Protein 8H2C (pdb70)

Organism: Campylobacter jejuni subsp. jejuni serotype O:2 (strain ATCC 700819 / NCTC 11168) (NCBI:txid192222)

Sequence (1357 aa):
MQIGNFNTDKKVFIIAELSANHAGSLEMALKSIKAAKKAGADAIKIQTYTPDSLTLNSDKEDFIIKGGLWDKRKLYELYESAKTPYEWHSQIFETAQNEGILCFSSPFAKEDVEFLKRFDPIAYKIASFEANDENFVRLIAKEKKPTIVSTGIATEEELFKICEIFKEEKNPDLIFLKCTSAYPAAIEDMNLKGIVSLKEKFNVEVGLSDHSFGFLAPVMAVALGARVIEKHFMLDKSIESEDSKFSLDFDEFKAMVDAVRQAESALGDDKLDLDEKALKNRVFARSLYASKDIKKGEIFSEENVKSVRPSFGLHPKFYQELLGKKATKDIKFGDALKQGDFMQIGNFNTDKKVFIIAELSANHAGSLEMALKSIKAAKKAGADAIKIQTYTPDSLTLNSDKEDFIIKGGLWDKRKLYELYESAKTPYEWHSQIFETAQNEGILCFSSPFAKEDVEFLKRFDPIAYKIASFEANDENFVRLIAKEKKPTIVSTGIATEEELFKICEIFKEEKNPDLIFLKCTSAYPAAIEDMNLKGIVSLKEKFNVEVGLSDHSFGFLAPVMAVALGARVIEKHFMLKFSLDFDEFKAMVDAVRQAESALGDDKLDLDEKALKNRVFARSLYASKDIKKGEIFSEENVKSVRPSFG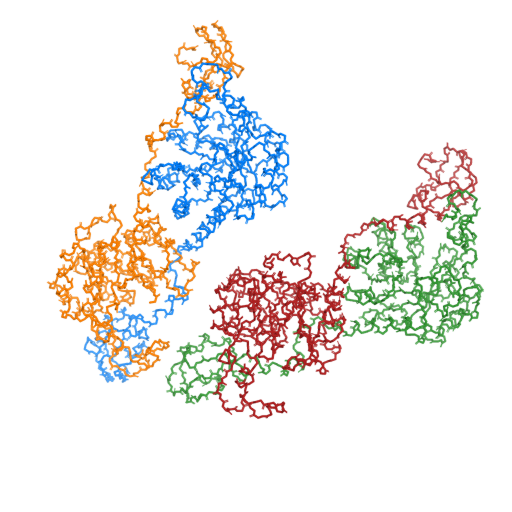LHPKFYQELLGKKATKDIKFGDALKQGDFMQIGNFNTDKKVFIIAELSANHAGSLEMALKSIKAAKKAGADAIKIQTYTPDSLTLNSDKEDFIIKGLWDKRKLYELYESAKTPYEWHSQIFETAQNEGILCFSSPFAKEDVEFLKRFDPIAYKIASFEANDENFVRLIAKEKKPTIVSTGIATEEELFKICEIFKEEKNPDLIFLKCTSAYPAAIEDMNLKGIVSLKEKFNVEVGLSDHSFGFLAPVMAVALGARVIEKHFMLDKSIESEDSKFSLDFDEFKAMVDAVRQAESALGDDKLDLDEKALKNRVFARSLYASKDIKKGEIFSEENVKSVRPSFGLHPKFYQELLGKKATKDIKFGDALKQGDFQIGNFNTDKKVFIIAELSANHAGSLEMALKSIKAAKKAGADAIKIQTYTPDSLTLNSDKEDFIIKGGLWDKRKLYELYESAKTPYEWHSQIFETAQNEGILCFSSPFAKEDVEFLKRFDPIAYKIASFEANDENFVRLIAKEKKPTIVSTGIATEEELFKICEIFKEEKNPDLIFLKCTSAYPAAIEDMNLKGIVSLKEKFNVEVGLSDHSFGFLAPVMAVALGARVIEKHFMLDKSIESEDSKFSLDFDEFKAMVDAVRQAESALGDDKLDLDEKALKNRVFARSLYASKDIKKGEIFSEENVKSVRPSFGLHPKFYQELLGKKATKDIKFGDALKQGDF

Solvent-accessible surface area: 54666 Å² total; per-residue (Å²): 70,93,0,44,128,24,60,2,78,149,77,0,0,0,0,0,8,0,4,9,1,2,60,51,38,43,65,50,0,48,101,0,0,70,10,0,87,152,3,28,1,17,0,0,2,0,36,0,10,47,6,96,4,4,3,14,77,7,117,98,145,41,0,66,26,95,72,42,173,84,59,85,29,44,6,47,90,33,21,78,62,17,62,1,20,54,124,31,0,64,61,0,26,95,21,0,147,125,70,52,6,34,14,0,0,1,0,8,16,57,119,0,3,116,25,0,55,158,46,100,4,43,0,1,11,0,15,17,47,1,2,3,6,34,54,15,0,68,48,0,0,110,47,107,51,10,0,0,0,4,17,23,3,5,43,64,124,18,2,100,72,4,24,45,0,4,105,97,31,169,4,120,35,10,0,0,0,31,43,3,55,29,174,128,43,64,55,66,60,20,32,0,47,0,0,48,16,0,87,136,68,13,132,15,39,1,0,0,4,1,48,9,97,42,100,31,2,0,9,0,0,0,10,16,30,0,39,0,0,0,4,12,0,13,44,43,84,98,16,87,37,66,26,31,84,46,2,7,25,36,102,87,0,92,42,2,5,77,15,0,59,98,0,32,50,0,10,34,78,47,44,26,109,43,52,146,50,16,106,68,68,42,32,76,0,9,1,0,0,0,30,38,78,2,49,147,48,80,108,1,37,68,158,14,3,58,25,0,16,1,33,114,15,12,45,0,101,35,40,116,116,0,54,50,48,48,4,68,111,90,2,119,71,2,30,35,4,51,131,52,8,52,65,102,0,39,123,26,70,1,99,83,89,0,0,0,0,0,8,0,22,35,42,1,94,45,47,56,74,63,0,49,118,0,0,35,20,0,84,93,3,27,2,14,0,0,9,0,34,0,10,41,6,78,4,2,0,10,80,8,114,95,48,38,0,28,20,60,34,39,179,79,27,126,30,42,4,36,87,45,20,89,61,21,43,1,31,54,139,34,0,66,38,0,24,52,28,2,148,129,68,51,7,32,11,0,0,0,0,6,13,60,113,0,2,102,28,0,100,168,42,103,3,36,0,1,4,0,16,16,50,0,2,6,8,38,43,16,0,78,63,0,0,59,36,70,53,10,0,0,0,6,17,22,4,5,39,67,124,18,3,85,72,2,19,91,0,4,101,87,56,169,2,114,36,10,1,0,0,34,38,5,48,23,90,139,43,55,33,64,63,22,38,0,88,0,0,52,15,0,91,135,108,14,138,14,33,0,0,0,5,1,50,17,89,44,94,34,1,0,9,0,0,1,9,14,26,0,40,1,0,0,2,22,0,66,66,137,88,12,10,51,80,106,75,0,20,43,1,4,90,9,0,48,86,0,36,47,0,25,32,82,48,59,23,120,40,49,89,57,20,108,67,67,47,34,80,0,7,3,0,0,0,26,112,104,3,49,143,42,78,109,2,37,121,115,12,3,40,23,0,18,3,34,120,16,11,44,0,95,46,42,79,116,1,57,50,32,130,1,59,90,104,3,49,67,2,33,35,4,48,110,52,8,56,90,66,3,46,134,22,85,4,90,82,58,0,0,0,0,0,12,0,3,8,7,2,60,50,47,52,79,36,0,31,38,1,0,66,15,0,31,140,4,29,11,27,0,0,5,0,39,0,11,40,6,78,4,3,1,15,74,8,113,85,140,41,0,61,30,118,74,98,68,68,87,34,67,4,42,33,28,20,74,66,16,68,2,22,58,139,30,0,67,80,0,29,89,23,0,151,122,77,68,8,26,12,0,0,0,0,6,14,54,116,0,11,121,25,0,56,185,46,121,11,46,0,5,8,0,18,16,52,1,2,3,9,37,61,16,0,73,44,0,0,59,70,78,12,16,0,0,0,4,16,24,2,5,39,69,132,16,4,82,65,4,15,80,0,4,166,99,57,178,5,120,46,8,10,0,0,30,41,3,53,29,192,114,43,61,53,63,59,20,28,0,18,0,0,55,14,0,87,134,99,12,135,20,46,1,0,0,4,2,51,11,88,42,96,28,1,0,9,0,0,0,9,18,28,0,41,0,0,1,3,12,0,19,60,56,80,97,40,95,19,84,23,30,106,53,10,14,40,44,102,94,0,84,39,2,7,80,14,0,59,86,0,32,45,0,32,37,79,54,145,21,98,34,64,86,45,11,104,65,62,49,52,81,0,10,1,0,0,0,28,80,93,2,47,143,22,42,40,2,15,64,64,10,2,59,22,0,11,2,34,102,16,14,40,0,98,57,41,110,87,0,50,48,92,57,4,65,97,76,3,113,70,3,31,13,1,116,81,55,18,52,89,3,44,104,23,82,22,119,98,96,0,0,1,0,0,7,0,0,9,0,1,64,52,37,42,120,45,0,37,100,0,0,50,15,0,74,81,1,26,0,17,0,0,5,0,34,0,10,46,6,93,6,3,2,15,76,9,117,82,144,44,0,63,32,94,70,44,100,66,61,84,127,42,6,36,68,36,26,74,69,20,66,1,24,58,137,30,0,66,76,0,25,92,18,0,152,121,78,55,4,44,12,0,0,1,0,9,16,53,122,0,6,75,23,0,54,170,46,71,5,37,0,2,9,0,16,18,55,1,2,4,6,38,40,17,0,62,53,0,0,99,62,108,68,10,0,0,0,4,16,22,5,4,45,60,129,16,4,80,67,3,25,98,0,3,75,104,36,164,5,116,59,10,9,0,0,30,40,4,50,16,166,114,33,36,58,102,75,17,33,0,19,1,0,56,21,0,85,134,97,11,130,13,49,0,0,0,4,2,48,13,111,41,93,26,2,0,10,0,0,0,9,18,31,0,38,0,0,1,3,12,0,14,36,46,85,97,18,85,29,72,27,25,126,27,3,6,27,62,104,80,0,76,40,1,4,72,10,0,58,88,0,31,47,0,28,39,80,58,58,24,121,40,49,89,49,16,104,162,63,39,52,69,0,11,0,0,0,0,28,101,60,4,53,145,51,80,106,4,40,70,71,10,3,62,20,0,14,1,34,109,16,9,48,0,61,65,45,77,63,1,55,50,97,51,5,69,46,96,6,127,74,2,48,33,4,51,132,48,27,75

Nearest PDB structures (foldseek):
  8h2c-assembly2_C  TM=1.003E+00  e=1.893E-73  Campylobacter jejuni
  8h2c-assembly2_D  TM=9.957E-01  e=2.579E-69  Campylobacter jejuni
  6ppw-assembly1_A  TM=8.896E-01  e=5.992E-31  Neisseria meningitidis serogroup B
  4ipi-assembly1_A-2  TM=8.908E-01  e=1.318E-30  Neisseria meningitidis
  4ipj-assembly1_A-2  TM=8.896E-01  e=4.431E-30  Neisseria meningitidis

Foldseek 3Di:
DDQPPDDLVQAFQEEAEQFLQCQPDLVQLLVQLLLCVVLPHQEYEYAFEALVLADDPDQDPVFADPDDVSHGHGVNVQCHRSHDDLVSPVVNCVSNVVSNHAYDYEYRHPVRVVSRVVVLHSEYEHECVCLQPLVVLLSRLLSLHQYEYEVDPPDPVSVLSSLVSNVVSVRQRYEYEYEADEPPDDPVPSPLLVQLVSCVPRVHAYAYAYLYADQPNLLVNVVSRHSYYYFYEHADQPSDDPNSRRHDHSVRSSVNSVSNVVSSVVSPDPDPDQDPVNVVVLQFPWAKFFQAKAAFFRFDAPNGIDTGDDHQAHHCVCVVVRGGDTAHHTHHGGDGHDPNRD/DDQPNRDLVQAFQEEAEQQLQQQQDLVQLLVQLLLCVVLPHQEYEYEFDALVLADDPDQDPVFADPDDVSHGHGVNVVCHRSHDDLVSVVVNCVSNVVSPHAYDYEYRHPVRVVSCVVVVHSEYEHECVCLQPLVVLLSRLLVLHQYEYEVDPPDPVSLQSSLVSNVVSVRQRYEYEQEDDAPVGDPVPRPLLVQLVCCPPRVHAYAYEYLYADQVNLLVNVVSRHRYYYAYEHVSSHDNSVRSSVNSVSNVVSSVVSDDPDPDQDPVSVVVLQFAWAKFFQAWAAFFDADDCNGIDTGDDHPAHDCVCVVVRGGDTAHHTHHHGGGHDPNRD/DDQPNDDLVQAFQEEAEQQLQCQPPLVQVLVQLLLCVVLPHQAYEYEFDALVLADDPDQDPVQADCPPSNGHGVSVQCHRSHDDLVSPVVNCVSNVVSPHAYDYEYRHLVRVVSRVVVVHSEYEHECVCLQPLVVLLSRLLSLHQYEYEVDPPDPVSVVSSLVSNVVSVRQRYEYEQEDDEPVDDPVPRPLLVQLVSCVVRVHAYAYEYLYADQPNLLVNVVSRHRYYYFYEHADLPRDDPSSVSHDYSVRSSVNSVSNVVSVVVSDDPDDDQDPVRVVVLQFAWAKFFQAKAAFFRADDPNGIDTGDGHQAHDCVCVVVRGGDTAHHTHHHGGGHDPNRD/DQPPDDLVQAFQEEAEQQLQCQPDLVQLLVQLLLCVVLPHQAYEYAFDALVLADDPDQDPVFFDPDPVSHGHGVNVQCHRSHDDLVSPVVNCVSNVVSPHAYDYEYRHPVRVVSCVVVVHSEYEHECVCLQPLVVLLSRLLSLHQYEYEVDPPDPVSLQSSLVSNVVSVRQRYEYEQEDDEPVGDPVVRPLLVQLVSCVVSVHAYAYEYLYADQVNLLVNVVSRHRYYYFYEHQDLVGDGPSSVRHDHSVRSSVNSVSNVVSNVVNPDPDPDQDPVSVVVQQFPWAKFFQAKAAFFGFDAPVGIDTGDGHQAHDCVCVVVRHGDTAHHTHGHPGGHDPNRD

Radius of gyration: 41.95 Å; Cα contacts (8 Å, |Δi|>4): 3095; chains: 4; bounding box: 106×103×113 Å

B-factor: mean 46.81, std 13.68, range [4.2, 120.73]

InterPro domains:
  IPR006190 Antifreeze-like/N-acetylneuraminic acid synthase, SAF domain [PS50844] (287-343)
  IPR013132 PseI/NeuA/B-like [PF03102] (33-271)
  IPR013785 Aldolase-type TIM barrel [G3DSA:3.20.20.70] (2-271)
  IPR013974 SAF domain [PF08666] (286-342)
  IPR013974 SAF domain [SM00858] (285-343)
  IPR020030 Pseudaminic acid biosynthesis, PseI [TIGR03586] (11-337)
  IPR036732 Antifreeze-like/N-acetylneuraminic acid synthase C-terminal domain superfamily [SSF51269] (281-343)
  IPR051690 PseI/Nans/NeuA/B acid synthases [PTHR42966] (5-342)
  IPR057736 PseI/NeuA/NeuB, SAF domain [cd11615] (285-342)

Secondary structure (DSSP, 8-state):
-EETTEETTTS-EEEEE-TTTTTT-HHHHHHHHHHHHHHT-SEEEEEE--HHHH-----SGGGB--SSTTTTSBHHHHHHHH---HHHHHHHHHHHHHHT-EEEEEE-SHHHHHHHGGG--S-EEE-GGGTT-HHHHHHHHTT-S-EEEE-SS--HHHHHHHHHHHHHTT---EEEEEEEPPTTS-GGG--TTHHHHHHHHH--EEEEEE-S-SSHHHHHHHHTT--EEEEEB-S-TT---SSTTT-B-HHHHHHHHHHHHHHHHHH--S-----HHHHHHGGGS-EEEESS-B-TTPBP-TTTEEEESSSSSB-GGGHHHHTT-B-SS-B-TTPBP-TT--/-EETTEETTTS-EEEEE-TTTTTT-HHHHHHHHHHHHHHT-SEEEEEE--HHHH-----SGGGB--SSTTTTSBHHHHHHHS---THHHHHHHHHHHHHT-EEEEEE-SHHHHHHHGGG--S-EEE-GGGTT-HHHHHHHHTT-S-EEEE-SS--HHHHHHHHHHHHHTT---EEEEEEEPPTT--GGG--TTHHHHHHHHH--EEEEEE-S-SSHHHHHHHHTT--EEEEEB-----B-HHHHHHHHHHHHHHHHHH--S-----HHHHHHGGGS-EEEESS-B-TTPBP-TTTEEEESSSSSB-GGGHHHHTT-B-SS-B-TTPBP-TT--/-EETTEETTTS-EEEEE-TTTTTT-HHHHHHHHHHHHHHT-SEEEEEE--HHHH-----SGGGB---TTTTSBHHHHHHHH---GGGHHHHHHHHHHHT-EEEEEE-SHHHHHHHGGG--S-EEE-GGGTT-HHHHHHHHTT-S-EEEE-SS--HHHHHHHHHHHHHTT---EEEEEEEPPTTS-GGG--TTHHHHHHHHH--EEEEEE-S-SSHHHHHHHHTT--EEEEEB-S-TTS--SSGGG-B-HHHHHHHHHHHHHHHHHH--S-----HHHHHHGGGS-EEEESS-B-TTPBP-TTTEEEESSSSSB-GGGHHHHTT-B-SS-B-TTPBP-TT--/-BTTB-TTTS-EEEEE-TTTTTT-HHHHHHHHHHHHHHT-SEEEEEE--HHHHS----SGGGB--SSTTTT-BHHHHHHHH---GGGHHHHHHHHHHHT-EEEEEE-SHHHHHHHGGG--S-EEE-GGGTT-HHHHHHHHTT-S-EEEE-SS--HHHHHHHHHHHHHTT---EEEEEEEPPTTS-GGG--TTHHHHHHHHH--EEEEEE-SSSSHHHHHHHHTT--EEEEEB-S-TT---SSGGG-B-HHHHHHHHHHHHHHHHHH--S-----HHHHHHGGGS-EEEESS-B-TTPBP-TTTEEEESSSSSB-GGGHHHHTT-B-SS-B-TTPBP-TT--

Structure (mmCIF, N/CA/C/O backbone):
data_8H2C
#
_entry.id   8H2C
#
_cell.length_a   176.805
_cell.length_b   176.805
_cell.length_c   99.824
_cell.angle_alpha   90.000
_cell.angle_beta   90.000
_cell.angle_gamma   90.000
#
_symmetry.space_group_name_H-M   'P 4 21 2'
#
loop_
_entity.id
_entity.type
_entity.pdbx_description
1 polymer 'Pseudaminic acid synthase'
2 non-polymer 'MANGANESE (II) ION'
3 water water
#
loop_
_atom_site.group_PDB
_atom_site.id
_atom_site.type_symbol
_atom_site.label_atom_id
_atom_site.label_alt_id
_atom_site.label_comp_id
_atom_site.label_asym_id
_atom_site.label_entity_id
_atom_site.label_seq_id
_atom_site.pdbx_PDB_ins_code
_atom_site.Cartn_x
_atom_site.Cartn_y
_atom_site.Cartn_z
_atom_site.occupancy
_atom_site.B_iso_or_equiv
_atom_site.auth_seq_id
_atom_site.auth_comp_id
_atom_site.auth_asym_id
_atom_site.auth_atom_id
_atom_site.pdbx_PDB_model_num
ATOM 1 N N . MET A 1 7 ? 45.737 49.554 6.913 1.00 48.02 1 MET A N 1
ATOM 2 C CA . MET A 1 7 ? 46.878 50.446 6.732 1.00 52.74 1 MET A CA 1
ATOM 3 C C . MET A 1 7 ? 48.107 49.673 6.251 1.00 47.76 1 MET A C 1
ATOM 4 O O . MET A 1 7 ? 48.248 48.482 6.524 1.00 46.70 1 MET A O 1
ATOM 9 N N . GLN A 1 8 ? 49.005 50.366 5.552 1.00 44.35 2 GLN A N 1
ATOM 10 C CA . GLN A 1 8 ? 50.084 49.733 4.805 1.00 42.63 2 GLN A CA 1
ATOM 11 C C . GLN A 1 8 ? 51.434 50.288 5.233 1.00 46.88 2 GLN A C 1
ATOM 12 O O . GLN A 1 8 ? 51.619 51.508 5.287 1.00 52.55 2 GLN A O 1
ATOM 18 N N . ILE A 1 9 ? 52.372 49.395 5.535 1.00 44.17 3 ILE A N 1
ATOM 19 C CA . ILE A 1 9 ? 53.763 49.758 5.773 1.00 41.47 3 ILE A CA 1
ATOM 20 C C . ILE A 1 9 ? 54.547 49.281 4.559 1.00 45.05 3 ILE A C 1
ATOM 21 O O . ILE A 1 9 ? 54.771 48.077 4.390 1.00 45.84 3 ILE A O 1
ATOM 26 N N . GLY A 1 10 ? 54.970 50.217 3.720 1.00 48.53 4 GLY A N 1
ATOM 27 C CA . GLY A 1 10 ? 55.565 49.846 2.446 1.00 47.44 4 GLY A CA 1
ATOM 28 C C . GLY A 1 10 ? 54.542 49.133 1.582 1.00 47.20 4 GLY A C 1
ATOM 29 O O . GLY A 1 10 ? 53.504 49.694 1.214 1.00 50.59 4 GLY A O 1
ATOM 30 N N . ASN A 1 11 ? 54.824 47.877 1.245 1.00 48.35 5 ASN A N 1
ATOM 31 C CA . ASN A 1 11 ? 53.891 47.031 0.512 1.00 51.23 5 ASN A CA 1
ATOM 32 C C . ASN A 1 11 ? 53.164 46.048 1.419 1.00 51.49 5 ASN A C 1
ATOM 33 O O . ASN A 1 11 ? 52.416 45.198 0.924 1.00 52.46 5 ASN A O 1
ATOM 38 N N . PHE A 1 12 ? 53.367 46.147 2.729 1.00 50.81 6 PHE A N 1
ATOM 39 C CA . PHE A 1 12 ? 52.872 45.172 3.691 1.00 50.18 6 PHE A CA 1
ATOM 40 C C . PHE A 1 12 ? 51.536 45.622 4.267 1.00 51.59 6 PHE A C 1
ATOM 41 O O . PHE A 1 12 ? 51.422 46.739 4.784 1.00 55.65 6 PHE A O 1
ATOM 49 N N . ASN A 1 13 ? 50.531 44.748 4.181 1.00 47.85 7 ASN A N 1
ATOM 50 C CA . ASN A 1 13 ? 49.218 45.000 4.768 1.00 45.40 7 ASN A CA 1
ATOM 51 C C . ASN A 1 13 ? 49.184 44.421 6.177 1.00 46.92 7 ASN A C 1
ATOM 52 O O . ASN A 1 13 ? 49.116 43.200 6.354 1.00 48.73 7 ASN A O 1
ATOM 57 N N . THR A 1 14 ? 49.194 45.295 7.179 1.00 44.72 8 THR A N 1
ATOM 58 C CA . THR A 1 14 ? 49.250 44.824 8.555 1.00 44.34 8 THR A CA 1
ATOM 59 C C . THR A 1 14 ? 47.878 44.456 9.106 1.00 44.59 8 THR A C 1
ATOM 60 O O . THR A 1 14 ? 47.794 43.947 10.229 1.00 44.66 8 THR A O 1
ATOM 64 N N . ASP A 1 15 ? 46.809 44.694 8.351 1.00 46.97 9 ASP A N 1
ATOM 65 C CA . ASP A 1 15 ? 45.486 44.211 8.721 1.00 49.91 9 ASP A CA 1
ATOM 66 C C . ASP A 1 15 ? 45.236 42.795 8.223 1.00 46.93 9 ASP A C 1
ATOM 67 O O . ASP A 1 15 ? 44.237 42.182 8.612 1.00 48.48 9 ASP A O 1
ATOM 69 N N . LYS A 1 16 ? 46.110 42.276 7.362 1.00 46.32 10 LYS A N 1
ATOM 70 C CA . LYS A 1 16 ? 46.025 40.918 6.835 1.00 44.33 10 LYS A CA 1
ATOM 71 C C . LYS A 1 16 ? 47.049 39.984 7.459 1.00 42.15 10 LYS A C 1
ATOM 72 O O . LYS A 1 16 ? 46.761 38.805 7.672 1.00 44.98 10 LYS A O 1
ATOM 78 N N . LYS A 1 17 ? 48.245 40.488 7.752 1.00 38.18 11 LYS A N 1
ATOM 79 C CA . LYS A 1 17 ? 49.313 39.706 8.350 1.00 37.86 11 LYS A CA 1
ATOM 80 C C . LYS A 1 17 ? 49.925 40.520 9.477 1.00 40.29 11 LYS A C 1
ATOM 81 O O . LYS A 1 17 ? 49.962 41.751 9.421 1.00 42.97 11 LYS A O 1
ATOM 87 N N . VAL A 1 18 ? 50.411 39.829 10.497 1.00 37.03 12 VAL A N 1
ATOM 88 C CA . VAL A 1 18 ? 51.092 40.503 11.593 1.00 37.20 12 VAL A CA 1
ATOM 89 C C . VAL A 1 18 ? 52.483 40.908 11.127 1.00 35.47 12 VAL A C 1
ATOM 90 O O . VAL A 1 18 ? 53.199 40.114 10.506 1.00 32.61 12 VAL A O 1
ATOM 94 N N . PHE A 1 19 ? 52.845 42.163 11.386 1.00 36.20 13 PHE A N 1
ATOM 95 C CA . PHE A 1 19 ? 54.138 42.715 10.991 1.00 35.72 13 PHE A CA 1
ATOM 96 C C . PHE A 1 19 ? 55.182 42.322 12.030 1.00 37.59 13 PHE A C 1
ATOM 97 O O . PHE A 1 19 ? 55.206 42.876 13.133 1.00 42.75 13 PHE A O 1
ATOM 105 N N . ILE A 1 20 ? 56.041 41.364 11.693 1.00 34.35 14 ILE A N 1
ATOM 106 C CA . ILE A 1 20 ? 57.073 40.880 12.606 1.00 33.73 14 ILE A CA 1
ATOM 107 C C . ILE A 1 20 ? 58.381 41.590 12.272 1.00 29.38 14 ILE A C 1
ATOM 108 O O . ILE A 1 20 ? 58.895 41.472 11.152 1.00 26.96 14 ILE A O 1
ATOM 113 N N . ILE A 1 21 ? 58.918 42.329 13.241 1.00 27.65 15 ILE A N 1
ATOM 114 C CA . ILE A 1 21 ? 60.134 43.116 13.064 1.00 31.17 15 ILE A CA 1
ATOM 115 C C . ILE A 1 21 ? 61.251 42.487 13.882 1.00 34.87 15 ILE A C 1
ATOM 116 O O . ILE A 1 21 ? 61.085 42.231 15.083 1.00 37.03 15 ILE A O 1
ATOM 121 N N . ALA A 1 22 ? 62.394 42.260 13.243 1.00 26.45 16 ALA A N 1
ATOM 122 C CA . ALA A 1 22 ? 63.594 41.803 13.928 1.00 27.22 16 ALA A CA 1
ATOM 123 C C . ALA A 1 22 ? 64.495 43.005 14.175 1.00 27.94 16 ALA A C 1
ATOM 124 O O . ALA A 1 22 ? 64.943 43.652 13.224 1.00 34.78 16 ALA A O 1
ATOM 126 N N . GLU A 1 23 ? 64.752 43.311 15.441 1.00 29.62 17 GLU A N 1
ATOM 127 C CA . GLU A 1 23 ? 65.575 44.465 15.779 1.00 36.12 17 GLU A CA 1
ATOM 128 C C . GLU A 1 23 ? 67.037 44.058 15.686 1.00 37.79 17 GLU A C 1
ATOM 129 O O . GLU A 1 23 ? 67.528 43.285 16.514 1.00 38.73 17 GLU A O 1
ATOM 135 N N . LEU A 1 24 ? 67.738 44.585 14.684 1.00 37.92 18 LEU A N 1
ATOM 136 C CA . LEU A 1 24 ? 69.163 44.308 14.579 1.00 38.71 18 LEU A CA 1
ATOM 137 C C . LEU A 1 24 ? 69.898 44.886 15.776 1.00 38.82 18 LEU A C 1
ATOM 138 O O . LEU A 1 24 ? 70.872 44.299 16.258 1.00 37.22 18 LEU A O 1
ATOM 143 N N . SER A 1 25 ? 69.436 46.039 16.265 1.00 43.01 19 SER A N 1
ATOM 144 C CA . SER A 1 25 ? 69.956 46.688 17.464 1.00 47.07 19 SER A CA 1
ATOM 145 C C . SER A 1 25 ? 71.467 46.852 17.400 1.00 51.16 19 SER A C 1
ATOM 146 O O . SER A 1 25 ? 72.017 47.274 16.375 1.00 46.71 19 SER A O 1
ATOM 149 N N . ALA A 1 26 ? 72.140 46.523 18.506 1.00 58.82 20 ALA A N 1
ATOM 150 C CA . ALA A 1 26 ? 73.594 46.508 18.568 1.00 63.02 20 ALA A CA 1
ATOM 151 C C . ALA A 1 26 ? 74.161 45.093 18.519 1.00 64.56 20 ALA A C 1
ATOM 152 O O . ALA A 1 26 ? 75.328 44.885 18.872 1.00 65.60 20 ALA A O 1
ATOM 154 N N . ASN A 1 27 ? 73.374 44.125 18.047 1.00 66.58 21 ASN A N 1
ATOM 155 C CA . ASN A 1 27 ? 73.784 42.726 18.001 1.00 69.38 21 ASN A CA 1
ATOM 156 C C . ASN A 1 27 ? 74.654 42.394 16.799 1.00 70.49 21 ASN A C 1
ATOM 157 O O . ASN A 1 27 ? 74.917 41.211 16.553 1.00 70.31 21 ASN A O 1
ATOM 162 N N . HIS A 1 28 ? 75.089 43.398 16.044 1.00 71.98 22 HIS A N 1
ATOM 163 C CA . HIS A 1 28 ? 76.121 43.192 15.041 1.00 74.10 22 HIS A CA 1
ATOM 164 C C . HIS A 1 28 ? 77.516 43.201 15.649 1.00 74.52 22 HIS A C 1
ATOM 165 O O . HIS A 1 28 ? 78.473 42.825 14.964 1.00 74.05 22 HIS A O 1
ATOM 172 N N . ALA A 1 29 ? 77.644 43.633 16.907 1.00 75.01 23 ALA A N 1
ATOM 173 C CA . ALA 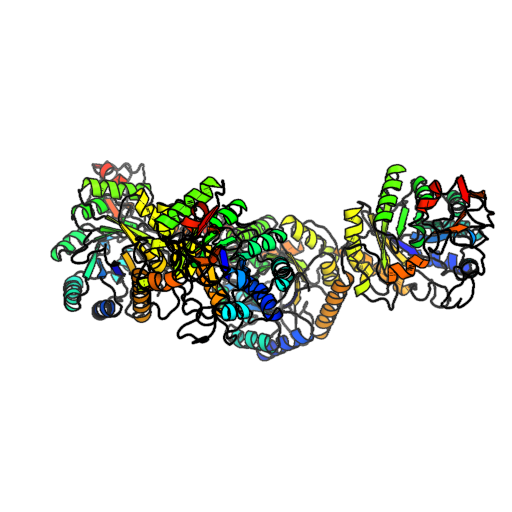A 1 29 ? 78.912 43.643 17.637 1.00 75.63 23 ALA A CA 1
ATOM 174 C C . ALA A 1 29 ? 79.975 44.478 16.932 1.00 71.48 23 ALA A C 1
ATOM 175 O O . ALA A 1 29 ? 81.169 44.178 17.014 1.00 72.23 23 ALA A O 1
ATOM 177 N N . GLY A 1 30 ? 79.558 45.532 16.235 1.00 67.59 24 GLY A N 1
ATOM 178 C CA . GLY A 1 30 ? 80.523 46.387 15.577 1.00 67.52 24 GLY A CA 1
ATOM 179 C C . GLY A 1 30 ? 81.117 45.813 14.314 1.00 67.40 24 GLY A C 1
ATOM 180 O O . GLY A 1 30 ? 82.165 46.288 13.864 1.00 71.67 24 GLY A O 1
ATOM 181 N N . SER A 1 31 ? 80.487 44.800 13.725 1.00 63.76 25 SER A N 1
ATOM 182 C CA . SER A 1 31 ? 80.982 44.156 12.515 1.00 62.68 25 SER A CA 1
ATOM 183 C C . SER A 1 31 ? 79.934 44.263 11.418 1.00 60.19 25 SER A C 1
ATOM 184 O O . SER A 1 31 ? 78.800 43.801 11.592 1.00 60.22 25 SER A O 1
ATOM 187 N N . LEU A 1 32 ? 80.312 44.876 10.293 1.00 59.31 26 LEU A N 1
ATOM 188 C CA . LEU A 1 32 ? 79.391 44.958 9.167 1.00 57.37 26 LEU A CA 1
ATOM 189 C C . LEU A 1 32 ? 79.110 43.577 8.587 1.00 39.77 26 LEU A C 1
ATOM 190 O O . LEU A 1 32 ? 78.011 43.332 8.077 1.00 39.58 26 LEU A O 1
ATOM 195 N N . GLU A 1 33 ? 80.090 42.669 8.645 1.00 55.17 27 GLU A N 1
ATOM 196 C CA . GLU A 1 33 ? 79.877 41.315 8.140 1.00 54.85 27 GLU A CA 1
ATOM 197 C C . GLU A 1 33 ? 78.789 40.599 8.930 1.00 51.67 27 GLU A C 1
ATOM 198 O O . GLU A 1 33 ? 77.926 39.930 8.352 1.00 51.71 27 GLU A O 1
ATOM 200 N N . MET A 1 34 ? 78.807 40.742 10.257 1.00 51.81 28 MET A N 1
ATOM 201 C CA . MET A 1 34 ? 77.758 40.154 11.081 1.00 52.02 28 MET A CA 1
ATOM 202 C C . MET A 1 34 ? 76.420 40.834 10.839 1.00 51.33 28 MET A C 1
ATOM 203 O O . MET A 1 34 ? 75.372 40.182 10.913 1.00 54.43 28 MET A O 1
ATOM 208 N N . ALA A 1 35 ? 76.434 42.142 10.573 1.00 49.03 29 ALA A N 1
ATOM 209 C CA . ALA A 1 35 ? 75.196 42.860 10.294 1.00 45.25 29 ALA A CA 1
ATOM 210 C C . ALA A 1 35 ? 74.523 42.326 9.036 1.00 42.96 29 ALA A C 1
ATOM 211 O O . ALA A 1 35 ? 73.323 42.031 9.036 1.00 39.61 29 ALA A O 1
ATOM 213 N N . LEU A 1 36 ? 75.286 42.190 7.950 1.00 44.75 30 LEU A N 1
ATOM 214 C CA . LEU A 1 36 ? 74.724 41.679 6.704 1.00 47.02 30 LEU A CA 1
ATOM 215 C C . LEU A 1 36 ? 74.328 40.212 6.829 1.00 46.80 30 LEU A C 1
ATOM 216 O O . LEU A 1 36 ? 73.335 39.786 6.230 1.00 31.92 30 LEU A O 1
ATOM 221 N N . LYS A 1 37 ? 75.084 39.431 7.606 1.00 43.91 31 LYS A N 1
ATOM 222 C CA . LYS A 1 37 ? 74.713 38.042 7.856 1.00 40.94 31 LYS A CA 1
ATOM 223 C C . LYS A 1 37 ? 73.423 37.943 8.656 1.00 40.57 31 LYS A C 1
ATOM 224 O O . LYS A 1 37 ? 72.651 36.997 8.468 1.00 43.47 31 LYS A O 1
ATOM 230 N N . SER A 1 38 ? 73.189 38.893 9.566 1.00 38.56 32 SER A N 1
ATOM 231 C CA . SER A 1 38 ? 71.972 38.882 10.370 1.00 38.01 32 SER A CA 1
ATOM 232 C C . SER A 1 38 ? 70.740 39.251 9.554 1.00 39.51 32 SER A C 1
ATOM 233 O O . SER A 1 38 ? 69.648 38.737 9.820 1.00 40.33 32 SER A O 1
ATOM 236 N N . ILE A 1 39 ? 70.887 40.141 8.573 1.00 39.21 33 ILE A N 1
ATOM 237 C CA . ILE A 1 39 ? 69.741 40.569 7.780 1.00 28.27 33 ILE A CA 1
ATOM 238 C C . ILE A 1 39 ? 69.177 39.420 6.953 1.00 31.59 33 ILE A C 1
ATOM 239 O O . ILE A 1 39 ? 67.961 39.201 6.927 1.00 32.81 33 ILE A O 1
ATOM 244 N N . LYS A 1 40 ? 70.038 38.648 6.292 1.00 32.12 34 LYS A N 1
ATOM 245 C CA . LYS A 1 40 ? 69.532 37.545 5.482 1.00 30.76 34 LYS A CA 1
ATOM 246 C C . LYS A 1 40 ? 68.970 36.431 6.353 1.00 32.29 34 LYS A C 1
ATOM 247 O O . LYS A 1 40 ? 68.038 35.732 5.938 1.00 34.56 34 LYS A O 1
ATOM 251 N N . ALA A 1 41 ? 69.519 36.249 7.556 1.00 29.92 35 ALA A N 1
ATOM 252 C CA . ALA A 1 41 ? 69.022 35.204 8.441 1.00 31.51 35 ALA A CA 1
ATOM 253 C C . ALA A 1 41 ? 67.667 35.568 9.038 1.00 32.39 35 ALA A C 1
ATOM 254 O O . ALA A 1 41 ? 66.857 34.678 9.324 1.00 29.61 35 ALA A O 1
ATOM 256 N N . ALA A 1 42 ? 67.413 36.859 9.258 1.00 34.03 36 ALA A N 1
ATOM 257 C CA . ALA A 1 42 ? 66.095 37.279 9.721 1.00 34.09 36 ALA A CA 1
ATOM 258 C C . ALA A 1 42 ? 65.034 37.019 8.657 1.00 34.11 36 ALA A C 1
ATOM 259 O O . ALA A 1 42 ? 63.900 36.647 8.978 1.00 25.62 36 ALA A O 1
ATOM 261 N N . LYS A 1 43 ? 65.388 37.207 7.382 1.00 36.06 37 LYS A N 1
ATOM 262 C CA . LYS A 1 43 ? 64.464 36.881 6.301 1.00 35.86 37 LYS A CA 1
ATOM 263 C C . LYS A 1 43 ? 64.248 35.376 6.211 1.00 39.85 37 LYS A C 1
ATOM 264 O O . LYS A 1 43 ? 63.132 34.914 5.947 1.00 43.89 37 LYS A O 1
ATOM 270 N N . LYS A 1 44 ? 65.310 34.599 6.429 1.00 41.32 38 LYS A N 1
ATOM 271 C CA . LYS A 1 44 ? 65.189 33.146 6.462 1.00 44.06 38 LYS A CA 1
ATOM 272 C C . LYS A 1 44 ? 64.378 32.692 7.671 1.00 45.47 38 LYS A C 1
ATOM 273 O O . LYS A 1 44 ? 63.657 31.690 7.593 1.00 46.11 38 LYS A O 1
ATOM 279 N N . ALA A 1 45 ? 64.492 33.407 8.796 1.00 45.53 39 ALA A N 1
ATOM 280 C CA . ALA A 1 45 ? 63.733 33.066 9.994 1.00 48.75 39 ALA A CA 1
ATOM 281 C C . ALA A 1 45 ? 62.240 33.318 9.833 1.00 48.09 39 ALA A C 1
ATOM 282 O O . ALA A 1 45 ? 61.446 32.768 10.604 1.00 51.68 39 ALA A O 1
ATOM 284 N N . GLY A 1 46 ? 61.841 34.142 8.871 1.00 44.55 40 GLY A N 1
ATOM 285 C CA . GLY A 1 46 ? 60.447 34.469 8.670 1.00 48.84 40 GLY A CA 1
ATOM 286 C C . GLY A 1 46 ? 60.033 35.865 9.088 1.00 54.12 40 GLY A C 1
ATOM 287 O O . GLY A 1 46 ? 58.829 36.141 9.146 1.00 59.42 40 GLY A O 1
ATOM 288 N N . ALA A 1 47 ? 60.980 36.745 9.394 1.00 55.12 41 ALA A N 1
ATOM 289 C CA . ALA A 1 47 ? 60.651 38.121 9.725 1.00 50.84 41 ALA A CA 1
ATOM 290 C C . ALA A 1 47 ? 60.223 38.882 8.476 1.00 42.95 41 ALA A C 1
ATOM 291 O O . ALA A 1 47 ? 60.597 38.541 7.352 1.00 41.14 41 ALA A O 1
ATOM 293 N N . ASP A 1 48 ? 59.402 39.910 8.680 1.00 40.91 42 ASP A N 1
ATOM 294 C CA . ASP A 1 48 ? 58.952 40.749 7.580 1.00 43.88 42 ASP A CA 1
ATOM 295 C C . ASP A 1 48 ? 59.767 42.024 7.435 1.00 42.86 42 ASP A C 1
ATOM 296 O O . ASP A 1 48 ? 59.783 42.608 6.346 1.00 42.09 42 ASP A O 1
ATOM 301 N N . ALA A 1 49 ? 60.462 42.451 8.488 1.00 41.14 43 ALA A N 1
ATOM 302 C CA . ALA A 1 49 ? 61.275 43.654 8.420 1.00 38.39 43 ALA A CA 1
ATOM 303 C C . ALA A 1 49 ? 62.424 43.568 9.412 1.00 36.14 43 ALA A C 1
ATOM 304 O O . ALA A 1 49 ? 62.326 42.909 10.452 1.00 31.63 43 ALA A O 1
ATOM 306 N N . ILE A 1 50 ? 63.512 44.261 9.081 1.00 35.25 44 ILE A N 1
ATOM 307 C CA . ILE A 1 50 ? 64.654 44.422 9.968 1.00 34.41 44 ILE A CA 1
ATOM 308 C C . ILE A 1 50 ? 64.713 45.884 10.396 1.00 36.63 44 ILE A C 1
ATOM 309 O O . ILE A 1 50 ? 64.484 46.793 9.587 1.00 35.51 44 ILE A O 1
ATOM 314 N N . LYS A 1 51 ? 64.952 46.108 11.687 1.00 37.10 45 LYS A N 1
ATOM 315 C CA . LYS A 1 51 ? 65.014 47.453 12.244 1.00 37.61 45 LYS A CA 1
ATOM 316 C C . LYS A 1 51 ? 66.386 47.701 12.854 1.00 39.88 45 LYS A C 1
ATOM 317 O O . LYS A 1 51 ? 66.779 47.027 13.813 1.00 40.12 45 LYS A O 1
ATOM 323 N N . ILE A 1 52 ? 67.096 48.681 12.314 1.00 39.58 46 ILE A N 1
ATOM 324 C CA . ILE A 1 52 ? 68.372 49.101 12.850 1.00 41.00 46 ILE A CA 1
ATOM 325 C C . ILE A 1 52 ? 68.172 50.406 13.600 1.00 43.26 46 ILE A C 1
ATOM 326 O O . ILE A 1 52 ? 67.121 51.045 13.524 1.00 45.12 46 ILE A O 1
ATOM 331 N N . GLN A 1 53 ? 69.186 50.810 14.361 1.00 43.29 47 GLN A N 1
ATOM 332 C CA . GLN A 1 53 ? 69.170 52.068 15.086 1.00 39.85 47 GLN A CA 1
ATOM 333 C C . GLN A 1 53 ? 70.160 53.021 14.436 1.00 43.39 47 GLN A C 1
ATOM 334 O O . GLN A 1 53 ? 71.331 52.675 14.250 1.00 42.97 47 GLN A O 1
ATOM 340 N N . THR A 1 54 ? 69.688 54.214 14.088 1.00 47.02 48 THR A N 1
ATOM 341 C CA . THR A 1 54 ? 70.506 55.239 13.447 1.00 40.95 48 THR A CA 1
ATOM 342 C C . THR A 1 54 ? 70.726 56.362 14.449 1.00 49.68 48 THR A C 1
ATOM 343 O O . THR A 1 54 ? 69.796 57.113 14.764 1.00 44.15 48 THR A O 1
ATOM 347 N N . TYR A 1 55 ? 71.947 56.460 14.965 1.00 34.84 49 TYR A N 1
ATOM 348 C CA . TYR A 1 55 ? 72.292 57.543 15.870 1.00 35.30 49 TYR A CA 1
ATOM 349 C C . TYR A 1 55 ? 73.802 57.695 15.927 1.00 37.85 49 TYR A C 1
ATOM 350 O O . TYR A 1 55 ? 74.557 56.802 15.533 1.00 42.40 49 TYR A O 1
ATOM 359 N N . THR A 1 56 ? 74.222 58.844 16.428 1.00 37.13 50 THR A N 1
ATOM 360 C CA . THR A 1 56 ? 75.571 59.104 16.892 1.00 37.55 50 THR A CA 1
ATOM 361 C C . THR A 1 56 ? 75.478 59.399 18.380 1.00 40.46 50 THR A C 1
ATOM 362 O O . THR A 1 56 ? 74.382 59.638 18.900 1.00 39.20 50 THR A O 1
ATOM 366 N N . PRO A 1 57 ? 76.591 59.361 19.111 1.00 43.20 51 PRO A N 1
ATOM 367 C CA . PRO A 1 57 ? 76.506 59.715 20.533 1.00 43.63 51 PRO A CA 1
ATOM 368 C C . PRO A 1 57 ? 75.949 61.110 20.750 1.00 43.05 51 PRO A C 1
ATOM 369 O O . PRO A 1 57 ? 75.252 61.343 21.746 1.00 45.41 51 PRO A O 1
ATOM 373 N N . ASP A 1 58 ? 76.216 62.040 19.825 1.00 49.65 52 ASP A N 1
ATOM 374 C CA . ASP A 1 58 ? 75.608 63.364 19.902 1.00 47.17 52 ASP A CA 1
ATOM 375 C C . ASP A 1 58 ? 74.089 63.277 19.831 1.00 42.29 52 ASP A C 1
ATOM 376 O O . ASP A 1 58 ? 73.389 64.120 20.402 1.00 42.16 52 ASP A O 1
ATOM 381 N N . SER A 1 59 ? 73.564 62.269 19.130 1.00 39.16 53 SER A N 1
ATOM 382 C CA . SER A 1 59 ? 72.119 62.125 19.002 1.00 36.75 53 SER A CA 1
ATOM 383 C C . SER A 1 59 ? 71.449 61.877 20.344 1.00 31.39 53 SER A C 1
ATOM 384 O O . SER A 1 59 ? 70.290 62.265 20.538 1.00 31.40 53 SER A O 1
ATOM 387 N N . LEU A 1 60 ? 72.155 61.246 21.279 1.00 30.75 54 LEU A N 1
ATOM 388 C CA . LEU A 1 60 ? 71.547 60.734 22.500 1.00 34.26 54 LEU A CA 1
ATOM 389 C C . LEU A 1 60 ? 71.850 61.562 23.743 1.00 39.34 54 LEU A C 1
ATOM 390 O O . LEU A 1 60 ? 70.937 61.850 24.523 1.00 40.70 54 LEU A O 1
ATOM 395 N N . THR A 1 61 ? 73.105 61.951 23.956 1.00 38.31 55 THR A N 1
ATOM 396 C CA . THR A 1 61 ? 73.506 62.478 25.257 1.00 35.88 55 THR A CA 1
ATOM 397 C C . THR A 1 61 ? 74.623 63.499 25.066 1.00 36.72 55 THR A C 1
ATOM 398 O O . THR A 1 61 ? 74.956 63.883 23.940 1.00 36.18 55 THR A O 1
ATOM 402 N N . LEU A 1 62 ? 75.192 63.949 26.183 1.00 37.64 56 LEU A N 1
ATOM 403 C CA . LEU A 1 62 ? 76.259 64.937 26.205 1.00 37.10 56 LEU A CA 1
ATOM 404 C C . LEU A 1 62 ? 77.571 64.289 26.632 1.00 37.41 56 LEU A C 1
ATOM 405 O O . LEU A 1 62 ? 77.590 63.345 27.428 1.00 36.93 56 LEU A O 1
ATOM 410 N N . ASN A 1 63 ? 78.672 64.822 26.102 1.00 38.01 57 ASN A N 1
ATOM 411 C CA . ASN A 1 63 ? 80.018 64.362 26.447 1.00 40.03 57 ASN A CA 1
ATOM 412 C C . ASN A 1 63 ? 80.466 65.098 27.706 1.00 45.02 57 ASN A C 1
ATOM 413 O O . ASN A 1 63 ? 81.188 66.096 27.662 1.00 46.97 57 ASN A O 1
ATOM 418 N N . SER A 1 64 ? 80.023 64.591 28.856 1.00 49.88 58 SER A N 1
ATOM 419 C CA . SER A 1 64 ? 80.255 65.275 30.121 1.00 53.52 58 SER A CA 1
ATOM 420 C C . SER A 1 64 ? 80.700 64.297 31.198 1.00 57.42 58 SER A C 1
ATOM 421 O O . SER A 1 64 ? 80.331 63.121 31.189 1.00 57.45 58 SER A O 1
ATOM 424 N N . ASP A 1 65 ? 81.474 64.818 32.149 1.00 64.74 59 ASP A N 1
ATOM 425 C CA . ASP A 1 65 ? 81.959 64.062 33.295 1.00 66.95 59 ASP A CA 1
ATOM 426 C C . ASP A 1 65 ? 81.017 64.145 34.485 1.00 67.87 59 ASP A C 1
ATOM 427 O O . ASP A 1 65 ? 81.276 63.505 35.510 1.00 71.93 59 ASP A O 1
ATOM 432 N N . LYS A 1 66 ? 79.942 64.920 34.370 1.00 64.27 60 LYS A N 1
ATOM 433 C CA . LYS A 1 66 ? 79.029 65.139 35.478 1.00 66.70 60 LYS A CA 1
ATOM 434 C C . LYS A 1 66 ? 78.300 63.845 35.841 1.00 67.81 60 LYS A C 1
ATOM 435 O O . LYS A 1 66 ? 78.213 62.903 35.047 1.00 70.04 60 LYS A O 1
ATOM 441 N N . GLU A 1 67 ? 77.772 63.814 37.069 1.00 64.70 61 GLU A N 1
ATOM 442 C CA . GLU A 1 67 ? 77.154 62.598 37.594 1.00 61.29 61 GLU A CA 1
ATOM 443 C C . GLU A 1 67 ? 76.025 62.105 36.697 1.00 59.16 61 GLU A C 1
ATOM 444 O O . GLU A 1 67 ? 75.850 60.894 36.515 1.00 61.89 61 GLU A O 1
ATOM 450 N N . ASP A 1 68 ? 75.260 63.026 36.110 1.00 53.35 62 ASP A N 1
ATOM 451 C CA . ASP A 1 68 ? 74.108 62.625 35.309 1.00 48.87 62 ASP A CA 1
ATOM 452 C C . ASP A 1 68 ? 74.502 61.752 34.127 1.00 46.04 62 ASP A C 1
ATOM 453 O O . ASP A 1 68 ? 73.726 60.882 33.721 1.00 47.34 62 ASP A O 1
ATOM 458 N N . PHE A 1 69 ? 75.701 61.937 33.580 1.00 47.08 63 PHE A N 1
ATOM 459 C CA . PHE A 1 69 ? 76.073 61.299 32.323 1.00 45.91 63 PHE A CA 1
ATOM 460 C C . PHE A 1 69 ? 77.007 60.102 32.488 1.00 51.13 63 PHE A C 1
ATOM 461 O O . PHE A 1 69 ? 77.513 59.592 31.484 1.00 54.78 63 PHE A O 1
ATOM 469 N N . ILE A 1 70 ? 77.243 59.631 33.709 1.00 55.55 64 ILE A N 1
ATOM 470 C CA . ILE A 1 70 ? 78.039 58.429 33.932 1.00 56.14 64 ILE A CA 1
ATOM 471 C C . ILE A 1 70 ? 77.104 57.295 34.326 1.00 55.13 64 ILE A C 1
ATOM 472 O O . ILE A 1 70 ? 76.154 57.492 35.093 1.00 55.39 64 ILE A O 1
ATOM 477 N N . ILE A 1 71 ? 77.371 56.108 33.794 1.00 52.46 65 ILE A N 1
ATOM 478 C CA . ILE A 1 71 ? 76.512 54.958 34.041 1.00 52.70 65 ILE A CA 1
ATOM 479 C C . ILE A 1 71 ? 76.833 54.387 35.415 1.00 59.62 65 ILE A C 1
ATOM 480 O O . ILE A 1 71 ? 77.977 54.434 35.879 1.00 66.17 65 ILE A O 1
ATOM 485 N N . LYS A 1 72 ? 75.815 53.859 36.085 1.00 60.25 66 LYS A N 1
ATOM 486 C CA . LYS A 1 72 ? 75.967 53.302 37.421 1.00 65.20 66 LYS A CA 1
ATOM 487 C C . LYS A 1 72 ? 75.684 51.806 37.390 1.00 70.73 66 LYS A C 1
ATOM 488 O O . LYS A 1 72 ? 74.592 51.387 36.991 1.00 73.43 66 LYS A O 1
ATOM 490 N N . GLY A 1 73 ? 76.672 51.007 37.801 1.00 72.88 67 GLY A N 1
ATOM 491 C CA . GLY A 1 73 ? 76.458 49.623 38.169 1.00 75.41 67 GLY A CA 1
ATOM 492 C C . GLY A 1 73 ? 76.506 48.606 37.046 1.00 75.74 67 GLY A C 1
ATOM 493 O O . GLY A 1 73 ? 76.576 47.403 37.332 1.00 76.05 67 GLY A O 1
ATOM 494 N N . GLY A 1 74 ? 76.473 49.032 35.787 1.00 75.01 68 GLY A N 1
ATOM 495 C CA . GLY A 1 74 ? 76.448 48.105 34.674 1.00 75.91 68 GLY A CA 1
ATOM 496 C C . GLY A 1 74 ? 77.819 47.550 34.337 1.00 75.16 68 GLY A C 1
ATOM 497 O O . GLY A 1 74 ? 78.761 47.602 35.133 1.00 78.71 68 GLY A O 1
ATOM 498 N N . LEU A 1 75 ? 77.918 46.985 33.130 1.00 70.91 69 LEU A N 1
ATOM 499 C CA . LEU A 1 75 ? 79.229 46.645 32.586 1.00 69.66 69 LEU A CA 1
ATOM 500 C C . LEU A 1 75 ? 80.091 47.893 32.463 1.00 69.97 69 LEU A C 1
ATOM 501 O O . LEU A 1 75 ? 81.311 47.843 32.664 1.00 75.82 69 LEU A O 1
ATOM 506 N N . TRP A 1 76 ? 79.467 49.023 32.136 1.00 62.99 70 TRP A N 1
ATOM 507 C CA . TRP A 1 76 ? 80.129 50.325 32.105 1.00 62.15 70 TRP A CA 1
ATOM 508 C C . TRP A 1 76 ? 79.916 51.045 33.439 1.00 60.79 70 TRP A C 1
ATOM 509 O O . TRP A 1 76 ? 79.371 52.145 33.511 1.00 63.51 70 TRP A O 1
ATOM 520 N N . ASP A 1 77 ? 80.382 50.395 34.510 1.00 59.72 71 ASP A N 1
ATOM 521 C CA . ASP A 1 77 ? 80.001 50.779 35.866 1.00 60.64 71 ASP A CA 1
ATOM 522 C C . ASP A 1 77 ? 80.463 52.180 36.247 1.00 64.75 71 ASP A C 1
ATOM 523 O O . ASP A 1 77 ? 79.944 52.743 37.217 1.00 67.10 71 ASP A O 1
ATOM 525 N N . LYS A 1 78 ? 81.431 52.752 35.530 1.00 64.35 72 LYS A N 1
ATOM 526 C CA . LYS A 1 78 ? 81.865 54.111 35.830 1.00 63.52 72 LYS A CA 1
ATOM 527 C C . LYS A 1 78 ? 82.191 54.917 34.576 1.00 60.40 72 LYS A C 1
ATOM 528 O O . LYS A 1 78 ? 82.809 55.985 34.690 1.00 62.24 72 LYS A O 1
ATOM 530 N N . ARG A 1 79 ? 81.804 54.446 33.392 1.00 56.07 73 ARG A N 1
ATOM 531 C CA . ARG A 1 79 ? 82.119 55.125 32.147 1.00 51.98 73 ARG A CA 1
ATOM 532 C C . ARG A 1 79 ? 80.999 56.097 31.765 1.00 49.03 73 ARG A C 1
ATOM 533 O O . ARG A 1 79 ? 79.971 56.209 32.440 1.00 45.67 73 ARG A O 1
ATOM 535 N N . LYS A 1 80 ? 81.204 56.810 30.662 1.00 48.65 74 LYS A N 1
ATOM 536 C CA . LYS A 1 80 ? 80.271 57.834 30.221 1.00 45.79 74 LYS A CA 1
ATOM 537 C C . LYS A 1 80 ? 79.146 57.214 29.398 1.00 43.20 74 LYS A C 1
ATOM 538 O O . LYS A 1 80 ? 79.315 56.168 28.764 1.00 41.91 74 LYS A O 1
ATOM 544 N N . LEU A 1 81 ? 77.989 57.882 29.400 1.00 43.23 75 LEU A N 1
ATOM 545 C CA . LEU A 1 81 ? 76.923 57.511 28.473 1.00 40.85 75 LEU A CA 1
ATOM 546 C C . LEU A 1 81 ? 77.345 57.751 27.030 1.00 42.13 75 LEU A C 1
ATOM 547 O O . LEU A 1 81 ? 77.003 56.965 26.138 1.00 42.00 75 LEU A O 1
ATOM 552 N N . TYR A 1 82 ? 78.094 58.831 26.785 1.00 44.65 76 TYR A N 1
ATOM 553 C CA . TYR A 1 82 ? 78.581 59.116 25.439 1.00 44.59 76 TYR A CA 1
ATOM 554 C C . TYR A 1 82 ? 79.472 57.993 24.926 1.00 47.49 76 TYR A C 1
ATOM 555 O O . TYR A 1 82 ? 79.417 57.633 23.743 1.00 47.60 76 TYR A O 1
ATOM 564 N N . GLU A 1 83 ? 80.294 57.419 25.806 1.00 47.74 77 GLU A N 1
ATOM 565 C CA . GLU A 1 83 ? 81.180 56.339 25.392 1.00 50.56 77 GLU A CA 1
ATOM 566 C C . GLU A 1 83 ? 80.404 55.045 25.162 1.00 51.05 77 GLU A C 1
ATOM 567 O O . GLU A 1 83 ? 80.725 54.281 24.244 1.00 51.71 77 GLU A O 1
ATOM 573 N N . LEU A 1 84 ? 79.382 54.780 25.980 1.00 51.05 78 LEU A N 1
ATOM 574 C CA . LEU A 1 84 ? 78.564 53.588 25.767 1.00 48.35 78 LEU A CA 1
ATOM 575 C C . LEU A 1 84 ? 77.865 53.644 24.415 1.00 44.30 78 LEU A C 1
ATOM 576 O O . LEU A 1 84 ? 77.896 52.679 23.644 1.00 46.24 78 LEU A O 1
ATOM 581 N N . TYR A 1 85 ? 77.235 54.774 24.106 1.00 40.60 79 TYR A N 1
ATOM 582 C CA . TYR A 1 85 ? 76.544 54.908 22.832 1.00 39.99 79 TYR A CA 1
ATOM 583 C C . TYR A 1 85 ? 77.511 54.891 21.654 1.00 42.00 79 TYR A C 1
ATOM 584 O O . TYR A 1 85 ? 77.105 54.553 20.538 1.00 42.17 79 TYR A O 1
ATOM 593 N N . GLU A 1 86 ? 78.781 55.241 21.881 1.00 43.08 80 GLU A N 1
ATOM 594 C CA . GLU A 1 86 ? 79.768 55.195 20.806 1.00 43.10 80 GLU A CA 1
ATOM 595 C C . GLU A 1 86 ? 80.079 53.761 20.398 1.00 44.45 80 GLU A C 1
ATOM 596 O O . GLU A 1 86 ? 80.198 53.462 19.204 1.00 42.43 80 GLU A O 1
ATOM 602 N N . SER A 1 87 ? 80.192 52.854 21.369 1.00 46.67 81 SER A N 1
ATOM 603 C CA . SER A 1 87 ? 80.536 51.474 21.051 1.00 46.45 81 SER A CA 1
ATOM 604 C C . SER A 1 87 ? 79.354 50.716 20.466 1.00 44.14 81 SER A C 1
ATOM 605 O O . SER A 1 87 ? 79.549 49.816 19.642 1.00 43.97 81 SER A O 1
ATOM 608 N N . ALA A 1 88 ? 78.134 51.058 20.876 1.00 44.48 82 ALA A N 1
ATOM 609 C CA . ALA A 1 88 ? 76.934 50.381 20.406 1.00 42.11 82 ALA A CA 1
ATOM 610 C C . ALA A 1 88 ? 76.346 51.007 19.147 1.00 42.70 82 ALA A C 1
ATOM 611 O O . ALA A 1 88 ? 75.358 50.488 18.619 1.00 41.57 82 ALA A O 1
ATOM 613 N N . LYS A 1 89 ? 76.919 52.101 18.656 1.00 33.71 83 LYS A N 1
ATOM 614 C CA . LYS A 1 89 ? 76.357 52.778 17.498 1.00 32.53 83 LYS A CA 1
ATOM 615 C C . LYS A 1 89 ? 76.414 51.887 16.264 1.00 33.06 83 LYS A C 1
ATOM 616 O O . LYS A 1 89 ? 77.302 51.044 16.111 1.00 44.64 83 LYS A O 1
ATOM 622 N N . THR A 1 90 ? 75.427 52.061 15.391 1.00 40.46 84 THR A N 1
ATOM 623 C CA . THR A 1 90 ? 75.477 51.495 14.055 1.00 32.52 84 THR A CA 1
ATOM 624 C C . THR A 1 90 ? 75.982 52.579 13.120 1.00 32.75 84 THR A C 1
ATOM 625 O O . THR A 1 90 ? 75.278 53.581 12.917 1.00 41.33 84 THR A O 1
ATOM 629 N N . PRO A 1 91 ? 77.171 52.438 12.537 1.00 34.34 85 PRO A N 1
ATOM 630 C CA . PRO A 1 91 ? 77.758 53.544 11.774 1.00 34.91 85 PRO A CA 1
ATOM 631 C C . PRO A 1 91 ? 76.893 53.961 10.596 1.00 42.17 85 PRO A C 1
ATOM 632 O O . PRO A 1 91 ? 76.176 53.151 10.003 1.00 43.45 85 PRO A O 1
ATOM 636 N N . TYR A 1 92 ? 76.966 55.254 10.263 1.00 34.41 86 TYR A N 1
ATOM 637 C CA . TYR A 1 92 ? 76.299 55.738 9.060 1.00 49.65 86 TYR A CA 1
ATOM 638 C C . TYR A 1 92 ? 76.867 55.065 7.820 1.00 50.52 86 TYR A C 1
ATOM 639 O O . TYR A 1 92 ? 76.163 54.904 6.815 1.00 50.00 86 TYR A O 1
ATOM 648 N N . GLU A 1 93 ? 78.143 54.672 7.877 1.00 52.10 87 GLU A N 1
ATOM 649 C CA . GLU A 1 93 ? 78.815 54.097 6.720 1.00 50.08 87 GLU A CA 1
ATOM 650 C C . GLU A 1 93 ? 78.181 52.781 6.299 1.00 45.24 87 GLU A C 1
ATOM 651 O O . GLU A 1 93 ? 78.217 52.425 5.117 1.00 46.22 87 GLU A O 1
ATOM 657 N N . TRP A 1 94 ? 77.597 52.048 7.248 1.00 47.61 88 TRP A N 1
ATOM 658 C CA . TRP A 1 94 ? 76.988 50.758 6.949 1.00 43.98 88 TRP A CA 1
ATOM 659 C C . TRP A 1 94 ? 75.599 50.879 6.356 1.00 38.20 88 TRP A C 1
ATOM 660 O O . TRP A 1 94 ? 75.113 49.909 5.763 1.00 37.67 88 TRP A O 1
ATOM 671 N N . HIS A 1 95 ? 74.948 52.033 6.518 1.00 36.83 89 HIS A N 1
ATOM 672 C CA . HIS A 1 95 ? 73.533 52.134 6.183 1.00 37.76 89 HIS A CA 1
ATOM 673 C C . HIS A 1 95 ? 73.297 51.850 4.705 1.00 38.05 89 HIS A C 1
ATOM 674 O O . HIS A 1 95 ? 72.307 51.205 4.340 1.00 35.80 89 HIS A O 1
ATOM 681 N N . SER A 1 96 ? 74.202 52.316 3.841 1.00 39.73 90 SER A N 1
ATOM 682 C CA . SER A 1 96 ? 74.055 52.058 2.414 1.00 42.84 90 SER A CA 1
ATOM 683 C C . SER A 1 96 ? 73.992 50.559 2.146 1.00 45.19 90 SER A C 1
ATOM 684 O O . SER A 1 96 ? 73.105 50.079 1.430 1.00 46.31 90 SER A O 1
ATOM 687 N N . GLN A 1 97 ? 74.923 49.801 2.731 1.00 45.08 91 GLN A N 1
ATOM 688 C CA . GLN A 1 97 ? 74.929 48.352 2.551 1.00 45.88 91 GLN A CA 1
ATOM 689 C C . GLN A 1 97 ? 73.748 47.684 3.247 1.00 48.45 91 GLN A C 1
ATOM 690 O O . GLN A 1 97 ? 73.168 46.734 2.711 1.00 50.21 91 GLN A O 1
ATOM 696 N N . ILE A 1 98 ? 73.379 48.153 4.441 1.00 47.84 92 ILE A N 1
ATOM 697 C CA . ILE A 1 98 ? 72.318 47.486 5.195 1.00 36.73 92 ILE A CA 1
ATOM 698 C C . ILE A 1 98 ? 70.995 47.548 4.442 1.00 44.18 92 ILE A C 1
ATOM 699 O O . ILE A 1 98 ? 70.330 46.526 4.242 1.00 47.61 92 ILE A O 1
ATOM 704 N N . PHE A 1 99 ? 70.609 48.740 3.982 1.00 42.52 93 PHE A N 1
ATOM 705 C CA . PHE A 1 99 ? 69.333 48.875 3.284 1.00 38.07 93 PHE A CA 1
ATOM 706 C C . PHE A 1 99 ? 69.347 48.109 1.969 1.00 39.38 93 PHE A C 1
ATOM 707 O O . PHE A 1 99 ? 68.348 47.482 1.597 1.00 40.19 93 PHE A O 1
ATOM 715 N N . GLU A 1 100 ? 70.468 48.156 1.252 1.00 41.24 94 GLU A N 1
ATOM 716 C CA . GLU A 1 100 ? 70.579 47.442 -0.014 1.00 44.50 94 GLU A CA 1
ATOM 717 C C . GLU A 1 100 ? 70.611 45.931 0.196 1.00 41.76 94 GLU A C 1
ATOM 718 O O . GLU A 1 100 ? 70.045 45.179 -0.605 1.00 42.85 94 GLU A O 1
ATOM 724 N N . THR A 1 101 ? 71.244 45.466 1.278 1.00 43.53 95 THR A N 1
ATOM 725 C CA . THR A 1 101 ? 71.262 44.031 1.560 1.00 43.80 95 THR A CA 1
ATOM 726 C C . THR A 1 101 ? 69.875 43.530 1.943 1.00 40.84 95 THR A C 1
ATOM 727 O O . THR A 1 101 ? 69.482 42.421 1.564 1.00 41.95 95 THR A O 1
ATOM 731 N N . ALA A 1 102 ? 69.117 44.339 2.685 1.00 38.76 96 ALA A N 1
ATOM 732 C CA . ALA A 1 102 ? 67.748 43.968 3.024 1.00 37.76 96 ALA A CA 1
ATOM 733 C C . ALA A 1 102 ? 66.882 43.907 1.773 1.00 45.16 96 ALA A C 1
ATOM 734 O O . ALA A 1 102 ? 66.044 43.009 1.630 1.00 49.01 96 ALA A O 1
ATOM 736 N N . GLN A 1 103 ? 67.074 44.860 0.860 1.00 44.57 97 GLN A N 1
ATOM 737 C CA . GLN A 1 103 ? 66.343 44.857 -0.402 1.00 44.61 97 GLN A CA 1
ATOM 738 C C . GLN A 1 103 ? 66.686 43.628 -1.236 1.00 46.40 97 GLN A C 1
ATOM 739 O O . GLN A 1 103 ? 65.815 43.056 -1.901 1.00 47.10 97 GLN A O 1
ATOM 745 N N . ASN A 1 104 ? 67.958 43.224 -1.230 1.00 46.38 98 ASN A N 1
ATOM 746 C CA . ASN A 1 104 ? 68.374 42.050 -1.991 1.00 49.46 98 ASN A CA 1
ATOM 747 C C . ASN A 1 104 ? 67.746 40.777 -1.440 1.00 50.97 98 ASN A C 1
ATOM 748 O O . ASN A 1 104 ? 67.293 39.917 -2.205 1.00 47.43 98 ASN A O 1
ATOM 753 N N . GLU A 1 105 ? 67.702 40.644 -0.115 1.00 52.00 99 GLU A N 1
ATOM 754 C CA . GLU A 1 105 ? 67.147 39.463 0.533 1.00 49.66 99 GLU A CA 1
ATOM 755 C C . GLU A 1 105 ? 65.624 39.459 0.584 1.00 46.16 99 GLU A C 1
ATOM 756 O O . GLU A 1 105 ? 65.036 38.432 0.940 1.00 47.94 99 GLU A O 1
ATOM 762 N N . GLY A 1 106 ? 64.974 40.572 0.257 1.00 42.60 100 GLY A N 1
ATOM 763 C CA . GLY A 1 106 ? 63.531 40.618 0.231 1.00 42.69 100 GLY A CA 1
ATOM 764 C C . GLY A 1 106 ? 62.873 41.004 1.535 1.00 42.83 100 GLY A C 1
ATOM 765 O O . GLY A 1 106 ? 61.639 41.004 1.608 1.00 43.52 100 GLY A O 1
ATOM 766 N N . ILE A 1 107 ? 63.643 41.322 2.559 1.00 44.96 101 ILE A N 1
ATOM 767 C CA . ILE A 1 107 ? 63.094 41.714 3.851 1.00 45.25 101 ILE A CA 1
ATOM 768 C C . ILE A 1 107 ? 63.001 43.233 3.895 1.00 45.59 101 ILE A C 1
ATOM 769 O O . ILE A 1 107 ? 63.808 43.943 3.287 1.00 51.73 101 ILE A O 1
ATOM 774 N N . LEU A 1 108 ? 62.007 43.745 4.614 1.00 40.90 102 LEU A N 1
ATOM 775 C CA . LEU A 1 108 ? 61.860 45.186 4.720 1.00 38.15 102 LEU A CA 1
ATOM 776 C C . LEU A 1 108 ? 62.901 45.751 5.682 1.00 37.36 102 LEU A C 1
ATOM 777 O O . LEU A 1 108 ? 63.457 45.044 6.528 1.00 37.50 102 LEU A O 1
ATOM 782 N N . CYS A 1 109 ? 63.182 47.043 5.530 1.00 38.47 103 CYS A N 1
ATOM 783 C CA . CYS A 1 109 ? 64.190 47.690 6.356 1.00 37.40 103 CYS A CA 1
ATOM 784 C C . CYS A 1 109 ? 63.752 49.101 6.709 1.00 35.95 103 CYS A C 1
ATOM 785 O O . CYS A 1 109 ? 63.346 49.870 5.832 1.00 35.34 103 CYS A O 1
ATOM 788 N N . PHE A 1 110 ? 63.835 49.431 7.994 1.00 36.93 104 PHE A N 1
ATOM 789 C CA . PHE A 1 110 ? 63.643 50.793 8.459 1.00 39.77 104 PHE A CA 1
ATOM 790 C C . PHE A 1 110 ? 64.490 50.972 9.708 1.00 45.08 104 PHE A C 1
ATOM 791 O O . PHE A 1 110 ? 65.052 50.013 10.241 1.00 48.88 104 PHE A O 1
ATOM 799 N N . SER A 1 111 ? 64.600 52.213 10.164 1.00 50.33 105 SER A N 1
ATOM 800 C CA . SER A 1 111 ? 65.537 52.531 11.226 1.00 50.63 105 SER A CA 1
ATOM 801 C C . SER A 1 111 ? 64.857 53.334 12.323 1.00 46.74 105 SER A C 1
ATOM 802 O O . SER A 1 111 ? 63.816 53.964 12.118 1.00 47.75 105 SER A O 1
ATOM 805 N N . SER A 1 112 ? 65.479 53.297 13.503 1.00 40.76 106 SER A N 1
ATOM 806 C CA . SER A 1 112 ? 65.063 54.070 14.661 1.00 35.79 106 SER A CA 1
ATOM 807 C C . SER A 1 112 ? 66.021 55.235 14.842 1.00 33.61 106 SER A C 1
ATOM 808 O O . SER A 1 112 ? 67.131 55.043 15.363 1.00 32.72 106 SER A O 1
ATOM 811 N N . PRO A 1 113 ? 65.656 56.446 14.439 1.00 31.78 107 PRO A N 1
ATOM 812 C CA . PRO A 1 113 ? 66.520 57.600 14.683 1.00 30.14 107 PRO A CA 1
ATOM 813 C C . PRO A 1 113 ? 66.375 58.092 16.114 1.00 35.22 107 PRO A C 1
ATOM 814 O O . PRO A 1 113 ? 65.391 57.817 16.802 1.00 39.69 107 PRO A O 1
ATOM 818 N N . PHE A 1 114 ? 67.397 58.815 16.566 1.00 33.14 108 PHE A N 1
ATOM 819 C CA . PHE A 1 114 ? 67.390 59.365 17.911 1.00 30.34 108 PHE A CA 1
ATOM 820 C C . PHE A 1 114 ? 67.661 60.864 17.965 1.00 31.02 108 PHE A C 1
ATOM 821 O O . PHE A 1 114 ? 67.682 61.425 19.067 1.00 25.41 108 PHE A O 1
ATOM 829 N N . ALA A 1 115 ? 67.856 61.528 16.823 1.00 30.81 109 ALA A N 1
ATOM 830 C CA . ALA A 1 115 ? 68.010 62.978 16.792 1.00 30.22 109 ALA A CA 1
ATOM 831 C C . ALA A 1 115 ? 67.612 63.496 15.419 1.00 27.99 109 ALA A C 1
ATOM 832 O O . ALA A 1 115 ? 67.329 62.729 14.500 1.00 26.52 109 ALA A O 1
ATOM 834 N N . LYS A 1 116 ? 67.590 64.826 15.298 1.00 31.99 110 LYS A N 1
ATOM 835 C CA . LYS A 1 116 ? 67.233 65.463 14.031 1.00 35.30 110 LYS A CA 1
ATOM 836 C C . LYS A 1 116 ? 68.226 65.116 12.927 1.00 38.46 110 LYS A C 1
ATOM 837 O O . LYS A 1 116 ? 67.830 64.864 11.782 1.00 35.05 110 LYS A O 1
ATOM 840 N N . GLU A 1 117 ? 69.523 65.100 13.252 1.00 43.46 111 GLU A N 1
ATOM 841 C CA . GLU A 1 117 ? 70.538 64.787 12.250 1.00 43.86 111 GLU A CA 1
ATOM 842 C C . GLU A 1 117 ? 70.380 63.376 11.700 1.00 40.52 111 GLU A C 1
ATOM 843 O O . GLU A 1 117 ? 70.669 63.136 10.523 1.00 41.35 111 GLU A O 1
ATOM 849 N N . ASP A 1 118 ? 69.934 62.429 12.529 1.00 34.12 112 ASP A N 1
ATOM 850 C CA . ASP A 1 118 ? 69.747 61.064 12.045 1.00 34.06 112 ASP A CA 1
ATOM 851 C C . ASP A 1 118 ? 68.614 60.993 11.030 1.00 38.18 112 ASP A C 1
ATOM 852 O O . ASP A 1 118 ? 68.677 60.209 10.075 1.00 40.28 112 ASP A O 1
ATOM 857 N N . VAL A 1 119 ? 67.570 61.803 11.217 1.00 40.51 113 VAL A N 1
ATOM 858 C CA . VAL A 1 119 ? 66.455 61.803 10.274 1.00 41.22 113 VAL A CA 1
ATOM 859 C C . VAL A 1 119 ? 66.902 62.354 8.925 1.00 45.72 113 VAL A C 1
ATOM 860 O O . VAL A 1 119 ? 66.563 61.800 7.872 1.00 46.40 113 VAL A O 1
ATOM 864 N N . GLU A 1 120 ? 67.662 63.455 8.931 1.00 50.17 114 GLU A N 1
ATOM 865 C CA . GLU A 1 120 ? 68.150 64.012 7.674 1.00 52.25 114 GLU A CA 1
ATOM 866 C C . GLU A 1 120 ? 69.051 63.021 6.956 1.00 48.43 114 GLU A C 1
ATOM 867 O O . GLU A 1 120 ? 69.058 62.965 5.721 1.00 52.00 114 GLU A O 1
ATOM 873 N N . PHE A 1 121 ? 69.815 62.231 7.711 1.00 44.42 115 PHE A N 1
ATOM 874 C CA . PHE A 1 121 ? 70.606 61.175 7.095 1.00 44.90 115 PHE A CA 1
ATOM 875 C C . PHE A 1 121 ? 69.714 60.053 6.580 1.00 46.64 115 PHE A C 1
ATOM 876 O O . PHE A 1 121 ? 69.965 59.500 5.504 1.00 33.22 115 PHE A O 1
ATOM 884 N N . LEU A 1 122 ? 68.648 59.727 7.318 1.00 30.63 116 LEU A N 1
ATOM 885 C CA . LEU A 1 122 ? 67.768 58.636 6.911 1.00 53.99 116 LEU A CA 1
ATOM 886 C C . LEU A 1 122 ? 66.936 58.995 5.683 1.00 48.69 116 LEU A C 1
ATOM 887 O O . LEU A 1 122 ? 66.535 58.100 4.929 1.00 46.58 116 LEU A O 1
ATOM 892 N N . LYS A 1 123 ? 66.683 60.287 5.449 1.00 45.30 117 LYS A N 1
ATOM 893 C CA . LYS A 1 123 ? 65.856 60.684 4.313 1.00 42.72 117 LYS A CA 1
ATOM 894 C C . LYS A 1 123 ? 66.474 60.266 2.989 1.00 46.29 117 LYS A C 1
ATOM 895 O O . LYS A 1 123 ? 65.746 60.092 2.005 1.00 48.94 117 LYS A O 1
ATOM 898 N N . ARG A 1 124 ? 67.795 60.082 2.943 1.00 48.02 118 ARG A N 1
ATOM 899 C CA . ARG A 1 124 ? 68.426 59.679 1.696 1.00 48.94 118 ARG A CA 1
ATOM 900 C C . ARG A 1 124 ? 68.054 58.253 1.326 1.00 51.49 118 ARG A C 1
ATOM 901 O O . ARG A 1 124 ? 68.210 57.868 0.165 1.00 54.44 118 ARG A O 1
ATOM 909 N N . PHE A 1 125 ? 67.563 57.466 2.284 1.00 52.72 119 PHE A N 1
ATOM 910 C CA . PHE A 1 125 ? 67.105 56.111 2.020 1.00 57.04 119 PHE A CA 1
ATOM 911 C C . PHE A 1 125 ? 65.598 56.020 1.816 1.00 66.37 119 PHE A C 1
ATOM 912 O O . PHE A 1 125 ? 65.113 54.969 1.381 1.00 68.16 119 PHE A O 1
ATOM 920 N N . ASP A 1 126 ? 64.856 57.101 2.089 1.00 74.80 120 ASP A N 1
ATOM 921 C CA . ASP A 1 126 ? 63.398 57.147 2.020 1.00 73.13 120 ASP A CA 1
ATOM 922 C C . ASP A 1 126 ? 62.801 55.977 2.792 1.00 67.54 120 ASP A C 1
ATOM 923 O O . ASP A 1 126 ? 62.242 55.055 2.185 1.00 67.02 120 ASP A O 1
ATOM 928 N N . PRO A 1 127 ? 62.902 55.971 4.120 1.00 57.10 121 PRO A N 1
ATOM 929 C CA . PRO A 1 127 ? 62.469 54.794 4.880 1.00 52.75 121 PRO A CA 1
ATOM 930 C C . PRO A 1 127 ? 60.957 54.643 4.883 1.00 47.60 121 PRO A C 1
ATOM 931 O O . PRO A 1 127 ? 60.210 55.620 4.973 1.00 48.66 121 PRO A O 1
ATOM 935 N N . ILE A 1 128 ? 60.514 53.388 4.780 1.00 42.93 122 ILE A N 1
ATOM 936 C CA . ILE A 1 128 ? 59.089 53.081 4.755 1.00 36.05 122 ILE A CA 1
ATOM 937 C C . ILE A 1 128 ? 58.431 53.414 6.086 1.00 35.06 122 ILE A C 1
ATOM 938 O O . ILE A 1 128 ? 57.227 53.693 6.135 1.00 38.16 122 ILE A O 1
ATOM 943 N N . ALA A 1 129 ? 59.187 53.382 7.180 1.00 29.91 123 ALA A N 1
ATOM 944 C CA . ALA A 1 129 ? 58.613 53.632 8.491 1.00 30.68 123 ALA A CA 1
ATOM 945 C C . ALA A 1 129 ? 59.680 54.212 9.407 1.00 33.22 123 ALA A C 1
ATOM 946 O O . ALA A 1 129 ? 60.874 54.193 9.101 1.00 35.47 123 ALA A O 1
ATOM 948 N N . TYR A 1 130 ? 59.232 54.726 10.547 1.00 32.97 124 TYR A N 1
ATOM 949 C CA . TYR A 1 130 ? 60.115 55.226 11.587 1.00 24.95 124 TYR A CA 1
ATOM 950 C C . TYR A 1 130 ? 59.745 54.597 12.920 1.00 31.48 124 TYR A C 1
ATOM 951 O O . TYR A 1 130 ? 58.594 54.218 13.149 1.00 34.77 124 TYR A O 1
ATOM 960 N N . LYS A 1 131 ? 60.735 54.485 13.796 1.00 31.06 125 LYS A N 1
ATOM 961 C CA . LYS A 1 131 ? 60.549 53.937 15.131 1.00 31.56 125 LYS A CA 1
ATOM 962 C C . LYS A 1 131 ? 61.035 54.952 16.151 1.00 32.29 125 LYS A C 1
ATOM 963 O O . LYS A 1 131 ? 62.176 55.420 16.073 1.00 34.95 125 LYS A O 1
ATOM 969 N N . ILE A 1 132 ? 60.166 55.303 17.090 1.00 33.89 126 ILE A N 1
ATOM 970 C CA . ILE A 1 132 ? 60.508 56.195 18.190 1.00 34.82 126 ILE A CA 1
ATOM 971 C C . ILE A 1 132 ? 60.656 55.342 19.440 1.00 34.58 126 ILE A C 1
ATOM 972 O O . ILE A 1 132 ? 59.686 54.721 19.892 1.00 33.20 126 ILE A O 1
ATOM 977 N N . ALA A 1 133 ? 61.865 55.307 19.993 1.00 36.43 127 ALA A N 1
ATOM 978 C CA . ALA A 1 133 ? 62.109 54.513 21.185 1.00 38.09 127 ALA A CA 1
ATOM 979 C C . ALA A 1 133 ? 61.326 55.083 22.365 1.00 39.45 127 ALA A C 1
ATOM 980 O O . ALA A 1 133 ? 60.873 56.231 22.351 1.00 40.58 127 ALA A O 1
ATOM 982 N N . SER A 1 134 ? 61.163 54.254 23.398 1.00 42.50 128 SER A N 1
ATOM 983 C CA . SER A 1 134 ? 60.357 54.654 24.547 1.00 42.66 128 SER A CA 1
ATOM 984 C C . SER A 1 134 ? 60.887 55.932 25.180 1.00 43.29 128 SER A C 1
ATOM 985 O O . SER A 1 134 ? 60.109 56.806 25.578 1.00 44.75 128 SER A O 1
ATOM 988 N N . PHE A 1 135 ? 62.210 56.065 25.266 1.00 41.57 129 PHE A N 1
ATOM 989 C CA . PHE A 1 135 ? 62.807 57.204 25.952 1.00 40.20 129 PHE A CA 1
ATOM 990 C C . PHE A 1 135 ? 62.621 58.514 25.196 1.00 39.44 129 PHE A C 1
ATOM 991 O O . PHE A 1 135 ? 62.691 59.583 25.812 1.00 39.63 129 PHE A O 1
ATOM 999 N N . GLU A 1 136 ? 62.400 58.463 23.885 1.00 39.64 130 GLU A N 1
ATOM 1000 C CA . GLU A 1 136 ? 62.198 59.667 23.089 1.00 41.49 130 GLU A CA 1
ATOM 1001 C C . GLU A 1 136 ? 60.727 60.015 22.890 1.00 37.86 130 GLU A C 1
ATOM 1002 O O . GLU A 1 136 ? 60.425 60.981 22.182 1.00 36.13 130 GLU A O 1
ATOM 1008 N N . ALA A 1 137 ? 59.810 59.249 23.487 1.00 36.31 131 ALA A N 1
ATOM 1009 C CA . ALA A 1 137 ? 58.386 59.469 23.265 1.00 36.26 131 ALA A CA 1
ATOM 1010 C C . ALA A 1 137 ? 57.898 60.760 23.911 1.00 39.22 131 ALA A C 1
ATOM 1011 O O . ALA A 1 137 ? 56.895 61.330 23.465 1.00 40.38 131 ALA A O 1
ATOM 1013 N N . ASN A 1 138 ? 58.567 61.229 24.961 1.00 38.67 132 ASN A N 1
ATOM 1014 C CA . ASN A 1 138 ? 58.139 62.442 25.640 1.00 39.29 132 ASN A CA 1
ATOM 1015 C C . ASN A 1 138 ? 58.699 63.700 24.991 1.00 43.21 132 ASN A C 1
ATOM 1016 O O . ASN A 1 138 ? 58.454 64.801 25.494 1.00 47.21 132 ASN A O 1
ATOM 1021 N N . ASP A 1 139 ? 59.446 63.564 23.896 1.00 43.93 133 ASP A N 1
ATOM 1022 C CA . ASP A 1 139 ? 60.036 64.700 23.188 1.00 47.02 133 ASP A CA 1
ATOM 1023 C C . ASP A 1 139 ? 59.102 65.089 22.048 1.00 47.39 133 ASP A C 1
ATOM 1024 O O . ASP A 1 139 ? 59.126 64.481 20.976 1.00 48.72 133 ASP A O 1
ATOM 1029 N N . GLU A 1 140 ? 58.294 66.127 22.280 1.00 48.04 134 GLU A N 1
ATOM 1030 C CA . GLU A 1 140 ? 57.292 66.524 21.297 1.00 44.51 134 GLU A CA 1
ATOM 1031 C C . GLU A 1 140 ? 57.941 67.060 20.026 1.00 41.36 134 GLU A C 1
ATOM 1032 O O . GLU A 1 140 ? 57.462 66.790 18.918 1.00 37.14 134 GLU A O 1
ATOM 1038 N N . ASN A 1 141 ? 59.048 67.796 20.165 1.00 43.48 135 ASN A N 1
ATOM 1039 C CA . ASN A 1 141 ? 59.722 68.360 18.997 1.00 42.47 135 ASN A CA 1
ATOM 1040 C C . ASN A 1 141 ? 60.320 67.272 18.118 1.00 37.98 135 ASN A C 1
ATOM 1041 O O . ASN A 1 141 ? 60.261 67.358 16.885 1.00 33.05 135 ASN A O 1
ATOM 1046 N N . PHE A 1 142 ? 60.892 66.237 18.734 1.00 36.79 136 PHE A N 1
ATOM 1047 C CA . PHE A 1 142 ? 61.388 65.100 17.969 1.00 34.92 136 PHE A CA 1
ATOM 1048 C C . PHE A 1 142 ? 60.239 64.321 17.342 1.00 31.72 136 PHE A C 1
ATOM 1049 O O . PHE A 1 142 ? 60.316 63.916 16.176 1.00 29.37 136 PHE A O 1
ATOM 1057 N N . VAL A 1 143 ? 59.160 64.111 18.099 1.00 30.24 137 VAL A N 1
ATOM 1058 C CA . VAL A 1 143 ? 58.006 63.395 17.566 1.00 27.27 137 VAL A CA 1
ATOM 1059 C C . VAL A 1 143 ? 57.378 64.181 16.426 1.00 27.90 137 VAL A C 1
ATOM 1060 O O . VAL A 1 143 ? 57.003 63.613 15.393 1.00 32.93 137 VAL A O 1
ATOM 1064 N N . ARG A 1 144 ? 57.277 65.502 16.581 1.00 29.92 138 ARG A N 1
ATOM 1065 C CA . ARG A 1 144 ? 56.707 66.319 15.515 1.00 32.07 138 ARG A CA 1
ATOM 1066 C C . ARG A 1 144 ? 57.580 66.267 14.265 1.00 32.78 138 ARG A C 1
ATOM 1067 O O . ARG A 1 144 ? 57.069 66.181 13.143 1.00 32.55 138 ARG A O 1
ATOM 1075 N N . LEU A 1 145 ? 58.903 66.288 14.445 1.00 37.41 139 LEU A N 1
ATOM 1076 C CA . LEU A 1 145 ? 59.817 66.228 13.307 1.00 38.00 139 LEU A CA 1
ATOM 1077 C C . LEU A 1 145 ? 59.659 64.925 12.532 1.00 34.18 139 LEU A C 1
ATOM 1078 O O . LEU A 1 145 ? 59.733 64.913 11.298 1.00 32.78 139 LEU A O 1
ATOM 1083 N N . ILE A 1 146 ? 59.437 63.817 13.241 1.00 32.48 140 ILE A N 1
ATOM 1084 C CA . ILE A 1 146 ? 59.255 62.534 12.573 1.00 32.52 140 ILE A CA 1
ATOM 1085 C C . ILE A 1 146 ? 57.879 62.458 11.930 1.00 32.39 140 ILE A C 1
ATOM 1086 O O . ILE A 1 146 ? 57.713 61.843 10.868 1.00 31.75 140 ILE A O 1
ATOM 1091 N N . ALA A 1 147 ? 56.870 63.075 12.552 1.00 31.68 141 ALA A N 1
ATOM 1092 C CA . ALA A 1 147 ? 55.528 63.035 11.984 1.00 30.74 141 ALA A CA 1
ATOM 1093 C C . ALA A 1 147 ? 55.464 63.762 10.647 1.00 32.53 141 ALA A C 1
ATOM 1094 O O . ALA A 1 147 ? 54.723 63.344 9.749 1.00 31.69 141 ALA A O 1
ATOM 1096 N N . LYS A 1 148 ? 56.253 64.827 10.479 1.00 34.78 142 LYS A N 1
ATOM 1097 C CA . LYS A 1 148 ? 56.261 65.554 9.215 1.00 37.41 142 LYS A CA 1
ATOM 1098 C C . LYS A 1 148 ? 56.816 64.725 8.065 1.00 42.85 142 LYS A C 1
ATOM 1099 O O . LYS A 1 148 ? 56.708 65.153 6.912 1.00 48.26 142 LYS A O 1
ATOM 1105 N N . GLU A 1 149 ? 57.405 63.561 8.346 1.00 44.00 143 GLU A N 1
ATOM 1106 C CA . GLU A 1 149 ? 57.895 62.682 7.292 1.00 47.42 143 GLU A CA 1
ATOM 1107 C C . GLU A 1 149 ? 56.781 61.910 6.598 1.00 50.39 143 GLU A C 1
ATOM 1108 O O . GLU A 1 149 ? 57.036 61.294 5.558 1.00 53.98 143 GLU A O 1
ATOM 1114 N N . LYS A 1 150 ? 55.566 61.917 7.155 1.00 51.12 144 LYS A N 1
ATOM 1115 C CA . LYS A 1 150 ? 54.389 61.320 6.520 1.00 49.00 144 LYS A CA 1
ATOM 1116 C C . LYS A 1 150 ? 54.550 59.819 6.294 1.00 46.12 144 LYS A C 1
ATOM 1117 O O . LYS A 1 150 ? 54.014 59.267 5.330 1.00 50.08 144 LYS A O 1
ATOM 1123 N N . LYS A 1 151 ? 55.290 59.146 7.165 1.00 40.69 145 LYS A N 1
ATOM 1124 C CA . LYS A 1 151 ? 55.476 57.707 7.092 1.00 41.69 145 LYS A CA 1
ATOM 1125 C C . LYS A 1 151 ? 54.883 57.031 8.321 1.00 38.25 145 LYS A C 1
ATOM 1126 O O . LYS A 1 151 ? 54.692 57.672 9.361 1.00 35.34 145 LYS A O 1
ATOM 1132 N N . PRO A 1 152 ? 54.555 55.742 8.230 1.00 29.27 146 PRO A N 1
ATOM 1133 C CA . PRO A 1 152 ? 54.105 55.017 9.422 1.00 27.73 146 PRO A CA 1
ATOM 1134 C C . PRO A 1 152 ? 55.138 55.119 10.532 1.00 27.76 146 PRO A C 1
ATOM 1135 O O . PRO A 1 152 ? 56.312 54.800 10.346 1.00 30.55 146 PRO A O 1
ATOM 1139 N N . THR A 1 153 ? 54.694 55.575 11.693 1.00 25.27 147 THR A N 1
ATOM 1140 C CA . THR A 1 153 ? 55.582 55.789 12.823 1.00 25.73 147 THR A CA 1
ATOM 1141 C C . THR A 1 153 ? 55.162 54.872 13.961 1.00 29.08 147 THR A C 1
ATOM 1142 O O . THR A 1 153 ? 54.006 54.901 14.396 1.00 30.16 147 THR A O 1
ATOM 1146 N N . ILE A 1 154 ? 56.093 54.043 14.417 1.00 30.91 148 ILE A N 1
ATOM 1147 C CA . ILE A 1 154 ? 55.880 53.156 15.550 1.00 28.51 148 ILE A CA 1
ATOM 1148 C C . ILE A 1 154 ? 56.507 53.789 16.785 1.00 29.46 148 ILE A C 1
ATOM 1149 O O . ILE A 1 154 ? 57.670 54.213 16.754 1.00 32.38 148 ILE A O 1
ATOM 1154 N N . VAL A 1 155 ? 55.737 53.867 17.867 1.00 27.77 149 VAL A N 1
ATOM 1155 C CA . VAL A 1 155 ? 56.166 54.521 19.097 1.00 21.53 149 VAL A CA 1
ATOM 1156 C C . VAL A 1 155 ? 56.106 53.507 20.226 1.00 33.20 149 VAL A C 1
ATOM 1157 O O . VAL A 1 155 ? 55.082 52.840 20.414 1.00 37.20 149 VAL A O 1
ATOM 1161 N N . SER A 1 156 ? 57.202 53.392 20.971 1.00 30.97 150 SER A N 1
ATOM 1162 C CA . SER A 1 156 ? 57.229 52.552 22.156 1.00 27.05 150 SER A CA 1
ATOM 1163 C C . SER A 1 156 ? 56.691 53.346 23.338 1.00 30.33 150 SER A C 1
ATOM 1164 O O . SER A 1 156 ? 57.166 54.449 23.626 1.00 34.55 150 SER A O 1
ATOM 1167 N N . THR A 1 157 ? 55.701 52.783 24.025 1.00 29.03 151 THR A N 1
ATOM 1168 C CA . THR A 1 157 ? 55.032 53.459 25.126 1.00 30.95 151 THR A CA 1
ATOM 1169 C C . THR A 1 157 ? 55.590 53.047 26.482 1.00 35.81 151 THR A C 1
ATOM 1170 O O . THR A 1 157 ? 54.912 53.220 27.501 1.00 40.35 151 THR A O 1
ATOM 1174 N N . GLY A 1 158 ? 56.826 52.543 26.515 1.00 34.51 152 GLY A N 1
ATOM 1175 C CA . GLY A 1 158 ? 57.348 51.947 27.735 1.00 34.50 152 GLY A CA 1
ATOM 1176 C C . GLY A 1 158 ? 57.389 52.909 28.907 1.00 37.22 152 GLY A C 1
ATOM 1177 O O . GLY A 1 158 ? 57.070 52.535 30.037 1.00 39.28 152 GLY A O 1
ATOM 1178 N N . ILE A 1 159 ? 57.799 54.151 28.663 1.00 37.70 153 ILE A N 1
ATOM 1179 C CA . ILE A 1 159 ? 57.908 55.148 29.722 1.00 38.73 153 ILE A CA 1
ATOM 1180 C C . ILE A 1 159 ? 56.958 56.321 29.541 1.00 38.53 153 ILE A C 1
ATOM 1181 O O . ILE A 1 159 ? 56.863 57.162 30.449 1.00 41.73 153 ILE A O 1
ATOM 1186 N N . ALA A 1 160 ? 56.262 56.422 28.411 1.00 36.60 154 ALA A N 1
ATOM 1187 C CA . ALA A 1 160 ? 55.413 57.579 28.168 1.00 36.97 154 ALA A CA 1
ATOM 1188 C C . ALA A 1 160 ? 54.154 57.533 29.021 1.00 38.16 154 ALA A C 1
ATOM 1189 O O . ALA A 1 160 ? 53.539 56.478 29.201 1.00 39.70 154 ALA A O 1
ATOM 1191 N N . THR A 1 161 ? 53.767 58.697 29.533 1.00 38.80 155 THR A N 1
ATOM 1192 C CA . THR A 1 161 ? 52.526 58.836 30.273 1.00 39.84 155 THR A CA 1
ATOM 1193 C C . THR A 1 161 ? 51.359 59.040 29.308 1.00 39.79 155 THR A C 1
ATOM 1194 O O . THR A 1 161 ? 51.542 59.281 28.109 1.00 42.02 155 THR A O 1
ATOM 1198 N N . GLU A 1 162 ? 50.138 58.935 29.848 1.00 37.75 156 GLU A N 1
ATOM 1199 C CA . GLU A 1 162 ? 48.952 59.127 29.017 1.00 37.40 156 GLU A CA 1
ATOM 1200 C C . GLU A 1 162 ? 48.915 60.526 28.418 1.00 39.07 156 GLU A C 1
ATOM 1201 O O . GLU A 1 162 ? 48.596 60.687 27.235 1.00 41.37 156 GLU A O 1
ATOM 1207 N N . GLU A 1 163 ? 49.246 61.550 29.211 1.00 38.99 157 GLU A N 1
ATOM 1208 C CA . GLU A 1 163 ? 49.274 62.908 28.676 1.00 39.69 157 GLU A CA 1
ATOM 1209 C C . GLU A 1 163 ? 50.257 63.009 27.517 1.00 40.04 157 GLU A C 1
ATOM 1210 O O . GLU A 1 163 ? 49.978 63.671 26.509 1.00 40.54 157 GLU A O 1
ATOM 1216 N N . GLU A 1 164 ? 51.410 62.349 27.637 1.00 38.54 158 GLU A N 1
ATOM 1217 C CA . GLU A 1 164 ? 52.374 62.366 26.547 1.00 37.19 158 GLU A CA 1
ATOM 1218 C C . GLU A 1 164 ? 51.865 61.565 25.358 1.00 34.70 158 GLU A C 1
ATOM 1219 O O . GLU A 1 164 ? 52.035 61.981 24.207 1.00 32.75 158 GLU A O 1
ATOM 1225 N N . LEU A 1 165 ? 51.217 60.423 25.617 1.00 35.24 159 LEU A N 1
ATOM 1226 C CA . LEU A 1 165 ? 50.636 59.639 24.530 1.00 34.82 159 LEU A CA 1
ATOM 1227 C C . LEU A 1 165 ? 49.509 60.399 23.840 1.00 35.27 159 LEU A C 1
ATOM 1228 O O . LEU A 1 165 ? 49.371 60.334 22.612 1.00 31.27 159 LEU A O 1
ATOM 1233 N N . PHE A 1 166 ? 48.688 61.119 24.608 1.00 38.22 160 PHE A N 1
ATOM 1234 C CA . PHE A 1 166 ? 47.672 61.960 23.988 1.00 30.18 160 PHE A CA 1
ATOM 1235 C C . PHE A 1 166 ? 48.320 63.071 23.175 1.00 47.72 160 PHE A C 1
ATOM 1236 O O . PHE A 1 166 ? 47.847 63.414 22.086 1.00 47.56 160 PHE A O 1
ATOM 1244 N N . LYS A 1 167 ? 49.409 63.647 23.688 1.00 30.54 161 LYS A N 1
ATOM 1245 C CA . LYS A 1 167 ? 50.086 64.708 22.954 1.00 31.05 161 LYS A CA 1
ATOM 1246 C C . LYS A 1 167 ? 50.704 64.184 21.663 1.00 30.59 161 LYS A C 1
ATOM 1247 O O . LYS A 1 167 ? 50.751 64.911 20.667 1.00 32.87 161 LYS A O 1
ATOM 1253 N N . ILE A 1 168 ? 51.178 62.933 21.661 1.00 28.92 162 ILE A N 1
ATOM 1254 C CA . ILE A 1 168 ? 51.691 62.322 20.434 1.00 27.70 162 ILE A CA 1
ATOM 1255 C C . ILE A 1 168 ? 50.589 62.211 19.387 1.00 28.94 162 ILE A C 1
ATOM 1256 O O . ILE A 1 168 ? 50.813 62.478 18.200 1.00 29.13 162 ILE A O 1
ATOM 1261 N N . CYS A 1 169 ? 49.387 61.808 19.806 1.00 29.75 163 CYS A N 1
ATOM 1262 C CA . CYS A 1 169 ? 48.280 61.675 18.862 1.00 33.50 163 CYS A CA 1
ATOM 1263 C C . CYS A 1 169 ? 47.904 63.019 18.258 1.00 37.09 163 CYS A C 1
ATOM 1264 O O . CYS A 1 169 ? 47.704 63.132 17.043 1.00 38.54 163 CYS A O 1
ATOM 1267 N N . GLU A 1 170 ? 47.786 64.050 19.098 1.00 44.18 164 GLU A N 1
ATOM 1268 C CA . GLU A 1 170 ? 47.445 65.375 18.591 1.00 44.87 164 GLU A CA 1
ATOM 1269 C C . GLU A 1 170 ? 48.484 65.858 17.590 1.00 43.75 164 GLU A C 1
ATOM 1270 O O . GLU A 1 170 ? 48.140 66.483 16.580 1.00 42.39 164 GLU A O 1
ATOM 1272 N N . ILE A 1 171 ? 49.761 65.566 17.847 1.00 36.58 165 ILE A N 1
ATOM 1273 C CA . ILE A 1 171 ? 50.823 65.976 16.933 1.00 31.14 165 ILE A CA 1
ATOM 1274 C C . ILE A 1 171 ? 50.653 65.291 15.583 1.00 30.56 165 ILE A C 1
ATOM 1275 O O . ILE A 1 171 ? 50.757 65.924 14.526 1.00 45.98 165 ILE A O 1
ATOM 1280 N N . PHE A 1 172 ? 50.379 63.988 15.595 1.00 29.22 166 PHE A N 1
ATOM 1281 C CA . PHE A 1 172 ? 50.207 63.272 14.336 1.00 30.01 166 PHE A CA 1
ATOM 1282 C C . PHE A 1 172 ? 48.956 63.733 13.596 1.00 33.10 166 PHE A C 1
ATOM 1283 O O . PHE A 1 172 ? 48.947 63.784 12.361 1.00 33.52 166 PHE A O 1
ATOM 1291 N N . LYS A 1 173 ? 47.891 64.069 14.328 1.00 36.54 167 LYS A N 1
ATOM 1292 C CA . LYS A 1 173 ? 46.737 64.691 13.686 1.00 40.19 167 LYS A CA 1
ATOM 1293 C C . LYS A 1 173 ? 47.079 66.090 13.185 1.00 41.85 167 LYS A C 1
ATOM 1294 O O . LYS A 1 173 ? 46.628 66.493 12.106 1.00 38.08 167 LYS A O 1
ATOM 1297 N N . GLU A 1 174 ? 47.885 66.839 13.947 1.00 42.85 168 GLU A N 1
ATOM 1298 C CA . GLU A 1 174 ? 48.302 68.169 13.508 1.00 42.71 168 GLU A CA 1
ATOM 1299 C C . GLU A 1 174 ? 49.086 68.092 12.207 1.00 40.42 168 GLU A C 1
ATOM 1300 O O . GLU A 1 174 ? 48.846 68.866 11.273 1.00 39.33 168 GLU A O 1
ATOM 1306 N N . GLU A 1 175 ? 50.029 67.157 12.126 1.00 38.78 169 GLU A N 1
ATOM 1307 C CA . GLU A 1 175 ? 50.879 67.029 10.954 1.00 41.47 169 GLU A CA 1
ATOM 1308 C C . GLU A 1 175 ? 50.242 66.183 9.865 1.00 43.35 169 GLU A C 1
ATOM 1309 O O . GLU A 1 175 ? 50.907 65.871 8.873 1.00 44.75 169 GLU A O 1
ATOM 1315 N N . LYS A 1 176 ? 48.969 65.818 10.024 1.00 42.84 170 LYS A N 1
ATOM 1316 C CA . LYS A 1 176 ? 48.228 65.112 8.984 1.00 43.15 170 LYS A CA 1
ATOM 1317 C C . LYS A 1 176 ? 48.921 63.799 8.623 1.00 40.85 170 LYS A C 1
ATOM 1318 O O . LYS A 1 176 ? 49.028 63.429 7.451 1.00 42.51 170 LYS A O 1
ATOM 1324 N N . ASN A 1 177 ? 49.407 63.101 9.648 1.00 36.91 171 ASN A N 1
ATOM 1325 C CA . ASN A 1 177 ? 50.000 61.777 9.515 1.00 35.51 171 ASN A CA 1
ATOM 1326 C C . ASN A 1 177 ? 49.086 60.764 10.183 1.00 38.42 171 ASN A C 1
ATOM 1327 O O . ASN A 1 177 ? 49.026 60.720 11.422 1.00 39.83 171 ASN A O 1
ATOM 1332 N N . PRO A 1 178 ? 48.366 59.932 9.427 1.00 42.52 172 PRO A N 1
ATOM 1333 C CA . PRO A 1 178 ? 47.399 59.015 10.042 1.00 42.57 172 PRO A CA 1
ATOM 1334 C C . PRO A 1 178 ? 47.956 57.662 10.459 1.00 41.24 172 PRO A C 1
ATOM 1335 O O . PRO A 1 178 ? 47.253 56.920 11.156 1.00 43.10 172 PRO A O 1
ATOM 1339 N N . ASP A 1 179 ? 49.185 57.323 10.076 1.00 41.59 173 ASP A N 1
ATOM 1340 C CA . ASP A 1 179 ? 49.745 55.997 10.338 1.00 44.42 173 ASP A CA 1
ATOM 1341 C C . ASP A 1 179 ? 50.584 56.038 11.613 1.00 40.64 173 ASP A C 1
ATOM 1342 O O . ASP A 1 179 ? 51.813 56.051 11.585 1.00 39.33 173 ASP A O 1
ATOM 1347 N N . LEU A 1 180 ? 49.894 56.034 12.750 1.00 37.60 174 LEU A N 1
ATOM 1348 C CA . LEU A 1 180 ? 50.524 56.006 14.064 1.00 34.03 174 LEU A CA 1
ATOM 1349 C C . LEU A 1 180 ? 50.266 54.654 14.717 1.00 36.56 174 LEU A C 1
ATOM 1350 O O . LEU A 1 180 ? 49.119 54.198 14.779 1.00 38.56 174 LEU A O 1
ATOM 1355 N N . ILE A 1 181 ? 51.330 54.012 15.195 1.00 35.18 175 ILE A N 1
ATOM 1356 C CA . ILE A 1 181 ? 51.249 52.705 15.837 1.00 30.32 175 ILE A CA 1
ATOM 1357 C C . ILE A 1 181 ? 51.878 52.800 17.223 1.00 26.70 175 ILE A C 1
ATOM 1358 O O . ILE A 1 181 ? 52.975 53.348 17.374 1.00 29.91 175 ILE A O 1
ATOM 1363 N N . PHE A 1 182 ? 51.184 52.274 18.230 1.00 22.70 176 PHE A N 1
ATOM 1364 C CA . PHE A 1 182 ? 51.670 52.240 19.605 1.00 24.48 176 PHE A CA 1
ATOM 1365 C C . PHE A 1 182 ? 52.023 50.813 20.002 1.00 28.15 176 PHE A C 1
ATOM 1366 O O . PHE A 1 182 ? 51.234 49.888 19.784 1.00 33.06 176 PHE A O 1
ATOM 1374 N N . LEU A 1 183 ? 53.192 50.636 20.607 1.00 24.32 177 LEU A N 1
ATOM 1375 C CA . LEU A 1 183 ? 53.613 49.336 21.099 1.00 21.53 177 LEU A CA 1
ATOM 1376 C C . LEU A 1 183 ? 53.519 49.298 22.615 1.00 23.16 177 LEU A C 1
ATOM 1377 O O . LEU A 1 183 ? 53.883 50.261 23.297 1.00 24.37 177 LEU A O 1
ATOM 1382 N N . LYS A 1 184 ? 53.012 48.191 23.137 1.00 22.47 178 LYS A N 1
ATOM 1383 C CA . LYS A 1 184 ? 53.187 47.899 24.547 1.00 23.16 178 LYS A CA 1
ATOM 1384 C C . LYS A 1 184 ? 54.543 47.228 24.722 1.00 25.33 178 LYS A C 1
ATOM 1385 O O . LYS A 1 184 ? 54.912 46.348 23.938 1.00 25.80 178 LYS A O 1
ATOM 1391 N N . CYS A 1 185 ? 55.298 47.662 25.724 1.00 28.53 179 CYS A N 1
ATOM 1392 C CA . CYS A 1 185 ? 56.619 47.108 25.985 1.00 30.14 179 CYS A CA 1
ATOM 1393 C C . CYS A 1 185 ? 56.536 46.081 27.106 1.00 32.42 179 CYS A C 1
ATOM 1394 O O . CYS A 1 185 ? 55.797 46.262 28.078 1.00 33.70 179 CYS A O 1
ATOM 1397 N N . THR A 1 186 ? 57.283 44.990 26.952 1.00 33.22 180 THR A N 1
ATOM 1398 C CA . THR A 1 186 ? 57.443 43.989 27.997 1.00 36.84 180 THR A CA 1
ATOM 1399 C C . THR A 1 186 ? 58.909 43.951 28.399 1.00 37.39 180 THR A C 1
ATOM 1400 O O . THR A 1 186 ? 59.792 43.839 27.541 1.00 36.29 180 THR A O 1
ATOM 1404 N N . SER A 1 187 ? 59.164 44.036 29.700 1.00 38.26 181 SER A N 1
ATOM 1405 C CA . SER A 1 187 ? 60.530 44.081 30.189 1.00 41.97 181 SER A CA 1
ATOM 1406 C C . SER A 1 187 ? 61.184 42.703 30.101 1.00 49.82 181 SER A C 1
ATOM 1407 O O . SER A 1 187 ? 60.520 41.663 30.081 1.00 51.51 181 SER A O 1
ATOM 1409 N N . ALA A 1 188 ? 62.513 42.710 30.060 1.00 54.61 182 ALA A N 1
ATOM 1410 C CA . ALA A 1 188 ? 63.274 41.477 29.964 1.00 56.68 182 ALA A CA 1
ATOM 1411 C C . ALA A 1 188 ? 63.371 40.798 31.323 1.00 59.95 182 ALA A C 1
ATOM 1412 O O . ALA A 1 188 ? 63.314 41.446 32.372 1.00 61.59 182 ALA A O 1
ATOM 1414 N N . TYR A 1 189 ? 63.522 39.475 31.293 1.00 64.88 183 TYR A N 1
ATOM 1415 C CA . TYR A 1 189 ? 63.622 38.706 32.524 1.00 68.49 183 TYR A CA 1
ATOM 1416 C C . TYR A 1 189 ? 64.891 39.113 33.277 1.00 70.15 183 TYR A C 1
ATOM 1417 O O . TYR A 1 189 ? 65.864 39.563 32.663 1.00 71.87 183 TYR A O 1
ATOM 1426 N N . PRO A 1 190 ? 64.914 38.985 34.617 1.00 69.27 184 PRO A N 1
ATOM 1427 C CA . PRO A 1 190 ? 64.009 38.299 35.546 1.00 68.03 184 PRO A CA 1
ATOM 1428 C C . PRO A 1 190 ? 62.688 39.003 35.864 1.00 64.49 184 PRO A C 1
ATOM 1429 O O . PRO A 1 190 ? 62.072 38.650 36.870 1.00 64.18 184 PRO A O 1
ATOM 1433 N N . ALA A 1 191 ? 62.275 39.974 35.052 1.00 60.73 185 ALA A N 1
ATOM 1434 C CA . ALA A 1 191 ? 60.992 40.631 35.269 1.00 59.00 185 ALA A CA 1
ATOM 1435 C C . ALA A 1 191 ? 59.875 39.595 35.291 1.00 55.59 185 ALA A C 1
ATOM 1436 O O . ALA A 1 191 ? 59.881 38.634 34.517 1.00 58.83 185 ALA A O 1
ATOM 1438 N N . ALA A 1 192 ? 58.912 39.789 36.185 1.00 52.08 186 ALA A N 1
ATOM 1439 C CA . ALA A 1 192 ? 57.897 38.767 36.366 1.00 54.40 186 ALA A CA 1
ATOM 1440 C C . ALA A 1 192 ? 56.819 38.867 35.291 1.00 56.19 186 ALA A C 1
ATOM 1441 O O . ALA A 1 192 ? 56.587 39.919 34.688 1.00 55.83 186 ALA A O 1
ATOM 1443 N N . ILE A 1 193 ? 56.156 37.734 35.060 1.00 57.97 187 ILE A N 1
ATOM 1444 C CA . ILE A 1 193 ? 55.075 37.670 34.086 1.00 56.68 187 ILE A CA 1
ATOM 1445 C C . ILE A 1 193 ? 53.894 38.525 34.528 1.00 56.27 187 ILE A C 1
ATOM 1446 O O . ILE A 1 193 ? 53.145 39.041 33.690 1.00 55.68 187 ILE A O 1
ATOM 1451 N N . GLU A 1 194 ? 53.710 38.700 35.839 1.00 59.20 188 GLU A N 1
ATOM 1452 C CA . GLU A 1 194 ? 52.604 39.518 36.328 1.00 59.16 188 GLU A CA 1
ATOM 1453 C C . GLU A 1 194 ? 52.735 40.974 35.894 1.00 60.23 188 GLU A C 1
ATOM 1454 O O . GLU A 1 194 ? 51.726 41.679 35.780 1.00 62.14 188 GLU A O 1
ATOM 1456 N N . ASP A 1 195 ? 53.955 41.440 35.646 1.00 58.86 189 ASP A N 1
ATOM 1457 C CA . ASP A 1 195 ? 54.195 42.825 35.267 1.00 57.39 189 ASP A CA 1
ATOM 1458 C C . ASP A 1 195 ? 54.048 43.074 33.770 1.00 57.57 189 ASP A C 1
ATOM 1459 O O . ASP A 1 195 ? 54.247 44.211 33.326 1.00 58.57 189 ASP A O 1
ATOM 1461 N N . MET A 1 196 ? 53.706 42.050 32.983 1.00 55.35 190 MET A N 1
ATOM 1462 C CA . MET A 1 196 ? 53.601 42.226 31.535 1.00 51.43 190 MET A CA 1
ATOM 1463 C C . MET A 1 196 ? 52.455 43.164 31.171 1.00 49.70 190 MET A C 1
ATOM 1464 O O . MET A 1 196 ? 52.627 44.082 30.360 1.00 46.15 190 MET A O 1
ATOM 1469 N N . ASN A 1 197 ? 51.277 42.935 31.753 1.00 51.73 191 ASN A N 1
ATOM 1470 C CA . ASN A 1 197 ? 50.078 43.733 31.501 1.00 46.23 191 ASN A CA 1
ATOM 1471 C C . ASN A 1 197 ? 49.758 43.795 30.010 1.00 41.55 191 ASN A C 1
ATOM 1472 O O . ASN A 1 197 ? 49.634 44.866 29.415 1.00 41.83 191 ASN A O 1
ATOM 1477 N N . LEU A 1 198 ? 49.633 42.614 29.404 1.00 39.04 192 LEU A N 1
ATOM 1478 C CA . LEU A 1 198 ? 49.413 42.571 27.965 1.00 37.85 192 LEU A CA 1
ATOM 1479 C C . LEU A 1 198 ? 48.058 43.139 27.566 1.00 38.99 192 LEU A C 1
ATOM 1480 O O . LEU A 1 198 ? 47.872 43.481 26.394 1.00 39.89 192 LEU A O 1
ATOM 1485 N N . LYS A 1 199 ? 47.118 43.276 28.506 1.00 39.28 193 LYS A N 1
ATOM 1486 C CA . LYS A 1 199 ? 45.836 43.887 28.172 1.00 39.37 193 LYS A CA 1
ATOM 1487 C C . LYS A 1 199 ? 45.968 45.370 27.854 1.00 36.90 193 LYS A C 1
ATOM 1488 O O . LYS A 1 199 ? 45.028 45.957 27.307 1.00 39.42 193 LYS A O 1
ATOM 1492 N N . GLY A 1 200 ? 47.111 45.986 28.163 1.00 34.83 194 GLY A N 1
ATOM 1493 C CA . GLY A 1 200 ? 47.330 47.356 27.746 1.00 36.50 194 GLY A CA 1
ATOM 1494 C C . GLY A 1 200 ? 47.343 47.524 26.244 1.00 38.31 194 GLY A C 1
ATOM 1495 O O . GLY A 1 200 ? 47.176 48.644 25.752 1.00 42.92 194 GLY A O 1
ATOM 1496 N N . ILE A 1 201 ? 47.534 46.432 25.503 1.00 36.50 195 ILE A N 1
ATOM 1497 C CA . ILE A 1 201 ? 47.420 46.483 24.049 1.00 33.57 195 ILE A CA 1
ATOM 1498 C C . ILE A 1 201 ? 46.012 46.901 23.646 1.00 33.55 195 ILE A C 1
ATOM 1499 O O . ILE A 1 201 ? 45.824 47.757 22.773 1.00 33.69 195 ILE A O 1
ATOM 1504 N N . VAL A 1 202 ? 45.001 46.307 24.284 1.00 34.24 196 VAL A N 1
ATOM 1505 C CA . VAL A 1 202 ? 43.620 46.695 24.012 1.00 38.07 196 VAL A CA 1
ATOM 1506 C C . VAL A 1 202 ? 43.376 48.130 24.454 1.00 36.72 196 VAL A C 1
ATOM 1507 O O . VAL A 1 202 ? 42.733 48.915 23.746 1.00 28.82 196 VAL A O 1
ATOM 1511 N N . SER A 1 203 ? 43.877 48.492 25.635 1.00 34.46 197 SER A N 1
ATOM 1512 C CA . SER A 1 203 ? 43.657 49.835 26.151 1.00 36.18 197 SER A CA 1
ATOM 1513 C C . SER A 1 203 ? 44.292 50.888 25.250 1.00 39.02 197 SER A C 1
ATOM 1514 O O . SER A 1 203 ? 43.713 51.959 25.033 1.00 44.61 197 SER A O 1
ATOM 1517 N N . LEU A 1 204 ? 45.482 50.601 24.714 1.00 34.29 198 LEU A N 1
ATOM 1518 C CA . LEU A 1 204 ? 46.137 51.538 23.805 1.00 29.98 198 LEU A CA 1
ATOM 1519 C C . LEU A 1 204 ? 45.308 51.773 22.548 1.00 28.50 198 LEU A C 1
ATOM 1520 O O . LEU A 1 204 ? 45.239 52.900 22.044 1.00 29.12 198 LEU A O 1
ATOM 1525 N N . LYS A 1 205 ? 44.673 50.722 22.023 1.00 28.91 199 LYS A N 1
ATOM 1526 C CA . LYS A 1 205 ? 43.867 50.876 20.815 1.00 27.19 199 LYS A CA 1
ATOM 1527 C C . LYS A 1 205 ? 42.606 51.682 21.092 1.00 29.15 199 LYS A C 1
ATOM 1528 O O . LYS A 1 205 ? 42.261 52.592 20.329 1.00 30.02 199 LYS A O 1
ATOM 1534 N N . GLU A 1 206 ? 41.916 51.372 22.191 1.00 30.20 200 GLU A N 1
ATOM 1535 C CA . GLU A 1 206 ? 40.638 52.014 22.481 1.00 39.33 200 GLU A CA 1
ATOM 1536 C C . GLU A 1 206 ? 40.826 53.486 22.825 1.00 41.44 200 GLU A C 1
ATOM 1537 O O . GLU A 1 206 ? 40.102 54.352 22.320 1.00 45.29 200 GLU A O 1
ATOM 1543 N N . LYS A 1 207 ? 41.788 53.785 23.698 1.00 39.30 201 LYS A N 1
ATOM 1544 C CA . LYS A 1 207 ? 41.912 55.137 24.226 1.00 38.29 201 LYS A CA 1
ATOM 1545 C C . LYS A 1 207 ? 42.388 56.116 23.158 1.00 37.19 201 LYS A C 1
ATOM 1546 O O . LYS A 1 207 ? 41.867 57.234 23.062 1.00 37.98 201 LYS A O 1
ATOM 1550 N N . PHE A 1 208 ? 43.357 55.715 22.335 1.00 34.39 202 PHE A N 1
ATOM 1551 C CA . PHE A 1 208 ? 44.012 56.636 21.415 1.00 36.05 202 PHE A CA 1
ATOM 1552 C C . PHE A 1 208 ? 43.658 56.416 19.949 1.00 35.72 202 PHE A C 1
ATOM 1553 O O . PHE A 1 208 ? 44.131 57.179 19.099 1.00 34.31 202 PHE A O 1
ATOM 1561 N N . ASN A 1 209 ? 42.846 55.408 19.631 1.00 37.51 203 ASN A N 1
ATOM 1562 C CA . ASN A 1 209 ? 42.404 55.148 18.260 1.00 45.16 203 ASN A CA 1
ATOM 1563 C C . ASN A 1 209 ? 43.593 55.066 17.300 1.00 48.96 203 ASN A C 1
ATOM 1564 O O . ASN A 1 209 ? 43.633 55.717 16.254 1.00 49.85 203 ASN A O 1
ATOM 1569 N N . VAL A 1 210 ? 44.581 54.253 17.679 1.00 49.68 204 VAL A N 1
ATOM 1570 C CA . VAL A 1 210 ? 45.764 54.000 16.870 1.00 43.15 204 VAL A CA 1
ATOM 1571 C C . VAL A 1 210 ? 45.924 52.495 16.719 1.00 41.99 204 VAL A C 1
ATOM 1572 O O . VAL A 1 210 ? 45.310 51.708 17.437 1.00 41.93 204 VAL A O 1
ATOM 1576 N N . GLU A 1 211 ? 46.788 52.097 15.794 1.00 43.40 205 GLU A N 1
ATOM 1577 C CA . GLU A 1 211 ? 47.141 50.691 15.697 1.00 41.31 205 GLU A CA 1
ATOM 1578 C C . GLU A 1 211 ? 48.108 50.319 16.816 1.00 35.06 205 GLU A C 1
ATOM 1579 O O . GLU A 1 211 ? 48.904 51.140 17.280 1.00 30.32 205 GLU A O 1
ATOM 1585 N N . VAL A 1 212 ? 48.038 49.064 17.247 1.00 33.04 206 VAL A N 1
ATOM 1586 C CA . VAL A 1 212 ? 48.762 48.626 18.430 1.00 31.57 206 VAL A CA 1
ATOM 1587 C C . VAL A 1 212 ? 49.654 47.444 18.078 1.00 33.10 206 VAL A C 1
ATOM 1588 O O . VAL A 1 212 ? 49.404 46.697 17.129 1.00 36.06 206 VAL A O 1
ATOM 1592 N N . GLY A 1 213 ? 50.706 47.277 18.874 1.00 31.10 207 GLY A N 1
ATOM 1593 C CA . GLY A 1 213 ? 51.647 46.195 18.669 1.00 30.37 207 GLY A CA 1
ATOM 1594 C C . GLY A 1 213 ? 52.370 45.879 19.959 1.00 30.26 207 GLY A C 1
ATOM 1595 O O . GLY A 1 213 ? 52.099 46.467 21.009 1.00 26.52 207 GLY A O 1
ATOM 1596 N N . LEU A 1 214 ? 53.305 44.934 19.870 1.00 31.97 208 LEU A N 1
ATOM 1597 C CA . LEU A 1 214 ? 54.039 44.460 21.035 1.00 31.95 208 LEU A CA 1
ATOM 1598 C C . LEU A 1 214 ? 55.535 44.555 20.778 1.00 34.38 208 LEU A C 1
ATOM 1599 O O . LEU A 1 214 ? 56.031 44.026 19.778 1.00 37.26 208 LEU A O 1
ATOM 1604 N N . SER A 1 215 ? 56.250 45.210 21.695 1.00 33.68 209 SER A N 1
ATOM 1605 C CA . SER A 1 215 ? 57.712 45.226 21.710 1.00 32.63 209 SER A CA 1
ATOM 1606 C C . SER A 1 215 ? 58.147 44.299 22.836 1.00 33.21 209 SER A C 1
ATOM 1607 O O . SER A 1 215 ? 58.125 44.675 24.011 1.00 33.08 209 SER A O 1
ATOM 1610 N N . ASP A 1 216 ? 58.566 43.094 22.470 1.00 36.09 210 ASP A N 1
ATOM 1611 C CA . ASP A 1 216 ? 58.766 42.008 23.417 1.00 35.03 210 ASP A CA 1
ATOM 1612 C C . ASP A 1 216 ? 60.248 41.837 23.713 1.00 34.66 210 ASP A C 1
ATOM 1613 O O . ASP A 1 216 ? 61.032 41.509 22.816 1.00 37.14 210 ASP A O 1
ATOM 1618 N N . HIS A 1 217 ? 60.625 42.062 24.969 1.00 33.63 211 HIS A N 1
ATOM 1619 C CA . HIS A 1 217 ? 61.954 41.721 25.451 1.00 46.27 211 HIS A CA 1
ATOM 1620 C C . HIS A 1 217 ? 61.931 40.477 26.330 1.00 44.06 211 HIS A C 1
ATOM 1621 O O . HIS A 1 217 ? 62.926 40.177 26.996 1.00 41.52 211 HIS A O 1
ATOM 1628 N N . SER A 1 218 ? 60.822 39.746 26.342 1.00 41.12 212 SER A N 1
ATOM 1629 C CA . SER A 1 218 ? 60.684 38.537 27.136 1.00 46.70 212 SER A CA 1
ATOM 1630 C C . SER A 1 218 ? 60.903 37.306 26.265 1.00 52.29 212 SER A C 1
ATOM 1631 O O . SER A 1 218 ? 60.788 37.354 25.038 1.00 54.69 212 SER A O 1
ATOM 1634 N N . PHE A 1 219 ? 61.200 36.191 26.921 1.00 55.75 213 PHE A N 1
ATOM 1635 C CA . PHE A 1 219 ? 61.463 34.932 26.242 1.00 58.14 213 PHE A CA 1
ATOM 1636 C C . PHE A 1 219 ? 60.248 34.022 26.307 1.00 60.39 213 PHE A C 1
ATOM 1637 O O . PHE A 1 219 ? 59.476 34.048 27.268 1.00 61.77 213 PHE A O 1
ATOM 1645 N N . GLY A 1 220 ? 60.093 33.209 25.275 1.00 67.10 214 GLY A N 1
ATOM 1646 C CA . GLY A 1 220 ? 58.990 32.288 25.181 1.00 73.41 214 GLY A CA 1
ATOM 1647 C C . GLY A 1 220 ? 57.970 32.732 24.156 1.00 65.21 214 GLY A C 1
ATOM 1648 O O . GLY A 1 220 ? 58.215 33.605 23.319 1.00 65.61 214 GLY A O 1
ATOM 1649 N N . PHE A 1 221 ? 56.793 32.118 24.236 1.00 60.46 215 PHE A N 1
ATOM 1650 C CA . PHE A 1 221 ? 55.715 32.399 23.303 1.00 58.73 215 PHE A CA 1
ATOM 1651 C C . PHE A 1 221 ? 54.517 33.071 23.954 1.00 53.89 215 PHE A C 1
ATOM 1652 O O . PHE A 1 221 ? 53.592 33.471 23.241 1.00 51.26 215 PHE A O 1
ATOM 1660 N N . LEU A 1 222 ? 54.509 33.213 25.278 1.00 48.07 216 LEU A N 1
ATOM 1661 C CA . LEU A 1 222 ? 53.337 33.750 25.959 1.00 46.85 216 LEU A CA 1
ATOM 1662 C C . LEU A 1 222 ? 53.006 35.155 25.472 1.00 45.26 216 LEU A C 1
ATOM 1663 O O . LEU A 1 222 ? 51.879 35.427 25.041 1.00 49.73 216 LEU A O 1
ATOM 1668 N N . ALA A 1 223 ? 53.988 36.062 25.513 1.00 42.85 217 ALA A N 1
ATOM 1669 C CA . ALA A 1 223 ? 53.715 37.452 25.151 1.00 37.69 217 ALA A CA 1
ATOM 1670 C C . ALA A 1 223 ? 53.366 37.628 23.676 1.00 32.57 217 ALA A C 1
ATOM 1671 O O . ALA A 1 223 ? 52.357 38.289 23.381 1.00 29.27 217 ALA A O 1
ATOM 1673 N N . PRO A 1 224 ? 54.131 37.101 22.713 1.00 34.20 218 PRO A N 1
ATOM 1674 C CA . PRO A 1 224 ? 53.747 37.338 21.311 1.00 31.64 218 PRO A CA 1
ATOM 1675 C C . PRO A 1 224 ? 52.459 36.636 20.915 1.00 34.37 218 PRO A C 1
ATOM 1676 O O . PRO A 1 224 ? 51.667 37.198 20.149 1.00 35.98 218 PRO A O 1
ATOM 1680 N N . VAL A 1 225 ? 52.221 35.420 21.413 1.00 38.33 219 VAL A N 1
ATOM 1681 C CA . VAL A 1 225 ? 51.016 34.690 21.024 1.00 37.65 219 VAL A CA 1
ATOM 1682 C C . VAL A 1 225 ? 49.770 35.380 21.569 1.00 35.91 219 VAL A C 1
ATOM 1683 O O . VAL A 1 225 ? 48.755 35.501 20.870 1.00 36.89 219 VAL A O 1
ATOM 1687 N N . MET A 1 226 ? 49.828 35.862 22.812 1.00 32.80 220 MET A N 1
ATOM 1688 C CA . MET A 1 226 ? 48.685 36.579 23.363 1.00 32.23 220 MET A CA 1
ATOM 1689 C C . MET A 1 226 ? 48.503 37.939 22.708 1.00 28.24 220 MET A C 1
ATOM 1690 O O . MET A 1 226 ? 47.369 38.410 22.571 1.00 30.32 220 MET A O 1
ATOM 1695 N N . ALA A 1 227 ? 49.598 38.579 22.298 1.00 28.46 221 ALA A N 1
ATOM 1696 C CA . ALA A 1 227 ? 49.488 39.878 21.645 1.00 28.29 221 ALA A CA 1
ATOM 1697 C C . ALA A 1 227 ? 48.686 39.778 20.356 1.00 31.49 221 ALA A C 1
ATOM 1698 O O . ALA A 1 227 ? 47.865 40.653 20.061 1.00 38.55 221 ALA A O 1
ATOM 1700 N N . VAL A 1 228 ? 48.898 38.711 19.583 1.00 28.39 222 VAL A N 1
ATOM 1701 C CA . VAL A 1 228 ? 48.124 38.514 18.359 1.00 28.57 222 VAL A CA 1
ATOM 1702 C C . VAL A 1 228 ? 46.638 38.438 18.680 1.00 29.63 222 VAL A C 1
ATOM 1703 O O . VAL A 1 228 ? 45.808 39.084 18.029 1.00 29.68 222 VAL A O 1
ATOM 1707 N N . ALA A 1 229 ? 46.284 37.649 19.697 1.00 31.77 223 ALA A N 1
ATOM 1708 C CA . ALA A 1 229 ? 44.889 37.542 20.103 1.00 33.86 223 ALA A CA 1
ATOM 1709 C C . ALA A 1 229 ? 44.348 38.870 20.614 1.00 37.70 223 ALA A C 1
ATOM 1710 O O . ALA A 1 229 ? 43.177 39.193 20.381 1.00 35.87 223 ALA A O 1
ATOM 1712 N N . LEU A 1 230 ? 45.185 39.663 21.282 1.00 41.44 224 LEU A N 1
ATOM 1713 C CA . LEU A 1 230 ? 44.748 40.938 21.835 1.00 22.99 224 LEU A CA 1
ATOM 1714 C C . LEU A 1 230 ? 44.674 42.040 20.792 1.00 23.23 224 LEU A C 1
ATOM 1715 O O . LEU A 1 230 ? 44.338 43.176 21.137 1.00 25.29 224 LEU A O 1
ATOM 1720 N N . GLY A 1 231 ? 44.988 41.740 19.538 1.00 24.39 225 GLY A N 1
ATOM 1721 C CA . GLY A 1 231 ? 44.833 42.686 18.461 1.00 22.98 225 GLY A CA 1
ATOM 1722 C C . GLY A 1 231 ? 46.101 43.357 18.005 1.00 25.47 225 GLY A C 1
ATOM 1723 O O . GLY A 1 231 ? 46.029 44.260 17.165 1.00 32.39 225 GLY A O 1
ATOM 1724 N N . ALA A 1 232 ? 47.257 42.949 18.521 1.00 26.72 226 ALA A N 1
ATOM 1725 C CA . ALA A 1 232 ? 48.513 43.554 18.102 1.00 27.98 226 ALA A CA 1
ATOM 1726 C C . ALA A 1 232 ? 48.830 43.120 16.678 1.00 32.47 226 ALA A C 1
ATOM 1727 O O . ALA A 1 232 ? 48.789 41.928 16.359 1.00 38.82 226 ALA A O 1
ATOM 1729 N N . ARG A 1 233 ? 49.150 44.083 15.819 1.00 25.84 227 ARG A N 1
ATOM 1730 C CA . ARG A 1 233 ? 49.458 43.782 14.432 1.00 25.06 227 ARG A CA 1
ATOM 1731 C C . ARG A 1 233 ? 50.915 44.052 14.078 1.00 26.43 227 ARG A C 1
ATOM 1732 O O . ARG A 1 233 ? 51.288 43.935 12.905 1.00 28.64 227 ARG A O 1
ATOM 1740 N N . VAL A 1 234 ? 51.737 44.438 15.051 1.00 23.51 228 VAL A N 1
ATOM 1741 C CA . VAL A 1 234 ? 53.170 44.628 14.864 1.00 24.70 228 VAL A CA 1
ATOM 1742 C C . VAL A 1 234 ? 53.871 43.938 16.025 1.00 28.56 228 VAL A C 1
ATOM 1743 O O . VAL A 1 234 ? 53.582 44.233 17.190 1.00 32.71 228 VAL A O 1
ATOM 1747 N N . ILE A 1 235 ? 54.785 43.021 15.718 1.00 27.59 229 ILE A N 1
ATOM 1748 C CA . ILE A 1 235 ? 55.553 42.315 16.736 1.00 32.70 229 ILE A CA 1
ATOM 1749 C C . ILE A 1 235 ? 57.028 42.629 16.545 1.00 34.52 229 ILE A C 1
ATOM 1750 O O . ILE A 1 235 ? 57.575 42.447 15.452 1.00 23.27 229 ILE A O 1
ATOM 1755 N N . GLU A 1 236 ? 57.665 43.089 17.615 1.00 40.16 230 GLU A N 1
ATOM 1756 C CA . GLU A 1 236 ? 59.050 43.526 17.602 1.00 39.37 230 GLU A CA 1
ATOM 1757 C C . GLU A 1 236 ? 59.837 42.676 18.584 1.00 37.44 230 GLU A C 1
ATOM 1758 O O . GLU A 1 236 ? 59.457 42.560 19.754 1.00 34.83 230 GLU A O 1
ATOM 1764 N N . LYS A 1 237 ? 60.914 42.064 18.100 1.00 38.49 231 LYS A N 1
ATOM 1765 C CA . LYS A 1 237 ? 61.780 41.242 18.928 1.00 37.14 231 LYS A CA 1
ATOM 1766 C C . LYS A 1 237 ? 63.227 41.535 18.564 1.00 37.80 231 LYS A C 1
ATOM 1767 O O . LYS A 1 237 ? 63.550 41.720 17.387 1.00 34.08 231 LYS A O 1
ATOM 1773 N N . HIS A 1 238 ? 64.092 41.577 19.575 1.00 39.91 232 HIS A N 1
ATOM 1774 C CA . HIS A 1 238 ? 65.511 41.796 19.337 1.00 43.97 232 HIS A CA 1
ATOM 1775 C C . HIS A 1 238 ? 66.155 40.526 18.797 1.00 41.65 232 HIS A C 1
ATOM 1776 O O . HIS A 1 238 ? 65.871 39.417 19.259 1.00 39.58 232 HIS A O 1
ATOM 1783 N N . PHE A 1 239 ? 67.019 40.699 17.803 1.00 41.63 233 PHE A N 1
ATOM 1784 C CA . PHE A 1 239 ? 67.569 39.595 17.032 1.00 45.47 233 PHE A CA 1
ATOM 1785 C C . PHE A 1 239 ? 69.090 39.626 17.063 1.00 40.35 233 PHE A C 1
ATOM 1786 O O . PHE A 1 239 ? 69.702 40.687 16.913 1.00 41.04 233 PHE A O 1
ATOM 1794 N N . MET A 1 240 ? 69.695 38.458 17.264 1.00 42.43 234 MET A N 1
ATOM 1795 C CA . MET A 1 240 ? 71.137 38.294 17.150 1.00 50.31 234 MET A CA 1
ATOM 1796 C C . MET A 1 240 ? 71.394 36.968 16.455 1.00 54.36 234 MET A C 1
ATOM 1797 O O . MET A 1 240 ? 70.640 36.011 16.642 1.00 51.14 234 MET A O 1
ATOM 1802 N N . LEU A 1 241 ? 72.445 36.921 15.634 1.00 60.53 235 LEU A N 1
ATOM 1803 C CA . LEU A 1 241 ? 72.688 35.729 14.828 1.00 50.16 235 LEU A CA 1
ATOM 1804 C C . LEU A 1 241 ? 73.135 34.549 15.684 1.00 53.07 235 LEU A C 1
ATOM 1805 O O . LEU A 1 241 ? 72.643 33.428 15.506 1.00 53.43 235 LEU A O 1
ATOM 1810 N N . ASP A 1 242 ? 74.063 34.774 16.609 1.00 55.63 236 ASP A N 1
ATOM 1811 C CA . ASP A 1 242 ? 74.651 33.703 17.399 1.00 93.06 236 ASP A CA 1
ATOM 1812 C C . ASP A 1 242 ? 74.339 33.894 18.877 1.00 84.45 236 ASP A C 1
ATOM 1813 O O . ASP A 1 242 ? 74.172 35.021 19.356 1.00 80.82 236 ASP A O 1
ATOM 1815 N N . LYS A 1 243 ? 74.263 32.772 19.597 1.00 82.00 237 LYS A N 1
ATOM 1816 C CA . LYS A 1 243 ? 74.012 32.786 21.032 1.00 83.08 237 LYS A CA 1
ATOM 1817 C C . LYS A 1 243 ? 75.261 33.088 21.848 1.00 88.03 237 LYS A C 1
ATOM 1818 O O . LYS A 1 243 ? 75.145 33.363 23.047 1.00 87.60 237 LYS A O 1
ATOM 1820 N N . SER A 1 244 ? 76.443 33.035 21.238 1.00 91.56 238 SER A N 1
ATOM 1821 C CA . SER A 1 244 ? 77.678 33.447 21.887 1.00 97.64 238 SER A CA 1
ATOM 1822 C C . SER A 1 244 ? 78.134 34.826 21.433 1.00 107.78 238 SER A C 1
ATOM 1823 O O . SER A 1 244 ? 79.227 35.263 21.806 1.00 120.73 238 SER A O 1
ATOM 1825 N N . ILE A 1 245 ? 77.321 35.517 20.634 1.00 100.24 239 ILE A N 1
ATOM 1826 C CA . ILE A 1 245 ? 77.632 36.867 20.179 1.00 98.97 239 ILE A CA 1
ATOM 1827 C C . ILE A 1 245 ? 77.303 37.851 21.293 1.00 96.89 239 ILE A C 1
ATOM 1828 O O . ILE A 1 245 ? 76.231 38.468 21.295 1.00 91.56 239 ILE A O 1
ATOM 1830 N N . GLU A 1 246 ? 78.220 37.999 22.247 1.00 100.44 240 GLU A N 1
ATOM 1831 C CA . GLU A 1 246 ? 78.004 38.907 23.366 1.00 99.90 240 GLU A CA 1
ATOM 1832 C C . GLU A 1 246 ? 77.945 40.348 22.874 1.00 98.37 240 GLU A C 1
ATOM 1833 O O . GLU A 1 246 ? 78.817 40.794 22.123 1.00 100.35 240 GLU A O 1
ATOM 1835 N N . SER A 1 247 ? 76.912 41.071 23.297 1.00 95.89 241 SER A N 1
ATOM 1836 C CA . SER A 1 247 ? 76.719 42.462 22.903 1.00 93.00 241 SER A CA 1
ATOM 1837 C C . SER A 1 247 ? 75.988 43.184 24.029 1.00 92.95 241 SER A C 1
ATOM 1838 O O . SER A 1 247 ? 75.862 42.668 25.144 1.00 94.04 241 SER A O 1
ATOM 1840 N N . GLU A 1 248 ? 75.501 44.389 23.734 1.00 94.47 242 GLU A N 1
ATOM 1841 C CA . GLU A 1 248 ? 74.770 45.177 24.717 1.00 96.69 242 GLU A CA 1
ATOM 1842 C C . GLU A 1 248 ? 73.323 44.730 24.880 1.00 95.18 242 GLU A C 1
ATOM 1843 O O . GLU A 1 248 ? 72.652 45.194 25.809 1.00 96.90 242 GLU A O 1
ATOM 1845 N N . ASP A 1 249 ? 72.830 43.845 24.011 1.00 92.08 243 ASP A N 1
ATOM 1846 C CA . ASP A 1 249 ? 71.454 43.371 24.079 1.00 89.85 243 ASP A CA 1
ATOM 1847 C C . ASP A 1 249 ? 71.352 41.854 23.983 1.00 88.91 243 ASP A C 1
ATOM 1848 O O . ASP A 1 249 ? 70.243 41.330 23.821 1.00 87.48 243 ASP A O 1
ATOM 1853 N N . SER A 1 250 ? 72.471 41.135 24.076 1.00 89.55 244 SER A N 1
ATOM 1854 C CA . SER A 1 250 ? 72.456 39.689 23.901 1.00 87.15 244 SER A CA 1
ATOM 1855 C C . SER A 1 250 ? 71.740 38.957 25.028 1.00 85.03 244 SER A C 1
ATOM 1856 O O . SER A 1 250 ? 71.511 37.750 24.907 1.00 86.85 244 SER A O 1
ATOM 1859 N N . LYS A 1 251 ? 71.371 39.648 26.107 1.00 81.68 245 LYS A N 1
ATOM 1860 C CA . LYS A 1 251 ? 70.756 38.962 27.237 1.00 80.44 245 LYS A CA 1
ATOM 1861 C C . LYS A 1 251 ? 69.281 38.659 26.986 1.00 73.27 245 LYS A C 1
ATOM 1862 O O . LYS A 1 251 ? 68.776 37.626 27.439 1.00 76.60 245 LYS A O 1
ATOM 1864 N N . PHE A 1 252 ? 68.570 39.543 26.283 1.00 64.76 246 PHE A N 1
ATOM 1865 C CA . PHE A 1 252 ? 67.155 39.335 25.994 1.00 58.08 246 PHE A CA 1
ATOM 1866 C C . PHE A 1 252 ? 66.847 39.169 24.510 1.00 51.81 246 PHE A C 1
ATOM 1867 O O . PHE A 1 252 ? 65.675 39.244 24.124 1.00 47.36 246 PHE A O 1
ATOM 1875 N N . SER A 1 253 ? 67.850 38.940 23.671 1.00 52.86 247 SER A N 1
ATOM 1876 C CA . SER A 1 253 ? 67.618 38.754 22.248 1.00 50.49 247 SER A CA 1
ATOM 1877 C C . SER A 1 253 ? 67.376 37.281 21.917 1.00 50.80 247 SER A C 1
ATOM 1878 O O . SER A 1 253 ? 67.605 36.382 22.729 1.00 50.92 247 SER A O 1
ATOM 1881 N N . LEU A 1 254 ? 66.923 37.041 20.689 1.00 48.76 248 LEU A N 1
ATOM 1882 C CA . LEU A 1 254 ? 66.687 35.698 20.184 1.00 49.17 248 LEU A CA 1
ATOM 1883 C C . LEU A 1 254 ? 67.682 35.386 19.078 1.00 42.94 248 LEU A C 1
ATOM 1884 O O . LEU A 1 254 ? 67.974 36.240 18.233 1.00 41.76 248 LEU A O 1
ATOM 1889 N N . ASP A 1 255 ? 68.201 34.161 19.085 1.00 45.61 249 ASP A N 1
ATOM 1890 C CA . ASP A 1 255 ? 69.052 33.719 17.995 1.00 46.98 249 ASP A CA 1
ATOM 1891 C C . ASP A 1 255 ? 68.178 33.284 16.824 1.00 45.13 249 ASP A C 1
ATOM 1892 O O . ASP A 1 255 ? 66.948 33.381 16.863 1.00 42.79 249 ASP A O 1
ATOM 1897 N N . PHE A 1 256 ? 68.820 32.778 15.771 1.00 46.59 250 PHE A N 1
ATOM 1898 C CA . PHE A 1 256 ? 68.070 32.364 14.592 1.00 45.48 250 PHE A CA 1
ATOM 1899 C C . PHE A 1 256 ? 67.050 31.291 14.943 1.00 52.22 250 PHE A C 1
ATOM 1900 O O . PHE A 1 256 ? 65.925 31.303 14.431 1.00 53.37 250 PHE A O 1
ATOM 1908 N N . ASP A 1 257 ? 67.427 30.348 15.811 1.00 52.62 251 ASP A N 1
ATOM 1909 C CA . ASP A 1 257 ? 66.524 29.252 16.143 1.00 49.56 251 ASP A CA 1
ATOM 1910 C C . ASP A 1 257 ? 65.301 29.756 16.899 1.00 48.47 251 ASP A C 1
ATOM 1911 O O . ASP A 1 257 ? 64.161 29.457 16.525 1.00 46.59 251 ASP A O 1
ATOM 1916 N N . GLU A 1 258 ? 65.519 30.550 17.950 1.00 49.37 252 GLU A N 1
ATOM 1917 C CA . GLU A 1 258 ? 64.403 31.029 18.761 1.00 47.67 252 GLU A CA 1
ATOM 1918 C C . GLU A 1 258 ? 63.541 32.034 18.008 1.00 44.48 252 GLU A C 1
ATOM 1919 O O . GLU A 1 258 ? 62.319 32.061 18.196 1.00 43.90 252 GLU A O 1
ATOM 1925 N N . PHE A 1 259 ? 64.147 32.865 17.156 1.00 42.72 253 PHE A N 1
ATOM 1926 C CA . PHE A 1 259 ? 63.354 33.831 16.405 1.00 39.42 253 PHE A CA 1
ATOM 1927 C C . PHE A 1 259 ? 62.481 33.138 15.367 1.00 37.65 253 PHE A C 1
ATOM 1928 O O . PHE A 1 259 ? 61.309 33.489 15.202 1.00 36.74 253 PHE A O 1
ATOM 1936 N N . LYS A 1 260 ? 63.034 32.150 14.661 1.00 40.49 254 LYS A N 1
ATOM 1937 C CA . LYS A 1 260 ? 62.233 31.379 13.716 1.00 40.58 254 LYS A CA 1
ATOM 1938 C C . LYS A 1 260 ? 61.100 30.648 14.428 1.00 41.53 254 LYS A C 1
ATOM 1939 O O . LYS A 1 260 ? 59.974 30.587 13.920 1.00 42.15 254 LYS A O 1
ATOM 1945 N N . ALA A 1 261 ? 61.377 30.102 15.615 1.00 42.61 255 ALA A N 1
ATOM 1946 C CA . ALA A 1 261 ? 60.336 29.426 16.382 1.00 41.03 255 ALA A CA 1
ATOM 1947 C C . ALA A 1 261 ? 59.272 30.407 16.856 1.00 43.51 255 ALA A C 1
ATOM 1948 O O . ALA A 1 261 ? 58.081 30.074 16.886 1.00 42.95 255 ALA A O 1
ATOM 1950 N N . MET A 1 262 ? 59.678 31.621 17.228 1.00 36.14 256 MET A N 1
ATOM 1951 C CA . MET A 1 262 ? 58.694 32.617 17.637 1.00 33.59 256 MET A CA 1
ATOM 1952 C C . MET A 1 262 ? 57.822 33.023 16.458 1.00 33.94 256 MET A C 1
ATOM 1953 O O . MET A 1 262 ? 56.612 33.222 16.612 1.00 30.64 256 MET A O 1
ATOM 1958 N N . VAL A 1 263 ? 58.424 33.159 15.274 1.00 33.96 257 VAL A N 1
ATOM 1959 C CA . VAL A 1 263 ? 57.661 33.511 14.081 1.00 34.30 257 VAL A CA 1
ATOM 1960 C C . VAL A 1 263 ? 56.612 32.449 13.793 1.00 34.30 257 VAL A C 1
ATOM 1961 O O . VAL A 1 263 ? 55.453 32.765 13.500 1.00 30.99 257 VAL A O 1
ATOM 1965 N N . ASP A 1 264 ? 56.996 31.174 13.875 1.00 40.87 258 ASP A N 1
ATOM 1966 C CA . ASP A 1 264 ? 56.032 30.104 13.640 1.00 44.82 258 ASP A CA 1
ATOM 1967 C C . ASP A 1 264 ? 54.918 30.129 14.679 1.00 45.80 258 ASP A C 1
ATOM 1968 O O . ASP A 1 264 ? 53.756 29.851 14.360 1.00 48.68 258 ASP A O 1
ATOM 1973 N N . ALA A 1 265 ? 55.250 30.466 15.929 1.00 43.47 259 ALA A N 1
ATOM 1974 C CA . ALA A 1 265 ? 54.220 30.559 16.960 1.00 44.47 259 ALA A CA 1
ATOM 1975 C C . ALA A 1 265 ? 53.264 31.712 16.684 1.00 41.97 259 ALA A C 1
ATOM 1976 O O . ALA A 1 265 ? 52.052 31.582 16.889 1.00 47.72 259 ALA A O 1
ATOM 1978 N N . VAL A 1 266 ? 53.788 32.853 16.230 1.00 35.53 260 VAL A N 1
ATOM 1979 C CA . VAL A 1 266 ? 52.922 33.984 15.917 1.00 31.13 260 VAL A CA 1
ATOM 1980 C C . VAL A 1 266 ? 52.070 33.687 14.685 1.00 36.93 260 VAL A C 1
ATOM 1981 O O . VAL A 1 266 ? 50.875 34.007 14.653 1.00 40.34 260 VAL A O 1
ATOM 1985 N N . ARG A 1 267 ? 52.662 33.065 13.656 1.00 36.39 261 ARG A N 1
ATOM 1986 C CA . ARG A 1 267 ? 51.894 32.740 12.454 1.00 37.26 261 ARG A CA 1
ATOM 1987 C C . ARG A 1 267 ? 50.807 31.713 12.739 1.00 37.06 261 ARG A C 1
ATOM 1988 O O . ARG A 1 267 ? 49.728 31.764 12.137 1.00 35.38 261 ARG A O 1
ATOM 1996 N N . GLN A 1 268 ? 51.072 30.761 13.636 1.00 39.15 262 GLN A N 1
ATOM 1997 C CA . GLN A 1 268 ? 50.021 29.831 14.036 1.00 41.81 262 GLN A CA 1
ATOM 1998 C C . GLN A 1 268 ? 48.876 30.561 14.725 1.00 43.18 262 GLN A C 1
ATOM 1999 O O . GLN A 1 268 ? 47.701 30.267 14.477 1.00 46.27 262 GLN A O 1
ATOM 2005 N N . ALA A 1 269 ? 49.204 31.521 15.592 1.00 42.36 263 ALA A N 1
ATOM 2006 C CA . ALA A 1 269 ? 48.171 32.294 16.274 1.00 41.58 263 ALA A CA 1
ATOM 2007 C C . ALA A 1 269 ? 47.334 33.089 15.280 1.00 42.95 263 ALA A C 1
ATOM 2008 O O . ALA A 1 269 ? 46.123 33.253 15.469 1.00 43.25 263 ALA A O 1
ATOM 2010 N N . GLU A 1 270 ? 47.964 33.601 14.221 1.00 44.98 264 GLU A N 1
ATOM 2011 C CA . GLU A 1 270 ? 47.225 34.356 13.216 1.00 47.04 264 GLU A CA 1
ATOM 2012 C C . GLU A 1 270 ? 46.164 33.487 12.554 1.00 51.62 264 GLU A C 1
ATOM 2013 O O . GLU A 1 270 ? 44.988 33.863 12.487 1.00 55.99 264 GLU A O 1
ATOM 2019 N N . SER A 1 271 ? 46.561 32.308 12.067 1.00 53.41 265 SER A N 1
ATOM 2020 C CA . SER A 1 271 ? 45.608 31.440 11.385 1.00 53.60 265 SER A CA 1
ATOM 2021 C C . SER A 1 271 ? 44.606 30.851 12.364 1.00 51.56 265 SER A C 1
ATOM 2022 O O . SER A 1 271 ? 43.453 30.603 11.995 1.00 52.24 265 SER A O 1
ATOM 2025 N N . ALA A 1 272 ? 45.027 30.606 13.606 1.00 46.65 266 ALA A N 1
ATOM 2026 C CA . ALA A 1 272 ? 44.119 30.095 14.622 1.00 49.43 266 ALA A CA 1
ATOM 2027 C C . ALA A 1 272 ? 43.168 31.160 15.150 1.00 51.03 266 ALA A C 1
ATOM 2028 O O . ALA A 1 272 ? 42.200 30.811 15.832 1.00 52.03 266 ALA A O 1
ATOM 2030 N N . LEU A 1 273 ? 43.427 32.441 14.868 1.00 50.89 267 LEU A N 1
ATOM 2031 C CA . LEU A 1 273 ? 42.460 33.481 15.204 1.00 32.13 267 LEU A CA 1
ATOM 2032 C C . LEU A 1 273 ? 41.231 33.359 14.315 1.00 34.03 267 LEU A C 1
ATOM 2033 O O . LEU A 1 273 ? 40.097 33.521 14.779 1.00 46.72 267 LEU A O 1
ATOM 2038 N N . GLY A 1 274 ? 41.446 33.070 13.038 1.00 93.75 268 GLY A N 1
ATOM 2039 C CA . GLY A 1 274 ? 40.372 32.735 12.125 1.00 66.36 268 GLY A CA 1
ATOM 2040 C C . GLY A 1 274 ? 39.372 33.845 11.895 1.00 75.12 268 GLY A C 1
ATOM 2041 O O . GLY A 1 274 ? 39.711 35.031 11.827 1.00 82.97 268 GLY A O 1
ATOM 2042 N N . ASP A 1 275 ? 38.109 33.449 11.786 1.00 70.66 269 ASP A N 1
ATOM 2043 C CA . ASP A 1 275 ? 37.032 34.333 11.381 1.00 70.51 269 ASP A CA 1
ATOM 2044 C C . ASP A 1 275 ? 36.114 34.642 12.555 1.00 65.02 269 ASP A C 1
ATOM 2045 O O . ASP A 1 275 ? 35.977 33.845 13.487 1.00 63.85 269 ASP A O 1
ATOM 2050 N N . ASP A 1 276 ? 35.476 35.810 12.492 1.00 59.01 270 ASP A N 1
ATOM 2051 C CA . ASP A 1 276 ? 34.409 36.127 13.431 1.00 51.67 270 ASP A CA 1
ATOM 2052 C C . ASP A 1 276 ? 33.123 35.390 13.090 1.00 45.89 270 ASP A C 1
ATOM 2053 O O . ASP A 1 276 ? 32.326 35.095 13.987 1.00 44.34 270 ASP A O 1
ATOM 2055 N N . LYS A 1 277 ? 32.912 35.100 11.806 1.00 45.80 271 LYS A N 1
ATOM 2056 C CA . LYS A 1 277 ? 31.687 34.467 11.335 1.00 44.89 271 LYS A CA 1
ATOM 2057 C C . LYS A 1 277 ? 31.357 33.209 12.126 1.00 47.71 271 LYS A C 1
ATOM 2058 O O . LYS A 1 277 ? 32.221 32.367 12.378 1.00 48.09 271 LYS A O 1
ATOM 2060 N N . LEU A 1 278 ? 30.083 33.084 12.494 1.00 52.98 272 LEU A N 1
ATOM 2061 C CA . LEU A 1 278 ? 29.566 31.949 13.246 1.00 56.28 272 LEU A CA 1
ATOM 2062 C C . LEU A 1 278 ? 28.875 30.950 12.328 1.00 65.38 272 LEU A C 1
ATOM 2063 O O . LEU A 1 278 ? 27.949 30.243 12.742 1.00 65.68 272 LEU A O 1
ATOM 2068 N N . ASP A 1 279 ? 29.318 30.895 11.076 1.00 76.28 273 ASP A N 1
ATOM 2069 C CA . ASP A 1 279 ? 28.795 29.950 10.108 1.00 78.22 273 ASP A CA 1
ATOM 2070 C C . ASP A 1 279 ? 29.266 28.545 10.460 1.00 75.50 273 ASP A C 1
ATOM 2071 O O . ASP A 1 279 ? 30.333 28.356 11.050 1.00 77.40 273 ASP A O 1
ATOM 2076 N N . LEU A 1 280 ? 28.461 27.550 10.104 1.00 66.91 274 LEU A N 1
ATOM 2077 C CA . LEU A 1 280 ? 28.828 26.174 10.408 1.00 61.30 274 LEU A CA 1
ATOM 2078 C C . LEU A 1 280 ? 29.817 25.666 9.367 1.00 61.66 274 LEU A C 1
ATOM 2079 O O . LEU A 1 280 ? 29.548 25.715 8.162 1.00 61.92 274 LEU A O 1
ATOM 2084 N N . ASP A 1 281 ? 30.959 25.173 9.834 1.00 61.23 275 ASP A N 1
ATOM 2085 C CA . ASP A 1 281 ? 31.988 24.667 8.940 1.00 60.52 275 ASP A CA 1
ATOM 2086 C C . ASP A 1 281 ? 31.630 23.260 8.468 1.00 58.10 275 ASP A C 1
ATOM 2087 O O . ASP A 1 281 ? 30.617 22.676 8.867 1.00 56.08 275 ASP A O 1
ATOM 2089 N N . GLU A 1 282 ? 32.478 22.708 7.598 1.00 61.30 276 GLU A N 1
ATOM 2090 C CA . GLU A 1 282 ? 32.251 21.355 7.098 1.00 63.59 276 GLU A CA 1
ATOM 2091 C C . GLU A 1 282 ? 32.253 20.337 8.233 1.00 60.34 276 GLU A C 1
ATOM 2092 O O . GLU A 1 282 ? 31.445 19.400 8.237 1.00 58.44 276 GLU A O 1
ATOM 2098 N N . LYS A 1 283 ? 33.147 20.509 9.212 1.00 59.00 277 LYS A N 1
ATOM 2099 C CA . LYS A 1 283 ? 33.175 19.598 10.351 1.00 55.41 277 LYS A CA 1
ATOM 2100 C C . LYS A 1 283 ? 31.958 19.794 11.241 1.00 44.26 277 LYS A C 1
ATOM 2101 O O . LYS A 1 283 ? 31.425 18.825 11.794 1.00 45.05 277 LYS A O 1
ATOM 2103 N N . ALA A 1 284 ? 31.504 21.039 11.392 1.00 37.69 278 ALA A N 1
ATOM 2104 C CA . ALA A 1 284 ? 30.329 21.297 12.217 1.00 34.62 278 ALA A CA 1
ATOM 2105 C C . ALA A 1 284 ? 29.074 20.687 11.602 1.00 34.82 278 ALA A C 1
ATOM 2106 O O . ALA A 1 284 ? 28.187 20.213 12.323 1.00 30.93 278 ALA A O 1
ATOM 2108 N N . LEU A 1 285 ? 28.975 20.697 10.271 1.00 37.26 279 LEU A N 1
ATOM 2109 C CA . LEU A 1 285 ? 27.821 20.085 9.623 1.00 36.72 279 LEU A CA 1
ATOM 2110 C C . LEU A 1 285 ? 27.855 18.567 9.741 1.00 41.49 279 LEU A C 1
ATOM 2111 O O . LEU A 1 285 ? 26.798 17.927 9.789 1.00 44.42 279 LEU A O 1
ATOM 2116 N N . LYS A 1 286 ? 29.053 17.974 9.791 1.00 41.96 280 LYS A N 1
ATOM 2117 C CA . LYS A 1 286 ? 29.153 16.530 9.971 1.00 40.86 280 LYS A CA 1
ATOM 2118 C C . LYS A 1 286 ? 28.713 16.116 11.369 1.00 41.60 280 LYS A C 1
ATOM 2119 O O . LYS A 1 286 ? 28.084 15.065 11.534 1.00 44.93 280 LYS A O 1
ATOM 2121 N N . ASN A 1 287 ? 29.004 16.940 12.376 1.00 40.24 281 ASN A N 1
ATOM 2122 C CA . ASN A 1 287 ? 28.574 16.652 13.736 1.00 36.07 281 ASN A CA 1
ATOM 2123 C C . ASN A 1 287 ? 27.114 16.999 13.967 1.00 34.03 281 ASN A C 1
ATOM 2124 O O . ASN A 1 287 ? 26.530 16.534 14.951 1.00 32.57 281 ASN A O 1
ATOM 2129 N N . ARG A 1 288 ? 26.512 17.807 13.094 1.00 32.26 282 ARG A N 1
ATOM 2130 C CA . ARG A 1 288 ? 25.120 18.170 13.293 1.00 29.29 282 ARG A CA 1
ATOM 2131 C C . ARG A 1 288 ? 24.176 17.028 12.925 1.00 28.35 282 ARG A C 1
ATOM 2132 O O . ARG A 1 288 ? 22.969 17.131 13.173 1.00 26.16 282 ARG A O 1
ATOM 2140 N N . VAL A 1 289 ? 24.690 15.949 12.328 1.00 24.67 283 VAL A N 1
ATOM 2141 C CA . VAL A 1 289 ? 23.858 14.778 12.068 1.00 42.34 283 VAL A CA 1
ATOM 2142 C C . VAL A 1 289 ? 23.286 14.244 13.370 1.00 38.06 283 VAL A C 1
ATOM 2143 O O . VAL A 1 289 ? 22.133 13.802 13.424 1.00 38.98 283 VAL A O 1
ATOM 2145 N N . PHE A 1 290 ? 24.075 14.290 14.441 1.00 34.48 284 PHE A N 1
ATOM 2146 C CA . PHE A 1 290 ? 23.666 13.788 15.743 1.00 32.53 284 PHE A CA 1
ATOM 2147 C C . PHE A 1 290 ? 23.004 14.854 16.602 1.00 33.72 284 PHE A C 1
ATOM 2148 O O . PHE A 1 290 ? 22.957 14.705 17.827 1.00 37.98 284 PHE A O 1
ATOM 2156 N N . ALA A 1 291 ? 22.487 15.920 15.994 1.00 30.34 285 ALA A N 1
ATOM 2157 C CA . ALA A 1 291 ? 21.756 16.914 16.757 1.00 26.63 285 ALA A CA 1
ATOM 2158 C C . ALA A 1 291 ? 20.370 16.380 17.112 1.00 25.68 285 ALA A C 1
ATOM 2159 O O . ALA A 1 291 ? 19.905 15.378 16.570 1.00 27.45 285 ALA A O 1
ATOM 2161 N N . ARG A 1 292 ? 19.709 17.055 18.047 1.00 23.77 286 ARG A N 1
ATOM 2162 C CA . ARG A 1 292 ? 18.402 16.599 18.500 1.00 21.10 286 ARG A CA 1
ATOM 2163 C C . ARG A 1 292 ? 17.358 16.792 17.403 1.00 20.88 286 ARG A C 1
ATOM 2164 O O . ARG A 1 292 ? 17.395 17.771 16.654 1.00 20.70 286 ARG A O 1
ATOM 2172 N N . SER A 1 293 ? 16.421 15.853 17.309 1.00 21.28 287 SER A N 1
ATOM 2173 C CA . SER A 1 293 ? 15.291 15.992 16.399 1.00 21.52 287 SER A CA 1
ATOM 2174 C C . SER A 1 293 ? 14.140 15.142 16.913 1.00 27.37 287 SER A C 1
ATOM 2175 O O . SER A 1 293 ? 14.315 14.277 17.775 1.00 31.85 287 SER A O 1
ATOM 2178 N N . LEU A 1 294 ? 12.955 15.400 16.360 1.00 26.44 288 LEU A N 1
ATOM 2179 C CA . LEU A 1 294 ? 11.724 14.743 16.783 1.00 26.26 288 LEU A CA 1
ATOM 2180 C C . LEU A 1 294 ? 11.506 13.428 16.041 1.00 27.76 288 LEU A C 1
ATOM 2181 O O . LEU A 1 294 ? 11.506 13.392 14.806 1.00 26.74 288 LEU A O 1
ATOM 2186 N N . TYR A 1 295 ? 11.289 12.359 16.806 1.00 28.17 289 TYR A N 1
ATOM 2187 C CA . TYR A 1 295 ? 11.042 11.016 16.297 1.00 24.68 289 TYR A CA 1
ATOM 2188 C C . TYR A 1 295 ? 9.776 10.475 16.944 1.00 25.75 289 TYR A C 1
ATOM 2189 O O . TYR A 1 295 ? 9.288 11.006 17.945 1.00 26.25 289 TYR A O 1
ATOM 2198 N N . ALA A 1 296 ? 9.246 9.399 16.371 1.00 26.39 290 ALA A N 1
ATOM 2199 C CA . ALA A 1 296 ? 8.088 8.719 16.937 1.00 27.62 290 ALA A CA 1
ATOM 2200 C C . ALA A 1 296 ? 8.557 7.692 17.960 1.00 33.64 290 ALA A C 1
ATOM 2201 O O . ALA A 1 296 ? 9.239 6.722 17.609 1.00 36.06 290 ALA A O 1
ATOM 2203 N N . SER A 1 297 ? 8.198 7.908 19.222 1.00 34.35 291 SER A N 1
ATOM 2204 C CA . SER A 1 297 ? 8.574 7.003 20.300 1.00 37.99 291 SER A CA 1
ATOM 2205 C C . SER A 1 297 ? 7.586 5.856 20.468 1.00 42.98 291 SER A C 1
ATOM 2206 O O . SER A 1 297 ? 7.759 5.028 21.369 1.00 42.34 291 SER A O 1
ATOM 2209 N N . LYS A 1 298 ? 6.558 5.797 19.626 1.00 46.85 292 LYS A N 1
ATOM 2210 C CA . LYS A 1 298 ? 5.627 4.682 19.584 1.00 47.77 292 LYS A CA 1
ATOM 2211 C C . LYS A 1 298 ? 5.072 4.605 18.169 1.00 50.53 292 LYS A C 1
ATOM 2212 O O . LYS A 1 298 ? 5.299 5.493 17.343 1.00 50.34 292 LYS A O 1
ATOM 2214 N N . ASP A 1 299 ? 4.336 3.535 17.889 1.00 55.54 293 ASP A N 1
ATOM 2215 C CA . ASP A 1 299 ? 3.632 3.447 16.619 1.00 57.27 293 ASP A CA 1
ATOM 2216 C C . ASP A 1 299 ? 2.418 4.368 16.635 1.00 58.82 293 ASP A C 1
ATOM 2217 O O . ASP A 1 299 ? 1.721 4.488 17.648 1.00 63.46 293 ASP A O 1
ATOM 2222 N N . ILE A 1 300 ? 2.185 5.045 15.514 1.00 49.15 294 ILE A N 1
ATOM 2223 C CA . ILE A 1 300 ? 1.113 6.026 15.397 1.00 46.52 294 ILE A CA 1
ATOM 2224 C C . ILE A 1 300 ? 0.295 5.707 14.151 1.00 44.55 294 ILE A C 1
ATOM 2225 O O . ILE A 1 300 ? 0.810 5.780 13.029 1.00 42.96 294 ILE A O 1
ATOM 2230 N N . LYS A 1 301 ? -0.973 5.365 14.345 1.00 42.93 295 LYS A N 1
ATOM 2231 C CA . LYS A 1 301 ? -1.861 5.108 13.225 1.00 43.06 295 LYS A CA 1
ATOM 2232 C C . LYS A 1 301 ? -2.377 6.429 12.664 1.00 44.20 295 LYS A C 1
ATOM 2233 O O . LYS A 1 301 ? -2.342 7.470 13.328 1.00 43.71 295 LYS A O 1
ATOM 2235 N N . LYS A 1 302 ? -2.846 6.386 11.420 1.00 44.00 296 LYS A N 1
ATOM 2236 C CA . LYS A 1 302 ? -3.386 7.589 10.801 1.00 44.47 296 LYS A CA 1
ATOM 2237 C C . LYS A 1 302 ? -4.587 8.086 11.593 1.00 47.17 296 LYS A C 1
ATOM 2238 O O . LYS A 1 302 ? -5.472 7.307 11.956 1.00 50.98 296 LYS A O 1
ATOM 2244 N N . GLY A 1 303 ? -4.601 9.384 11.882 1.00 44.31 297 GLY A N 1
ATOM 2245 C CA . GLY A 1 303 ? -5.644 9.990 12.678 1.00 46.50 297 GLY A CA 1
ATOM 2246 C C . GLY A 1 303 ? -5.365 10.052 14.163 1.00 47.05 297 GLY A C 1
ATOM 2247 O O . GLY A 1 303 ? -6.115 10.719 14.887 1.00 50.27 297 GLY A O 1
ATOM 2248 N N . GLU A 1 304 ? -4.311 9.393 14.639 1.00 45.38 298 GLU A N 1
ATOM 2249 C CA . GLU A 1 304 ? -3.917 9.500 16.035 1.00 46.00 298 GLU A CA 1
ATOM 2250 C C . GLU A 1 304 ? -3.251 10.847 16.290 1.00 45.64 298 GLU A C 1
ATOM 2251 O O . GLU A 1 304 ? -2.568 11.402 15.425 1.00 46.62 298 GLU A O 1
ATOM 2257 N N . ILE A 1 305 ? -3.457 11.377 17.480 1.00 48.25 299 ILE A N 1
ATOM 2258 C CA . ILE A 1 305 ? -2.902 12.683 17.812 1.00 48.44 299 ILE A CA 1
ATOM 2259 C C . ILE A 1 305 ? -1.507 12.506 18.398 1.00 44.61 299 ILE A C 1
ATOM 2260 O O . ILE A 1 305 ? -1.203 11.505 19.054 1.00 40.73 299 ILE A O 1
ATOM 2265 N N . PHE A 1 306 ? -0.637 13.479 18.126 1.00 40.67 300 PHE A N 1
ATOM 2266 C CA . PHE A 1 306 ? 0.723 13.454 18.646 1.00 37.41 300 PHE A CA 1
ATOM 2267 C C . PHE A 1 306 ? 0.752 13.990 20.071 1.00 38.41 300 PHE A C 1
ATOM 2268 O O . PHE A 1 306 ? 0.049 14.947 20.404 1.00 40.42 300 PHE A O 1
ATOM 2276 N N . SER A 1 307 ? 1.607 13.402 20.903 1.00 42.61 301 SER A N 1
ATOM 2277 C CA . SER A 1 307 ? 1.697 13.790 22.302 1.00 42.49 301 SER A CA 1
ATOM 2278 C C . SER A 1 307 ? 3.100 13.494 22.809 1.00 42.14 301 SER A C 1
ATOM 2279 O O . SER A 1 307 ? 3.970 13.028 22.066 1.00 38.95 301 SER A O 1
ATOM 2282 N N . GLU A 1 308 ? 3.310 13.761 24.100 1.00 43.60 302 GLU A N 1
ATOM 2283 C CA . GLU A 1 308 ? 4.576 13.408 24.730 1.00 42.22 302 GLU A CA 1
ATOM 2284 C C . GLU A 1 308 ? 4.803 11.901 24.724 1.00 46.19 302 GLU A C 1
ATOM 2285 O O . GLU A 1 308 ? 5.952 11.447 24.757 1.00 49.08 302 GLU A O 1
ATOM 2287 N N . GLU A 1 309 ? 3.727 11.109 24.699 1.00 47.33 303 GLU A N 1
ATOM 2288 C CA . GLU A 1 309 ? 3.869 9.661 24.806 1.00 48.68 303 GLU A CA 1
ATOM 2289 C C . GLU A 1 309 ? 4.369 9.024 23.513 1.00 48.74 303 GLU A C 1
ATOM 2290 O O . GLU A 1 309 ? 5.015 7.972 23.562 1.00 51.12 303 GLU A O 1
ATOM 2296 N N . ASN A 1 310 ? 4.087 9.626 22.355 1.00 46.72 304 ASN A N 1
ATOM 2297 C CA . ASN A 1 310 ? 4.481 9.046 21.077 1.00 42.59 304 ASN A CA 1
ATOM 2298 C C . ASN A 1 310 ? 5.483 9.895 20.306 1.00 37.30 304 ASN A C 1
ATOM 2299 O O . ASN A 1 310 ? 5.875 9.508 19.199 1.00 33.74 304 ASN A O 1
ATOM 2304 N N . VAL A 1 311 ? 5.905 11.035 20.848 1.00 35.67 305 VAL A N 1
ATOM 2305 C CA . VAL A 1 311 ? 6.910 11.887 20.224 1.00 33.09 305 VAL A CA 1
ATOM 2306 C C . VAL A 1 311 ? 8.050 12.075 21.213 1.00 32.33 305 VAL A C 1
ATOM 2307 O O . VAL A 1 311 ? 7.815 12.364 22.393 1.00 32.50 305 VAL A O 1
ATOM 2311 N N . LYS A 1 312 ? 9.281 11.894 20.740 1.00 30.72 306 LYS A N 1
ATOM 2312 C CA . LYS A 1 312 ? 10.444 12.051 21.597 1.00 32.45 306 LYS A CA 1
ATOM 2313 C C . LYS A 1 312 ? 11.542 12.800 20.860 1.00 31.86 306 LYS A C 1
ATOM 2314 O O . LYS A 1 312 ? 11.815 12.532 19.687 1.00 25.05 306 LYS A O 1
ATOM 2320 N N . SER A 1 313 ? 12.178 13.730 21.565 1.00 32.61 307 SER A N 1
ATOM 2321 C CA . SER A 1 313 ? 13.329 14.452 21.037 1.00 32.85 307 SER A CA 1
ATOM 2322 C C . SER A 1 313 ? 14.582 13.617 21.280 1.00 31.18 307 SER A C 1
ATOM 2323 O O . SER A 1 313 ? 14.992 13.420 22.430 1.00 29.46 307 SER A O 1
ATOM 2326 N N . VAL A 1 314 ? 15.179 13.104 20.204 1.00 30.36 308 VAL A N 1
ATOM 2327 C CA . VAL A 1 314 ? 16.322 12.205 20.298 1.00 33.40 308 VAL A CA 1
ATOM 2328 C C . VAL A 1 314 ? 17.324 12.539 19.203 1.00 30.98 308 VAL A C 1
ATOM 2329 O O . VAL A 1 314 ? 17.063 13.340 18.304 1.00 29.44 308 VAL A O 1
ATOM 2333 N N . ARG A 1 315 ? 18.487 11.897 19.295 1.00 29.98 309 ARG A N 1
ATOM 2334 C CA . ARG A 1 315 ? 19.536 11.808 18.291 1.00 29.61 309 ARG A CA 1
ATOM 2335 C C . ARG A 1 315 ? 19.277 10.597 17.402 1.00 30.07 309 ARG A C 1
ATOM 2336 O O . ARG A 1 315 ? 18.851 9.550 17.896 1.00 33.53 309 ARG A O 1
ATOM 2344 N N . PRO A 1 316 ? 19.520 10.684 16.087 1.00 28.31 310 PRO A N 1
ATOM 2345 C CA . PRO A 1 316 ? 20.158 11.789 15.373 1.00 32.04 310 PRO A CA 1
ATOM 2346 C C . PRO A 1 316 ? 19.192 12.910 14.991 1.00 36.63 310 PRO A C 1
ATOM 2347 O O . PRO A 1 316 ? 18.096 12.990 15.546 1.00 39.37 310 PRO A O 1
ATOM 2351 N N . SER A 1 317 ? 19.598 13.759 14.042 1.00 37.78 311 SER A N 1
ATOM 2352 C CA . SER A 1 317 ? 18.867 14.968 13.686 1.00 35.56 311 SER A CA 1
ATOM 2353 C C . SER A 1 317 ? 18.011 14.799 12.440 1.00 36.61 311 SER A C 1
ATOM 2354 O O . SER A 1 317 ? 17.556 15.796 11.870 1.00 39.88 311 SER A O 1
ATOM 2357 N N . PHE A 1 318 ? 17.777 13.565 12.009 1.00 31.70 312 PHE A N 1
ATOM 2358 C CA . PHE A 1 318 ? 17.089 13.352 10.746 1.00 30.39 312 PHE A CA 1
ATOM 2359 C C . PHE A 1 318 ? 15.597 13.631 10.823 1.00 29.96 312 PHE A C 1
ATOM 2360 O O . PHE A 1 318 ? 14.939 13.667 9.778 1.00 32.40 312 PHE A O 1
ATOM 2368 N N . GLY A 1 319 ? 15.057 13.859 12.014 1.00 28.77 313 GLY A N 1
ATOM 2369 C CA . GLY A 1 319 ? 13.643 14.098 12.185 1.00 30.37 313 GLY A CA 1
ATOM 2370 C C . GLY A 1 319 ? 13.298 15.568 12.138 1.00 30.49 313 GLY A C 1
ATOM 2371 O O . GLY A 1 319 ? 14.061 16.400 11.641 1.00 32.86 313 GLY A O 1
ATOM 2372 N N . LEU A 1 320 ? 12.126 15.889 12.673 1.00 30.35 314 LEU A N 1
ATOM 2373 C CA . LEU A 1 320 ? 11.691 17.274 12.727 1.00 31.05 314 LEU A CA 1
ATOM 2374 C C . LEU A 1 320 ? 12.561 18.052 13.701 1.00 29.75 314 LEU A C 1
ATOM 2375 O O . LEU A 1 320 ? 12.984 17.526 14.734 1.00 28.55 314 LEU A O 1
ATOM 2380 N N . HIS A 1 321 ? 12.823 19.309 13.370 1.00 29.54 315 HIS A N 1
ATOM 2381 C CA . HIS A 1 321 ? 13.584 20.160 14.268 1.00 23.33 315 HIS A CA 1
ATOM 2382 C C . HIS A 1 321 ? 12.832 20.309 15.587 1.00 26.68 315 HIS A C 1
ATOM 2383 O O . HIS A 1 321 ? 11.604 20.444 15.587 1.00 30.50 315 HIS A O 1
ATOM 2390 N N . PRO A 1 322 ? 13.530 20.292 16.724 1.00 26.50 316 PRO A N 1
ATOM 2391 C CA . PRO A 1 322 ? 12.833 20.357 18.021 1.00 29.10 316 PRO A CA 1
ATOM 2392 C C . PRO A 1 322 ? 11.958 21.590 18.200 1.00 34.54 316 PRO A C 1
ATOM 2393 O O . PRO A 1 322 ? 11.150 21.620 19.139 1.00 38.74 316 PRO A O 1
ATOM 2397 N N . LYS A 1 323 ? 12.092 22.603 17.341 1.00 36.21 317 LYS A N 1
ATOM 2398 C CA . LYS A 1 323 ? 11.207 23.761 17.400 1.00 36.69 317 LYS A CA 1
ATOM 2399 C C . LYS A 1 323 ? 9.762 23.396 17.087 1.00 37.26 317 LYS A C 1
ATOM 2400 O O . LYS A 1 323 ? 8.849 24.109 17.519 1.00 39.73 317 LYS A O 1
ATOM 2406 N N . PHE A 1 324 ? 9.532 22.301 16.358 1.00 33.06 318 PHE A N 1
ATOM 2407 C CA . PHE A 1 324 ? 8.181 21.876 16.010 1.00 33.32 318 PHE A CA 1
ATOM 2408 C C . PHE A 1 324 ? 7.436 21.216 17.162 1.00 33.39 318 PHE A C 1
ATOM 2409 O O . PHE A 1 324 ? 6.237 20.960 17.024 1.00 31.79 318 PHE A O 1
ATOM 2417 N N . TYR A 1 325 ? 8.096 20.963 18.293 1.00 32.87 319 TYR A N 1
ATOM 2418 C CA . TYR A 1 325 ? 7.524 20.086 19.311 1.00 33.49 319 TYR A CA 1
ATOM 2419 C C . TYR A 1 325 ? 6.211 20.625 19.871 1.00 40.54 319 TYR A C 1
ATOM 2420 O O . TYR A 1 325 ? 5.240 19.876 20.025 1.00 44.68 319 TYR A O 1
ATOM 2429 N N . GLN A 1 326 ? 6.159 21.917 20.194 1.00 42.58 320 GLN A N 1
ATOM 2430 C CA . GLN A 1 326 ? 4.925 22.465 20.748 1.00 47.70 320 GLN A CA 1
ATOM 2431 C C . GLN A 1 326 ? 3.828 22.547 19.694 1.00 48.91 320 GLN A C 1
ATOM 2432 O O . GLN A 1 326 ? 2.665 22.232 19.973 1.00 53.47 320 GLN A O 1
ATOM 2438 N N . GLU A 1 327 ? 4.175 22.978 18.482 1.00 46.60 321 GLU A N 1
ATOM 2439 C CA . GLU A 1 327 ? 3.181 23.068 17.419 1.00 48.94 321 GLU A CA 1
ATOM 2440 C C . GLU A 1 327 ? 2.681 21.687 17.006 1.00 51.68 321 GLU A C 1
ATOM 2441 O O . GLU A 1 327 ? 1.496 21.515 16.694 1.00 52.83 321 GLU A O 1
ATOM 2447 N N . LEU A 1 328 ? 3.570 20.692 17.005 1.00 50.41 322 LEU A N 1
ATOM 2448 C CA . LEU A 1 328 ? 3.195 19.345 16.585 1.00 47.70 322 LEU A CA 1
ATOM 2449 C C . LEU A 1 328 ? 2.249 18.687 17.582 1.00 46.99 322 LEU A C 1
ATOM 2450 O O . LEU A 1 328 ? 1.304 17.994 17.184 1.00 37.97 322 LEU A O 1
ATOM 2455 N N . LEU A 1 329 ? 2.478 18.906 18.874 1.00 44.31 323 LEU A N 1
ATOM 2456 C CA . LEU A 1 329 ? 1.686 18.247 19.903 1.00 48.01 323 LEU A CA 1
ATOM 2457 C C . LEU A 1 329 ? 0.214 18.619 19.786 1.00 51.85 323 LEU A C 1
ATOM 2458 O O . LEU A 1 329 ? -0.145 19.797 19.719 1.00 55.56 323 LEU A O 1
ATOM 2463 N N . GLY A 1 330 ? -0.640 17.601 19.776 1.00 48.80 324 GLY A N 1
ATOM 2464 C CA . GLY A 1 330 ? -2.069 17.770 19.637 1.00 53.39 324 GLY A CA 1
ATOM 2465 C C . GLY A 1 330 ? -2.612 17.658 18.228 1.00 54.89 324 GLY A C 1
ATOM 2466 O O . GLY A 1 330 ? -3.830 17.510 18.067 1.00 57.01 324 GLY A O 1
ATOM 2467 N N . LYS A 1 331 ? -1.759 17.691 17.207 1.00 51.75 325 LYS A N 1
ATOM 2468 C CA . LYS A 1 331 ? -2.245 17.501 15.852 1.00 44.48 325 LYS A CA 1
ATOM 2469 C C . LYS A 1 331 ? -2.387 16.009 15.565 1.00 43.44 325 LYS A C 1
ATOM 2470 O O . LYS A 1 331 ? -1.926 15.161 16.329 1.00 42.01 325 LYS A O 1
ATOM 2473 N N . LYS A 1 332 ? -3.009 15.688 14.435 1.00 44.42 326 LYS A N 1
ATOM 2474 C CA . LYS A 1 332 ? -3.321 14.310 14.078 1.00 55.41 326 LYS A CA 1
ATOM 2475 C C . LYS A 1 332 ? -2.393 13.834 12.968 1.00 53.10 326 LYS A C 1
ATOM 2476 O O . LYS A 1 332 ? -2.048 14.597 12.061 1.00 42.05 326 LYS A O 1
ATOM 2478 N N . ALA A 1 333 ? -1.997 12.566 13.048 1.00 40.43 327 ALA A N 1
ATOM 2479 C CA . ALA A 1 333 ? -1.131 11.983 12.035 1.00 38.88 327 ALA A CA 1
ATOM 2480 C C . ALA A 1 333 ? -1.875 11.794 10.721 1.00 46.61 327 ALA A C 1
ATOM 2481 O O . ALA A 1 333 ? -3.035 11.376 10.695 1.00 42.64 327 ALA A O 1
ATOM 2483 N N . THR A 1 334 ? -1.195 12.115 9.625 1.00 45.22 328 THR A N 1
ATOM 2484 C CA . THR A 1 334 ? -1.727 11.934 8.282 1.00 48.02 328 THR A CA 1
ATOM 2485 C C . THR A 1 334 ? -1.294 10.615 7.656 1.00 50.83 328 THR A C 1
ATOM 2486 O O . THR A 1 334 ? -1.695 10.317 6.527 1.00 55.75 328 THR A O 1
ATOM 2490 N N . LYS A 1 335 ? -0.483 9.824 8.356 1.00 49.07 329 LYS A N 1
ATOM 2491 C CA . LYS A 1 335 ? 0.052 8.581 7.819 1.00 45.84 329 LYS A CA 1
ATOM 2492 C C . LYS A 1 335 ? 0.275 7.607 8.968 1.00 44.58 329 LYS A C 1
ATOM 2493 O O . LYS A 1 335 ? 0.308 8.002 10.136 1.00 45.29 329 LYS A O 1
ATOM 2499 N N . ASP A 1 336 ? 0.443 6.326 8.625 1.00 45.35 330 ASP A N 1
ATOM 2500 C CA . ASP A 1 336 ? 0.863 5.334 9.605 1.00 46.44 330 ASP A CA 1
ATOM 2501 C C . ASP A 1 336 ? 2.345 5.528 9.879 1.00 41.74 330 ASP A C 1
ATOM 2502 O O . ASP A 1 336 ? 3.161 5.489 8.953 1.00 41.90 330 ASP A O 1
ATOM 2507 N N . ILE A 1 337 ? 2.695 5.718 11.146 1.00 39.67 331 ILE A N 1
ATOM 2508 C CA . ILE A 1 337 ? 4.064 6.006 11.554 1.00 40.34 331 ILE A CA 1
ATOM 2509 C C . ILE A 1 337 ? 4.531 4.884 12.465 1.00 41.53 331 ILE A C 1
ATOM 2510 O O . ILE A 1 337 ? 3.952 4.668 13.537 1.00 43.65 331 ILE A O 1
ATOM 2515 N N . LYS A 1 338 ? 5.568 4.173 12.045 1.00 44.84 332 LYS A N 1
ATOM 2516 C CA . LYS A 1 338 ? 6.131 3.107 12.858 1.00 48.42 332 LYS A CA 1
ATOM 2517 C C . LYS A 1 338 ? 7.123 3.684 13.863 1.00 45.82 332 LYS A C 1
ATOM 2518 O O . LYS A 1 338 ? 7.651 4.782 13.689 1.00 43.45 332 LYS A O 1
ATOM 2524 N N . PHE A 1 339 ? 7.362 2.926 14.929 1.00 45.19 333 PHE A N 1
ATOM 2525 C CA . PHE A 1 339 ? 8.300 3.355 15.958 1.00 41.75 333 PHE A CA 1
ATOM 2526 C C . PHE A 1 339 ? 9.701 3.472 15.369 1.00 39.13 333 PHE A C 1
ATOM 2527 O O . PHE A 1 339 ? 10.152 2.601 14.619 1.00 38.81 333 PHE A O 1
ATOM 2535 N N . GLY A 1 340 ? 10.383 4.565 15.695 1.00 37.78 334 GLY A N 1
ATOM 2536 C CA . GLY A 1 340 ? 11.690 4.831 15.135 1.00 36.08 334 GLY A CA 1
ATOM 2537 C C . GLY A 1 340 ? 11.672 5.594 13.833 1.00 34.86 334 GLY A C 1
ATOM 2538 O O . GLY A 1 340 ? 12.732 5.760 13.217 1.00 34.98 334 GLY A O 1
ATOM 2539 N N . ASP A 1 341 ? 10.508 6.064 13.394 1.00 36.05 335 ASP A N 1
ATOM 2540 C CA . ASP A 1 341 ? 10.403 6.797 12.143 1.00 39.46 335 ASP A CA 1
ATOM 2541 C C . ASP A 1 341 ? 10.747 8.261 12.378 1.00 42.37 335 ASP A C 1
ATOM 2542 O O . ASP A 1 341 ? 10.271 8.874 13.340 1.00 36.64 335 ASP A O 1
ATOM 2547 N N . ALA A 1 342 ? 11.569 8.823 11.497 1.00 48.45 336 ALA A N 1
ATOM 2548 C CA . ALA A 1 342 ? 11.858 10.247 11.562 1.00 25.77 336 ALA A CA 1
ATOM 2549 C C . ALA A 1 342 ? 10.649 11.032 11.077 1.00 26.29 336 ALA A C 1
ATOM 2550 O O . ALA A 1 342 ? 10.133 10.788 9.981 1.00 27.45 336 ALA A O 1
ATOM 2552 N N . LEU A 1 343 ? 10.186 11.964 11.901 1.00 25.80 337 LEU A N 1
ATOM 2553 C CA . LEU A 1 343 ? 9.034 12.768 11.531 1.00 29.54 337 LEU A CA 1
ATOM 2554 C C . LEU A 1 343 ? 9.421 13.790 10.472 1.00 30.17 337 LEU A C 1
ATOM 2555 O O . LEU A 1 343 ? 10.517 14.355 10.497 1.00 26.43 337 LEU A O 1
ATOM 2560 N N . LYS A 1 344 ? 8.522 14.011 9.524 1.00 28.74 338 LYS A N 1
ATOM 2561 C CA . LYS A 1 344 ? 8.743 14.967 8.457 1.00 41.23 338 LYS A CA 1
ATOM 2562 C C . LYS A 1 344 ? 7.529 15.877 8.379 1.00 44.90 338 LYS A C 1
ATOM 2563 O O . LYS A 1 344 ? 6.479 15.592 8.960 1.00 48.66 338 LYS A O 1
ATOM 2565 N N . GLN A 1 345 ? 7.671 16.979 7.652 1.00 41.82 339 GLN A N 1
ATOM 2566 C CA . GLN A 1 345 ? 6.522 17.832 7.400 1.00 42.10 339 GLN A CA 1
ATOM 2567 C C . GLN A 1 345 ? 5.571 17.114 6.453 1.00 44.76 339 GLN A C 1
ATOM 2568 O O . GLN A 1 345 ? 5.990 16.567 5.429 1.00 44.61 339 GLN A O 1
ATOM 2574 N N . GLY A 1 346 ? 4.286 17.114 6.795 1.00 48.14 340 GLY A N 1
ATOM 2575 C CA . GLY A 1 346 ? 3.303 16.303 6.117 1.00 53.74 340 GLY A CA 1
ATOM 2576 C C . GLY A 1 346 ? 2.873 15.076 6.896 1.00 51.56 340 GLY A C 1
ATOM 2577 O O . GLY A 1 346 ? 1.820 14.509 6.595 1.00 55.02 340 GLY A O 1
ATOM 2578 N N . ASP A 1 347 ? 3.672 14.642 7.875 1.00 49.00 341 ASP A N 1
ATOM 2579 C CA . ASP A 1 347 ? 3.251 13.577 8.777 1.00 50.68 341 ASP A CA 1
ATOM 2580 C C . ASP A 1 347 ? 2.153 14.027 9.729 1.00 48.75 341 ASP A C 1
ATOM 2581 O O . ASP A 1 347 ? 1.515 13.176 10.357 1.00 50.45 341 ASP A O 1
ATOM 2586 N N . PHE A 1 348 ? 1.916 15.330 9.839 1.00 43.67 342 PHE A N 1
ATOM 2587 C CA . PHE A 1 348 ? 0.893 15.879 10.724 1.00 43.20 342 PHE A CA 1
ATOM 2588 C C . PHE A 1 348 ? 0.070 16.984 10.064 1.00 43.68 342 PHE A C 1
ATOM 2589 O O . PHE A 1 348 ? 0.355 17.398 8.942 1.00 44.23 342 PHE A O 1
ATOM 2597 N N . MET B 1 7 ? 29.940 37.681 38.073 1.00 77.15 1 MET B N 1
ATOM 2598 C CA . MET B 1 7 ? 29.318 36.362 38.004 1.00 74.84 1 MET B CA 1
ATOM 2599 C C . MET B 1 7 ? 30.012 35.351 38.906 1.00 71.23 1 MET B C 1
ATOM 2600 O O . MET B 1 7 ? 31.237 35.246 38.908 1.00 71.23 1 MET B O 1
ATOM 2605 N N . GLN B 1 8 ? 29.218 34.596 39.662 1.00 68.65 2 GLN B N 1
ATOM 2606 C CA . GLN B 1 8 ? 29.725 33.568 40.560 1.00 65.34 2 GLN B CA 1
ATOM 2607 C C . GLN B 1 8 ? 29.143 32.214 40.178 1.00 67.28 2 GLN B C 1
ATOM 2608 O O . GLN B 1 8 ? 27.923 32.075 40.035 1.00 67.67 2 GLN B O 1
ATOM 2614 N N . ILE B 1 9 ? 30.015 31.222 40.022 1.00 67.05 3 ILE B N 1
ATOM 2615 C CA . ILE B 1 9 ? 29.618 29.834 39.815 1.00 64.44 3 ILE B CA 1
ATOM 2616 C C . ILE B 1 9 ? 29.896 29.093 41.114 1.00 66.72 3 ILE B C 1
ATOM 2617 O O . ILE B 1 9 ? 31.054 28.805 41.438 1.00 67.73 3 ILE B O 1
ATOM 2622 N N . GLY B 1 10 ? 28.841 28.775 41.850 1.00 69.97 4 GLY B N 1
ATOM 2623 C CA . GLY B 1 10 ? 29.030 28.215 43.177 1.00 67.96 4 GLY B CA 1
ATOM 2624 C C . GLY B 1 10 ? 29.749 29.229 44.042 1.00 67.85 4 GLY B C 1
ATOM 2625 O O . GLY B 1 10 ? 29.251 30.332 44.300 1.00 70.44 4 GLY B O 1
ATOM 2626 N N . ASN B 1 11 ? 30.944 28.866 44.494 1.00 66.45 5 ASN B N 1
ATOM 2627 C CA . ASN B 1 11 ? 31.805 29.781 45.226 1.00 66.74 5 ASN B CA 1
ATOM 2628 C C . ASN B 1 11 ? 32.896 30.374 44.349 1.00 61.77 5 ASN B C 1
ATOM 2629 O O . ASN B 1 11 ? 33.757 31.097 44.857 1.00 61.44 5 ASN B O 1
ATOM 2634 N N . PHE B 1 12 ? 32.881 30.088 43.051 1.00 58.13 6 PHE B N 1
ATOM 2635 C CA . PHE B 1 12 ? 33.949 30.509 42.156 1.00 56.42 6 PHE B CA 1
ATOM 2636 C C . PHE B 1 12 ? 33.551 31.827 41.504 1.00 58.32 6 PHE B C 1
ATOM 2637 O O . PHE B 1 12 ? 32.495 31.918 40.870 1.00 60.10 6 PHE B O 1
ATOM 2645 N N . ASN B 1 13 ? 34.405 32.836 41.650 1.00 60.01 7 ASN B N 1
ATOM 2646 C CA . ASN B 1 13 ? 34.186 34.146 41.049 1.00 64.18 7 ASN B CA 1
ATOM 2647 C C . ASN B 1 13 ? 34.882 34.152 39.692 1.00 67.68 7 ASN B C 1
ATOM 2648 O O . ASN B 1 13 ? 36.115 34.147 39.621 1.00 68.73 7 ASN B O 1
ATOM 2653 N N . THR B 1 14 ? 34.098 34.164 38.614 1.00 69.29 8 THR B N 1
ATOM 2654 C CA . THR B 1 14 ? 34.672 34.026 37.281 1.00 72.88 8 THR B CA 1
ATOM 2655 C C . THR B 1 14 ? 35.217 35.326 36.703 1.00 79.42 8 THR B C 1
ATOM 2656 O O . THR B 1 14 ? 35.818 35.291 35.625 1.00 82.06 8 THR B O 1
ATOM 2660 N N . ASP B 1 15 ? 35.050 36.460 37.380 1.00 85.36 9 ASP B N 1
ATOM 2661 C CA . ASP B 1 15 ? 35.658 37.698 36.910 1.00 89.51 9 ASP B CA 1
ATOM 2662 C C . ASP B 1 15 ? 37.093 37.876 37.384 1.00 86.97 9 ASP B C 1
ATOM 2663 O O . ASP B 1 15 ? 37.788 38.762 36.876 1.00 92.35 9 ASP B O 1
ATOM 2668 N N . LYS B 1 16 ? 37.555 37.059 38.325 1.00 79.37 10 LYS B N 1
ATOM 2669 C CA . LYS B 1 16 ? 38.917 37.135 38.838 1.00 78.01 10 LYS B CA 1
ATOM 2670 C C . LYS B 1 16 ? 39.819 36.022 38.330 1.00 71.31 10 LYS B C 1
ATOM 2671 O O . LYS B 1 16 ? 41.014 36.246 38.124 1.00 73.74 10 LYS B O 1
ATOM 2673 N N . LYS B 1 17 ? 39.275 34.825 38.127 1.00 64.49 11 LYS B N 1
ATOM 2674 C CA . LYS B 1 17 ? 40.051 33.664 37.725 1.00 60.54 11 LYS B CA 1
ATOM 2675 C C . LYS B 1 17 ? 39.335 32.949 36.588 1.00 60.28 11 LYS B C 1
ATOM 2676 O O . LYS B 1 17 ? 38.105 32.968 36.503 1.00 56.43 11 LYS B O 1
ATOM 2682 N N . VAL B 1 18 ? 40.110 32.324 35.708 1.00 63.99 12 VAL B N 1
ATOM 2683 C CA . VAL B 1 18 ? 39.536 31.536 34.623 1.00 50.62 12 VAL B CA 1
ATOM 2684 C C . VAL B 1 18 ? 39.041 30.211 35.183 1.00 48.58 12 VAL B C 1
ATOM 2685 O O . VAL B 1 18 ? 39.770 29.513 35.898 1.00 47.74 12 VAL B O 1
ATOM 2689 N N . PHE B 1 19 ? 37.795 29.868 34.864 1.00 49.52 13 PHE B N 1
ATOM 2690 C CA . PHE B 1 19 ? 37.165 28.644 35.350 1.00 46.91 13 PHE B CA 1
ATOM 2691 C C . PHE B 1 19 ? 37.566 27.489 34.440 1.00 44.52 13 PHE B C 1
ATOM 2692 O O . PHE B 1 19 ? 37.061 27.370 33.320 1.00 44.46 13 PHE B O 1
ATOM 2700 N N . ILE B 1 20 ? 38.467 26.632 34.911 1.00 44.01 14 ILE B N 1
ATOM 2701 C CA . ILE B 1 20 ? 38.959 25.504 34.125 1.00 45.90 14 ILE B CA 1
ATOM 2702 C C . ILE B 1 20 ? 38.161 24.266 34.510 1.00 41.87 14 ILE B C 1
ATOM 2703 O O . ILE B 1 20 ? 38.166 23.847 35.674 1.00 41.31 14 ILE B O 1
ATOM 2708 N N . ILE B 1 21 ? 37.480 23.675 33.533 1.00 41.32 15 ILE B N 1
ATOM 2709 C CA . ILE B 1 21 ? 36.644 22.501 33.746 1.00 43.28 15 ILE B CA 1
ATOM 2710 C C . ILE B 1 21 ? 37.328 21.313 33.087 1.00 45.75 15 ILE B C 1
ATOM 2711 O O . ILE B 1 21 ? 37.709 21.382 31.911 1.00 48.50 15 ILE B O 1
ATOM 2716 N N . ALA B 1 22 ? 37.478 20.227 33.841 1.00 43.97 16 ALA B N 1
ATOM 2717 C CA . ALA B 1 22 ? 38.005 18.972 33.319 1.00 42.52 16 ALA B CA 1
ATOM 2718 C C . ALA B 1 22 ? 36.837 18.053 32.992 1.00 42.03 16 ALA B C 1
ATOM 2719 O O . ALA B 1 22 ? 36.087 17.654 33.889 1.00 42.00 16 ALA B O 1
ATOM 2721 N N . GLU B 1 23 ? 36.691 17.708 31.716 1.00 41.98 17 GLU B N 1
ATOM 2722 C CA . GLU B 1 23 ? 35.569 16.885 31.282 1.00 38.25 17 GLU B CA 1
ATOM 2723 C C . GLU B 1 23 ? 35.929 15.425 31.525 1.00 47.39 17 GLU B C 1
ATOM 2724 O O . GLU B 1 23 ? 36.785 14.863 30.835 1.00 39.06 17 GLU B O 1
ATOM 2730 N N . LEU B 1 24 ? 35.282 14.814 32.520 1.00 48.05 18 LEU B N 1
ATOM 2731 C CA . LEU B 1 24 ? 35.503 13.398 32.792 1.00 46.96 18 LEU B CA 1
ATOM 2732 C C . LEU B 1 24 ? 34.968 12.525 31.664 1.00 46.96 18 LEU B C 1
ATOM 2733 O O . LEU B 1 24 ? 35.560 11.489 31.341 1.00 47.85 18 LEU B O 1
ATOM 2738 N N . SER B 1 25 ? 33.851 12.934 31.055 1.00 49.32 19 SER B N 1
ATOM 2739 C CA . SER B 1 25 ? 33.264 12.253 29.905 1.00 52.69 19 SER B CA 1
ATOM 2740 C C . SER B 1 25 ? 33.041 10.775 30.211 1.00 56.37 19 SER B C 1
ATOM 2741 O O . SER B 1 25 ? 32.566 10.429 31.298 1.00 60.02 19 SER B O 1
ATOM 2744 N N . ALA B 1 26 ? 33.389 9.896 29.272 1.00 59.60 20 ALA B N 1
ATOM 2745 C CA . ALA B 1 26 ? 33.342 8.457 29.494 1.00 59.64 20 ALA B CA 1
ATOM 2746 C C . ALA B 1 26 ? 34.727 7.876 29.731 1.00 60.31 20 ALA B C 1
ATOM 2747 O O . ALA B 1 26 ? 34.929 6.670 29.552 1.00 63.24 20 ALA B O 1
ATOM 2749 N N . ASN B 1 27 ? 35.678 8.708 30.151 1.00 59.71 21 ASN B N 1
ATOM 2750 C CA . ASN B 1 27 ? 37.064 8.304 30.324 1.00 61.40 21 ASN B CA 1
ATOM 2751 C C . ASN B 1 27 ? 37.306 7.537 31.619 1.00 64.05 21 ASN B C 1
ATOM 2752 O O . ASN B 1 27 ? 38.465 7.274 31.962 1.00 67.00 21 ASN B O 1
ATOM 2757 N N . HIS B 1 28 ? 36.246 7.175 32.341 1.00 66.00 22 HIS B N 1
ATOM 2758 C CA . HIS B 1 28 ? 36.367 6.251 33.461 1.00 65.34 22 HIS B CA 1
ATOM 2759 C C . HIS B 1 28 ? 36.375 4.794 33.016 1.00 67.33 22 HIS B C 1
ATOM 2760 O O . HIS B 1 28 ? 36.684 3.919 33.832 1.00 69.62 22 HIS B O 1
ATOM 2767 N N . ALA B 1 29 ? 36.042 4.524 31.749 1.00 65.07 23 ALA B N 1
ATOM 2768 C CA . ALA B 1 29 ? 36.026 3.175 31.181 1.00 64.93 23 ALA B CA 1
ATOM 2769 C C . ALA B 1 29 ? 35.058 2.255 31.921 1.00 62.49 23 ALA B C 1
ATOM 2770 O O . ALA B 1 29 ? 35.289 1.046 32.026 1.00 64.52 23 ALA B O 1
ATOM 2772 N N . GLY B 1 30 ? 33.975 2.823 32.450 1.00 60.92 24 GLY B N 1
ATOM 2773 C CA . GLY B 1 30 ? 32.955 2.028 33.104 1.00 62.94 24 GLY B CA 1
ATOM 2774 C C . GLY B 1 30 ? 33.300 1.514 34.482 1.00 45.67 24 GLY B C 1
ATOM 2775 O O . GLY B 1 30 ? 32.637 0.589 34.963 1.00 48.09 24 GLY B O 1
ATOM 2776 N N . SER B 1 31 ? 34.328 2.064 35.129 1.00 45.36 25 SER B N 1
ATOM 2777 C CA . SER B 1 31 ? 34.733 1.646 36.469 1.00 58.92 25 SER B CA 1
ATOM 2778 C C . SER B 1 31 ? 34.737 2.852 37.401 1.00 57.21 25 SER B C 1
ATOM 2779 O O . SER B 1 31 ? 35.415 3.849 37.127 1.00 43.70 25 SER B O 1
ATOM 2782 N N . LEU B 1 32 ? 33.995 2.749 38.511 1.00 54.04 26 LEU B N 1
ATOM 2783 C CA . LEU B 1 32 ? 33.958 3.829 39.496 1.00 50.37 26 LEU B CA 1
ATOM 2784 C C . LEU B 1 32 ? 35.323 4.073 40.131 1.00 59.31 26 LEU B C 1
ATOM 2785 O O . LEU B 1 32 ? 35.631 5.207 40.520 1.00 60.91 26 LEU B O 1
ATOM 2790 N N . GLU B 1 33 ? 36.147 3.031 40.265 1.00 63.95 27 GLU B N 1
ATOM 2791 C CA . GLU B 1 33 ? 37.467 3.215 40.861 1.00 62.96 27 GLU B CA 1
ATOM 2792 C C . GLU B 1 33 ? 38.314 4.176 40.036 1.00 61.12 27 GLU B C 1
ATOM 2793 O O . GLU B 1 33 ? 39.010 5.035 40.590 1.00 60.97 27 GLU B O 1
ATOM 2795 N N . MET B 1 34 ? 38.266 4.050 38.710 1.00 63.96 28 MET B N 1
ATOM 2796 C CA . MET B 1 34 ? 39.014 4.966 37.855 1.00 67.34 28 MET B CA 1
ATOM 2797 C C . MET B 1 34 ? 38.428 6.375 37.885 1.00 69.60 28 MET B C 1
ATOM 2798 O O . MET B 1 34 ? 39.171 7.361 37.811 1.00 71.58 28 MET B O 1
ATOM 2803 N N . ALA B 1 35 ? 37.102 6.489 37.986 1.00 63.86 29 ALA B N 1
ATOM 2804 C CA . ALA B 1 35 ? 36.466 7.804 38.026 1.00 57.64 29 ALA B CA 1
ATOM 2805 C C . ALA B 1 35 ? 36.908 8.597 39.249 1.00 52.50 29 ALA B C 1
ATOM 2806 O O . ALA B 1 35 ? 37.250 9.781 39.147 1.00 53.13 29 ALA B O 1
ATOM 2808 N N . LEU B 1 36 ? 36.905 7.958 40.419 1.00 48.31 30 LEU B N 1
ATOM 2809 C CA . LEU B 1 36 ? 37.291 8.651 41.642 1.00 45.73 30 LEU B CA 1
ATOM 2810 C C . LEU B 1 36 ? 38.761 9.055 41.625 1.00 45.53 30 LEU B C 1
ATOM 2811 O O . LEU B 1 36 ? 39.114 10.109 42.165 1.00 45.39 30 LEU B O 1
ATOM 2816 N N . LYS B 1 37 ? 39.628 8.245 41.012 1.00 45.61 31 LYS B N 1
ATOM 2817 C CA . LYS B 1 37 ? 41.024 8.648 40.867 1.00 42.93 31 LYS B CA 1
ATOM 2818 C C . LYS B 1 37 ? 41.160 9.854 39.950 1.00 43.03 31 LYS B C 1
ATOM 2819 O O . LYS B 1 37 ? 42.065 10.674 40.137 1.00 43.37 31 LYS B O 1
ATOM 2825 N N . SER B 1 38 ? 40.275 9.976 38.958 1.00 41.38 32 SER B N 1
ATOM 2826 C CA . SER B 1 38 ? 40.339 11.113 38.048 1.00 40.82 32 SER B CA 1
ATOM 2827 C C . SER B 1 38 ? 39.972 12.408 38.759 1.00 44.81 32 SER B C 1
ATOM 2828 O O . SER B 1 38 ? 40.523 13.472 38.450 1.00 40.08 32 SER B O 1
ATOM 2831 N N . ILE B 1 39 ? 39.037 12.339 39.709 1.00 42.43 33 ILE B N 1
ATOM 2832 C CA . ILE B 1 39 ? 38.657 13.529 40.464 1.00 42.83 33 ILE B CA 1
ATOM 2833 C C . ILE B 1 39 ? 39.821 14.011 41.323 1.00 43.51 33 ILE B C 1
ATOM 2834 O O . ILE B 1 39 ? 40.078 15.216 41.425 1.00 44.01 33 ILE B O 1
ATOM 2839 N N . LYS B 1 40 ? 40.552 13.080 41.939 1.00 43.96 34 LYS B N 1
ATOM 2840 C CA . LYS B 1 40 ? 41.678 13.458 42.787 1.00 44.21 34 LYS B CA 1
ATOM 2841 C C . LYS B 1 40 ? 42.823 14.053 41.974 1.00 45.58 34 LYS B C 1
ATOM 2842 O O . LYS B 1 40 ? 43.561 14.907 42.477 1.00 45.12 34 LYS B O 1
ATOM 2844 N N . ALA B 1 41 ? 43.002 13.597 40.731 1.00 47.97 35 ALA B N 1
ATOM 2845 C CA . ALA B 1 41 ? 44.049 14.128 39.862 1.00 49.06 35 ALA B CA 1
ATOM 2846 C C . ALA B 1 41 ? 43.698 15.501 39.301 1.00 49.78 35 ALA B C 1
ATOM 2847 O O . ALA B 1 41 ? 44.600 16.288 38.994 1.00 51.36 35 ALA B O 1
ATOM 2849 N N . ALA B 1 42 ? 42.406 15.792 39.131 1.00 49.66 36 ALA B N 1
ATOM 2850 C CA . ALA B 1 42 ? 42.000 17.094 38.612 1.00 49.98 36 ALA B CA 1
ATOM 2851 C C . ALA B 1 42 ? 42.411 18.220 39.550 1.00 46.61 36 ALA B C 1
ATOM 2852 O O . ALA B 1 42 ? 42.766 19.316 39.099 1.00 45.96 36 ALA B O 1
ATOM 2854 N N . LYS B 1 43 ? 42.356 17.979 40.859 1.00 46.31 37 LYS B N 1
ATOM 2855 C CA . LYS B 1 43 ? 42.830 18.988 41.799 1.00 49.52 37 LYS B CA 1
ATOM 2856 C C . LYS B 1 43 ? 44.343 19.146 41.715 1.00 51.72 37 LYS B C 1
ATOM 2857 O O . LYS B 1 43 ? 44.863 20.260 41.840 1.00 55.24 37 LYS B O 1
ATOM 2863 N N . LYS B 1 44 ? 45.069 18.044 41.514 1.00 51.11 38 LYS B N 1
ATOM 2864 C CA . LYS B 1 44 ? 46.518 18.138 41.366 1.00 52.37 38 LYS B CA 1
ATOM 2865 C C . LYS B 1 44 ? 46.895 18.848 40.069 1.00 55.64 38 LYS B C 1
ATOM 2866 O O . LYS B 1 44 ? 47.880 19.595 40.028 1.00 58.69 38 LYS B O 1
ATOM 2869 N N . ALA B 1 45 ? 46.123 18.638 39.001 1.00 55.01 39 ALA B N 1
ATOM 2870 C CA . ALA B 1 45 ? 46.414 19.313 37.741 1.00 56.45 39 ALA B CA 1
ATOM 2871 C C . ALA B 1 45 ? 46.146 20.812 37.805 1.00 56.11 39 ALA B C 1
ATOM 2872 O O . ALA B 1 45 ? 46.696 21.562 36.992 1.00 56.80 39 ALA B O 1
ATOM 2874 N N . GLY B 1 46 ? 45.308 21.261 38.734 1.00 56.62 40 GLY B N 1
ATOM 2875 C CA . GLY B 1 46 ? 44.971 22.662 38.861 1.00 55.76 40 GLY B CA 1
ATOM 2876 C C . GLY B 1 46 ? 43.603 23.047 38.346 1.00 53.15 40 GLY B C 1
ATOM 2877 O O . GLY B 1 46 ? 43.305 24.245 38.267 1.00 52.56 40 GLY B O 1
ATOM 2878 N N . ALA B 1 47 ? 42.760 22.077 38.008 1.00 51.92 41 ALA B N 1
ATOM 2879 C CA . ALA B 1 47 ? 41.416 22.381 37.549 1.00 48.15 41 ALA B CA 1
ATOM 2880 C C . ALA B 1 47 ? 40.557 22.867 38.708 1.00 47.45 41 ALA B C 1
ATOM 2881 O O . ALA B 1 47 ? 40.782 22.516 39.868 1.00 49.91 41 ALA B O 1
ATOM 2883 N N . ASP B 1 48 ? 39.568 23.697 38.382 1.00 46.05 42 ASP B N 1
ATOM 2884 C CA . ASP B 1 48 ? 38.650 24.215 39.386 1.00 47.35 42 ASP B CA 1
ATOM 2885 C C . ASP B 1 48 ? 37.348 23.434 39.462 1.00 42.87 42 ASP B C 1
ATOM 2886 O O . ASP B 1 48 ? 36.652 23.523 40.479 1.00 40.27 42 ASP B O 1
ATOM 2891 N N . ALA B 1 49 ? 37.000 22.688 38.416 1.00 40.65 43 ALA B N 1
ATOM 2892 C CA . ALA B 1 49 ? 35.804 21.862 38.439 1.00 41.39 43 ALA B CA 1
ATOM 2893 C C . ALA B 1 49 ? 35.978 20.692 37.486 1.00 42.39 43 ALA B C 1
ATOM 2894 O O . ALA B 1 49 ? 36.702 20.783 36.490 1.00 38.67 43 ALA B O 1
ATOM 2896 N N . ILE B 1 50 ? 35.316 19.586 37.815 1.00 42.15 44 ILE B N 1
ATOM 2897 C CA . ILE B 1 50 ? 35.219 18.419 36.947 1.00 43.67 44 ILE B CA 1
ATOM 2898 C C . ILE B 1 50 ? 33.762 18.265 36.534 1.00 41.56 44 ILE B C 1
ATOM 2899 O O . ILE B 1 50 ? 32.852 18.410 37.360 1.00 36.43 44 ILE B O 1
ATOM 2904 N N . LYS B 1 51 ? 33.541 17.964 35.257 1.00 41.78 45 LYS B N 1
ATOM 2905 C CA . LYS B 1 51 ? 32.204 17.860 34.686 1.00 39.55 45 LYS B CA 1
ATOM 2906 C C . LYS B 1 51 ? 31.946 16.423 34.258 1.00 38.32 45 LYS B C 1
ATOM 2907 O O . LYS B 1 51 ? 32.661 15.884 33.407 1.00 37.79 45 LYS B O 1
ATOM 2913 N N . ILE B 1 52 ? 30.923 15.812 34.840 1.00 35.72 46 ILE B N 1
ATOM 2914 C CA . ILE B 1 52 ? 30.527 14.468 34.486 1.00 35.73 46 ILE B CA 1
ATOM 2915 C C . ILE B 1 52 ? 29.287 14.539 33.620 1.00 39.30 46 ILE B C 1
ATOM 2916 O O . ILE B 1 52 ? 28.654 15.587 33.474 1.00 41.61 46 ILE B O 1
ATOM 2921 N N . GLN B 1 53 ? 28.925 13.413 33.008 1.00 38.28 47 GLN B N 1
ATOM 2922 C CA . GLN B 1 53 ? 27.758 13.311 32.146 1.00 38.25 47 GLN B CA 1
ATOM 2923 C C . GLN B 1 53 ? 26.681 12.488 32.836 1.00 41.35 47 GLN B C 1
ATOM 2924 O O . GLN B 1 53 ? 26.939 11.360 33.265 1.00 44.05 47 GLN B O 1
ATOM 2930 N N . THR B 1 54 ? 25.480 13.045 32.933 1.00 41.09 48 THR B N 1
ATOM 2931 C CA . THR B 1 54 ? 24.350 12.367 33.560 1.00 41.66 48 THR B CA 1
ATOM 2932 C C . THR B 1 54 ? 23.328 12.023 32.484 1.00 45.83 48 THR B C 1
ATOM 2933 O O . THR B 1 54 ? 22.628 12.908 31.980 1.00 49.50 48 THR B O 1
ATOM 2937 N N . TYR B 1 55 ? 23.248 10.743 32.130 1.00 45.34 49 TYR B N 1
ATOM 2938 C CA . TYR B 1 55 ? 22.246 10.289 31.179 1.00 45.18 49 TYR B CA 1
ATOM 2939 C C . TYR B 1 55 ? 22.067 8.783 31.291 1.00 43.68 49 TYR B C 1
ATOM 2940 O O . TYR B 1 55 ? 22.902 8.072 31.857 1.00 45.26 49 TYR B O 1
ATOM 2949 N N . THR B 1 56 ? 20.953 8.320 30.748 1.00 41.14 50 THR B N 1
ATOM 2950 C CA . THR B 1 56 ? 20.679 6.933 30.428 1.00 37.71 50 THR B CA 1
ATOM 2951 C C . THR B 1 56 ? 20.480 6.854 28.921 1.00 34.41 50 THR B C 1
ATOM 2952 O O . THR B 1 56 ? 20.307 7.887 28.265 1.00 35.28 50 THR B O 1
ATOM 2956 N N . PRO B 1 57 ? 20.522 5.660 28.327 1.00 33.81 51 PRO B N 1
ATOM 2957 C CA . PRO B 1 57 ? 20.328 5.586 26.872 1.00 33.66 51 PRO B CA 1
ATOM 2958 C C . PRO B 1 57 ? 19.005 6.161 26.411 1.00 33.35 51 PRO B C 1
ATOM 2959 O O . PRO B 1 57 ? 18.941 6.758 25.328 1.00 30.71 51 PRO B O 1
ATOM 2963 N N . ASP B 1 58 ? 17.946 6.022 27.210 1.00 35.55 52 ASP B N 1
ATOM 2964 C CA . ASP B 1 58 ? 16.675 6.633 26.844 1.00 40.68 52 ASP B CA 1
ATOM 2965 C C . ASP B 1 58 ? 16.791 8.148 26.751 1.00 41.91 52 ASP B C 1
ATOM 2966 O O . ASP B 1 58 ? 16.087 8.774 25.952 1.00 42.44 52 ASP B O 1
ATOM 2971 N N . SER B 1 59 ? 17.692 8.748 27.533 1.00 40.59 53 SER B N 1
ATOM 2972 C CA . SER B 1 59 ? 17.852 10.198 27.524 1.00 34.65 53 SER B CA 1
ATOM 2973 C C . SER B 1 59 ? 18.278 10.718 26.159 1.00 31.85 53 SER B C 1
ATOM 2974 O O . SER B 1 59 ? 17.961 11.859 25.803 1.00 33.39 53 SER B O 1
ATOM 2977 N N . LEU B 1 60 ? 18.997 9.909 25.389 1.00 29.45 54 LEU B N 1
ATOM 2978 C CA . LEU B 1 60 ? 19.638 10.353 24.159 1.00 31.33 54 LEU B CA 1
ATOM 2979 C C . LEU B 1 60 ? 18.952 9.881 22.892 1.00 34.46 54 LEU B C 1
ATOM 2980 O O . LEU B 1 60 ? 18.793 10.665 21.953 1.00 34.35 54 LEU B O 1
ATOM 2985 N N . THR B 1 61 ? 18.557 8.615 22.829 1.00 35.28 55 THR B N 1
ATOM 2986 C CA . THR B 1 61 ? 18.193 8.020 21.557 1.00 32.94 55 THR B CA 1
ATOM 2987 C C . THR B 1 61 ? 17.121 6.962 21.796 1.00 35.06 55 THR B C 1
ATOM 2988 O O . THR B 1 61 ? 16.599 6.817 22.906 1.00 35.08 55 THR B O 1
ATOM 2992 N N . LEU B 1 62 ? 16.798 6.218 20.744 1.00 36.32 56 LEU B N 1
ATOM 2993 C CA . LEU B 1 62 ? 15.770 5.192 20.773 1.00 36.51 56 LEU B CA 1
ATOM 2994 C C . LEU B 1 62 ? 16.423 3.818 20.705 1.00 40.82 56 LEU B C 1
ATOM 2995 O O . LEU B 1 62 ? 17.479 3.644 20.092 1.00 45.07 56 LEU B O 1
ATOM 3000 N N . ASN B 1 63 ? 15.785 2.834 21.341 1.00 40.94 57 ASN B N 1
ATOM 3001 C CA . ASN B 1 63 ? 16.277 1.458 21.295 1.00 41.33 57 ASN B CA 1
ATOM 3002 C C . ASN B 1 63 ? 15.714 0.811 20.034 1.00 41.17 57 ASN B C 1
ATOM 3003 O O . ASN B 1 63 ? 14.751 0.042 20.058 1.00 40.79 57 ASN B O 1
ATOM 3008 N N . SER B 1 64 ? 16.355 1.117 18.907 1.00 42.22 58 SER B N 1
ATOM 3009 C CA . SER B 1 64 ? 15.850 0.705 17.608 1.00 42.08 58 SER B CA 1
ATOM 3010 C C . SER B 1 64 ? 16.972 0.174 16.729 1.00 41.35 58 SER B C 1
ATOM 3011 O O . SER B 1 64 ? 18.126 0.598 16.834 1.00 38.35 58 SER B O 1
ATOM 3014 N N . ASP B 1 65 ? 16.604 -0.748 15.842 1.00 45.36 59 ASP B N 1
ATOM 3015 C CA . ASP B 1 65 ? 17.506 -1.323 14.857 1.00 47.60 59 ASP B CA 1
ATOM 3016 C C . ASP B 1 65 ? 17.476 -0.574 13.534 1.00 47.28 59 ASP B C 1
ATOM 3017 O O . ASP B 1 65 ? 18.214 -0.942 12.613 1.00 49.53 59 ASP B O 1
ATOM 3022 N N . LYS B 1 66 ? 16.639 0.456 13.416 1.00 44.28 60 LYS B N 1
ATOM 3023 C CA . LYS B 1 66 ? 16.516 1.190 12.170 1.00 44.57 60 LYS B CA 1
ATOM 3024 C C . LYS B 1 66 ? 17.828 1.897 11.842 1.00 44.54 60 LYS B C 1
ATOM 3025 O O . LYS B 1 66 ? 18.674 2.130 12.709 1.00 47.34 60 LYS B O 1
ATOM 3031 N N . GLU B 1 67 ? 17.982 2.243 10.562 1.00 40.84 61 GLU B N 1
ATOM 3032 C CA . GLU B 1 67 ? 19.252 2.776 10.076 1.00 41.17 61 GLU B CA 1
ATOM 3033 C C . GLU B 1 67 ? 19.688 4.018 10.843 1.00 42.73 61 GLU B C 1
ATOM 3034 O O . GLU B 1 67 ? 20.880 4.195 11.119 1.00 43.24 61 GLU B O 1
ATOM 3040 N N . ASP B 1 68 ? 18.737 4.882 11.206 1.00 40.29 62 ASP B N 1
ATOM 3041 C CA . ASP B 1 68 ? 19.092 6.143 11.848 1.00 37.96 62 ASP B CA 1
ATOM 3042 C C . ASP B 1 68 ? 19.822 5.934 13.167 1.00 35.54 62 ASP B C 1
ATOM 3043 O O . ASP B 1 68 ? 20.645 6.768 13.559 1.00 34.54 62 ASP B O 1
ATOM 3048 N N . PHE B 1 69 ? 19.550 4.831 13.857 1.00 37.76 63 PHE B N 1
ATOM 3049 C CA . PHE B 1 69 ? 20.031 4.633 15.216 1.00 38.02 63 PHE B CA 1
ATOM 3050 C C . PHE B 1 69 ? 21.209 3.671 15.313 1.00 37.74 63 PHE B C 1
ATOM 3051 O O . PHE B 1 69 ? 21.585 3.281 16.422 1.00 40.86 63 PHE B O 1
ATOM 3059 N N . ILE B 1 70 ? 21.806 3.286 14.191 1.00 38.93 64 ILE B N 1
ATOM 3060 C CA . ILE B 1 70 ? 23.020 2.480 14.197 1.00 40.64 64 ILE B CA 1
ATOM 3061 C C . ILE B 1 70 ? 24.192 3.376 13.808 1.00 37.98 64 ILE B C 1
ATOM 3062 O O . ILE B 1 70 ? 24.068 4.239 12.932 1.00 36.47 64 ILE B O 1
ATOM 3067 N N . ILE B 1 71 ? 25.315 3.197 14.496 1.00 30.97 65 ILE B N 1
ATOM 3068 C CA . ILE B 1 71 ? 26.493 4.036 14.310 1.00 30.90 65 ILE B CA 1
ATOM 3069 C C . ILE B 1 71 ? 27.279 3.575 13.091 1.00 31.76 65 ILE B C 1
ATOM 3070 O O . ILE B 1 71 ? 27.329 2.383 12.772 1.00 35.33 65 ILE B O 1
ATOM 3075 N N . LYS B 1 72 ? 27.893 4.527 12.390 1.00 31.73 66 LYS B N 1
ATOM 3076 C CA . LYS B 1 72 ? 28.686 4.241 11.199 1.00 40.95 66 LYS B CA 1
ATOM 3077 C C . LYS B 1 72 ? 30.139 4.646 11.416 1.00 43.23 66 LYS B C 1
ATOM 3078 O O . LYS B 1 72 ? 30.421 5.802 11.745 1.00 48.48 66 LYS B O 1
ATOM 3084 N N . GLY B 1 73 ? 31.053 3.689 11.239 1.00 41.67 67 GLY B N 1
ATOM 3085 C CA . GLY B 1 73 ? 32.463 3.965 11.046 1.00 40.91 67 GLY B CA 1
ATOM 3086 C C . GLY B 1 73 ? 33.338 4.054 12.281 1.00 42.28 67 GLY B C 1
ATOM 3087 O O . GLY B 1 73 ? 34.568 4.068 12.138 1.00 40.97 67 GLY B O 1
ATOM 3088 N N . GLY B 1 74 ? 32.771 4.100 13.482 1.00 46.22 68 GLY B N 1
ATOM 3089 C CA . GLY B 1 74 ? 33.574 4.149 14.687 1.00 54.33 68 GLY B CA 1
ATOM 3090 C C . GLY B 1 74 ? 34.096 2.783 15.098 1.00 56.24 68 GLY B C 1
ATOM 3091 O O . GLY B 1 74 ? 34.222 1.860 14.290 1.00 37.12 68 GLY B O 1
ATOM 3092 N N . LEU B 1 75 ? 34.435 2.671 16.388 1.00 54.12 69 LEU B N 1
ATOM 3093 C CA . LEU B 1 75 ? 34.619 1.355 16.993 1.00 50.00 69 LEU B CA 1
ATOM 3094 C C . LEU B 1 75 ? 33.323 0.562 16.957 1.00 49.59 69 LEU B C 1
ATOM 3095 O O . LEU B 1 75 ? 33.343 -0.671 16.860 1.00 54.06 69 LEU B O 1
ATOM 3100 N N . TRP B 1 76 ? 32.194 1.259 17.064 1.00 42.11 70 TRP B N 1
ATOM 3101 C CA . TRP B 1 76 ? 30.863 0.667 16.959 1.00 37.45 70 TRP B CA 1
ATOM 3102 C C . TRP B 1 76 ? 30.354 0.787 15.520 1.00 36.43 70 TRP B C 1
ATOM 3103 O O . TRP B 1 76 ? 29.314 1.382 15.244 1.00 36.81 70 TRP B O 1
ATOM 3114 N N . ASP B 1 77 ? 31.116 0.188 14.597 1.00 36.72 71 ASP B N 1
ATOM 3115 C CA . ASP B 1 77 ? 30.945 0.454 13.170 1.00 38.25 71 ASP B CA 1
ATOM 3116 C C . ASP B 1 77 ? 29.593 0.010 12.632 1.00 43.17 71 ASP B C 1
ATOM 3117 O O . ASP B 1 77 ? 29.201 0.458 11.551 1.00 48.52 71 ASP B O 1
ATOM 3119 N N . LYS B 1 78 ? 28.883 -0.876 13.333 1.00 42.35 72 LYS B N 1
ATOM 3120 C CA . LYS B 1 78 ? 27.555 -1.282 12.888 1.00 40.17 72 LYS B CA 1
ATOM 3121 C C . LYS B 1 78 ? 26.583 -1.502 14.044 1.00 38.94 72 LYS B C 1
ATOM 3122 O O . LYS B 1 78 ? 25.498 -2.055 13.822 1.00 37.14 72 LYS B O 1
ATOM 3128 N N . ARG B 1 79 ? 26.920 -1.063 15.255 1.00 40.13 73 ARG B N 1
ATOM 3129 C CA . ARG B 1 79 ? 26.103 -1.295 16.434 1.00 41.78 73 ARG B CA 1
ATOM 3130 C C . ARG B 1 79 ? 25.104 -0.152 16.626 1.00 41.99 73 ARG B C 1
ATOM 3131 O O . ARG B 1 79 ? 25.073 0.815 15.864 1.00 43.02 73 ARG B O 1
ATOM 3133 N N . LYS B 1 80 ? 24.283 -0.261 17.669 1.00 41.47 74 LYS B N 1
ATOM 3134 C CA . LYS B 1 80 ? 23.216 0.697 17.920 1.00 36.97 74 LYS B CA 1
ATOM 3135 C C . LYS B 1 80 ? 23.756 1.928 18.636 1.00 39.18 74 LYS B C 1
ATOM 3136 O O . LYS B 1 80 ? 24.749 1.861 19.364 1.00 43.22 74 LYS B O 1
ATOM 3142 N N . LEU B 1 81 ? 23.075 3.060 18.438 1.00 40.31 75 LEU B N 1
ATOM 3143 C CA . LEU B 1 81 ? 23.347 4.228 19.270 1.00 40.74 75 LEU B CA 1
ATOM 3144 C C . LEU B 1 81 ? 22.953 3.963 20.718 1.00 42.85 75 LEU B C 1
ATOM 3145 O O . LEU B 1 81 ? 23.637 4.405 21.649 1.00 45.43 75 LEU B O 1
ATOM 3150 N N . TYR B 1 82 ? 21.852 3.238 20.923 1.00 39.73 76 TYR B N 1
ATOM 3151 C CA . TYR B 1 82 ? 21.417 2.900 22.273 1.00 37.80 76 TYR B CA 1
ATOM 3152 C C . TYR B 1 82 ? 22.469 2.067 22.995 1.00 36.83 76 TYR B C 1
ATOM 3153 O O . TYR B 1 82 ? 22.663 2.213 24.207 1.00 37.26 76 TYR B O 1
ATOM 3162 N N . GLU B 1 83 ? 23.161 1.187 22.264 1.00 38.88 77 GLU B N 1
ATOM 3163 C CA . GLU B 1 83 ? 24.173 0.334 22.882 1.00 42.76 77 GLU B CA 1
ATOM 3164 C C . GLU B 1 83 ? 25.417 1.123 23.277 1.00 43.42 77 GLU B C 1
ATOM 3165 O O . GLU B 1 83 ? 26.025 0.846 24.319 1.00 45.42 77 GLU B O 1
ATOM 3171 N N . LEU B 1 84 ? 25.829 2.087 22.450 1.00 42.91 78 LEU B N 1
ATOM 3172 C CA . LEU B 1 84 ? 26.985 2.910 22.796 1.00 41.85 78 LEU B CA 1
ATOM 3173 C C . LEU B 1 84 ? 26.718 3.720 24.054 1.00 41.78 78 LEU B C 1
ATOM 3174 O O . LEU B 1 84 ? 27.547 3.765 24.971 1.00 42.26 78 LEU B O 1
ATOM 3179 N N . TYR B 1 85 ? 25.558 4.375 24.111 1.00 40.96 79 TYR B N 1
ATOM 3180 C CA . TYR B 1 85 ? 25.213 5.181 25.270 1.00 41.14 79 TYR B CA 1
ATOM 3181 C C . TYR B 1 85 ? 25.015 4.328 26.517 1.00 42.10 79 TYR B C 1
ATOM 3182 O O . TYR B 1 85 ? 25.144 4.845 27.629 1.00 43.07 79 TYR B O 1
ATOM 3191 N N . GLU B 1 86 ? 24.696 3.039 26.364 1.00 46.84 80 GLU B N 1
ATOM 3192 C CA . GLU B 1 86 ? 24.573 2.187 27.542 1.00 54.74 80 GLU B CA 1
ATOM 3193 C C . GLU B 1 86 ? 25.936 1.910 28.164 1.00 59.21 80 GLU B C 1
ATOM 3194 O O . GLU B 1 86 ? 26.082 1.935 29.391 1.00 62.37 80 GLU B O 1
ATOM 3200 N N . SER B 1 87 ? 26.949 1.639 27.337 1.00 63.33 81 SER B N 1
ATOM 3201 C CA . SER B 1 87 ? 28.269 1.304 27.861 1.00 63.63 81 SER B CA 1
ATOM 3202 C C . SER B 1 87 ? 29.037 2.531 28.329 1.00 59.25 81 SER B C 1
ATOM 3203 O O . SER B 1 87 ? 29.807 2.442 29.291 1.00 61.53 81 SER B O 1
ATOM 3206 N N . ALA B 1 88 ? 28.839 3.676 27.683 1.00 54.41 82 ALA B N 1
ATOM 3207 C CA . ALA B 1 88 ? 29.567 4.891 28.023 1.00 50.39 82 ALA B CA 1
ATOM 3208 C C . ALA B 1 88 ? 28.887 5.694 29.120 1.00 43.67 82 ALA B C 1
ATOM 3209 O O . ALA B 1 88 ? 29.421 6.729 29.533 1.00 37.46 82 ALA B O 1
ATOM 3211 N N . LYS B 1 89 ? 27.731 5.239 29.597 1.00 42.75 83 LYS B N 1
ATOM 3212 C CA . LYS B 1 89 ? 26.977 5.979 30.595 1.00 43.26 83 LYS B CA 1
ATOM 3213 C C . LYS B 1 89 ? 27.757 6.088 31.896 1.00 46.87 83 LYS B C 1
ATOM 3214 O O . LYS B 1 89 ? 28.574 5.228 32.236 1.00 47.67 83 LYS B O 1
ATOM 3220 N N . THR B 1 90 ? 27.512 7.178 32.614 1.00 49.80 84 THR B N 1
ATOM 3221 C CA . THR B 1 90 ? 27.944 7.285 33.993 1.00 49.12 84 THR B CA 1
ATOM 3222 C C . THR B 1 90 ? 26.753 6.875 34.841 1.00 55.28 84 THR B C 1
ATOM 3223 O O . THR B 1 90 ? 25.729 7.577 34.826 1.00 57.63 84 THR B O 1
ATOM 3227 N N . PRO B 1 91 ? 26.812 5.756 35.563 1.00 62.35 85 PRO B N 1
ATOM 3228 C CA . PRO B 1 91 ? 25.624 5.275 36.277 1.00 62.95 85 PRO B CA 1
ATOM 3229 C C . PRO B 1 91 ? 25.144 6.292 37.300 1.00 60.60 85 PRO B C 1
ATOM 3230 O O . PRO B 1 91 ? 25.929 7.060 37.860 1.00 62.34 85 PRO B O 1
ATOM 3234 N N . TYR B 1 92 ? 23.854 6.252 37.596 1.00 53.45 86 TYR B N 1
ATOM 3235 C CA . TYR B 1 92 ? 23.329 7.219 38.579 1.00 50.97 86 TYR B CA 1
ATOM 3236 C C . TYR B 1 92 ? 23.823 6.843 39.967 1.00 49.42 86 TYR B C 1
ATOM 3237 O O . TYR B 1 92 ? 23.863 7.703 40.833 1.00 48.32 86 TYR B O 1
ATOM 3246 N N . GLU B 1 93 ? 24.131 5.569 40.178 1.00 49.21 87 GLU B N 1
ATOM 3247 C CA . GLU B 1 93 ? 24.604 5.146 41.492 1.00 48.49 87 GLU B CA 1
ATOM 3248 C C . GLU B 1 93 ? 25.945 5.778 41.850 1.00 45.80 87 GLU B C 1
ATOM 3249 O O . GLU B 1 93 ? 26.254 5.941 43.035 1.00 44.50 87 GLU B O 1
ATOM 3255 N N . TRP B 1 94 ? 26.756 6.134 40.849 1.00 45.23 88 TRP B N 1
ATOM 3256 C CA . TRP B 1 94 ? 28.069 6.706 41.119 1.00 45.10 88 TRP B CA 1
ATOM 3257 C C . TRP B 1 94 ? 28.020 8.176 41.499 1.00 45.24 88 TRP B C 1
ATOM 3258 O O . TRP B 1 94 ? 29.006 8.683 42.043 1.00 47.25 88 TRP B O 1
ATOM 3269 N N . HIS B 1 95 ? 26.924 8.879 41.199 1.00 44.90 89 HIS B N 1
ATOM 3270 C CA . HIS B 1 95 ? 26.927 10.330 41.355 1.00 46.78 89 HIS B CA 1
ATOM 3271 C C . HIS B 1 95 ? 27.155 10.730 42.809 1.00 50.81 89 HIS B C 1
ATOM 3272 O O . HIS B 1 95 ? 27.912 11.666 43.091 1.00 54.56 89 HIS B O 1
ATOM 3279 N N . SER B 1 96 ? 26.525 10.018 43.746 1.00 51.69 90 SER B N 1
ATOM 3280 C CA . SER B 1 96 ? 26.672 10.353 45.158 1.00 55.62 90 SER B CA 1
ATOM 3281 C C . SER B 1 96 ? 28.130 10.281 45.596 1.00 58.84 90 SER B C 1
ATOM 3282 O O . SER B 1 96 ? 28.642 11.203 46.241 1.00 61.43 90 SER B O 1
ATOM 3285 N N . GLN B 1 97 ? 28.819 9.190 45.250 1.00 61.44 91 GLN B N 1
ATOM 3286 C CA . GLN B 1 97 ? 30.229 9.073 45.605 1.00 60.40 91 GLN B CA 1
ATOM 3287 C C . GLN B 1 97 ? 31.064 10.101 44.852 1.00 59.57 91 GLN B C 1
ATOM 3288 O O . GLN B 1 97 ? 32.015 10.665 45.408 1.00 61.81 91 GLN B O 1
ATOM 3290 N N . ILE B 1 98 ? 30.719 10.360 43.588 1.00 56.57 92 ILE B N 1
ATOM 3291 C CA . ILE B 1 98 ? 31.477 11.315 42.783 1.00 53.37 92 ILE B CA 1
ATOM 3292 C C . ILE B 1 98 ? 31.397 12.707 43.395 1.00 51.90 92 ILE B C 1
ATOM 3293 O O . ILE B 1 98 ? 32.415 13.386 43.572 1.00 53.01 92 ILE B O 1
ATOM 3298 N N . PHE B 1 99 ? 30.184 13.149 43.740 1.00 50.22 93 PHE B N 1
ATOM 3299 C CA . PHE B 1 99 ? 30.024 14.471 44.337 1.00 48.54 93 PHE B CA 1
ATOM 3300 C C . PHE B 1 99 ? 30.690 14.541 45.705 1.00 47.48 93 PHE B C 1
ATOM 3301 O O . PHE B 1 99 ? 31.318 15.550 46.041 1.00 48.13 93 PHE B O 1
ATOM 3309 N N . GLU B 1 100 ? 30.576 13.474 46.502 1.00 48.83 94 GLU B N 1
ATOM 3310 C CA . GLU B 1 100 ? 31.203 13.467 47.820 1.00 49.80 94 GLU B CA 1
ATOM 3311 C C . GLU B 1 100 ? 32.724 13.465 47.714 1.00 48.90 94 GLU B C 1
ATOM 3312 O O . GLU B 1 100 ? 33.402 14.060 48.559 1.00 48.63 94 GLU B O 1
ATOM 3314 N N . THR B 1 101 ? 33.275 12.804 46.693 1.00 48.56 95 THR B N 1
ATOM 3315 C CA . THR B 1 101 ? 34.718 12.843 46.475 1.00 49.76 95 THR B CA 1
ATOM 3316 C C . THR B 1 101 ? 35.178 14.234 46.051 1.00 47.56 95 THR B C 1
ATOM 3317 O O . THR B 1 101 ? 36.270 14.671 46.433 1.00 48.43 95 THR B O 1
ATOM 3321 N N . ALA B 1 102 ? 34.357 14.948 45.279 1.00 47.13 96 ALA B N 1
ATOM 3322 C CA . ALA B 1 102 ? 34.732 16.287 44.837 1.00 48.64 96 ALA B CA 1
ATOM 3323 C C . ALA B 1 102 ? 34.857 17.254 46.009 1.00 48.31 96 ALA B C 1
ATOM 3324 O O . ALA B 1 102 ? 35.787 18.068 46.051 1.00 46.92 96 ALA B O 1
ATOM 3326 N N . GLN B 1 103 ? 33.927 17.194 46.964 1.00 50.66 97 GLN B N 1
ATOM 3327 C CA . GLN B 1 103 ? 34.018 18.078 48.123 1.00 53.95 97 GLN B CA 1
ATOM 3328 C C . GLN B 1 103 ? 35.239 17.756 48.976 1.00 58.65 97 GLN B C 1
ATOM 3329 O O . GLN B 1 103 ? 35.907 18.667 49.477 1.00 61.23 97 GLN B O 1
ATOM 3335 N N . ASN B 1 104 ? 35.550 16.468 49.152 1.00 61.75 98 ASN B N 1
ATOM 3336 C CA . ASN B 1 104 ? 36.716 16.091 49.948 1.00 65.89 98 ASN B CA 1
ATOM 3337 C C . ASN B 1 104 ? 38.010 16.558 49.295 1.00 67.04 98 ASN B C 1
ATOM 3338 O O . ASN B 1 104 ? 38.938 16.997 49.985 1.00 66.90 98 ASN B O 1
ATOM 3343 N N . GLU B 1 105 ? 38.101 16.458 47.969 1.00 69.27 99 GLU B N 1
ATOM 3344 C CA . GLU B 1 105 ? 39.292 16.920 47.269 1.00 70.57 99 GLU B CA 1
ATOM 3345 C C . GLU B 1 105 ? 39.338 18.435 47.116 1.00 68.06 99 GLU B C 1
ATOM 3346 O O . GLU B 1 105 ? 40.398 18.973 46.779 1.00 68.39 99 GLU B O 1
ATOM 3352 N N . GLY B 1 106 ? 38.229 19.129 47.369 1.00 65.25 100 GLY B N 1
ATOM 3353 C CA . GLY B 1 106 ? 38.192 20.572 47.294 1.00 63.96 100 GLY B CA 1
ATOM 3354 C C . GLY B 1 106 ? 37.860 21.133 45.929 1.00 62.77 100 GLY B C 1
ATOM 3355 O O . GLY B 1 106 ? 37.860 22.360 45.766 1.00 67.70 100 GLY B O 1
ATOM 3356 N N . ILE B 1 107 ? 37.589 20.283 44.945 1.00 52.75 101 ILE B N 1
ATOM 3357 C CA . ILE B 1 107 ? 37.270 20.712 43.589 1.00 47.45 101 ILE B CA 1
ATOM 3358 C C . ILE B 1 107 ? 35.758 20.768 43.416 1.00 46.95 101 ILE B C 1
ATOM 3359 O O . ILE B 1 107 ? 35.007 20.023 44.057 1.00 49.29 101 ILE B O 1
ATOM 3364 N N . LEU B 1 108 ? 35.300 21.673 42.553 1.00 46.27 102 LEU B N 1
ATOM 3365 C CA . LEU B 1 108 ? 33.880 21.781 42.255 1.00 44.84 102 LEU B CA 1
ATOM 3366 C C . LEU B 1 108 ? 33.442 20.670 41.309 1.00 44.19 102 LEU B C 1
ATOM 3367 O O . LEU B 1 108 ? 34.243 20.093 40.568 1.00 41.54 102 LEU B O 1
ATOM 3372 N N . CYS B 1 109 ? 32.145 20.372 41.343 1.00 50.07 103 CYS B N 1
ATOM 3373 C CA . CYS B 1 109 ? 31.579 19.322 40.508 1.00 52.26 103 CYS B CA 1
ATOM 3374 C C . CYS B 1 109 ? 30.190 19.723 40.042 1.00 48.28 103 CYS B C 1
ATOM 3375 O O . CYS B 1 109 ? 29.369 20.183 40.841 1.00 50.99 103 CYS B O 1
ATOM 3378 N N . PHE B 1 110 ? 29.938 19.554 38.749 1.00 42.48 104 PHE B N 1
ATOM 3379 C CA . PHE B 1 110 ? 28.604 19.699 38.188 1.00 45.69 104 PHE B CA 1
ATOM 3380 C C . PHE B 1 110 ? 28.501 18.743 37.011 1.00 49.42 104 PHE B C 1
ATOM 3381 O O . PHE B 1 110 ? 29.492 18.147 36.585 1.00 52.47 104 PHE B O 1
ATOM 3389 N N . SER B 1 111 ? 27.294 18.595 36.483 1.00 49.87 105 SER B N 1
ATOM 3390 C CA . SER B 1 111 ? 27.040 17.543 35.516 1.00 49.07 105 SER B CA 1
ATOM 3391 C C . SER B 1 111 ? 26.362 18.093 34.272 1.00 52.85 105 SER B C 1
ATOM 3392 O O . SER B 1 111 ? 25.770 19.175 34.277 1.00 56.19 105 SER B O 1
ATOM 3395 N N . SER B 1 112 ? 26.465 17.310 33.199 1.00 55.13 106 SER B N 1
ATOM 3396 C CA . SER B 1 112 ? 25.843 17.607 31.921 1.00 54.52 106 SER B CA 1
ATOM 3397 C C . SER B 1 112 ? 24.622 16.706 31.745 1.00 50.94 106 SER B C 1
ATOM 3398 O O . SER B 1 112 ? 24.777 15.510 31.455 1.00 52.61 106 SER B O 1
ATOM 3401 N N . PRO B 1 113 ? 23.405 17.206 31.936 1.00 42.52 107 PRO B N 1
ATOM 3402 C CA . PRO B 1 113 ? 22.220 16.383 31.687 1.00 41.92 107 PRO B CA 1
ATOM 3403 C C . PRO B 1 113 ? 21.900 16.318 30.202 1.00 43.48 107 PRO B C 1
ATOM 3404 O O . PRO B 1 113 ? 22.307 17.167 29.408 1.00 48.96 107 PRO B O 1
ATOM 3408 N N . PHE B 1 114 ? 21.172 15.269 29.828 1.00 36.87 108 PHE B N 1
ATOM 3409 C CA . PHE B 1 114 ? 20.786 15.082 28.438 1.00 34.08 108 PHE B CA 1
ATOM 3410 C C . PHE B 1 114 ? 19.297 14.838 28.230 1.00 37.05 108 PHE B C 1
ATOM 3411 O O . PHE B 1 114 ? 18.879 14.636 27.084 1.00 40.67 108 PHE B O 1
ATOM 3419 N N . ALA B 1 115 ? 18.495 14.829 29.291 1.00 35.27 109 ALA B N 1
ATOM 3420 C CA . ALA B 1 115 ? 17.049 14.717 29.159 1.00 36.47 109 ALA B CA 1
ATOM 3421 C C . ALA B 1 115 ? 16.411 15.303 30.406 1.00 41.52 109 ALA B C 1
ATOM 3422 O O . ALA B 1 115 ? 17.093 15.651 31.371 1.00 41.58 109 ALA B O 1
ATOM 3424 N N . LYS B 1 116 ? 15.079 15.391 30.376 1.00 43.72 110 LYS B N 1
ATOM 3425 C CA . LYS B 1 116 ? 14.345 15.912 31.523 1.00 34.55 110 LYS B CA 1
ATOM 3426 C C . LYS B 1 116 ? 14.548 15.036 32.751 1.00 53.43 110 LYS B C 1
ATOM 3427 O O . LYS B 1 116 ? 14.728 15.544 33.866 1.00 55.86 110 LYS B O 1
ATOM 3430 N N . GLU B 1 117 ? 14.544 13.715 32.561 1.00 52.95 111 GLU B N 1
ATOM 3431 C CA . GLU B 1 117 ? 14.689 12.798 33.686 1.00 49.98 111 GLU B CA 1
ATOM 3432 C C . GLU B 1 117 ? 16.038 12.967 34.374 1.00 44.57 111 GLU B C 1
ATOM 3433 O O . GLU B 1 117 ? 16.140 12.835 35.598 1.00 43.26 111 GLU B O 1
ATOM 3439 N N . ASP B 1 118 ? 17.084 13.271 33.603 1.00 44.30 112 ASP B N 1
ATOM 3440 C CA . ASP B 1 118 ? 18.407 13.459 34.190 1.00 43.89 112 ASP B CA 1
ATOM 3441 C C . ASP B 1 118 ? 18.462 14.700 35.067 1.00 43.91 112 ASP B C 1
ATOM 3442 O O . ASP B 1 118 ? 19.170 14.711 36.079 1.00 42.45 112 ASP B O 1
ATOM 3447 N N . VAL B 1 119 ? 17.729 15.749 34.695 1.00 45.74 113 VAL B N 1
ATOM 3448 C CA . VAL B 1 119 ? 17.721 16.979 35.479 1.00 45.54 113 VAL B CA 1
ATOM 3449 C C . VAL B 1 119 ? 17.059 16.743 36.832 1.00 45.75 113 VAL B C 1
ATOM 3450 O O . VAL B 1 119 ? 17.564 17.173 37.874 1.00 44.68 113 VAL B O 1
ATOM 3454 N N . GLU B 1 120 ? 15.918 16.050 36.836 1.00 49.15 114 GLU B N 1
ATOM 3455 C CA . GLU B 1 120 ? 15.219 15.773 38.087 1.00 51.33 114 GLU B CA 1
ATOM 3456 C C . GLU B 1 120 ? 16.057 14.908 39.018 1.00 50.95 114 GLU B C 1
ATOM 3457 O O . GLU B 1 120 ? 15.962 15.044 40.244 1.00 57.80 114 GLU B O 1
ATOM 3463 N N . PHE B 1 121 ? 16.873 14.010 38.463 1.00 44.94 115 PHE B N 1
ATOM 3464 C CA . PHE B 1 121 ? 17.776 13.226 39.298 1.00 45.74 115 PHE B CA 1
ATOM 3465 C C . PHE B 1 121 ? 18.874 14.097 39.898 1.00 45.42 115 PHE B C 1
ATOM 3466 O O . PHE B 1 121 ? 19.270 13.898 41.053 1.00 43.63 115 PHE B O 1
ATOM 3474 N N . LEU B 1 122 ? 19.371 15.070 39.132 1.00 45.67 116 LEU B N 1
ATOM 3475 C CA . LEU B 1 122 ? 20.453 15.934 39.592 1.00 45.05 116 LEU B CA 1
ATOM 3476 C C . LEU B 1 122 ? 20.008 16.926 40.659 1.00 48.67 116 LEU B C 1
ATOM 3477 O O . LEU B 1 122 ? 20.848 17.393 41.435 1.00 50.82 116 LEU B O 1
ATOM 3482 N N . LYS B 1 123 ? 18.714 17.259 40.714 1.00 52.13 117 LYS B N 1
ATOM 3483 C CA . LYS B 1 123 ? 18.233 18.267 41.654 1.00 53.87 117 LYS B CA 1
ATOM 3484 C C . LYS B 1 123 ? 18.498 17.874 43.101 1.00 57.29 117 LYS B C 1
ATOM 3485 O O . LYS B 1 123 ? 18.587 18.753 43.965 1.00 61.82 117 LYS B O 1
ATOM 3491 N N . ARG B 1 124 ? 18.634 16.576 43.383 1.00 56.44 118 ARG B N 1
ATOM 3492 C CA . ARG B 1 124 ? 18.934 16.120 44.735 1.00 55.05 118 ARG B CA 1
ATOM 3493 C C . ARG B 1 124 ? 20.351 16.483 45.157 1.00 52.62 118 ARG B C 1
ATOM 3494 O O . ARG B 1 124 ? 20.644 16.491 46.357 1.00 53.54 118 ARG B O 1
ATOM 3502 N N . PHE B 1 125 ? 21.232 16.781 44.200 1.00 49.82 119 PHE B N 1
ATOM 3503 C CA . PHE B 1 125 ? 22.601 17.176 44.492 1.00 49.00 119 PHE B CA 1
ATOM 3504 C C . PHE B 1 125 ? 22.801 18.685 44.522 1.00 52.69 119 PHE B C 1
ATOM 3505 O O . PHE B 1 125 ? 23.875 19.137 44.936 1.00 54.25 119 PHE B O 1
ATOM 3513 N N . ASP B 1 126 ? 21.796 19.467 44.112 1.00 57.05 120 ASP B N 1
ATOM 3514 C CA . ASP B 1 126 ? 21.881 20.922 44.038 1.00 55.37 120 ASP B CA 1
ATOM 3515 C C . ASP B 1 126 ? 23.133 21.349 43.280 1.00 50.53 120 ASP B C 1
ATOM 3516 O O . ASP B 1 126 ? 24.076 21.874 43.885 1.00 48.05 120 ASP B O 1
ATOM 3521 N N . PRO B 1 127 ? 23.190 21.120 41.970 1.00 50.77 121 PRO B N 1
ATOM 3522 C CA . PRO B 1 127 ? 24.423 21.405 41.229 1.00 51.81 121 PRO B CA 1
ATOM 3523 C C . PRO B 1 127 ? 24.656 22.901 41.076 1.00 52.28 121 PRO B C 1
ATOM 3524 O O . PRO B 1 127 ? 23.719 23.678 40.882 1.00 53.98 121 PRO B O 1
ATOM 3528 N N . ILE B 1 128 ? 25.928 23.297 41.175 1.00 53.37 122 ILE B N 1
ATOM 3529 C CA . ILE B 1 128 ? 26.295 24.705 41.053 1.00 50.73 122 ILE B CA 1
ATOM 3530 C C . ILE B 1 128 ? 26.012 25.221 39.650 1.00 50.76 122 ILE B C 1
ATOM 3531 O O . ILE B 1 128 ? 25.777 26.420 39.457 1.00 51.84 122 ILE B O 1
ATOM 3536 N N . ALA B 1 129 ? 26.044 24.344 38.651 1.00 49.02 123 ALA B N 1
ATOM 3537 C CA . ALA B 1 129 ? 25.846 24.754 37.271 1.00 45.59 123 ALA B CA 1
ATOM 3538 C C . ALA B 1 129 ? 25.284 23.583 36.479 1.00 39.89 123 ALA B C 1
ATOM 3539 O O . ALA B 1 129 ? 25.217 22.450 36.960 1.00 41.41 123 ALA B O 1
ATOM 3541 N N . TYR B 1 130 ? 24.852 23.879 35.258 1.00 34.58 124 TYR B N 1
ATOM 3542 C CA . TYR B 1 130 ? 24.432 22.866 34.305 1.00 34.05 124 TYR B CA 1
ATOM 3543 C C . TYR B 1 130 ? 25.172 23.078 32.995 1.00 36.25 124 TYR B C 1
ATOM 3544 O O . TYR B 1 130 ? 25.538 24.203 32.641 1.00 36.99 124 TYR B O 1
ATOM 3553 N N . LYS B 1 131 ? 25.378 21.984 32.272 1.00 36.08 125 LYS B N 1
ATOM 3554 C CA . LYS B 1 131 ? 26.062 22.008 30.990 1.00 34.08 125 LYS B CA 1
ATOM 3555 C C . LYS B 1 131 ? 25.159 21.401 29.930 1.00 34.96 125 LYS B C 1
ATOM 3556 O O . LYS B 1 131 ? 24.696 20.266 30.077 1.00 36.89 125 LYS B O 1
ATOM 3562 N N . ILE B 1 132 ? 24.924 22.155 28.864 1.00 34.00 126 ILE B N 1
ATOM 3563 C CA . ILE B 1 132 ? 24.137 21.701 27.727 1.00 32.30 126 ILE B CA 1
ATOM 3564 C C . ILE B 1 132 ? 25.104 21.354 26.609 1.00 32.21 126 ILE B C 1
ATOM 3565 O O . ILE B 1 132 ? 25.811 22.230 26.099 1.00 31.59 126 ILE B O 1
ATOM 3570 N N . ALA B 1 133 ? 25.133 20.083 26.219 1.00 34.37 127 ALA B N 1
ATOM 3571 C CA . ALA B 1 133 ? 26.029 19.667 25.156 1.00 33.59 127 ALA B CA 1
ATOM 3572 C C . ALA B 1 133 ? 25.629 20.338 23.844 1.00 36.37 127 ALA B C 1
ATOM 3573 O O . ALA B 1 133 ? 24.526 20.876 23.700 1.00 37.52 127 ALA B O 1
ATOM 3575 N N . SER B 1 134 ? 26.561 20.343 22.889 1.00 36.93 128 SER B N 1
ATOM 3576 C CA . SER B 1 134 ? 26.291 21.007 21.618 1.00 36.84 128 SER B CA 1
ATOM 3577 C C . SER B 1 134 ? 25.075 20.400 20.936 1.00 36.77 128 SER B C 1
ATOM 3578 O O . SER B 1 134 ? 24.238 21.120 20.381 1.00 38.27 128 SER B O 1
ATOM 3581 N N . PHE B 1 135 ? 24.941 19.077 21.004 1.00 39.20 129 PHE B N 1
ATOM 3582 C CA . PHE B 1 135 ? 23.878 18.386 20.286 1.00 42.13 129 PHE B CA 1
ATOM 3583 C C . PHE B 1 135 ? 22.498 18.702 20.844 1.00 43.04 129 PHE B C 1
ATOM 3584 O O . PHE B 1 135 ? 21.505 18.557 20.122 1.00 40.00 129 PHE B O 1
ATOM 3592 N N . GLU B 1 136 ? 22.415 19.130 22.101 1.00 47.61 130 GLU B N 1
ATOM 3593 C CA . GLU B 1 136 ? 21.151 19.500 22.722 1.00 51.55 130 GLU B CA 1
ATOM 3594 C C . GLU B 1 136 ? 20.864 20.993 22.628 1.00 51.80 130 GLU B C 1
ATOM 3595 O O . GLU B 1 136 ? 19.833 21.445 23.137 1.00 52.74 130 GLU B O 1
ATOM 3601 N N . ALA B 1 137 ? 21.744 21.766 21.989 1.00 54.13 131 ALA B N 1
ATOM 3602 C CA . ALA B 1 137 ? 21.571 23.213 21.962 1.00 54.22 131 ALA B CA 1
ATOM 3603 C C . ALA B 1 137 ? 20.388 23.634 21.099 1.00 57.19 131 ALA B C 1
ATOM 3604 O O . ALA B 1 137 ? 19.790 24.689 21.346 1.00 59.83 131 ALA B O 1
ATOM 3606 N N . ASN B 1 138 ? 20.027 22.836 20.096 1.00 48.40 132 ASN B N 1
ATOM 3607 C CA . ASN B 1 138 ? 18.923 23.202 19.220 1.00 40.53 132 ASN B CA 1
ATOM 3608 C C . ASN B 1 138 ? 17.576 22.766 19.773 1.00 38.20 132 ASN B C 1
ATOM 3609 O O . ASN B 1 138 ? 16.550 22.996 19.123 1.00 41.40 132 ASN B O 1
ATOM 3614 N N . ASP B 1 139 ? 17.551 22.154 20.957 1.00 35.55 133 ASP B N 1
ATOM 3615 C CA . ASP B 1 139 ? 16.311 21.709 21.589 1.00 38.81 133 ASP B CA 1
ATOM 3616 C C . ASP B 1 139 ? 15.873 22.797 22.560 1.00 40.60 133 ASP B C 1
ATOM 3617 O O . ASP B 1 139 ? 16.316 22.834 23.710 1.00 41.78 133 ASP B O 1
ATOM 3622 N N . GLU B 1 140 ? 14.971 23.664 22.100 1.00 42.27 134 GLU B N 1
ATOM 3623 C CA . GLU B 1 140 ? 14.558 24.791 22.926 1.00 44.15 134 GLU B CA 1
ATOM 3624 C C . GLU B 1 140 ? 13.763 24.331 24.140 1.00 45.68 134 GLU B C 1
ATOM 3625 O O . GLU B 1 140 ? 13.853 24.952 25.204 1.00 47.39 134 GLU B O 1
ATOM 3631 N N . ASN B 1 141 ? 12.977 23.262 24.004 1.00 46.11 135 ASN B N 1
ATOM 3632 C CA . ASN B 1 141 ? 12.231 22.765 25.154 1.00 46.78 135 ASN B CA 1
ATOM 3633 C C . ASN B 1 141 ? 13.181 22.246 26.223 1.00 44.79 135 ASN B C 1
ATOM 3634 O O . ASN B 1 141 ? 12.952 22.446 27.422 1.00 46.09 135 ASN B O 1
ATOM 3639 N N . PHE B 1 142 ? 14.260 21.584 25.805 1.00 41.70 136 PHE B N 1
ATOM 3640 C CA . PHE B 1 142 ? 15.270 21.146 26.759 1.00 36.87 136 PHE B CA 1
ATOM 3641 C C . PHE B 1 142 ? 16.019 22.334 27.346 1.00 32.54 136 PHE B C 1
ATOM 3642 O O . PHE B 1 142 ? 16.257 22.389 28.557 1.00 31.13 136 PHE B O 1
ATOM 3650 N N . VAL B 1 143 ? 16.378 23.307 26.505 1.00 32.06 137 VAL B N 1
ATOM 3651 C CA . VAL B 1 143 ? 17.090 24.486 26.993 1.00 30.92 137 VAL B CA 1
ATOM 3652 C C . VAL B 1 143 ? 16.212 25.277 27.952 1.00 31.16 137 VAL B C 1
ATOM 3653 O O . VAL B 1 143 ? 16.677 25.757 28.993 1.00 32.32 137 VAL B O 1
ATOM 3657 N N . ARG B 1 144 ? 14.922 25.404 27.631 1.00 33.43 138 ARG B N 1
ATOM 3658 C CA . ARG B 1 144 ? 14.008 26.111 28.522 1.00 36.42 138 ARG B CA 1
ATOM 3659 C C . ARG B 1 144 ? 13.894 25.397 29.861 1.00 33.11 138 ARG B C 1
ATOM 3660 O O . ARG B 1 144 ? 13.843 26.042 30.913 1.00 33.65 138 ARG B O 1
ATOM 3668 N N . LEU B 1 145 ? 13.858 24.064 29.842 1.00 33.26 139 LEU B N 1
ATOM 3669 C CA . LEU B 1 145 ? 13.784 23.301 31.083 1.00 48.24 139 LEU B CA 1
ATOM 3670 C C . LEU B 1 145 ? 15.023 23.508 31.947 1.00 44.77 139 LEU B C 1
ATOM 3671 O O . LEU B 1 145 ? 14.926 23.609 33.175 1.00 44.23 139 LEU B O 1
ATOM 3676 N N . ILE B 1 146 ? 16.198 23.573 31.324 1.00 45.12 140 ILE B N 1
ATOM 3677 C CA . ILE B 1 146 ? 17.425 23.782 32.084 1.00 46.98 140 ILE B CA 1
ATOM 3678 C C . ILE B 1 146 ? 17.544 25.234 32.523 1.00 45.72 140 ILE B C 1
ATOM 3679 O O . ILE B 1 146 ? 18.037 25.526 33.618 1.00 43.87 140 ILE B O 1
ATOM 3684 N N . ALA B 1 147 ? 17.096 26.165 31.679 1.00 42.08 141 ALA B N 1
ATOM 3685 C CA . ALA B 1 147 ? 17.170 27.576 32.032 1.00 41.25 141 ALA B CA 1
ATOM 3686 C C . ALA B 1 147 ? 16.276 27.899 33.220 1.00 42.75 141 ALA B C 1
ATOM 3687 O O . ALA B 1 147 ? 16.594 28.799 34.003 1.00 43.18 141 ALA B O 1
ATOM 3689 N N . LYS B 1 148 ? 15.155 27.187 33.363 1.00 44.64 142 LYS B N 1
ATOM 3690 C CA . LYS B 1 148 ? 14.241 27.398 34.481 1.00 46.21 142 LYS B CA 1
ATOM 3691 C C . LYS B 1 148 ? 14.841 26.999 35.824 1.00 45.25 142 LYS B C 1
ATOM 3692 O O . LYS B 1 148 ? 14.221 27.263 36.859 1.00 49.52 142 LYS B O 1
ATOM 3694 N N . GLU B 1 149 ? 16.008 26.353 35.838 1.00 43.13 143 GLU B N 1
ATOM 3695 C CA . GLU B 1 149 ? 16.681 26.013 37.085 1.00 45.17 143 GLU B CA 1
ATOM 3696 C C . GLU B 1 149 ? 17.352 27.211 37.740 1.00 48.12 143 GLU B C 1
ATOM 3697 O O . GLU B 1 149 ? 17.771 27.101 38.897 1.00 56.62 143 GLU B O 1
ATOM 3703 N N . LYS B 1 150 ? 17.474 28.335 37.033 1.00 42.54 144 LYS B N 1
ATOM 3704 C CA . LYS B 1 150 ? 18.026 29.570 37.590 1.00 41.06 144 LYS B CA 1
ATOM 3705 C C . LYS B 1 150 ? 19.468 29.380 38.054 1.00 45.52 144 LYS B C 1
ATOM 3706 O O . LYS B 1 150 ? 19.926 30.046 38.989 1.00 51.05 144 LYS B O 1
ATOM 3708 N N . LYS B 1 151 ? 20.198 28.481 37.405 1.00 40.04 145 LYS B N 1
ATOM 3709 C CA . LYS B 1 151 ? 21.596 28.226 37.703 1.00 33.11 145 LYS B CA 1
ATOM 3710 C C . LYS B 1 151 ? 22.454 28.605 36.507 1.00 39.19 145 LYS B C 1
ATOM 3711 O O . LYS B 1 151 ? 21.974 28.610 35.367 1.00 38.58 145 LYS B O 1
ATOM 3717 N N . PRO B 1 152 ? 23.732 28.917 36.727 1.00 38.56 146 PRO B N 1
ATOM 3718 C CA . PRO B 1 152 ? 24.629 29.183 35.596 1.00 34.36 146 PRO B CA 1
ATOM 3719 C C . PRO B 1 152 ? 24.641 28.002 34.640 1.00 31.67 146 PRO B C 1
ATOM 3720 O O . PRO B 1 152 ? 24.871 26.861 35.040 1.00 31.02 146 PRO B O 1
ATOM 3724 N N . THR B 1 153 ? 24.364 28.280 33.372 1.00 30.55 147 THR B N 1
ATOM 3725 C CA . THR B 1 153 ? 24.270 27.246 32.353 1.00 30.91 147 THR B CA 1
ATOM 3726 C C . THR B 1 153 ? 25.340 27.508 31.306 1.00 29.59 147 THR B C 1
ATOM 3727 O O . THR B 1 153 ? 25.369 28.584 30.701 1.00 28.75 147 THR B O 1
ATOM 3731 N N . ILE B 1 154 ? 26.216 26.534 31.095 1.00 32.34 148 ILE B N 1
ATOM 3732 C CA . ILE B 1 154 ? 27.258 26.626 30.079 1.00 35.11 148 ILE B CA 1
ATOM 3733 C C . ILE B 1 154 ? 26.767 25.872 28.848 1.00 40.65 148 ILE B C 1
ATOM 3734 O O . ILE B 1 154 ? 26.339 24.715 28.952 1.00 48.25 148 ILE B O 1
ATOM 3739 N N . VAL B 1 155 ? 26.822 26.517 27.685 1.00 38.03 149 VAL B N 1
ATOM 3740 C CA . VAL B 1 155 ? 26.272 25.965 26.451 1.00 35.97 149 VAL B CA 1
ATOM 3741 C C . VAL B 1 155 ? 27.367 25.883 25.397 1.00 35.72 149 VAL B C 1
ATOM 3742 O O . VAL B 1 155 ? 28.081 26.863 25.156 1.00 35.48 149 VAL B O 1
ATOM 3746 N N . SER B 1 156 ? 27.489 24.714 24.768 1.00 32.98 150 SER B N 1
ATOM 3747 C CA . SER B 1 156 ? 28.420 24.525 23.667 1.00 30.50 150 SER B CA 1
ATOM 3748 C C . SER B 1 156 ? 27.774 24.971 22.365 1.00 30.58 150 SER B C 1
ATOM 3749 O O . SER B 1 156 ? 26.683 24.514 22.016 1.00 32.76 150 SER B O 1
ATOM 3752 N N . THR B 1 157 ? 28.449 25.860 21.643 1.00 29.54 151 THR B N 1
ATOM 3753 C CA . THR B 1 157 ? 27.925 26.387 20.394 1.00 32.27 151 THR B CA 1
ATOM 3754 C C . THR B 1 157 ? 28.510 25.660 19.194 1.00 35.37 151 THR B C 1
ATOM 3755 O O . THR B 1 157 ? 28.494 26.196 18.081 1.00 39.61 151 THR B O 1
ATOM 3759 N N . GLY B 1 158 ? 29.017 24.442 19.403 1.00 39.09 152 GLY B N 1
ATOM 3760 C CA . GLY B 1 158 ? 29.761 23.758 18.355 1.00 40.70 152 GLY B CA 1
ATOM 3761 C C . GLY B 1 158 ? 28.938 23.499 17.109 1.00 40.87 152 GLY B C 1
ATOM 3762 O O . GLY B 1 158 ? 29.430 23.651 15.987 1.00 41.24 152 GLY B O 1
ATOM 3763 N N . ILE B 1 159 ? 27.686 23.085 17.285 1.00 36.68 153 ILE B N 1
ATOM 3764 C CA . ILE B 1 159 ? 26.806 22.794 16.160 1.00 36.15 153 ILE B CA 1
ATOM 3765 C C . ILE B 1 159 ? 25.623 23.743 16.082 1.00 37.54 153 ILE B C 1
ATOM 3766 O O . ILE B 1 159 ? 24.868 23.679 15.101 1.00 38.97 153 ILE B O 1
ATOM 3771 N N . ALA B 1 160 ? 25.425 24.612 17.070 1.00 38.22 154 ALA B N 1
ATOM 3772 C CA . ALA B 1 160 ? 24.259 25.486 17.083 1.00 35.64 154 ALA B CA 1
ATOM 3773 C C . ALA B 1 160 ? 24.377 26.561 16.008 1.00 36.51 154 ALA B C 1
ATOM 3774 O O . ALA B 1 160 ? 25.460 27.094 15.766 1.00 35.64 154 ALA B O 1
ATOM 3776 N N . THR B 1 161 ? 23.256 26.881 15.363 1.00 43.45 155 THR B N 1
ATOM 3777 C CA . THR B 1 161 ? 23.213 27.950 14.373 1.00 46.31 155 THR B CA 1
ATOM 3778 C C . THR B 1 161 ? 23.036 29.306 15.058 1.00 47.14 155 THR B C 1
ATOM 3779 O O . THR B 1 161 ? 22.751 29.392 16.253 1.00 45.88 155 THR B O 1
ATOM 3783 N N . GLU B 1 162 ? 23.202 30.384 14.290 1.00 44.66 156 GLU B N 1
ATOM 3784 C CA . GLU B 1 162 ? 22.990 31.713 14.861 1.00 44.43 156 GLU B CA 1
ATOM 3785 C C . GLU B 1 162 ? 21.555 31.866 15.367 1.00 37.38 156 GLU B C 1
ATOM 3786 O O . GLU B 1 162 ? 21.316 32.399 16.459 1.00 31.27 156 GLU B O 1
ATOM 3792 N N . GLU B 1 163 ? 20.582 31.410 14.572 1.00 37.17 157 GLU B N 1
ATOM 3793 C CA . GLU B 1 163 ? 19.185 31.499 14.987 1.00 40.38 157 GLU B CA 1
ATOM 3794 C C . GLU B 1 163 ? 18.958 30.752 16.291 1.00 41.13 157 GLU B C 1
ATOM 3795 O O . GLU B 1 163 ? 18.259 31.243 17.185 1.00 29.77 157 GLU B O 1
ATOM 3801 N N . GLU B 1 164 ? 19.587 29.586 16.438 1.00 39.96 158 GLU B N 1
ATOM 3802 C CA . GLU B 1 164 ? 19.410 28.786 17.644 1.00 36.18 158 GLU B CA 1
ATOM 3803 C C . GLU B 1 164 ? 20.050 29.447 18.861 1.00 33.36 158 GLU B C 1
ATOM 3804 O O . GLU B 1 164 ? 19.496 29.390 19.965 1.00 34.20 158 GLU B O 1
ATOM 3810 N N . LEU B 1 165 ? 21.209 30.083 18.682 1.00 31.27 159 LEU B N 1
ATOM 3811 C CA . LEU B 1 165 ? 21.845 30.784 19.793 1.00 29.91 159 LEU B CA 1
ATOM 3812 C C . LEU B 1 165 ? 20.993 31.953 20.274 1.00 30.15 159 LEU B C 1
ATOM 3813 O O . LEU B 1 165 ? 20.895 32.205 21.481 1.00 29.76 159 LEU B O 1
ATOM 3818 N N . PHE B 1 166 ? 20.364 32.674 19.346 1.00 30.52 160 PHE B N 1
ATOM 3819 C CA . PHE B 1 166 ? 19.483 33.763 19.747 1.00 33.12 160 PHE B CA 1
ATOM 3820 C C . PHE B 1 166 ? 18.291 33.236 20.534 1.00 34.59 160 PHE B C 1
ATOM 3821 O O . PHE B 1 166 ? 17.873 33.846 21.524 1.00 39.09 160 PHE B O 1
ATOM 3829 N N . LYS B 1 167 ? 17.740 32.095 20.116 1.00 32.88 161 LYS B N 1
ATOM 3830 C CA . LYS B 1 167 ? 16.600 31.532 20.830 1.00 32.53 161 LYS B CA 1
ATOM 3831 C C . LYS B 1 167 ? 16.989 31.104 22.238 1.00 30.35 161 LYS B C 1
ATOM 3832 O O . LYS B 1 167 ? 16.185 31.235 23.168 1.00 30.66 161 LYS B O 1
ATOM 3838 N N . ILE B 1 168 ? 18.218 30.613 22.419 1.00 28.20 162 ILE B N 1
ATOM 3839 C CA . ILE B 1 168 ? 18.688 30.274 23.758 1.00 27.69 162 ILE B CA 1
ATOM 3840 C C . ILE B 1 168 ? 18.733 31.518 24.633 1.00 31.55 162 ILE B C 1
ATOM 3841 O O . ILE B 1 168 ? 18.319 31.492 25.799 1.00 31.73 162 ILE B O 1
ATOM 3846 N N . CYS B 1 169 ? 19.228 32.630 24.085 1.00 32.77 163 CYS B N 1
ATOM 3847 C CA . CYS B 1 169 ? 19.262 33.873 24.852 1.00 34.43 163 CYS B CA 1
ATOM 3848 C C . CYS B 1 169 ? 17.854 34.351 25.170 1.00 38.84 163 CYS B C 1
ATOM 3849 O O . CYS B 1 169 ? 17.561 34.743 26.306 1.00 40.26 163 CYS B O 1
ATOM 3852 N N . GLU B 1 170 ? 16.968 34.333 24.170 1.00 42.67 164 GLU B N 1
ATOM 3853 C CA . GLU B 1 170 ? 15.585 34.736 24.399 1.00 46.68 164 GLU B CA 1
ATOM 3854 C C . GLU B 1 170 ? 14.934 33.857 25.457 1.00 43.92 164 GLU B C 1
ATOM 3855 O O . GLU B 1 170 ? 14.153 34.341 26.284 1.00 44.64 164 GLU B O 1
ATOM 3861 N N . ILE B 1 171 ? 15.239 32.559 25.440 1.00 44.02 165 ILE B N 1
ATOM 3862 C CA . ILE B 1 171 ? 14.699 31.652 26.447 1.00 43.30 165 ILE B CA 1
ATOM 3863 C C . ILE B 1 171 ? 15.234 31.999 27.831 1.00 39.41 165 ILE B C 1
ATOM 3864 O O . ILE B 1 171 ? 14.478 32.042 28.808 1.00 40.34 165 ILE B O 1
ATOM 3869 N N . PHE B 1 172 ? 16.541 32.250 27.943 1.00 36.17 166 PHE B N 1
ATOM 3870 C CA . PHE B 1 172 ? 17.102 32.604 29.244 1.00 39.91 166 PHE B CA 1
ATOM 3871 C C . PHE B 1 172 ? 16.586 33.957 29.718 1.00 41.97 166 PHE B C 1
ATOM 3872 O O . PHE B 1 172 ? 16.362 34.156 30.919 1.00 33.47 166 PHE B O 1
ATOM 3880 N N . LYS B 1 173 ? 16.381 34.897 28.790 1.00 41.30 167 LYS B N 1
ATOM 3881 C CA . LYS B 1 173 ? 15.724 36.150 29.152 1.00 41.33 167 LYS B CA 1
ATOM 3882 C C . LYS B 1 173 ? 14.268 35.915 29.532 1.00 46.85 167 LYS B C 1
ATOM 3883 O O . LYS B 1 173 ? 13.753 36.558 30.453 1.00 51.84 167 LYS B O 1
ATOM 3886 N N . GLU B 1 174 ? 13.588 35.003 28.831 1.00 51.49 168 GLU B N 1
ATOM 3887 C CA . GLU B 1 174 ? 12.208 34.674 29.178 1.00 55.08 168 GLU B CA 1
ATOM 3888 C C . GLU B 1 174 ? 12.119 34.077 30.577 1.00 53.75 168 GLU B C 1
ATOM 3889 O O . GLU B 1 174 ? 11.253 34.456 31.373 1.00 57.65 168 GLU B O 1
ATOM 3895 N N . GLU B 1 175 ? 13.000 33.133 30.894 1.00 47.98 169 GLU B N 1
ATOM 3896 C CA . GLU B 1 175 ? 12.958 32.456 32.182 1.00 50.05 169 GLU B CA 1
ATOM 3897 C C . GLU B 1 175 ? 13.734 33.195 33.268 1.00 49.72 169 GLU B C 1
ATOM 3898 O O . GLU B 1 175 ? 13.875 32.667 34.377 1.00 49.33 169 GLU B O 1
ATOM 3904 N N . LYS B 1 176 ? 14.232 34.401 32.974 1.00 49.79 170 LYS B N 1
ATOM 3905 C CA . LYS B 1 176 ? 14.906 35.254 33.959 1.00 48.32 170 LYS B CA 1
ATOM 3906 C C . LYS B 1 176 ? 16.089 34.549 34.622 1.00 45.03 170 LYS B C 1
ATOM 3907 O O . LYS B 1 176 ? 16.281 34.627 35.837 1.00 43.86 170 LYS B O 1
ATOM 3913 N N . ASN B 1 177 ? 16.881 33.844 33.817 1.00 43.20 171 ASN B N 1
ATOM 3914 C CA . ASN B 1 177 ? 18.146 33.285 34.275 1.00 41.21 171 ASN B CA 1
ATOM 3915 C C . ASN B 1 177 ? 19.255 34.046 33.567 1.00 42.22 171 ASN B C 1
ATOM 3916 O O . ASN B 1 177 ? 19.458 33.854 32.356 1.00 35.10 171 ASN B O 1
ATOM 3921 N N . PRO B 1 178 ? 19.989 34.917 34.263 1.00 47.45 172 PRO B N 1
ATOM 3922 C CA . PRO B 1 178 ? 20.977 35.768 33.592 1.00 48.57 172 PRO B CA 1
ATOM 3923 C C . PRO B 1 178 ? 22.359 35.156 33.444 1.00 47.72 172 PRO B C 1
ATOM 3924 O O . PRO B 1 178 ? 23.200 35.742 32.750 1.00 50.00 172 PRO B O 1
ATOM 3928 N N . ASP B 1 179 ? 22.619 34.001 34.053 1.00 48.40 173 ASP B N 1
ATOM 3929 C CA . ASP B 1 179 ? 23.953 33.406 34.038 1.00 49.96 173 ASP B CA 1
ATOM 3930 C C . ASP B 1 179 ? 24.032 32.425 32.871 1.00 44.61 173 ASP B C 1
ATOM 3931 O O . ASP B 1 179 ? 23.949 31.205 33.025 1.00 43.53 173 ASP B O 1
ATOM 3936 N N . LEU B 1 180 ? 24.188 32.985 31.675 1.00 40.46 174 LEU B N 1
ATOM 3937 C CA . LEU B 1 180 ? 24.342 32.213 30.449 1.00 38.42 174 LEU B CA 1
ATOM 3938 C C . LEU B 1 180 ? 25.764 32.374 29.929 1.00 40.55 174 LEU B C 1
ATOM 3939 O O . LEU B 1 180 ? 26.258 33.500 29.798 1.00 44.60 174 LEU B O 1
ATOM 3944 N N . ILE B 1 181 ? 26.419 31.249 29.650 1.00 35.86 175 ILE B N 1
ATOM 3945 C CA . ILE B 1 181 ? 27.791 31.219 29.157 1.00 31.77 175 ILE B CA 1
ATOM 3946 C C . ILE B 1 181 ? 27.817 30.428 27.857 1.00 30.10 175 ILE B C 1
ATOM 3947 O O . ILE B 1 181 ? 27.268 29.323 27.791 1.00 33.96 175 ILE B O 1
ATOM 3952 N N . PHE B 1 182 ? 28.463 30.983 26.835 1.00 27.82 176 PHE B N 1
ATOM 3953 C CA . PHE B 1 182 ? 28.625 30.316 25.550 1.00 29.09 176 PHE B CA 1
ATOM 3954 C C . PHE B 1 182 ? 30.078 29.893 25.384 1.00 33.87 176 PHE B C 1
ATOM 3955 O O . PHE B 1 182 ? 30.992 30.675 25.666 1.00 38.22 176 PHE B O 1
ATOM 3963 N N . LEU B 1 183 ? 30.287 28.661 24.934 1.00 33.37 177 LEU B N 1
ATOM 3964 C CA . LEU B 1 183 ? 31.619 28.142 24.666 1.00 32.25 177 LEU B CA 1
ATOM 3965 C C . LEU B 1 183 ? 31.863 28.083 23.168 1.00 31.89 177 LEU B C 1
ATOM 3966 O O . LEU B 1 183 ? 30.985 27.675 22.403 1.00 33.94 177 LEU B O 1
ATOM 3971 N N . LYS B 1 184 ? 33.060 28.486 22.754 1.00 30.51 178 LYS B N 1
ATOM 3972 C CA . LYS B 1 184 ? 33.522 28.193 21.407 1.00 29.78 178 LYS B CA 1
ATOM 3973 C C . LYS B 1 184 ? 34.103 26.787 21.378 1.00 34.42 178 LYS B C 1
ATOM 3974 O O . LYS B 1 184 ? 34.859 26.395 22.274 1.00 36.06 178 LYS B O 1
ATOM 3980 N N . CYS B 1 185 ? 33.733 26.018 20.359 1.00 36.28 179 CYS B N 1
ATOM 3981 C CA . CYS B 1 185 ? 34.221 24.654 20.220 1.00 39.49 179 CYS B CA 1
ATOM 3982 C C . CYS B 1 185 ? 35.339 24.601 19.187 1.00 41.09 179 CYS B C 1
ATOM 3983 O O . CYS B 1 185 ? 35.269 25.253 18.141 1.00 41.68 179 CYS B O 1
ATOM 3986 N N . THR B 1 186 ? 36.377 23.830 19.497 1.00 43.99 180 THR B N 1
ATOM 3987 C CA . THR B 1 186 ? 37.457 23.530 18.566 1.00 46.71 180 THR B CA 1
ATOM 3988 C C . THR B 1 186 ? 37.477 22.028 18.334 1.00 46.07 180 THR B C 1
ATOM 3989 O O . THR B 1 186 ? 37.476 21.252 19.295 1.00 47.31 180 THR B O 1
ATOM 3993 N N . SER B 1 187 ? 37.500 21.617 17.070 1.00 46.87 181 SER B N 1
ATOM 3994 C CA . SER B 1 187 ? 37.449 20.194 16.778 1.00 53.39 181 SER B CA 1
ATOM 3995 C C . SER B 1 187 ? 38.793 19.532 17.081 1.00 60.60 181 SER B C 1
ATOM 3996 O O . SER B 1 187 ? 39.847 20.174 17.104 1.00 61.96 181 SER B O 1
ATOM 3998 N N . ALA B 1 188 ? 38.741 18.223 17.315 1.00 62.62 182 ALA B N 1
ATOM 3999 C CA . ALA B 1 188 ? 39.934 17.461 17.647 1.00 62.78 182 ALA B CA 1
ATOM 4000 C C . ALA B 1 188 ? 40.735 17.142 16.392 1.00 62.93 182 ALA B C 1
ATOM 4001 O O . ALA B 1 188 ? 40.239 17.240 15.268 1.00 64.19 182 ALA B O 1
ATOM 4003 N N . TYR B 1 189 ? 41.994 16.760 16.601 1.00 62.93 183 TYR B N 1
ATOM 4004 C CA . TYR B 1 189 ? 42.818 16.277 15.505 1.00 63.42 183 TYR B CA 1
ATOM 4005 C C . TYR B 1 189 ? 42.053 15.203 14.736 1.00 66.79 183 TYR B C 1
ATOM 4006 O O . TYR B 1 189 ? 41.435 14.327 15.359 1.00 71.36 183 TYR B O 1
ATOM 4008 N N . PRO B 1 190 ? 42.074 15.221 13.397 1.00 65.85 184 PRO B N 1
ATOM 4009 C CA . PRO B 1 190 ? 42.929 15.987 12.481 1.00 66.60 184 PRO B CA 1
ATOM 4010 C C . PRO B 1 190 ? 42.517 17.437 12.183 1.00 64.27 184 PRO B C 1
ATOM 4011 O O . PRO B 1 190 ? 42.974 17.957 11.163 1.00 68.15 184 PRO B O 1
ATOM 4015 N N . ALA B 1 191 ? 41.674 18.062 13.005 1.00 65.24 185 ALA B N 1
ATOM 4016 C CA . ALA B 1 191 ? 41.275 19.440 12.739 1.00 63.50 185 ALA B CA 1
ATOM 4017 C C . ALA B 1 191 ? 42.488 20.358 12.646 1.00 55.97 185 ALA B C 1
ATOM 4018 O O . ALA B 1 191 ? 43.429 20.262 13.439 1.00 58.65 185 ALA B O 1
ATOM 4020 N N . ALA B 1 192 ? 42.459 21.256 11.667 1.00 45.75 186 ALA B N 1
ATOM 4021 C CA . ALA B 1 192 ? 43.583 22.141 11.414 1.00 45.55 186 ALA B CA 1
ATOM 4022 C C . ALA B 1 192 ? 43.518 23.369 12.317 1.00 46.92 186 ALA B C 1
ATOM 4023 O O . ALA B 1 192 ? 42.455 23.760 12.810 1.00 45.72 186 ALA B O 1
ATOM 4025 N N . ILE B 1 193 ? 44.684 23.981 12.535 1.00 49.97 187 ILE B N 1
ATOM 4026 C CA . ILE B 1 193 ? 44.717 25.203 13.327 1.00 50.91 187 ILE B CA 1
ATOM 4027 C C . ILE B 1 193 ? 43.989 26.323 12.600 1.00 47.17 187 ILE B C 1
ATOM 4028 O O . ILE B 1 193 ? 43.382 27.192 13.235 1.00 44.43 187 ILE B O 1
ATOM 4030 N N . GLU B 1 194 ? 44.011 26.309 11.263 1.00 45.20 188 GLU B N 1
ATOM 4031 C CA . GLU B 1 194 ? 43.319 27.339 10.497 1.00 41.12 188 GLU B CA 1
ATOM 4032 C C . GLU B 1 194 ? 41.813 27.277 10.698 1.00 45.26 188 GLU B C 1
ATOM 4033 O O . GLU B 1 194 ? 41.128 28.301 10.584 1.00 47.40 188 GLU B O 1
ATOM 4035 N N . ASP B 1 195 ? 41.283 26.099 11.013 1.00 46.62 189 ASP B N 1
ATOM 4036 C CA . ASP B 1 195 ? 39.849 25.905 11.174 1.00 43.85 189 ASP B CA 1
ATOM 4037 C C . ASP B 1 195 ? 39.360 26.255 12.569 1.00 42.47 189 ASP B C 1
ATOM 4038 O O . ASP B 1 195 ? 38.166 26.108 12.844 1.00 42.00 189 ASP B O 1
ATOM 4040 N N . MET B 1 196 ? 40.251 26.717 13.450 1.00 43.87 190 MET B N 1
ATOM 4041 C CA . MET B 1 196 ? 39.863 27.002 14.828 1.00 41.97 190 MET B CA 1
ATOM 4042 C C . MET B 1 196 ? 38.872 28.156 14.900 1.00 39.62 190 MET B C 1
ATOM 4043 O O . MET B 1 196 ? 37.841 28.056 15.576 1.00 36.52 190 MET B O 1
ATOM 4048 N N . ASN B 1 197 ? 39.167 29.258 14.209 1.00 44.87 191 ASN B N 1
ATOM 4049 C CA . ASN B 1 197 ? 38.315 30.449 14.212 1.00 44.63 191 ASN B CA 1
ATOM 4050 C C . ASN B 1 197 ? 38.044 30.920 15.638 1.00 45.80 191 ASN B C 1
ATOM 4051 O O . ASN B 1 197 ? 36.900 31.118 16.053 1.00 46.00 191 ASN B O 1
ATOM 4056 N N . LEU B 1 198 ? 39.128 31.103 16.395 1.00 42.83 192 LEU B N 1
ATOM 4057 C CA . LEU B 1 198 ? 39.026 31.490 17.795 1.00 38.50 192 LEU B CA 1
ATOM 4058 C C . LEU B 1 198 ? 38.484 32.897 17.979 1.00 43.72 192 LEU B C 1
ATOM 4059 O O . LEU B 1 198 ? 38.091 33.245 19.096 1.00 49.28 192 LEU B O 1
ATOM 4064 N N . LYS B 1 199 ? 38.443 33.709 16.920 1.00 44.87 193 LYS B N 1
ATOM 4065 C CA . LYS B 1 199 ? 37.866 35.042 17.027 1.00 47.53 193 LYS B CA 1
ATOM 4066 C C . LYS B 1 199 ? 36.371 34.999 17.301 1.00 50.42 193 LYS B C 1
ATOM 4067 O O . LYS B 1 199 ? 35.796 36.028 17.674 1.00 54.07 193 LYS B O 1
ATOM 4073 N N . GLY B 1 200 ? 35.735 33.836 17.138 1.00 51.44 194 GLY B N 1
ATOM 4074 C CA . GLY B 1 200 ? 34.344 33.677 17.518 1.00 48.21 194 GLY B CA 1
ATOM 4075 C C . GLY B 1 200 ? 34.096 33.842 19.001 1.00 44.58 194 GLY B C 1
ATOM 4076 O O . GLY B 1 200 ? 32.948 34.048 19.407 1.00 44.37 194 GLY B O 1
ATOM 4077 N N . ILE B 1 201 ? 35.145 33.748 19.822 1.00 41.21 195 ILE B N 1
ATOM 4078 C CA . ILE B 1 201 ? 34.995 34.020 21.250 1.00 42.73 195 ILE B CA 1
ATOM 4079 C C . ILE B 1 201 ? 34.528 35.454 21.470 1.00 44.03 195 ILE B C 1
ATOM 4080 O O . ILE B 1 201 ? 33.604 35.714 22.249 1.00 47.18 195 ILE B O 1
ATOM 4085 N N . VAL B 1 202 ? 35.159 36.405 20.779 1.00 38.27 196 VAL B N 1
ATOM 4086 C CA . VAL B 1 202 ? 34.745 37.801 20.882 1.00 33.96 196 VAL B CA 1
ATOM 4087 C C . VAL B 1 202 ? 33.357 38.001 20.280 1.00 30.04 196 VAL B C 1
ATOM 4088 O O . VAL B 1 202 ? 32.515 38.707 20.850 1.00 23.10 196 VAL B O 1
ATOM 4092 N N . SER B 1 203 ? 33.097 37.392 19.119 1.00 28.00 197 SER B N 1
ATOM 4093 C CA . SER B 1 203 ? 31.802 37.569 18.465 1.00 28.51 197 SER B CA 1
ATOM 4094 C C . SER B 1 203 ? 30.667 37.044 19.334 1.00 29.82 197 SER B C 1
ATOM 4095 O O . SER B 1 203 ? 29.591 37.652 19.396 1.00 29.31 197 SER B O 1
ATOM 4098 N N . LEU B 1 204 ? 30.887 35.911 20.009 1.00 30.24 198 LEU B N 1
ATOM 4099 C CA . LEU B 1 204 ? 29.876 35.385 20.920 1.00 30.60 198 LEU B CA 1
ATOM 4100 C C . LEU B 1 204 ? 29.602 36.367 22.050 1.00 33.02 198 LEU B C 1
ATOM 4101 O O . LEU B 1 204 ? 28.459 36.509 22.499 1.00 35.71 198 LEU B O 1
ATOM 4106 N N . LYS B 1 205 ? 30.644 37.044 22.532 1.00 33.48 199 LYS B N 1
ATOM 4107 C CA . LYS B 1 205 ? 30.457 38.032 23.585 1.00 36.52 199 LYS B CA 1
ATOM 4108 C C . LYS B 1 205 ? 29.705 39.247 23.064 1.00 39.95 199 LYS B C 1
ATOM 4109 O O . LYS B 1 205 ? 28.791 39.750 23.727 1.00 42.69 199 LYS B O 1
ATOM 4115 N N . GLU B 1 206 ? 30.074 39.729 21.875 1.00 44.74 200 GLU B N 1
ATOM 4116 C CA . GLU B 1 206 ? 29.475 40.950 21.344 1.00 50.45 200 GLU B CA 1
ATOM 4117 C C . GLU B 1 206 ? 28.018 40.736 20.955 1.00 50.24 200 GLU B C 1
ATOM 4118 O O . GLU B 1 206 ? 27.138 41.511 21.349 1.00 53.63 200 GLU B O 1
ATOM 4124 N N . LYS B 1 207 ? 27.743 39.684 20.178 1.00 43.11 201 LYS B N 1
ATOM 4125 C CA . LYS B 1 207 ? 26.422 39.537 19.575 1.00 41.00 201 LYS B CA 1
ATOM 4126 C C . LYS B 1 207 ? 25.355 39.194 20.606 1.00 45.26 201 LYS B C 1
ATOM 4127 O O . LYS B 1 207 ? 24.246 39.740 20.559 1.00 50.53 201 LYS B O 1
ATOM 4133 N N . PHE B 1 208 ? 25.663 38.306 21.547 1.00 41.74 202 PHE B N 1
ATOM 4134 C CA . PHE B 1 208 ? 24.652 37.769 22.445 1.00 40.58 202 PHE B CA 1
ATOM 4135 C C . PHE B 1 208 ? 24.769 38.278 23.874 1.00 38.49 202 PHE B C 1
ATOM 4136 O O . PHE B 1 208 ? 23.931 37.921 24.709 1.00 39.14 202 PHE B O 1
ATOM 4144 N N . ASN B 1 209 ? 25.769 39.104 24.173 1.00 38.06 203 ASN B N 1
ATOM 4145 C CA . ASN B 1 209 ? 25.942 39.697 25.500 1.00 40.60 203 ASN B CA 1
ATOM 4146 C C . ASN B 1 209 ? 25.927 38.624 26.586 1.00 36.36 203 ASN B C 1
ATOM 4147 O O . ASN B 1 209 ? 25.174 38.691 27.561 1.00 33.40 203 ASN B O 1
ATOM 4152 N N . VAL B 1 210 ? 26.768 37.611 26.398 1.00 34.79 204 VAL B N 1
ATOM 4153 C CA . VAL B 1 210 ? 26.914 36.528 27.354 1.00 35.88 204 VAL B CA 1
ATOM 4154 C C . VAL B 1 210 ? 28.388 36.420 27.716 1.00 35.11 204 VAL B C 1
ATOM 4155 O O . VAL B 1 210 ? 29.253 37.026 27.085 1.00 34.50 204 VAL B O 1
ATOM 4159 N N . GLU B 1 211 ? 28.661 35.649 28.761 1.00 37.72 205 GLU B N 1
ATOM 4160 C CA . GLU B 1 211 ? 30.031 35.292 29.080 1.00 38.55 205 GLU B CA 1
ATOM 4161 C C . GLU B 1 211 ? 30.497 34.219 28.105 1.00 35.24 205 GLU B C 1
ATOM 4162 O O . GLU B 1 211 ? 29.695 33.449 27.568 1.00 34.47 205 GLU B O 1
ATOM 4168 N N . VAL B 1 212 ? 31.802 34.183 27.851 1.00 34.73 206 VAL B N 1
ATOM 4169 C CA . VAL B 1 212 ? 32.328 33.309 26.813 1.00 35.14 206 VAL B CA 1
ATOM 4170 C C . VAL B 1 212 ? 33.385 32.383 27.398 1.00 34.84 206 VAL B C 1
ATOM 4171 O O . VAL B 1 212 ? 34.034 32.683 28.404 1.00 36.04 206 VAL B O 1
ATOM 4175 N N . GLY B 1 213 ? 33.557 31.244 26.736 1.00 34.42 207 GLY B N 1
ATOM 4176 C CA . GLY B 1 213 ? 34.539 30.264 27.149 1.00 33.43 207 GLY B CA 1
ATOM 4177 C C . GLY B 1 213 ? 34.943 29.396 25.977 1.00 31.66 207 GLY B C 1
ATOM 4178 O O . GLY B 1 213 ? 34.458 29.556 24.855 1.00 22.47 207 GLY B O 1
ATOM 4179 N N . LEU B 1 214 ? 35.830 28.446 26.262 1.00 29.59 208 LEU B N 1
ATOM 4180 C CA . LEU B 1 214 ? 36.409 27.591 25.236 1.00 29.23 208 LEU B CA 1
ATOM 4181 C C . LEU B 1 214 ? 36.245 26.122 25.600 1.00 32.23 208 LEU B C 1
ATOM 4182 O O . LEU B 1 214 ? 36.587 25.712 26.713 1.00 34.43 208 LEU B O 1
ATOM 4187 N N . SER B 1 215 ? 35.714 25.342 24.660 1.00 32.68 209 SER B N 1
ATOM 4188 C CA . SER B 1 215 ? 35.686 23.882 24.728 1.00 30.67 209 SER B CA 1
ATOM 4189 C C . SER B 1 215 ? 36.744 23.380 23.748 1.00 31.37 209 SER B C 1
ATOM 4190 O O . SER B 1 215 ? 36.530 23.391 22.531 1.00 28.74 209 SER B O 1
ATOM 4193 N N . ASP B 1 216 ? 37.893 22.963 24.274 1.00 33.16 210 ASP B N 1
ATOM 4194 C CA . ASP B 1 216 ? 39.067 22.686 23.456 1.00 38.05 210 ASP B CA 1
ATOM 4195 C C . ASP B 1 216 ? 39.275 21.185 23.307 1.00 43.12 210 ASP B C 1
ATOM 4196 O O . ASP B 1 216 ? 39.526 20.488 24.295 1.00 45.17 210 ASP B O 1
ATOM 4201 N N . HIS B 1 217 ? 39.197 20.697 22.069 1.00 47.40 211 HIS B N 1
ATOM 4202 C CA . HIS B 1 217 ? 39.541 19.321 21.742 1.00 51.60 211 HIS B CA 1
ATOM 4203 C C . HIS B 1 217 ? 40.887 19.204 21.038 1.00 52.50 211 HIS B C 1
ATOM 4204 O O . HIS B 1 217 ? 41.204 18.138 20.501 1.00 53.28 211 HIS B O 1
ATOM 4211 N N . SER B 1 218 ? 41.680 20.268 21.024 1.00 52.79 212 SER B N 1
ATOM 4212 C CA . SER B 1 218 ? 42.989 20.264 20.391 1.00 53.18 212 SER B CA 1
ATOM 4213 C C . SER B 1 218 ? 44.090 20.093 21.432 1.00 57.08 212 SER B C 1
ATOM 4214 O O . SER B 1 218 ? 43.890 20.313 22.629 1.00 57.41 212 SER B O 1
ATOM 4217 N N . PHE B 1 219 ? 45.269 19.707 20.956 1.00 64.78 213 PHE B N 1
ATOM 4218 C CA . PHE B 1 219 ? 46.424 19.498 21.815 1.00 67.51 213 PHE B CA 1
ATOM 4219 C C . PHE B 1 219 ? 47.344 20.711 21.747 1.00 67.65 213 PHE B C 1
ATOM 4220 O O . PHE B 1 219 ? 47.444 21.383 20.718 1.00 70.43 213 PHE B O 1
ATOM 4222 N N . GLY B 1 220 ? 48.015 20.985 22.854 1.00 57.47 214 GLY B N 1
ATOM 4223 C CA . GLY B 1 220 ? 48.928 22.105 22.949 1.00 53.28 214 GLY B CA 1
ATOM 4224 C C . GLY B 1 220 ? 48.358 23.229 23.796 1.00 49.10 214 GLY B C 1
ATOM 4225 O O . GLY B 1 220 ? 47.371 23.073 24.520 1.00 51.69 214 GLY B O 1
ATOM 4226 N N . PHE B 1 221 ? 49.000 24.391 23.683 1.00 45.89 215 PHE B N 1
ATOM 4227 C CA . PHE B 1 221 ? 48.633 25.567 24.461 1.00 42.21 215 PHE B CA 1
ATOM 4228 C C . PHE B 1 221 ? 48.095 26.708 23.611 1.00 37.24 215 PHE B C 1
ATOM 4229 O O . PHE B 1 221 ? 47.653 27.718 24.169 1.00 33.74 215 PHE B O 1
ATOM 4237 N N . LEU B 1 222 ? 48.115 26.578 22.283 1.00 37.84 216 LEU B N 1
ATOM 4238 C CA . LEU B 1 222 ? 47.702 27.683 21.422 1.00 36.68 216 LEU B CA 1
ATOM 4239 C C . LEU B 1 222 ? 46.267 28.109 21.708 1.00 37.66 216 LEU B C 1
ATOM 4240 O O . LEU B 1 222 ? 45.999 29.288 21.965 1.00 38.24 216 LEU B O 1
ATOM 4245 N N . ALA B 1 223 ? 45.328 27.158 21.683 1.00 41.04 217 ALA B N 1
ATOM 4246 C CA . ALA B 1 223 ? 43.924 27.517 21.873 1.00 39.93 217 ALA B CA 1
ATOM 4247 C C . ALA B 1 223 ? 43.626 28.045 23.275 1.00 40.89 217 ALA B C 1
ATOM 4248 O O . ALA B 1 223 ? 43.002 29.113 23.385 1.00 43.67 217 ALA B O 1
ATOM 4250 N N . PRO B 1 224 ? 44.028 27.382 24.367 1.00 41.24 218 PRO B N 1
ATOM 4251 C CA . PRO B 1 224 ? 43.652 27.919 25.687 1.00 40.43 218 PRO B CA 1
ATOM 4252 C C . PRO B 1 224 ? 44.331 29.235 26.027 1.00 37.58 218 PRO B C 1
ATOM 4253 O O . PRO B 1 224 ? 43.695 30.113 26.625 1.00 35.88 218 PRO B O 1
ATOM 4257 N N . VAL B 1 225 ? 45.604 29.405 25.664 1.00 36.28 219 VAL B N 1
ATOM 4258 C CA . VAL B 1 225 ? 46.306 30.643 25.997 1.00 35.07 219 VAL B CA 1
ATOM 4259 C C . VAL B 1 225 ? 45.713 31.819 25.230 1.00 37.01 219 VAL B C 1
ATOM 4260 O O . VAL B 1 225 ? 45.536 32.911 25.785 1.00 36.84 219 VAL B O 1
ATOM 4264 N N . MET B 1 226 ? 45.370 31.612 23.955 1.00 37.08 220 MET B N 1
ATOM 4265 C CA . MET B 1 226 ? 44.734 32.676 23.188 1.00 40.33 220 MET B CA 1
ATOM 4266 C C . MET B 1 226 ? 43.319 32.955 23.673 1.00 46.23 220 MET B C 1
ATOM 4267 O O . MET B 1 226 ? 42.870 34.105 23.630 1.00 41.22 220 MET B O 1
ATOM 4272 N N . ALA B 1 227 ? 42.608 31.927 24.142 1.00 62.59 221 ALA B N 1
ATOM 4273 C CA . ALA B 1 227 ? 41.254 32.136 24.645 1.00 64.43 221 ALA B CA 1
ATOM 4274 C C . ALA B 1 227 ? 41.251 33.078 25.842 1.00 64.24 221 ALA B C 1
ATOM 4275 O O . ALA B 1 227 ? 40.360 33.928 25.970 1.00 65.13 221 ALA B O 1
ATOM 4277 N N . VAL B 1 228 ? 42.239 32.942 26.730 1.00 53.91 222 VAL B N 1
ATOM 4278 C CA . VAL B 1 228 ? 42.355 33.853 27.866 1.00 45.65 222 VAL B CA 1
ATOM 4279 C C . VAL B 1 228 ? 42.511 35.286 27.372 1.00 42.01 222 VAL B C 1
ATOM 4280 O O . VAL B 1 228 ? 41.845 36.208 27.858 1.00 43.58 222 VAL B O 1
ATOM 4284 N N . ALA B 1 229 ? 43.392 35.492 26.392 1.00 35.56 223 ALA B N 1
ATOM 4285 C CA . ALA B 1 229 ? 43.566 36.825 25.828 1.00 33.41 223 ALA B CA 1
ATOM 4286 C C . ALA B 1 229 ? 42.299 37.314 25.139 1.00 30.97 223 ALA B C 1
ATOM 4287 O O . ALA B 1 229 ? 42.010 38.516 25.155 1.00 32.54 223 ALA B O 1
ATOM 4289 N N . LEU B 1 230 ? 41.538 36.408 24.528 1.00 29.36 224 LEU B N 1
ATOM 4290 C CA . LEU B 1 230 ? 40.326 36.776 23.808 1.00 27.58 224 LEU B CA 1
ATOM 4291 C C . LEU B 1 230 ? 39.124 36.989 24.719 1.00 27.95 224 LEU B C 1
ATOM 4292 O O . LEU B 1 230 ? 38.045 37.320 24.219 1.00 30.50 224 LEU B O 1
ATOM 4297 N N . GLY B 1 231 ? 39.276 36.819 26.027 1.00 28.39 225 GLY B N 1
ATOM 4298 C CA . GLY B 1 231 ? 38.215 37.121 26.963 1.00 29.77 225 GLY B CA 1
ATOM 4299 C C . GLY B 1 231 ? 37.458 35.934 27.506 1.00 34.19 225 GLY B C 1
ATOM 4300 O O . GLY B 1 231 ? 36.463 36.130 28.213 1.00 38.81 225 GLY B O 1
ATOM 4301 N N . ALA B 1 232 ? 37.893 34.714 27.207 1.00 33.61 226 ALA B N 1
ATOM 4302 C CA . ALA B 1 232 ? 37.217 33.529 27.715 1.00 30.27 226 ALA B CA 1
ATOM 4303 C C . ALA B 1 232 ? 37.465 33.382 29.210 1.00 30.23 226 ALA B C 1
ATOM 4304 O O . ALA B 1 232 ? 38.592 33.552 29.684 1.00 36.97 226 ALA B O 1
ATOM 4306 N N . ARG B 1 233 ? 36.401 33.105 29.959 1.00 28.55 227 ARG B N 1
ATOM 4307 C CA . ARG B 1 233 ? 36.484 32.882 31.396 1.00 30.28 227 ARG B CA 1
ATOM 4308 C C . ARG B 1 233 ? 36.184 31.438 31.775 1.00 29.82 227 ARG B C 1
ATOM 4309 O O . ARG B 1 233 ? 36.134 31.118 32.968 1.00 29.78 227 ARG B O 1
ATOM 4317 N N . VAL B 1 234 ? 35.960 30.568 30.792 1.00 28.52 228 VAL B N 1
ATOM 4318 C CA . VAL B 1 234 ? 35.749 29.141 31.002 1.00 28.47 228 VAL B CA 1
ATOM 4319 C C . VAL B 1 234 ? 36.584 28.374 29.986 1.00 30.82 228 VAL B C 1
ATOM 4320 O O . VAL B 1 234 ? 36.495 28.634 28.781 1.00 30.19 228 VAL B O 1
ATOM 4324 N N . ILE B 1 235 ? 37.416 27.457 30.468 1.00 32.22 229 ILE B N 1
ATOM 4325 C CA . ILE B 1 235 ? 38.189 26.570 29.609 1.00 32.45 229 ILE B CA 1
ATOM 4326 C C . ILE B 1 235 ? 37.773 25.147 29.936 1.00 37.82 229 ILE B C 1
ATOM 4327 O O . ILE B 1 235 ? 37.818 24.735 31.100 1.00 40.14 229 ILE B O 1
ATOM 4332 N N . GLU B 1 236 ? 37.368 24.401 28.916 1.00 44.03 230 GLU B N 1
ATOM 4333 C CA . GLU B 1 236 ? 36.841 23.054 29.086 1.00 45.74 230 GLU B CA 1
ATOM 4334 C C . GLU B 1 236 ? 37.712 22.089 28.299 1.00 42.23 230 GLU B C 1
ATOM 4335 O O . GLU B 1 236 ? 37.894 22.261 27.088 1.00 43.15 230 GLU B O 1
ATOM 4341 N N . LYS B 1 237 ? 38.242 21.074 28.980 1.00 37.09 231 LYS B N 1
ATOM 4342 C CA . LYS B 1 237 ? 39.095 20.086 28.336 1.00 37.52 231 LYS B CA 1
ATOM 4343 C C . LYS B 1 237 ? 38.761 18.692 28.842 1.00 36.66 231 LYS B C 1
ATOM 4344 O O . LYS B 1 237 ? 38.476 18.502 30.028 1.00 34.21 231 LYS B O 1
ATOM 4350 N N . HIS B 1 238 ? 38.811 17.717 27.937 1.00 35.88 232 HIS B N 1
ATOM 4351 C CA . HIS B 1 238 ? 38.554 16.332 28.302 1.00 39.02 232 HIS B CA 1
ATOM 4352 C C . HIS B 1 238 ? 39.757 15.748 29.034 1.00 41.83 232 HIS B C 1
ATOM 4353 O O . HIS B 1 238 ? 40.906 15.936 28.623 1.00 44.10 232 HIS B O 1
ATOM 4360 N N . PHE B 1 239 ? 39.487 15.029 30.118 1.00 44.55 233 PHE B N 1
ATOM 4361 C CA . PHE B 1 239 ? 40.519 14.556 31.027 1.00 47.02 233 PHE B CA 1
ATOM 4362 C C . PHE B 1 239 ? 40.408 13.044 31.175 1.00 50.11 233 PHE B C 1
ATOM 4363 O O . PHE B 1 239 ? 39.303 12.504 31.298 1.00 51.01 233 PHE B O 1
ATOM 4371 N N . MET B 1 240 ? 41.550 12.361 31.151 1.00 52.55 234 MET B N 1
ATOM 4372 C CA . MET B 1 240 ? 41.599 10.933 31.429 1.00 58.44 234 MET B CA 1
ATOM 4373 C C . MET B 1 240 ? 42.832 10.610 32.261 1.00 62.11 234 MET B C 1
ATOM 4374 O O . MET B 1 240 ? 43.900 11.193 32.058 1.00 56.99 234 MET B O 1
ATOM 4379 N N . LEU B 1 241 ? 42.674 9.683 33.204 1.00 68.10 235 LEU B N 1
ATOM 4380 C CA . LEU B 1 241 ? 43.745 9.344 34.138 1.00 56.94 235 LEU B CA 1
ATOM 4381 C C . LEU B 1 241 ? 44.868 8.572 33.452 1.00 59.53 235 LEU B C 1
ATOM 4382 O O . LEU B 1 241 ? 45.804 9.162 32.914 1.00 59.22 235 LEU B O 1
ATOM 4384 N N . LYS B 1 251 ? 41.102 9.825 22.864 1.00 54.85 245 LYS B N 1
ATOM 4385 C CA . LYS B 1 251 ? 42.005 10.128 21.756 1.00 57.82 245 LYS B CA 1
ATOM 4386 C C . LYS B 1 251 ? 42.414 11.600 21.758 1.00 58.75 245 LYS B C 1
ATOM 4387 O O . LYS B 1 251 ? 43.539 11.941 21.397 1.00 60.29 245 LYS B O 1
ATOM 4389 N N . PHE B 1 252 ? 41.487 12.468 22.164 1.00 58.05 246 PHE B N 1
ATOM 4390 C CA . PHE B 1 252 ? 41.727 13.904 22.243 1.00 54.78 246 PHE B CA 1
ATOM 4391 C C . PHE B 1 252 ? 41.712 14.405 23.682 1.00 51.36 246 PHE B C 1
ATOM 4392 O O . PHE B 1 252 ? 41.592 15.612 23.919 1.00 46.74 246 PHE B O 1
ATOM 4400 N N . SER B 1 253 ? 41.814 13.498 24.643 1.00 54.50 247 SER B N 1
ATOM 4401 C CA . SER B 1 253 ? 41.853 13.863 26.046 1.00 55.45 247 SER B CA 1
ATOM 4402 C C . SER B 1 253 ? 43.293 14.125 26.475 1.00 56.62 247 SER B C 1
ATOM 4403 O O . SER B 1 253 ? 44.250 13.843 25.750 1.00 59.29 247 SER B O 1
ATOM 4406 N N . LEU B 1 254 ? 43.440 14.688 27.669 1.00 55.41 248 LEU B N 1
ATOM 4407 C CA . LEU B 1 254 ? 44.745 14.970 28.240 1.00 56.19 248 LEU B CA 1
ATOM 4408 C C . LEU B 1 254 ? 44.959 14.105 29.471 1.00 60.07 248 LEU B C 1
ATOM 4409 O O . LEU B 1 254 ? 44.041 13.922 30.275 1.00 64.13 248 LEU B O 1
ATOM 4414 N N . ASP B 1 255 ? 46.176 13.589 29.626 1.00 59.39 249 ASP B N 1
ATOM 4415 C CA . ASP B 1 255 ? 46.521 12.869 30.841 1.00 58.43 249 ASP B CA 1
ATOM 4416 C C . ASP B 1 255 ? 46.829 13.874 31.947 1.00 56.41 249 ASP B C 1
ATOM 4417 O O . ASP B 1 255 ? 46.663 15.085 31.783 1.00 56.91 249 ASP B O 1
ATOM 4422 N N . PHE B 1 256 ? 47.263 13.371 33.102 1.00 56.12 250 PHE B N 1
ATOM 4423 C CA . PHE B 1 256 ? 47.564 14.272 34.209 1.00 55.39 250 PHE B CA 1
ATOM 4424 C C . PHE B 1 256 ? 48.646 15.279 33.839 1.00 54.48 250 PHE B C 1
ATOM 4425 O O . PHE B 1 256 ? 48.540 16.464 34.174 1.00 52.37 250 PHE B O 1
ATOM 4433 N N . ASP B 1 257 ? 49.696 14.828 33.152 1.00 56.91 251 ASP B N 1
ATOM 4434 C CA . ASP B 1 257 ? 50.799 15.722 32.818 1.00 61.59 251 ASP B CA 1
ATOM 4435 C C . ASP B 1 257 ? 50.357 16.792 31.829 1.00 60.78 251 ASP B C 1
ATOM 4436 O O . ASP B 1 257 ? 50.667 17.978 32.000 1.00 61.42 251 ASP B O 1
ATOM 4441 N N . GLU B 1 258 ? 49.628 16.393 30.785 1.00 58.00 252 GLU B N 1
ATOM 4442 C CA . GLU B 1 258 ? 49.211 17.355 29.772 1.00 54.53 252 GLU B CA 1
ATOM 4443 C C . GLU B 1 258 ? 48.214 18.355 30.342 1.00 51.52 252 GLU B C 1
ATOM 4444 O O . GLU B 1 258 ? 48.241 19.541 29.989 1.00 49.20 252 GLU B O 1
ATOM 4450 N N . PHE B 1 259 ? 47.329 17.897 31.229 1.00 51.83 253 PHE B N 1
ATOM 4451 C CA . PHE B 1 259 ? 46.345 18.798 31.816 1.00 48.70 253 PHE B CA 1
ATOM 4452 C C . PHE B 1 259 ? 47.007 19.768 32.787 1.00 45.94 253 PHE B C 1
ATOM 4453 O O . PHE B 1 259 ? 46.692 20.963 32.789 1.00 44.26 253 PHE B O 1
ATOM 4461 N N . LYS B 1 260 ? 47.933 19.273 33.615 1.00 47.03 254 LYS B N 1
ATOM 4462 C CA . LYS B 1 260 ? 48.675 20.158 34.510 1.00 48.36 254 LYS B CA 1
ATOM 4463 C C . LYS B 1 260 ? 49.486 21.178 33.723 1.00 50.78 254 LYS B C 1
ATOM 4464 O O . LYS B 1 260 ? 49.567 22.349 34.112 1.00 47.79 254 LYS B O 1
ATOM 4466 N N . ALA B 1 261 ? 50.089 20.753 32.610 1.00 54.63 255 ALA B N 1
ATOM 4467 C CA . ALA B 1 261 ? 50.847 21.680 31.778 1.00 44.35 255 ALA B CA 1
ATOM 4468 C C . ALA B 1 261 ? 49.937 22.725 31.148 1.00 41.41 255 ALA B C 1
ATOM 4469 O O . ALA B 1 261 ? 50.333 23.884 30.987 1.00 40.51 255 ALA B O 1
ATOM 4471 N N . MET B 1 262 ? 48.723 22.327 30.763 1.00 40.08 256 MET B N 1
ATOM 4472 C CA . MET B 1 262 ? 47.774 23.285 30.206 1.00 37.52 256 MET B CA 1
ATOM 4473 C C . MET B 1 262 ? 47.276 24.263 31.264 1.00 37.02 256 MET B C 1
ATOM 4474 O O . MET B 1 262 ? 47.156 25.463 30.995 1.00 38.71 256 MET B O 1
ATOM 4479 N N . VAL B 1 263 ? 46.978 23.775 32.470 1.00 37.60 257 VAL B N 1
ATOM 4480 C CA . VAL B 1 263 ? 46.490 24.657 33.530 1.00 44.13 257 VAL B CA 1
ATOM 4481 C C . VAL B 1 263 ? 47.533 25.714 33.868 1.00 43.54 257 VAL B C 1
ATOM 4482 O O . VAL B 1 263 ? 47.217 26.902 34.003 1.00 41.10 257 VAL B O 1
ATOM 4486 N N . ASP B 1 264 ? 48.794 25.297 34.017 1.00 47.50 258 ASP B N 1
ATOM 4487 C CA . ASP B 1 264 ? 49.858 26.255 34.305 1.00 49.80 258 ASP B CA 1
ATOM 4488 C C . ASP B 1 264 ? 50.014 27.250 33.164 1.00 51.50 258 ASP B C 1
ATOM 4489 O O . ASP B 1 264 ? 50.310 28.429 33.393 1.00 54.55 258 ASP B O 1
ATOM 4494 N N . ALA B 1 265 ? 49.824 26.790 31.925 1.00 49.84 259 ALA B N 1
ATOM 4495 C CA . ALA B 1 265 ? 49.886 27.689 30.779 1.00 48.12 259 ALA B CA 1
ATOM 4496 C C . ALA B 1 265 ? 48.737 28.688 30.804 1.00 46.72 259 ALA B C 1
ATOM 4497 O O . ALA B 1 265 ? 48.923 29.866 30.475 1.00 49.39 259 ALA B O 1
ATOM 4499 N N . VAL B 1 266 ? 47.541 28.235 31.188 1.00 43.32 260 VAL B N 1
ATOM 4500 C CA . VAL B 1 266 ? 46.392 29.131 31.263 1.00 39.76 260 VAL B CA 1
ATOM 4501 C C . VAL B 1 266 ? 46.582 30.148 32.380 1.00 32.28 260 VAL B C 1
ATOM 4502 O O . VAL B 1 266 ? 46.268 31.334 32.219 1.00 41.10 260 VAL B O 1
ATOM 4506 N N . ARG B 1 267 ? 47.092 29.703 33.532 1.00 33.95 261 ARG B N 1
ATOM 4507 C CA . ARG B 1 267 ? 47.339 30.628 34.634 1.00 39.07 261 ARG B CA 1
ATOM 4508 C C . ARG B 1 267 ? 48.451 31.609 34.293 1.00 39.55 261 ARG B C 1
ATOM 4509 O O . ARG B 1 267 ? 48.418 32.763 34.738 1.00 38.99 261 ARG B O 1
ATOM 4517 N N . GLN B 1 268 ? 49.444 31.164 33.519 1.00 39.49 262 GLN B N 1
ATOM 4518 C CA . GLN B 1 268 ? 50.482 32.070 33.041 1.00 39.07 262 GLN B CA 1
ATOM 4519 C C . GLN B 1 268 ? 49.883 33.171 32.179 1.00 39.45 262 GLN B C 1
ATOM 4520 O O . GLN B 1 268 ? 50.280 34.338 32.280 1.00 40.23 262 GLN B O 1
ATOM 4526 N N . ALA B 1 269 ? 48.929 32.814 31.318 1.00 40.32 263 ALA B N 1
ATOM 4527 C CA . ALA B 1 269 ? 48.267 33.812 30.486 1.00 40.79 263 ALA B CA 1
ATOM 4528 C C . ALA B 1 269 ? 47.480 34.810 31.329 1.00 41.92 263 ALA B C 1
ATOM 4529 O O . ALA B 1 269 ? 47.455 36.007 31.020 1.00 42.83 263 ALA B O 1
ATOM 4531 N N . GLU B 1 270 ? 46.843 34.338 32.405 1.00 45.41 264 GLU B N 1
ATOM 4532 C CA . GLU B 1 270 ? 46.056 35.226 33.259 1.00 47.59 264 GLU B CA 1
ATOM 4533 C C . GLU B 1 270 ? 46.917 36.316 33.884 1.00 50.50 264 GLU B C 1
ATOM 4534 O O . GLU B 1 270 ? 46.558 37.498 33.855 1.00 54.69 264 GLU B O 1
ATOM 4540 N N . SER B 1 271 ? 48.052 35.938 34.473 1.00 49.27 265 SER B N 1
ATOM 4541 C CA . SER B 1 271 ? 48.871 36.934 35.150 1.00 50.71 265 SER B CA 1
ATOM 4542 C C . SER B 1 271 ? 49.500 37.903 34.160 1.00 49.57 265 SER B C 1
ATOM 4543 O O . SER B 1 271 ? 49.661 39.088 34.473 1.00 51.97 265 SER B O 1
ATOM 4546 N N . ALA B 1 272 ? 49.841 37.430 32.960 1.00 45.32 266 ALA B N 1
ATOM 4547 C CA . ALA B 1 272 ? 50.405 38.296 31.933 1.00 43.07 266 ALA B CA 1
ATOM 4548 C C . ALA B 1 272 ? 49.370 39.195 31.274 1.00 40.18 266 ALA B C 1
ATOM 4549 O O . ALA B 1 272 ? 49.753 40.145 30.581 1.00 39.30 266 ALA B O 1
ATOM 4551 N N . LEU B 1 273 ? 48.079 38.925 31.468 1.00 37.95 267 LEU B N 1
ATOM 4552 C CA . LEU B 1 273 ? 47.061 39.818 30.928 1.00 37.82 267 LEU B CA 1
ATOM 4553 C C . LEU B 1 273 ? 47.042 41.143 31.681 1.00 40.44 267 LEU B C 1
ATOM 4554 O O . LEU B 1 273 ? 46.959 42.210 31.062 1.00 41.28 267 LEU B O 1
ATOM 4559 N N . GLY B 1 274 ? 47.146 41.099 33.007 1.00 34.48 268 GLY B N 1
ATOM 4560 C CA . GLY B 1 274 ? 47.308 42.321 33.778 1.00 69.74 268 GLY B CA 1
ATOM 4561 C C . GLY B 1 274 ? 46.139 43.276 33.650 1.00 63.40 268 GLY B C 1
ATOM 4562 O O . GLY B 1 274 ? 44.971 42.870 33.612 1.00 65.78 268 GLY B O 1
ATOM 4563 N N . ASP B 1 275 ? 46.456 44.569 33.576 1.00 57.28 269 ASP B N 1
ATOM 4564 C CA . ASP B 1 275 ? 45.470 45.640 33.600 1.00 59.67 269 ASP B CA 1
ATOM 4565 C C . ASP B 1 275 ? 45.341 46.319 32.243 1.00 57.14 269 ASP B C 1
ATOM 4566 O O . ASP B 1 275 ? 46.261 46.314 31.421 1.00 53.94 269 ASP B O 1
ATOM 4571 N N . ASP B 1 276 ? 44.166 46.912 32.023 1.00 54.55 270 ASP B N 1
ATOM 4572 C CA . ASP B 1 276 ? 44.036 47.877 30.941 1.00 49.06 270 ASP B CA 1
ATOM 4573 C C . ASP B 1 276 ? 44.725 49.178 31.322 1.00 46.60 270 ASP B C 1
ATOM 4574 O O . ASP B 1 276 ? 45.185 49.920 30.447 1.00 41.45 270 ASP B O 1
ATOM 4576 N N . LYS B 1 277 ? 44.796 49.458 32.624 1.00 47.76 271 LYS B N 1
ATOM 4577 C CA . LYS B 1 277 ? 45.390 50.684 33.141 1.00 47.56 271 LYS B CA 1
ATOM 4578 C C . LYS B 1 277 ? 46.775 50.923 32.553 1.00 45.70 271 LYS B C 1
ATOM 4579 O O . LYS B 1 277 ? 47.594 50.005 32.470 1.00 43.76 271 LYS B O 1
ATOM 4581 N N . LEU B 1 278 ? 47.020 52.165 32.125 1.00 46.52 272 LEU B N 1
ATOM 4582 C CA . LEU B 1 278 ? 48.284 52.569 31.521 1.00 44.68 272 LEU B CA 1
ATOM 4583 C C . LEU B 1 278 ? 49.161 53.371 32.476 1.00 47.46 272 LEU B C 1
ATOM 4584 O O . LEU B 1 278 ? 49.975 54.184 32.029 1.00 44.80 272 LEU B O 1
ATOM 4589 N N . ASP B 1 279 ? 49.005 53.164 33.779 1.00 58.46 273 ASP B N 1
ATOM 4590 C CA . ASP B 1 279 ? 49.879 53.807 34.746 1.00 61.69 273 ASP B CA 1
ATOM 4591 C C . ASP B 1 279 ? 51.257 53.155 34.720 1.00 59.23 273 ASP B C 1
ATOM 4592 O O . ASP B 1 279 ? 51.412 51.975 34.385 1.00 58.88 273 ASP B O 1
ATOM 4597 N N . LEU B 1 280 ? 52.266 53.939 35.086 1.00 57.18 274 LEU B N 1
ATOM 4598 C CA . LEU B 1 280 ? 53.641 53.464 35.067 1.00 51.95 274 LEU B CA 1
ATOM 4599 C C . LEU B 1 280 ? 53.914 52.624 36.307 1.00 52.41 274 LEU B C 1
ATOM 4600 O O . LEU B 1 280 ? 53.674 53.073 37.431 1.00 56.75 274 LEU B O 1
ATOM 4605 N N . ASP B 1 281 ? 54.409 51.406 36.100 1.00 50.66 275 ASP B N 1
ATOM 4606 C CA . ASP B 1 281 ? 54.738 50.511 37.199 1.00 52.54 275 ASP B CA 1
ATOM 4607 C C . ASP B 1 281 ? 56.088 50.903 37.799 1.00 55.80 275 ASP B C 1
ATOM 4608 O O . ASP B 1 281 ? 56.751 51.841 37.345 1.00 56.66 275 ASP B O 1
ATOM 4610 N N . GLU B 1 282 ? 56.503 50.177 38.841 1.00 60.87 276 GLU B N 1
ATOM 4611 C CA . GLU B 1 282 ? 57.785 50.461 39.481 1.00 60.69 276 GLU B CA 1
ATOM 4612 C C . GLU B 1 282 ? 58.945 50.312 38.502 1.00 57.18 276 GLU B C 1
ATOM 4613 O O . GLU B 1 282 ? 59.892 51.107 38.525 1.00 56.88 276 GLU B O 1
ATOM 4615 N N . LYS B 1 283 ? 58.888 49.301 37.631 1.00 57.65 277 LYS B N 1
ATOM 4616 C CA . LYS B 1 283 ? 59.938 49.126 36.631 1.00 56.84 277 LYS B CA 1
ATOM 4617 C C . LYS B 1 283 ? 59.872 50.213 35.565 1.00 56.54 277 LYS B C 1
ATOM 4618 O O . LYS B 1 283 ? 60.909 50.659 35.058 1.00 56.74 277 LYS B O 1
ATOM 4620 N N . ALA B 1 284 ? 58.661 50.641 35.201 1.00 62.00 278 ALA B N 1
ATOM 4621 C CA . ALA B 1 284 ? 58.521 51.699 34.209 1.00 59.65 278 ALA B CA 1
ATOM 4622 C C . ALA B 1 284 ? 59.055 53.027 34.733 1.00 59.22 278 ALA B C 1
ATOM 4623 O O . ALA B 1 284 ? 59.654 53.801 33.978 1.00 62.17 278 ALA B O 1
ATOM 4625 N N . LEU B 1 285 ? 58.853 53.306 36.024 1.00 58.53 279 LEU B N 1
ATOM 4626 C CA . LEU B 1 285 ? 59.375 54.540 36.604 1.00 64.56 279 LEU B CA 1
ATOM 4627 C C . LEU B 1 285 ? 60.893 54.517 36.718 1.00 63.30 279 LEU B C 1
ATOM 4628 O O . LEU B 1 285 ? 61.530 55.576 36.696 1.00 34.66 279 LEU B O 1
ATOM 4633 N N . LYS B 1 286 ? 61.485 53.331 36.871 1.00 56.57 280 LYS B N 1
ATOM 4634 C CA . LYS B 1 286 ? 62.939 53.239 36.924 1.00 49.49 280 LYS B CA 1
ATOM 4635 C C . LYS B 1 286 ? 63.564 53.564 35.574 1.00 45.93 280 LYS B C 1
ATOM 4636 O O . LYS B 1 286 ? 64.647 54.156 35.521 1.00 45.94 280 LYS B O 1
ATOM 4638 N N . ASN B 1 287 ? 62.894 53.201 34.478 1.00 47.73 281 ASN B N 1
ATOM 4639 C CA . ASN B 1 287 ? 63.405 53.498 33.146 1.00 46.20 281 ASN B CA 1
ATOM 4640 C C . ASN B 1 287 ? 63.145 54.932 32.706 1.00 45.11 281 ASN B C 1
ATOM 4641 O O . ASN B 1 287 ? 63.782 55.391 31.751 1.00 47.63 281 ASN B O 1
ATOM 4646 N N . ARG B 1 288 ? 62.243 55.658 33.373 1.00 42.18 282 ARG B N 1
ATOM 4647 C CA . ARG B 1 288 ? 62.002 57.027 32.938 1.00 41.71 282 ARG B CA 1
ATOM 4648 C C . ARG B 1 288 ? 63.154 57.953 33.309 1.00 39.85 282 ARG B C 1
ATOM 4649 O O . ARG B 1 288 ? 63.241 59.061 32.768 1.00 38.27 282 ARG B O 1
ATOM 4657 N N . VAL B 1 289 ? 64.077 57.494 34.155 1.00 39.70 283 VAL B N 1
ATOM 4658 C CA . VAL B 1 289 ? 65.267 58.284 34.455 1.00 41.16 283 VAL B CA 1
ATOM 4659 C C . VAL B 1 289 ? 66.023 58.599 33.172 1.00 38.69 283 VAL B C 1
ATOM 4660 O O . VAL B 1 289 ? 66.572 59.696 33.009 1.00 37.41 283 VAL B O 1
ATOM 4662 N N . PHE B 1 290 ? 66.035 57.659 32.228 1.00 37.57 284 PHE B N 1
ATOM 4663 C CA . PHE B 1 290 ? 66.749 57.820 30.971 1.00 35.45 284 PHE B CA 1
ATOM 4664 C C . PHE B 1 290 ? 65.889 58.435 29.873 1.00 31.37 284 PHE B C 1
ATOM 4665 O O . PHE B 1 290 ? 66.214 58.279 28.692 1.00 30.18 284 PHE B O 1
ATOM 4673 N N . ALA B 1 291 ? 64.803 59.117 30.229 1.00 28.16 285 ALA B N 1
ATOM 4674 C CA . ALA B 1 291 ? 64.001 59.831 29.250 1.00 27.22 285 ALA B CA 1
ATOM 4675 C C . ALA B 1 291 ? 64.679 61.144 28.860 1.00 27.66 285 ALA B C 1
ATOM 4676 O O . ALA B 1 291 ? 65.629 61.597 29.497 1.00 48.36 285 ALA B O 1
ATOM 4678 N N . ARG B 1 292 ? 64.181 61.753 27.789 1.00 27.18 286 ARG B N 1
ATOM 4679 C CA . ARG B 1 292 ? 64.751 62.996 27.282 1.00 28.77 286 ARG B CA 1
ATOM 4680 C C . ARG B 1 292 ? 64.492 64.163 28.233 1.00 28.64 286 ARG B C 1
ATOM 4681 O O . ARG B 1 292 ? 63.457 64.238 28.898 1.00 28.63 286 ARG B O 1
ATOM 4689 N N . SER B 1 293 ? 65.452 65.085 28.282 1.00 29.54 287 SER B N 1
ATOM 4690 C CA . SER B 1 293 ? 65.305 66.328 29.028 1.00 30.56 287 SER B CA 1
ATOM 4691 C C . SER B 1 293 ? 66.205 67.394 28.422 1.00 32.40 287 SER B C 1
ATOM 4692 O O . SER B 1 293 ? 67.139 67.099 27.670 1.00 31.42 287 SER B O 1
ATOM 4695 N N . LEU B 1 294 ? 65.924 68.644 28.778 1.00 33.84 288 LEU B N 1
ATOM 4696 C CA . LEU B 1 294 ? 66.658 69.776 28.234 1.00 35.99 288 LEU B CA 1
ATOM 4697 C C . LEU B 1 294 ? 67.897 70.043 29.076 1.00 37.47 288 LEU B C 1
ATOM 4698 O O . LEU B 1 294 ? 67.803 70.229 30.293 1.00 36.34 288 LEU B O 1
ATOM 4703 N N . TYR B 1 295 ? 69.053 70.074 28.418 1.00 42.40 289 TYR B N 1
ATOM 4704 C CA . TYR B 1 295 ? 70.343 70.322 29.045 1.00 45.71 289 TYR B CA 1
ATOM 4705 C C . TYR B 1 295 ? 71.046 71.431 28.280 1.00 37.07 289 TYR B C 1
ATOM 4706 O O . TYR B 1 295 ? 70.674 71.771 27.153 1.00 43.00 289 TYR B O 1
ATOM 4715 N N . ALA B 1 296 ? 72.085 71.988 28.897 1.00 43.26 290 ALA B N 1
ATOM 4716 C CA . ALA B 1 296 ? 72.913 73.001 28.254 1.00 42.71 290 ALA B CA 1
ATOM 4717 C C . ALA B 1 296 ? 73.990 72.290 27.446 1.00 39.86 290 ALA B C 1
ATOM 4718 O O . ALA B 1 296 ? 74.862 71.622 28.010 1.00 40.07 290 ALA B O 1
ATOM 4720 N N . SER B 1 297 ? 73.930 72.438 26.125 1.00 40.06 291 SER B N 1
ATOM 4721 C CA . SER B 1 297 ? 74.896 71.817 25.230 1.00 49.75 291 SER B CA 1
ATOM 4722 C C . SER B 1 297 ? 76.137 72.674 25.022 1.00 49.08 291 SER B C 1
ATOM 4723 O O . SER B 1 297 ? 77.032 72.270 24.274 1.00 43.29 291 SER B O 1
ATOM 4726 N N . LYS B 1 298 ? 76.206 73.833 25.676 1.00 49.54 292 LYS B N 1
ATOM 4727 C CA . LYS B 1 298 ? 77.375 74.700 25.680 1.00 51.23 292 LYS B CA 1
ATOM 4728 C C . LYS B 1 298 ? 77.362 75.480 26.985 1.00 54.06 292 LYS B C 1
ATOM 4729 O O . LYS B 1 298 ? 76.410 75.400 27.765 1.00 55.41 292 LYS B O 1
ATOM 4735 N N . ASP B 1 299 ? 78.435 76.228 27.233 1.00 59.49 293 ASP B N 1
ATOM 4736 C CA . ASP B 1 299 ? 78.411 77.178 28.336 1.00 59.28 293 ASP B CA 1
ATOM 4737 C C . ASP B 1 299 ? 77.547 78.365 27.933 1.00 57.30 293 ASP B C 1
ATOM 4738 O O . ASP B 1 299 ? 77.628 78.854 26.802 1.00 59.35 293 ASP B O 1
ATOM 4743 N N . ILE B 1 300 ? 76.713 78.834 28.855 1.00 50.61 294 ILE B N 1
ATOM 4744 C CA . ILE B 1 300 ? 75.764 79.899 28.555 1.00 49.69 294 ILE B CA 1
ATOM 4745 C C . ILE B 1 300 ? 75.920 80.993 29.598 1.00 61.91 294 ILE B C 1
ATOM 4746 O O . ILE B 1 300 ? 75.669 80.761 30.787 1.00 64.89 294 ILE B O 1
ATOM 4751 N N . LYS B 1 301 ? 76.309 82.184 29.153 1.00 60.52 295 LYS B N 1
ATOM 4752 C CA . LYS B 1 301 ? 76.445 83.304 30.065 1.00 58.42 295 LYS B CA 1
ATOM 4753 C C . LYS B 1 301 ? 75.078 83.914 30.352 1.00 57.96 295 LYS B C 1
ATOM 4754 O O . LYS B 1 301 ? 74.121 83.759 29.588 1.00 54.55 295 LYS B O 1
ATOM 4756 N N . LYS B 1 302 ? 74.997 84.606 31.484 1.00 58.85 296 LYS B N 1
ATOM 4757 C CA . LYS B 1 302 ? 73.760 85.263 31.885 1.00 58.18 296 LYS B CA 1
ATOM 4758 C C . LYS B 1 302 ? 73.394 86.350 30.879 1.00 60.65 296 LYS B C 1
ATOM 4759 O O . LYS B 1 302 ? 74.228 87.184 30.515 1.00 61.96 296 LYS B O 1
ATOM 4765 N N . GLY B 1 303 ? 72.140 86.345 30.435 1.00 58.51 297 GLY B N 1
ATOM 4766 C CA . GLY B 1 303 ? 71.683 87.269 29.421 1.00 60.37 297 GLY B CA 1
ATOM 4767 C C . GLY B 1 303 ? 71.768 86.761 27.997 1.00 68.21 297 GLY B C 1
ATOM 4768 O O . GLY B 1 303 ? 71.248 87.425 27.092 1.00 72.71 297 GLY B O 1
ATOM 4769 N N . GLU B 1 304 ? 72.401 85.611 27.766 1.00 65.06 298 GLU B N 1
ATOM 4770 C CA . GLU B 1 304 ? 72.414 85.000 26.443 1.00 64.08 298 GLU B CA 1
ATOM 4771 C C . GLU B 1 304 ? 71.060 84.371 26.156 1.00 62.21 298 GLU B C 1
ATOM 4772 O O . GLU B 1 304 ? 70.406 83.840 27.058 1.00 59.95 298 GLU B O 1
ATOM 4778 N N . ILE B 1 305 ? 70.638 84.420 24.898 1.00 66.96 299 ILE B N 1
ATOM 4779 C CA . ILE B 1 305 ? 69.341 83.850 24.557 1.00 69.16 299 ILE B CA 1
ATOM 4780 C C . ILE B 1 305 ? 69.545 82.385 24.199 1.00 65.98 299 ILE B C 1
ATOM 4781 O O . ILE B 1 305 ? 70.591 81.984 23.677 1.00 69.79 299 ILE B O 1
ATOM 4786 N N . PHE B 1 306 ? 68.537 81.575 24.498 1.00 63.22 300 PHE B N 1
ATOM 4787 C CA . PHE B 1 306 ? 68.610 80.148 24.238 1.00 62.74 300 PHE B CA 1
ATOM 4788 C C . PHE B 1 306 ? 68.301 79.841 22.778 1.00 62.81 300 PHE B C 1
ATOM 4789 O O . PHE B 1 306 ? 67.512 80.531 22.126 1.00 64.52 300 PHE B O 1
ATOM 4797 N N . SER B 1 307 ? 68.951 78.801 22.261 1.00 47.75 301 SER B N 1
ATOM 4798 C CA . SER B 1 307 ? 68.795 78.414 20.868 1.00 54.02 301 SER B CA 1
ATOM 4799 C C . SER B 1 307 ? 69.060 76.919 20.737 1.00 53.34 301 SER B C 1
ATOM 4800 O O . SER B 1 307 ? 69.294 76.216 21.726 1.00 47.15 301 SER B O 1
ATOM 4803 N N . GLU B 1 308 ? 69.009 76.433 19.495 1.00 58.91 302 GLU B N 1
ATOM 4804 C CA . GLU B 1 308 ? 69.378 75.047 19.231 1.00 57.82 302 GLU B CA 1
ATOM 4805 C C . GLU B 1 308 ? 70.838 74.795 19.565 1.00 58.41 302 GLU B C 1
ATOM 4806 O O . GLU B 1 308 ? 71.211 73.672 19.922 1.00 59.58 302 GLU B O 1
ATOM 4812 N N . GLU B 1 309 ? 71.675 75.828 19.459 1.00 60.82 303 GLU B N 1
ATOM 4813 C CA . GLU B 1 309 ? 73.110 75.644 19.626 1.00 64.45 303 GLU B CA 1
ATOM 4814 C C . GLU B 1 309 ? 73.499 75.449 21.084 1.00 61.95 303 GLU B C 1
ATOM 4815 O O . GLU B 1 309 ? 74.516 74.805 21.364 1.00 64.53 303 GLU B O 1
ATOM 4821 N N . ASN B 1 310 ? 72.725 75.997 22.019 1.00 59.66 304 ASN B N 1
ATOM 4822 C CA . ASN B 1 310 ? 73.065 75.905 23.432 1.00 56.92 304 ASN B CA 1
ATOM 4823 C C . ASN B 1 310 ? 72.057 75.115 24.259 1.00 53.34 304 ASN B C 1
ATOM 4824 O O . ASN B 1 310 ? 72.263 74.956 25.470 1.00 41.74 304 ASN B O 1
ATOM 4829 N N . VAL B 1 311 ? 70.984 74.611 23.653 1.00 49.15 305 VAL B N 1
ATOM 4830 C CA . VAL B 1 311 ? 70.023 73.748 24.330 1.00 43.45 305 VAL B CA 1
ATOM 4831 C C . VAL B 1 311 ? 69.890 72.463 23.527 1.00 43.16 305 VAL B C 1
ATOM 4832 O O . VAL B 1 311 ? 69.708 72.506 22.304 1.00 38.90 305 VAL B O 1
ATOM 4836 N N . LYS B 1 312 ? 69.967 71.324 24.208 1.00 43.48 306 LYS B N 1
ATOM 4837 C CA . LYS B 1 312 ? 69.846 70.040 23.536 1.00 45.74 306 LYS B CA 1
ATOM 4838 C C . LYS B 1 312 ? 68.954 69.128 24.363 1.00 42.68 306 LYS B C 1
ATOM 4839 O O . LYS B 1 312 ? 69.102 69.040 25.586 1.00 33.83 306 LYS B O 1
ATOM 4842 N N . SER B 1 313 ? 68.033 68.448 23.687 1.00 39.07 307 SER B N 1
ATOM 4843 C CA . SER B 1 313 ? 67.175 67.452 24.318 1.00 37.92 307 SER B CA 1
ATOM 4844 C C . SER B 1 313 ? 67.929 66.128 24.321 1.00 38.53 307 SER B C 1
ATOM 4845 O O . SER B 1 313 ? 68.176 65.545 23.260 1.00 40.84 307 SER B O 1
ATOM 4848 N N . VAL B 1 314 ? 68.323 65.667 25.508 1.00 36.08 308 VAL B N 1
ATOM 4849 C CA . VAL B 1 314 ? 69.159 64.483 25.659 1.00 35.29 308 VAL B CA 1
ATOM 4850 C C . VAL B 1 314 ? 68.685 63.675 26.860 1.00 32.78 308 VAL B C 1
ATOM 4851 O O . VAL B 1 314 ? 67.843 64.112 27.644 1.00 30.01 308 VAL B O 1
ATOM 4855 N N . ARG B 1 315 ? 69.267 62.488 27.007 1.00 30.18 309 ARG B N 1
ATOM 4856 C CA . ARG B 1 315 ? 69.191 61.605 28.163 1.00 30.27 309 ARG B CA 1
ATOM 4857 C C . ARG B 1 315 ? 70.302 61.969 29.142 1.00 31.72 309 ARG B C 1
ATOM 4858 O O . ARG B 1 315 ? 71.413 62.295 28.719 1.00 41.08 309 ARG B O 1
ATOM 4866 N N . PRO B 1 316 ? 70.070 61.938 30.460 1.00 32.32 310 PRO B N 1
ATOM 4867 C CA . PRO B 1 316 ? 68.875 61.466 31.163 1.00 37.41 310 PRO B CA 1
ATOM 4868 C C . PRO B 1 316 ? 67.779 62.517 31.292 1.00 36.78 310 PRO B C 1
ATOM 4869 O O . PRO B 1 316 ? 67.783 63.526 30.582 1.00 37.45 310 PRO B O 1
ATOM 4873 N N . SER B 1 317 ? 66.851 62.280 32.216 1.00 37.42 311 SER B N 1
ATOM 4874 C CA . SER B 1 317 ? 65.654 63.096 32.356 1.00 37.56 311 SER B CA 1
ATOM 4875 C C . SER B 1 317 ? 65.747 64.123 33.475 1.00 43.19 311 SER B C 1
ATOM 4876 O O . SER B 1 317 ? 64.721 64.692 33.862 1.00 47.44 311 SER B O 1
ATOM 4879 N N . PHE B 1 318 ? 66.944 64.384 34.000 1.00 45.82 312 PHE B N 1
ATOM 4880 C CA . PHE B 1 318 ? 67.074 65.261 35.157 1.00 47.99 312 PHE B CA 1
ATOM 4881 C C . PHE B 1 318 ? 66.918 66.739 34.820 1.00 49.77 312 PHE B C 1
ATOM 4882 O O . PHE B 1 318 ? 66.831 67.559 35.742 1.00 51.12 312 PHE B O 1
ATOM 4890 N N . GLY B 1 319 ? 66.859 67.098 33.542 1.00 51.74 313 GLY B N 1
ATOM 4891 C CA . GLY B 1 319 ? 66.737 68.479 33.125 1.00 58.63 313 GLY B CA 1
ATOM 4892 C C . GLY B 1 319 ? 65.298 68.908 32.936 1.00 58.02 313 GLY B C 1
ATOM 4893 O O . GLY B 1 319 ? 64.363 68.323 33.489 1.00 61.54 313 GLY B O 1
ATOM 4894 N N . LEU B 1 320 ? 65.125 69.970 32.153 1.00 56.18 314 LEU B N 1
ATOM 4895 C CA . LEU B 1 320 ? 63.789 70.451 31.836 1.00 61.44 314 LEU B CA 1
ATOM 4896 C C . LEU B 1 320 ? 63.058 69.454 30.946 1.00 61.44 314 LEU B C 1
ATOM 4897 O O . LEU B 1 320 ? 63.658 68.822 30.072 1.00 59.29 314 LEU B O 1
ATOM 4902 N N . HIS B 1 321 ? 61.754 69.323 31.170 1.00 53.44 315 HIS B N 1
ATOM 4903 C CA . HIS B 1 321 ? 60.938 68.476 30.316 1.00 44.91 315 HIS B CA 1
ATOM 4904 C C . HIS B 1 321 ? 60.945 69.027 28.891 1.00 42.63 315 HIS B C 1
ATOM 4905 O O . HIS B 1 321 ? 60.894 70.247 28.698 1.00 45.17 315 HIS B O 1
ATOM 4912 N N . PRO B 1 322 ? 61.018 68.166 27.874 1.00 39.12 316 PRO B N 1
ATOM 4913 C CA . PRO B 1 322 ? 61.104 68.662 26.489 1.00 42.23 316 PRO B CA 1
ATOM 4914 C C . PRO B 1 322 ? 59.930 69.528 26.044 1.00 44.03 316 PRO B C 1
ATOM 4915 O O . PRO B 1 322 ? 60.039 70.178 24.995 1.00 33.49 316 PRO B O 1
ATOM 4919 N N . LYS B 1 323 ? 58.824 69.571 26.795 1.00 44.94 317 LYS B N 1
ATOM 4920 C CA . LYS B 1 323 ? 57.705 70.428 26.407 1.00 42.14 317 LYS B CA 1
ATOM 4921 C C . LYS B 1 323 ? 58.079 71.902 26.416 1.00 39.97 317 LYS B C 1
ATOM 4922 O O . LYS B 1 323 ? 57.440 72.695 25.720 1.00 42.48 317 LYS B O 1
ATOM 4928 N N . PHE B 1 324 ? 59.087 72.287 27.197 1.00 40.87 318 PHE B N 1
ATOM 4929 C CA . PHE B 1 324 ? 59.505 73.679 27.306 1.00 45.39 318 PHE B CA 1
ATOM 4930 C C . PHE B 1 324 ? 60.358 74.158 26.140 1.00 43.75 318 PHE B C 1
ATOM 4931 O O . PHE B 1 324 ? 60.677 75.348 26.087 1.00 40.48 318 PHE B O 1
ATOM 4939 N N . TYR B 1 325 ? 60.733 73.272 25.215 1.00 41.76 319 TYR B N 1
ATOM 4940 C CA . TYR B 1 325 ? 61.730 73.628 24.209 1.00 42.79 319 TYR B CA 1
ATOM 4941 C C . TYR B 1 325 ? 61.267 74.803 23.355 1.00 47.88 319 TYR B C 1
ATOM 4942 O O . TYR B 1 325 ? 62.057 75.703 23.043 1.00 50.81 319 TYR B O 1
ATOM 4951 N N . GLN B 1 326 ? 59.992 74.810 22.957 1.00 48.48 320 GLN B N 1
ATOM 4952 C CA . GLN B 1 326 ? 59.492 75.920 22.154 1.00 51.71 320 GLN B CA 1
ATOM 4953 C C . GLN B 1 326 ? 59.422 77.203 22.973 1.00 52.59 320 GLN B C 1
ATOM 4954 O O . GLN B 1 326 ? 59.834 78.269 22.501 1.00 56.91 320 GLN B O 1
ATOM 4956 N N . GLU B 1 327 ? 58.919 77.121 24.209 1.00 50.80 321 GLU B N 1
ATOM 4957 C CA . GLU B 1 327 ? 58.842 78.309 25.054 1.00 51.73 321 GLU B CA 1
ATOM 4958 C C . GLU B 1 327 ? 60.227 78.802 25.455 1.00 48.68 321 GLU B C 1
ATOM 4959 O O . GLU B 1 327 ? 60.453 80.013 25.557 1.00 49.69 321 GLU B O 1
ATOM 4965 N N . LEU B 1 328 ? 61.162 77.878 25.697 1.00 46.16 322 LEU B N 1
ATOM 4966 C CA . LEU B 1 328 ? 62.490 78.268 26.165 1.00 46.78 322 LEU B CA 1
ATOM 4967 C C . LEU B 1 328 ? 63.291 78.975 25.074 1.00 49.90 322 LEU B C 1
ATOM 4968 O O . LEU B 1 328 ? 64.047 79.910 25.363 1.00 51.81 322 LEU B O 1
ATOM 4973 N N . LEU B 1 329 ? 63.166 78.530 23.826 1.00 50.67 323 LEU B N 1
ATOM 4974 C CA . LEU B 1 329 ? 63.935 79.141 22.751 1.00 55.23 323 LEU B CA 1
ATOM 4975 C C . LEU B 1 329 ? 63.564 80.611 22.589 1.00 58.20 323 LEU B C 1
ATOM 4976 O O . LEU B 1 329 ? 62.386 80.967 22.502 1.00 60.12 323 LEU B O 1
ATOM 4981 N N . GLY B 1 330 ? 64.586 81.464 22.545 1.00 58.23 324 GLY B N 1
ATOM 4982 C CA . GLY B 1 330 ? 64.422 82.896 22.431 1.00 59.91 324 GLY B CA 1
ATOM 4983 C C . GLY B 1 330 ? 64.423 83.655 23.739 1.00 59.77 324 GLY B C 1
ATOM 4984 O O . GLY B 1 330 ? 64.583 84.883 23.720 1.00 61.90 324 GLY B O 1
ATOM 4985 N N . LYS B 1 331 ? 64.271 82.973 24.872 1.00 56.91 325 LYS B N 1
ATOM 4986 C CA . LYS B 1 331 ? 64.363 83.648 26.154 1.00 58.61 325 LYS B CA 1
ATOM 4987 C C . LYS B 1 331 ? 65.828 83.762 26.573 1.00 58.22 325 LYS B C 1
ATOM 4988 O O . LYS B 1 331 ? 66.722 83.161 25.972 1.00 53.24 325 LYS B O 1
ATOM 4990 N N . LYS B 1 332 ? 66.075 84.537 27.624 1.00 59.31 326 LYS B N 1
ATOM 4991 C CA . LYS B 1 332 ? 67.429 84.817 28.079 1.00 55.68 326 LYS B CA 1
ATOM 4992 C C . LYS B 1 332 ? 67.708 84.092 29.388 1.00 55.26 326 LYS B C 1
ATOM 4993 O O . LYS B 1 332 ? 66.817 83.911 30.224 1.00 56.12 326 LYS B O 1
ATOM 4999 N N . ALA B 1 333 ? 68.952 83.649 29.541 1.00 54.05 327 ALA B N 1
ATOM 5000 C CA . ALA B 1 333 ? 69.364 82.990 30.770 1.00 52.92 327 ALA B CA 1
ATOM 5001 C C . ALA B 1 333 ? 69.422 83.994 31.912 1.00 56.19 327 ALA B C 1
ATOM 5002 O O . ALA B 1 333 ? 69.909 85.117 31.751 1.00 58.85 327 ALA B O 1
ATOM 5004 N N . THR B 1 334 ? 68.927 83.581 33.077 1.00 57.23 328 THR B N 1
ATOM 5005 C CA . THR B 1 334 ? 68.933 84.423 34.265 1.00 60.17 328 THR B CA 1
ATOM 5006 C C . THR B 1 334 ? 70.149 84.186 35.148 1.00 60.78 328 THR B C 1
ATOM 5007 O O . THR B 1 334 ? 70.332 84.898 36.141 1.00 61.43 328 THR B O 1
ATOM 5011 N N . LYS B 1 335 ? 70.988 83.215 34.801 1.00 60.98 329 LYS B N 1
ATOM 5012 C CA . LYS B 1 335 ? 72.170 82.885 35.582 1.00 62.88 329 LYS B CA 1
ATOM 5013 C C . LYS B 1 335 ? 73.216 82.324 34.635 1.00 64.35 329 LYS B C 1
ATOM 5014 O O . LYS B 1 335 ? 72.927 82.024 33.474 1.00 64.16 329 LYS B O 1
ATOM 5020 N N . ASP B 1 336 ? 74.441 82.188 35.140 1.00 70.47 330 ASP B N 1
ATOM 5021 C CA . ASP B 1 336 ? 75.484 81.503 34.389 1.00 72.08 330 ASP B CA 1
ATOM 5022 C C . ASP B 1 336 ? 75.236 80.001 34.436 1.00 68.66 330 ASP B C 1
ATOM 5023 O O . ASP B 1 336 ? 75.113 79.420 35.519 1.00 67.59 330 ASP B O 1
ATOM 5028 N N . ILE B 1 337 ? 75.155 79.376 33.265 1.00 59.59 331 ILE B N 1
ATOM 5029 C CA . ILE B 1 337 ? 74.883 77.948 33.139 1.00 56.40 331 ILE B CA 1
ATOM 5030 C C . ILE B 1 337 ? 76.064 77.300 32.430 1.00 60.27 331 ILE B C 1
ATOM 5031 O O . ILE B 1 337 ? 76.441 77.721 31.329 1.00 67.30 331 ILE B O 1
ATOM 5036 N N . LYS B 1 338 ? 76.646 76.282 33.056 1.00 56.54 332 LYS B N 1
ATOM 5037 C CA . LYS B 1 338 ? 77.793 75.597 32.483 1.00 53.09 332 LYS B CA 1
ATOM 5038 C C . LYS B 1 338 ? 77.335 74.452 31.579 1.00 52.11 332 LYS B C 1
ATOM 5039 O O . LYS B 1 338 ? 76.177 74.031 31.599 1.00 47.63 332 LYS B O 1
ATOM 5041 N N . PHE B 1 339 ? 78.268 73.955 30.770 1.00 55.63 333 PHE B N 1
ATOM 5042 C CA . PHE B 1 339 ? 77.969 72.850 29.869 1.00 54.30 333 PHE B CA 1
ATOM 5043 C C . PHE B 1 339 ? 77.731 71.573 30.667 1.00 51.60 333 PHE B C 1
ATOM 5044 O O . PHE B 1 339 ? 78.495 71.241 31.578 1.00 53.16 333 PHE B O 1
ATOM 5052 N N . GLY B 1 340 ? 76.666 70.858 30.323 1.00 47.82 334 GLY B N 1
ATOM 5053 C CA . GLY B 1 340 ? 76.281 69.672 31.054 1.00 44.97 334 GLY B CA 1
ATOM 5054 C C . GLY B 1 340 ? 75.367 69.929 32.229 1.00 46.83 334 GLY B C 1
ATOM 5055 O O . GLY B 1 340 ? 75.072 68.993 32.982 1.00 47.14 334 GLY B O 1
ATOM 5056 N N . ASP B 1 341 ? 74.916 71.165 32.416 1.00 49.82 335 ASP B N 1
ATOM 5057 C CA . ASP B 1 341 ? 74.024 71.488 33.516 1.00 49.58 335 ASP B CA 1
ATOM 5058 C C . ASP B 1 341 ? 72.589 71.186 33.115 1.00 46.43 335 ASP B C 1
ATOM 5059 O O . ASP B 1 341 ? 72.162 71.481 31.994 1.00 45.08 335 ASP B O 1
ATOM 5064 N N . ALA B 1 342 ? 71.848 70.581 34.033 1.00 46.68 336 ALA B N 1
ATOM 5065 C CA . ALA B 1 342 ? 70.438 70.334 33.783 1.00 46.99 336 ALA B CA 1
ATOM 5066 C C . ALA B 1 342 ? 69.669 71.646 33.834 1.00 47.94 336 ALA B C 1
ATOM 5067 O O . ALA B 1 342 ? 69.753 72.392 34.814 1.00 48.51 336 ALA B O 1
ATOM 5069 N N . LEU B 1 343 ? 68.928 71.935 32.770 1.00 46.88 337 LEU B N 1
ATOM 5070 C CA . LEU B 1 343 ? 68.144 73.158 32.743 1.00 48.79 337 LEU B CA 1
ATOM 5071 C C . LEU B 1 343 ? 66.953 73.007 33.679 1.00 51.01 337 LEU B C 1
ATOM 5072 O O . LEU B 1 343 ? 66.353 71.933 33.779 1.00 46.97 337 LEU B O 1
ATOM 5077 N N . LYS B 1 344 ? 66.633 74.083 34.392 1.00 55.20 338 LYS B N 1
ATOM 5078 C CA . LYS B 1 344 ? 65.547 74.105 35.360 1.00 57.79 338 LYS B CA 1
ATOM 5079 C C . LYS B 1 344 ? 64.672 75.327 35.120 1.00 57.19 338 LYS B C 1
ATOM 5080 O O . LYS B 1 344 ? 65.017 76.228 34.356 1.00 60.19 338 LYS B O 1
ATOM 5082 N N . GLN B 1 345 ? 63.520 75.341 35.780 1.00 59.46 339 GLN B N 1
ATOM 5083 C CA . GLN B 1 345 ? 62.689 76.533 35.796 1.00 63.86 339 GLN B CA 1
ATOM 5084 C C . GLN B 1 345 ? 63.391 77.601 36.626 1.00 65.66 339 GLN B C 1
ATOM 5085 O O . GLN B 1 345 ? 63.896 77.322 37.719 1.00 67.33 339 GLN B O 1
ATOM 5091 N N . GLY B 1 346 ? 63.438 78.822 36.108 1.00 65.79 340 GLY B N 1
ATOM 5092 C CA . GLY B 1 346 ? 64.219 79.881 36.708 1.00 69.33 340 GLY B CA 1
ATOM 5093 C C . GLY B 1 346 ? 65.510 80.195 35.986 1.00 69.38 340 GLY B C 1
ATOM 5094 O O . GLY B 1 346 ? 66.042 81.296 36.153 1.00 74.20 340 GLY B O 1
ATOM 5095 N N . ASP B 1 347 ? 66.016 79.262 35.178 1.00 64.29 341 ASP B N 1
ATOM 5096 C CA . ASP B 1 347 ? 67.149 79.543 34.308 1.00 64.10 341 ASP B CA 1
ATOM 5097 C C . ASP B 1 347 ? 66.772 80.502 33.186 1.00 62.73 341 ASP B C 1
ATOM 5098 O O . ASP B 1 347 ? 67.660 81.029 32.508 1.00 63.73 341 ASP B O 1
ATOM 5103 N N . PHE B 1 348 ? 65.478 80.736 32.980 1.00 59.18 342 PHE B N 1
ATOM 5104 C CA . PHE B 1 348 ? 64.960 81.631 31.948 1.00 58.73 342 PHE B CA 1
ATOM 5105 C C . PHE B 1 348 ? 63.838 82.516 32.478 1.00 62.83 342 PHE B C 1
ATOM 5106 O O . PHE B 1 348 ? 63.609 83.619 31.974 1.00 65.66 342 PHE B O 1
ATOM 5114 N N . MET C 1 7 ? 54.227 31.009 -44.056 1.00 42.99 1 MET C N 1
ATOM 5115 C CA . MET C 1 7 ? 55.678 31.114 -44.153 1.00 76.30 1 MET C CA 1
ATOM 5116 C C . MET C 1 7 ? 56.243 29.973 -44.984 1.00 65.70 1 MET C C 1
ATOM 5117 O O . MET C 1 7 ? 56.774 29.008 -44.441 1.00 87.65 1 MET C O 1
ATOM 5119 N N . GLN C 1 8 ? 56.124 30.085 -46.303 1.00 70.12 2 GLN C N 1
ATOM 5120 C CA . GLN C 1 8 ? 56.593 29.064 -47.229 1.00 69.02 2 GLN C CA 1
ATOM 5121 C C . GLN C 1 8 ? 57.862 29.546 -47.919 1.00 67.10 2 GLN C C 1
ATOM 5122 O O . GLN C 1 8 ? 57.898 30.660 -48.455 1.00 65.34 2 GLN C O 1
ATOM 5124 N N . ILE C 1 9 ? 58.894 28.707 -47.904 1.00 66.26 3 ILE C N 1
ATOM 5125 C CA . ILE C 1 9 ? 60.130 28.957 -48.633 1.00 69.78 3 ILE C CA 1
ATOM 5126 C C . ILE C 1 9 ? 60.129 28.030 -49.838 1.00 76.93 3 ILE C C 1
ATOM 5127 O O . ILE C 1 9 ? 60.343 26.819 -49.702 1.00 76.89 3 ILE C O 1
ATOM 5132 N N . GLY C 1 10 ? 59.905 28.598 -51.015 1.00 87.66 4 GLY C N 1
ATOM 5133 C CA . GLY C 1 10 ? 59.726 27.778 -52.200 1.00 90.16 4 GLY C CA 1
ATOM 5134 C C . GLY C 1 10 ? 58.490 26.916 -52.048 1.00 91.97 4 GLY C C 1
ATOM 5135 O O . GLY C 1 10 ? 57.362 27.413 -51.950 1.00 95.54 4 GLY C O 1
ATOM 5136 N N . ASN C 1 11 ? 58.696 25.604 -52.034 1.00 81.47 5 ASN C N 1
ATOM 5137 C CA . ASN C 1 11 ? 57.630 24.645 -51.791 1.00 79.79 5 ASN C CA 1
ATOM 5138 C C . ASN C 1 11 ? 57.629 24.112 -50.363 1.00 73.86 5 ASN C C 1
ATOM 5139 O O . ASN C 1 11 ? 56.821 23.234 -50.046 1.00 75.80 5 ASN C O 1
ATOM 5144 N N . PHE C 1 12 ? 58.498 24.629 -49.494 1.00 66.91 6 PHE C N 1
ATOM 5145 C CA . PHE C 1 12 ? 58.684 24.083 -48.155 1.00 60.25 6 PHE C CA 1
ATOM 5146 C C . PHE C 1 12 ? 57.825 24.834 -47.144 1.00 60.84 6 PHE C C 1
ATOM 5147 O O . PHE C 1 12 ? 57.923 26.060 -47.022 1.00 62.38 6 PHE C O 1
ATOM 5155 N N . ASN C 1 13 ? 57.001 24.088 -46.410 1.00 61.16 7 ASN C N 1
ATOM 5156 C CA . ASN C 1 13 ? 56.175 24.638 -45.341 1.00 60.94 7 ASN C CA 1
ATOM 5157 C C . ASN C 1 13 ? 56.927 24.504 -44.023 1.00 56.54 7 ASN C C 1
ATOM 5158 O O . ASN C 1 13 ? 57.094 23.393 -43.508 1.00 56.12 7 ASN C O 1
ATOM 5163 N N . THR C 1 14 ? 57.362 25.631 -43.462 1.00 54.97 8 THR C N 1
ATOM 5164 C CA . THR C 1 14 ? 58.162 25.596 -42.244 1.00 53.49 8 THR C CA 1
ATOM 5165 C C . THR C 1 14 ? 57.313 25.452 -40.991 1.00 54.64 8 THR C C 1
ATOM 5166 O O . THR C 1 14 ? 57.870 25.310 -39.897 1.00 52.64 8 THR C O 1
ATOM 5170 N N . ASP C 1 15 ? 55.988 25.483 -41.124 1.00 57.85 9 ASP C N 1
ATOM 5171 C CA . ASP C 1 15 ? 55.096 25.212 -40.007 1.00 57.88 9 ASP C CA 1
ATOM 5172 C C . ASP C 1 15 ? 54.818 23.728 -39.831 1.00 57.88 9 ASP C C 1
ATOM 5173 O O . ASP C 1 15 ? 54.272 23.337 -38.794 1.00 59.88 9 ASP C O 1
ATOM 5175 N N . LYS C 1 16 ? 55.180 22.901 -40.810 1.00 59.64 10 LYS C N 1
ATOM 5176 C CA . LYS C 1 16 ? 55.009 21.455 -40.738 1.00 59.67 10 LYS C CA 1
ATOM 5177 C C . LYS C 1 16 ? 56.311 20.700 -40.525 1.00 58.07 10 LYS C C 1
ATOM 5178 O O . LYS C 1 16 ? 56.328 19.704 -39.799 1.00 60.35 10 LYS C O 1
ATOM 5180 N N . LYS C 1 17 ? 57.409 21.157 -41.125 1.00 50.90 11 LYS C N 1
ATOM 5181 C CA . LYS C 1 17 ? 58.689 20.466 -41.061 1.00 46.02 11 LYS C CA 1
ATOM 5182 C C . LYS C 1 17 ? 59.797 21.464 -40.757 1.00 46.91 11 LYS C C 1
ATOM 5183 O O . LYS C 1 17 ? 59.726 22.631 -41.153 1.00 46.60 11 LYS C O 1
ATOM 5187 N N . VAL C 1 18 ? 60.824 21.002 -40.050 1.00 44.97 12 VAL C N 1
ATOM 5188 C CA . VAL C 1 18 ? 61.979 21.849 -39.773 1.00 43.08 12 VAL C CA 1
ATOM 5189 C C . VAL C 1 18 ? 62.840 21.933 -41.025 1.00 42.11 12 VAL C C 1
ATOM 5190 O O . VAL C 1 18 ? 63.213 20.910 -41.612 1.00 29.66 12 VAL C O 1
ATOM 5194 N N . PHE C 1 19 ? 63.178 23.156 -41.417 1.00 40.32 13 PHE C N 1
ATOM 5195 C CA . PHE C 1 19 ? 63.938 23.412 -42.635 1.00 41.98 13 PHE C CA 1
ATOM 5196 C C . PHE C 1 19 ? 65.423 23.216 -42.349 1.00 45.00 13 PHE C C 1
ATOM 5197 O O . PHE C 1 19 ? 66.056 24.063 -41.710 1.00 45.91 13 PHE C O 1
ATOM 5205 N N . ILE C 1 20 ? 65.984 22.104 -42.817 1.00 46.64 14 ILE C N 1
ATOM 5206 C CA . ILE C 1 20 ? 67.386 21.772 -42.586 1.00 46.04 14 ILE C CA 1
ATOM 5207 C C . ILE C 1 20 ? 68.200 22.186 -43.807 1.00 46.33 14 ILE C C 1
ATOM 5208 O O . ILE C 1 20 ? 67.964 21.695 -44.918 1.00 48.65 14 ILE C O 1
ATOM 5213 N N . ILE C 1 21 ? 69.157 23.091 -43.602 1.00 45.85 15 ILE C N 1
ATOM 5214 C CA . ILE C 1 21 ? 70.001 23.629 -44.666 1.00 46.85 15 ILE C CA 1
ATOM 5215 C C . ILE C 1 21 ? 71.423 23.122 -44.474 1.00 45.78 15 ILE C C 1
ATOM 5216 O O . ILE C 1 21 ? 71.975 23.207 -43.369 1.00 42.84 15 ILE C O 1
ATOM 5221 N N . ALA C 1 22 ? 72.012 22.598 -45.549 1.00 43.03 16 ALA C N 1
ATOM 5222 C CA . ALA C 1 22 ? 73.416 22.205 -45.578 1.00 42.31 16 ALA C CA 1
ATOM 5223 C C . ALA C 1 22 ? 74.224 23.318 -46.236 1.00 39.52 16 ALA C C 1
ATOM 5224 O O . ALA C 1 22 ? 74.003 23.639 -47.409 1.00 35.07 16 ALA C O 1
ATOM 5226 N N . GLU C 1 23 ? 75.157 23.903 -45.486 1.00 40.14 17 GLU C N 1
ATOM 5227 C CA . GLU C 1 23 ? 75.952 25.023 -45.983 1.00 43.54 17 GLU C CA 1
ATOM 5228 C C . GLU C 1 23 ? 77.120 24.487 -46.800 1.00 47.38 17 GLU C C 1
ATOM 5229 O O . GLU C 1 23 ? 78.056 23.898 -46.249 1.00 47.80 17 GLU C O 1
ATOM 5235 N N . LEU C 1 24 ? 77.072 24.696 -48.117 1.00 52.76 18 LEU C N 1
ATOM 5236 C CA . LEU C 1 24 ? 78.191 24.298 -48.962 1.00 58.08 18 LEU C CA 1
ATOM 5237 C C . LEU C 1 24 ? 79.428 25.123 -48.641 1.00 62.03 18 LEU C C 1
ATOM 5238 O O . LEU C 1 24 ? 80.551 24.605 -48.671 1.00 64.61 18 LEU C O 1
ATOM 5243 N N . SER C 1 25 ? 79.235 26.403 -48.319 1.00 63.00 19 SER C N 1
ATOM 5244 C CA . SER C 1 25 ? 80.294 27.317 -47.872 1.00 64.98 19 SER C CA 1
ATOM 5245 C C . SER C 1 25 ? 81.419 27.285 -48.908 1.00 65.45 19 SER C C 1
ATOM 5246 O O . SER C 1 25 ? 81.134 27.363 -50.112 1.00 61.37 19 SER C O 1
ATOM 5249 N N . ALA C 1 26 ? 82.684 27.195 -48.501 1.00 71.95 20 ALA C N 1
ATOM 5250 C CA . ALA C 1 26 ? 83.804 27.030 -49.416 1.00 78.69 20 ALA C CA 1
ATOM 5251 C C . ALA C 1 26 ? 84.349 25.603 -49.414 1.00 81.55 20 ALA C C 1
ATOM 5252 O O . ALA C 1 26 ? 85.511 25.389 -49.780 1.00 84.29 20 ALA C O 1
ATOM 5254 N N . ASN C 1 27 ? 83.533 24.626 -49.017 1.00 81.67 21 ASN C N 1
ATOM 5255 C CA . ASN C 1 27 ? 83.961 23.237 -48.888 1.00 83.41 21 ASN C CA 1
ATOM 5256 C C . ASN C 1 27 ? 84.052 22.509 -50.222 1.00 83.77 21 ASN C C 1
ATOM 5257 O O . ASN C 1 27 ? 84.217 21.283 -50.234 1.00 85.10 21 ASN C O 1
ATOM 5262 N N . HIS C 1 28 ? 83.939 23.227 -51.337 1.00 79.93 22 HIS C N 1
ATOM 5263 C CA . HIS C 1 28 ? 84.258 22.669 -52.642 1.00 78.69 22 HIS C CA 1
ATOM 5264 C C . HIS C 1 28 ? 85.752 22.693 -52.939 1.00 82.46 22 HIS C C 1
ATOM 5265 O O . HIS C 1 28 ? 86.185 22.051 -53.902 1.00 84.72 22 HIS C O 1
ATOM 5272 N N . ALA C 1 29 ? 86.539 23.421 -52.140 1.00 82.12 23 ALA C N 1
ATOM 5273 C CA . ALA C 1 29 ? 87.995 23.495 -52.283 1.00 85.21 23 ALA C CA 1
ATOM 5274 C C . ALA C 1 29 ? 88.411 24.015 -53.656 1.00 84.37 23 ALA C C 1
ATOM 5275 O O . ALA C 1 29 ? 89.456 23.629 -54.187 1.00 89.73 23 ALA C O 1
ATOM 5277 N N . GLY C 1 30 ? 87.595 24.889 -54.243 1.00 79.14 24 GLY C N 1
ATOM 5278 C CA . GLY C 1 30 ? 87.927 25.471 -55.527 1.00 79.31 24 GLY C CA 1
ATOM 5279 C C . GLY C 1 30 ? 87.745 24.549 -56.710 1.00 80.32 24 GLY C C 1
ATOM 5280 O O . GLY C 1 30 ? 88.270 24.838 -57.790 1.00 83.73 24 GLY C O 1
ATOM 5281 N N . SER C 1 31 ? 87.027 23.439 -56.542 1.00 77.58 25 SER C N 1
ATOM 5282 C CA . SER C 1 31 ? 86.781 22.484 -57.618 1.00 77.31 25 SER C CA 1
ATOM 5283 C C . SER C 1 31 ? 85.279 22.313 -57.794 1.00 73.81 25 SER C C 1
ATOM 5284 O O . SER C 1 31 ? 84.581 21.930 -56.849 1.00 65.29 25 SER C O 1
ATOM 5287 N N . LEU C 1 32 ? 84.790 22.584 -59.006 1.00 77.91 26 LEU C N 1
ATOM 5288 C CA . LEU C 1 32 ? 83.369 22.418 -59.291 1.00 79.74 26 LEU C CA 1
ATOM 5289 C C . LEU C 1 32 ? 82.936 20.958 -59.210 1.00 84.52 26 LEU C C 1
ATOM 5290 O O . LEU C 1 32 ? 81.791 20.676 -58.838 1.00 84.15 26 LEU C O 1
ATOM 5295 N N . GLU C 1 33 ? 83.830 20.020 -59.543 1.00 90.55 27 GLU C N 1
ATOM 5296 C CA . GLU C 1 33 ? 83.461 18.608 -59.503 1.00 87.29 27 GLU C CA 1
ATOM 5297 C C . GLU C 1 33 ? 83.050 18.190 -58.097 1.00 82.13 27 GLU C C 1
ATOM 5298 O O . GLU C 1 33 ? 82.060 17.470 -57.919 1.00 79.56 27 GLU C O 1
ATOM 5300 N N . MET C 1 34 ? 83.794 18.638 -57.085 1.00 77.51 28 MET C N 1
ATOM 5301 C CA . MET C 1 34 ? 83.391 18.370 -55.711 1.00 71.46 28 MET C CA 1
ATOM 5302 C C . MET C 1 34 ? 82.138 19.150 -55.341 1.00 64.53 28 MET C C 1
ATOM 5303 O O . MET C 1 34 ? 81.305 18.654 -54.574 1.00 63.34 28 MET C O 1
ATOM 5305 N N . ALA C 1 35 ? 81.991 20.367 -55.872 1.00 58.80 29 ALA C N 1
ATOM 5306 C CA . ALA C 1 35 ? 80.815 21.177 -55.569 1.00 53.96 29 ALA C CA 1
ATOM 5307 C C . ALA C 1 35 ? 79.536 20.516 -56.070 1.00 52.62 29 ALA C C 1
ATOM 5308 O O . ALA C 1 35 ? 78.562 20.377 -55.320 1.00 49.36 29 ALA C O 1
ATOM 5310 N N . LEU C 1 36 ? 79.518 20.094 -57.337 1.00 53.29 30 LEU C N 1
ATOM 5311 C CA . LEU C 1 36 ? 78.320 19.448 -57.862 1.00 53.99 30 LEU C CA 1
ATOM 5312 C C . LEU C 1 36 ? 78.082 18.093 -57.210 1.00 57.20 30 LEU C C 1
ATOM 5313 O O . LEU C 1 36 ? 76.929 17.711 -56.985 1.00 58.28 30 LEU C O 1
ATOM 5318 N N . LYS C 1 37 ? 79.152 17.360 -56.888 1.00 57.66 31 LYS C N 1
ATOM 5319 C CA . LYS C 1 37 ? 78.994 16.101 -56.167 1.00 55.47 31 LYS C CA 1
ATOM 5320 C C . LYS C 1 37 ? 78.464 16.328 -54.756 1.00 52.98 31 LYS C C 1
ATOM 5321 O O . LYS C 1 37 ? 77.732 15.484 -54.228 1.00 49.79 31 LYS C O 1
ATOM 5323 N N . SER C 1 38 ? 78.815 17.459 -54.136 1.00 49.18 32 SER C N 1
ATOM 5324 C CA . SER C 1 38 ? 78.328 17.756 -52.792 1.00 46.99 32 SER C CA 1
ATOM 5325 C C . SER C 1 38 ? 76.833 18.039 -52.787 1.00 44.95 32 SER C C 1
ATOM 5326 O O . SER C 1 38 ? 76.154 17.757 -51.793 1.00 43.49 32 SER C O 1
ATOM 5329 N N . ILE C 1 39 ? 76.311 18.625 -53.867 1.00 47.69 33 ILE C N 1
ATOM 5330 C CA . ILE C 1 39 ? 74.878 18.889 -53.945 1.00 45.31 33 ILE C CA 1
ATOM 5331 C C . ILE C 1 39 ? 74.101 17.580 -53.959 1.00 47.73 33 ILE C C 1
ATOM 5332 O O . ILE C 1 39 ? 73.062 17.449 -53.301 1.00 45.84 33 ILE C O 1
ATOM 5337 N N . LYS C 1 40 ? 74.602 16.585 -54.697 1.00 53.41 34 LYS C N 1
ATOM 5338 C CA . LYS C 1 40 ? 73.917 15.300 -54.770 1.00 57.17 34 LYS C CA 1
ATOM 5339 C C . LYS C 1 40 ? 73.978 14.565 -53.438 1.00 60.73 34 LYS C C 1
ATOM 5340 O O . LYS C 1 40 ? 73.032 13.855 -53.077 1.00 63.83 34 LYS C O 1
ATOM 5344 N N . ALA C 1 41 ? 75.080 14.721 -52.698 1.00 63.77 35 ALA C N 1
ATOM 5345 C CA . ALA C 1 41 ? 75.201 14.085 -51.392 1.00 63.15 35 ALA C CA 1
ATOM 5346 C C . ALA C 1 41 ? 74.383 14.804 -50.331 1.00 62.39 35 ALA C C 1
ATOM 5347 O O . ALA C 1 41 ? 73.915 14.167 -49.382 1.00 62.26 35 ALA C O 1
ATOM 5349 N N . ALA C 1 42 ? 74.218 16.121 -50.461 1.00 61.24 36 ALA C N 1
ATOM 5350 C CA . ALA C 1 42 ? 73.388 16.848 -49.507 1.00 59.25 36 ALA C CA 1
ATOM 5351 C C . ALA C 1 42 ? 71.938 16.393 -49.589 1.00 56.31 36 ALA C C 1
ATOM 5352 O O . ALA C 1 42 ? 71.256 16.277 -48.564 1.00 58.18 36 ALA C O 1
ATOM 5354 N N . LYS C 1 43 ? 71.455 16.111 -50.803 1.00 52.34 37 LYS C N 1
ATOM 5355 C CA . LYS C 1 43 ? 70.106 15.580 -50.960 1.00 50.33 37 LYS C CA 1
ATOM 5356 C C . LYS C 1 43 ? 70.011 14.161 -50.417 1.00 53.16 37 LYS C C 1
ATOM 5357 O O . LYS C 1 43 ? 68.994 13.783 -49.823 1.00 51.61 37 LYS C O 1
ATOM 5359 N N . LYS C 1 44 ? 71.065 13.365 -50.607 1.00 57.38 38 LYS C N 1
ATOM 5360 C CA . LYS C 1 44 ? 71.080 12.003 -50.083 1.00 60.93 38 LYS C CA 1
ATOM 5361 C C . LYS C 1 44 ? 71.097 11.991 -48.559 1.00 63.60 38 LYS C C 1
ATOM 5362 O O . LYS C 1 44 ? 70.484 11.118 -47.934 1.00 62.94 38 LYS C O 1
ATOM 5368 N N . ALA C 1 45 ? 71.784 12.957 -47.945 1.00 65.67 39 ALA C N 1
ATOM 5369 C CA . ALA C 1 45 ? 71.861 13.017 -46.491 1.00 67.22 39 ALA C CA 1
ATOM 5370 C C . ALA C 1 45 ? 70.527 13.355 -45.845 1.00 71.67 39 ALA C C 1
ATOM 5371 O O . ALA C 1 45 ? 70.341 13.075 -44.657 1.00 75.18 39 ALA C O 1
ATOM 5373 N N . GLY C 1 46 ? 69.597 13.942 -46.592 1.00 75.05 40 GLY C N 1
ATOM 5374 C CA . GLY C 1 46 ? 68.319 14.347 -46.052 1.00 72.48 40 GLY C CA 1
ATOM 5375 C C . GLY C 1 46 ? 68.142 15.838 -45.871 1.00 69.72 40 GLY C C 1
ATOM 5376 O O . GLY C 1 46 ? 67.176 16.255 -45.219 1.00 70.65 40 GLY C O 1
ATOM 5377 N N . ALA C 1 47 ? 69.042 16.652 -46.413 1.00 63.30 41 ALA C N 1
ATOM 5378 C CA . ALA C 1 47 ? 68.885 18.093 -46.331 1.00 56.30 41 ALA C CA 1
ATOM 5379 C C . ALA C 1 47 ? 67.754 18.553 -47.240 1.00 51.54 41 ALA C C 1
ATOM 5380 O O . ALA C 1 47 ? 67.445 17.925 -48.255 1.00 56.56 41 ALA C O 1
ATOM 5382 N N . ASP C 1 48 ? 67.127 19.661 -46.858 1.00 45.01 42 ASP C N 1
ATOM 5383 C CA . ASP C 1 48 ? 66.052 20.243 -47.647 1.00 44.95 42 ASP C CA 1
ATOM 5384 C C . ASP C 1 48 ? 66.521 21.373 -48.552 1.00 45.64 42 ASP C C 1
ATOM 5385 O O . ASP C 1 48 ? 65.824 21.700 -49.520 1.00 46.90 42 ASP C O 1
ATOM 5390 N N . ALA C 1 49 ? 67.682 21.963 -48.274 1.00 43.51 43 ALA C N 1
ATOM 5391 C CA . ALA C 1 49 ? 68.190 23.049 -49.094 1.00 41.99 43 ALA C CA 1
ATOM 5392 C C . ALA C 1 49 ? 69.709 23.079 -49.042 1.00 43.02 43 ALA C C 1
ATOM 5393 O O . ALA C 1 49 ? 70.325 22.645 -48.065 1.00 42.24 43 ALA C O 1
ATOM 5395 N N . ILE C 1 50 ? 70.301 23.602 -50.111 1.00 44.48 44 ILE C N 1
ATOM 5396 C CA . ILE C 1 50 ? 71.733 23.847 -50.200 1.00 44.92 44 ILE C CA 1
ATOM 5397 C C . ILE C 1 50 ? 71.951 25.354 -50.213 1.00 46.40 44 ILE C C 1
ATOM 5398 O O . ILE C 1 50 ? 71.189 26.096 -50.850 1.00 49.76 44 ILE C O 1
ATOM 5403 N N . LYS C 1 51 ? 72.934 25.816 -49.441 1.00 42.94 45 LYS C N 1
ATOM 5404 C CA . LYS C 1 51 ? 73.264 27.235 -49.368 1.00 42.43 45 LYS C CA 1
ATOM 5405 C C . LYS C 1 51 ? 74.707 27.438 -49.799 1.00 46.35 45 LYS C C 1
ATOM 5406 O O . LYS C 1 51 ? 75.630 26.933 -49.151 1.00 50.75 45 LYS C O 1
ATOM 5412 N N . ILE C 1 52 ? 74.901 28.190 -50.875 1.00 44.97 46 ILE C N 1
ATOM 5413 C CA . ILE C 1 52 ? 76.228 28.552 -51.338 1.00 46.84 46 ILE C CA 1
ATOM 5414 C C . ILE C 1 52 ? 76.472 30.012 -50.973 1.00 45.48 46 ILE C C 1
ATOM 5415 O O . ILE C 1 52 ? 75.557 30.742 -50.597 1.00 41.87 46 ILE C O 1
ATOM 5420 N N . GLN C 1 53 ? 77.728 30.434 -51.079 1.00 49.90 47 GLN C N 1
ATOM 5421 C CA . GLN C 1 53 ? 78.122 31.810 -50.806 1.00 46.61 47 GLN C CA 1
ATOM 5422 C C . GLN C 1 53 ? 78.491 32.505 -52.107 1.00 55.33 47 GLN C C 1
ATOM 5423 O O . GLN C 1 53 ? 79.338 32.015 -52.859 1.00 57.38 47 GLN C O 1
ATOM 5429 N N . THR C 1 54 ? 77.864 33.648 -52.360 1.00 49.60 48 THR C N 1
ATOM 5430 C CA . THR C 1 54 ? 78.106 34.439 -53.561 1.00 52.14 48 THR C CA 1
ATOM 5431 C C . THR C 1 54 ? 78.817 35.722 -53.158 1.00 63.16 48 THR C C 1
ATOM 5432 O O . THR C 1 54 ? 78.203 36.619 -52.569 1.00 64.71 48 THR C O 1
ATOM 5436 N N . TYR C 1 55 ? 80.106 35.811 -53.474 1.00 46.04 49 TYR C N 1
ATOM 5437 C CA . TYR C 1 55 ? 80.851 37.031 -53.203 1.00 42.74 49 TYR C CA 1
ATOM 5438 C C . TYR C 1 55 ? 82.096 37.066 -54.072 1.00 42.96 49 TYR C C 1
ATOM 5439 O O . TYR C 1 55 ? 82.547 36.043 -54.593 1.00 43.78 49 TYR C O 1
ATOM 5448 N N . THR C 1 56 ? 82.649 38.265 -54.198 1.00 42.76 50 THR C N 1
ATOM 5449 C CA . THR C 1 56 ? 83.987 38.501 -54.715 1.00 44.42 50 THR C CA 1
ATOM 5450 C C . THR C 1 56 ? 84.778 39.153 -53.585 1.00 46.79 50 THR C C 1
ATOM 5451 O O . THR C 1 56 ? 84.182 39.566 -52.581 1.00 46.68 50 THR C O 1
ATOM 5455 N N . PRO C 1 57 ? 86.109 39.225 -53.670 1.00 48.52 51 PRO C N 1
ATOM 5456 C CA . PRO C 1 57 ? 86.863 39.893 -52.594 1.00 46.35 51 PRO C CA 1
ATOM 5457 C C . PRO C 1 57 ? 86.469 41.343 -52.371 1.00 45.43 51 PRO C C 1
ATOM 5458 O O . PRO C 1 57 ? 86.493 41.808 -51.225 1.00 42.20 51 PRO C O 1
ATOM 5462 N N . ASP C 1 58 ? 86.112 42.075 -53.429 1.00 49.49 52 ASP C N 1
ATOM 5463 C CA . ASP C 1 58 ? 85.627 43.441 -53.256 1.00 53.42 52 ASP C CA 1
ATOM 5464 C C . ASP C 1 58 ? 84.337 43.485 -52.450 1.00 52.68 52 ASP C C 1
ATOM 5465 O O . ASP C 1 58 ? 84.070 44.475 -51.762 1.00 52.34 52 ASP C O 1
ATOM 5470 N N . SER C 1 59 ? 83.526 42.428 -52.528 1.00 55.74 53 SER C N 1
ATOM 5471 C CA . SER C 1 59 ? 82.266 42.397 -51.793 1.00 53.10 53 SER C CA 1
ATOM 5472 C C . SER C 1 59 ? 82.485 42.474 -50.289 1.00 49.38 53 SER C C 1
ATOM 5473 O O . SER C 1 59 ? 81.617 42.966 -49.559 1.00 48.75 53 SER C O 1
ATOM 5476 N N . LEU C 1 60 ? 83.629 41.996 -49.805 1.00 44.47 54 LEU C N 1
ATOM 5477 C CA . LEU C 1 60 ? 83.844 41.822 -48.376 1.00 41.09 54 LEU C CA 1
ATOM 5478 C C . LEU C 1 60 ? 84.764 42.876 -47.772 1.00 42.29 54 LEU C C 1
ATOM 5479 O O . LEU C 1 60 ? 84.456 43.429 -46.712 1.00 44.64 54 LEU C O 1
ATOM 5484 N N . THR C 1 61 ? 85.893 43.165 -48.412 1.00 39.78 55 THR C N 1
ATOM 5485 C CA . THR C 1 61 ? 86.932 43.957 -47.770 1.00 38.35 55 THR C CA 1
ATOM 5486 C C . THR C 1 61 ? 87.702 44.727 -48.839 1.00 36.29 55 THR C C 1
ATOM 5487 O O . THR C 1 61 ? 87.326 44.743 -50.015 1.00 40.74 55 THR C O 1
ATOM 5491 N N . LEU C 1 62 ? 88.785 45.373 -48.418 1.00 41.62 56 LEU C N 1
ATOM 5492 C CA . LEU C 1 62 ? 89.632 46.179 -49.282 1.00 42.30 56 LEU C CA 1
ATOM 5493 C C . LEU C 1 62 ? 90.980 45.496 -49.485 1.00 44.95 56 LEU C C 1
ATOM 5494 O O . LEU C 1 62 ? 91.453 44.747 -48.626 1.00 45.54 56 LEU C O 1
ATOM 5499 N N . ASN C 1 63 ? 91.587 45.748 -50.646 1.00 45.19 57 ASN C N 1
ATOM 5500 C CA . ASN C 1 63 ? 92.916 45.225 -50.962 1.00 45.41 57 ASN C CA 1
ATOM 5501 C C . ASN C 1 63 ? 93.964 46.183 -50.403 1.00 50.10 57 ASN C C 1
ATOM 5502 O O . ASN C 1 63 ? 94.505 47.045 -51.098 1.00 48.96 57 ASN C O 1
ATOM 5507 N N . SER C 1 64 ? 94.254 46.025 -49.112 1.00 56.92 58 SER C N 1
ATOM 5508 C CA . SER C 1 64 ? 95.156 46.928 -48.412 1.00 60.60 58 SER C CA 1
ATOM 5509 C C . SER C 1 64 ? 96.132 46.127 -47.568 1.00 62.46 58 SER C C 1
ATOM 5510 O O . SER C 1 64 ? 95.830 45.016 -47.127 1.00 62.86 58 SER C O 1
ATOM 5513 N N . ASP C 1 65 ? 97.312 46.704 -47.360 1.00 67.16 59 ASP C N 1
ATOM 5514 C CA . ASP C 1 65 ? 98.347 46.102 -46.532 1.00 68.96 59 ASP C CA 1
ATOM 5515 C C . ASP C 1 65 ? 98.295 46.555 -45.080 1.00 66.10 59 ASP C C 1
ATOM 5516 O O . ASP C 1 65 ? 99.088 46.063 -44.269 1.00 67.77 59 ASP C O 1
ATOM 5521 N N . LYS C 1 66 ? 97.388 47.464 -44.729 1.00 57.57 60 LYS C N 1
ATOM 5522 C CA . LYS C 1 66 ? 97.353 47.983 -43.371 1.00 53.35 60 LYS C CA 1
ATOM 5523 C C . LYS C 1 66 ? 96.995 46.886 -42.374 1.00 51.29 60 LYS C C 1
ATOM 5524 O O . LYS C 1 66 ? 96.472 45.826 -42.727 1.00 51.59 60 LYS C O 1
ATOM 5530 N N . GLU C 1 67 ? 97.306 47.163 -41.105 1.00 48.98 61 GLU C N 1
ATOM 5531 C CA . GLU C 1 67 ? 97.142 46.176 -40.044 1.00 48.92 61 GLU C CA 1
ATOM 5532 C C . GLU C 1 67 ? 95.712 45.648 -39.987 1.00 46.38 61 GLU C C 1
ATOM 5533 O O . GLU C 1 67 ? 95.491 44.461 -39.720 1.00 46.37 61 GLU C O 1
ATOM 5539 N N . ASP C 1 68 ? 94.729 46.514 -40.247 1.00 45.39 62 ASP C N 1
ATOM 5540 C CA . ASP C 1 68 ? 93.333 46.103 -40.150 1.00 45.06 62 ASP C CA 1
ATOM 5541 C C . ASP C 1 68 ? 92.999 44.970 -41.111 1.00 42.85 62 ASP C C 1
ATOM 5542 O O . ASP C 1 68 ? 92.138 44.138 -40.807 1.00 41.54 62 ASP C O 1
ATOM 5547 N N . PHE C 1 69 ? 93.666 44.908 -42.261 1.00 42.48 63 PHE C N 1
ATOM 5548 C CA . PHE C 1 69 ? 93.279 43.991 -43.322 1.00 42.50 63 PHE C CA 1
ATOM 5549 C C . PHE C 1 69 ? 94.199 42.780 -43.441 1.00 44.17 63 PHE C C 1
ATOM 5550 O O . PHE C 1 69 ? 94.095 42.037 -44.421 1.00 46.70 63 PHE C O 1
ATOM 5558 N N . ILE C 1 70 ? 95.103 42.570 -42.485 1.00 44.68 64 ILE C N 1
ATOM 5559 C CA . ILE C 1 70 ? 95.974 41.398 -42.467 1.00 46.43 64 ILE C CA 1
ATOM 5560 C C . ILE C 1 70 ? 95.522 40.451 -41.362 1.00 47.23 64 ILE C C 1
ATOM 5561 O O . ILE C 1 70 ? 95.126 40.889 -40.275 1.00 45.10 64 ILE C O 1
ATOM 5566 N N . ILE C 1 71 ? 95.571 39.150 -41.649 1.00 48.69 65 ILE C N 1
ATOM 5567 C CA . ILE C 1 71 ? 95.117 38.138 -40.701 1.00 49.31 65 ILE C CA 1
ATOM 5568 C C . ILE C 1 71 ? 96.200 37.900 -39.658 1.00 50.18 65 ILE C C 1
ATOM 5569 O O . ILE C 1 71 ? 97.397 37.892 -39.969 1.00 51.67 65 ILE C O 1
ATOM 5574 N N . LYS C 1 72 ? 95.778 37.677 -38.416 1.00 48.19 66 LYS C N 1
ATOM 5575 C CA . LYS C 1 72 ? 96.703 37.442 -37.312 1.00 47.24 66 LYS C CA 1
ATOM 5576 C C . LYS C 1 72 ? 96.523 36.036 -36.747 1.00 48.69 66 LYS C C 1
ATOM 5577 O O . LYS C 1 72 ? 95.430 35.464 -36.808 1.00 48.04 66 LYS C O 1
ATOM 5579 N N . GLY C 1 74 ? 95.869 32.284 -38.604 1.00 50.79 68 GLY C N 1
ATOM 5580 C CA . GLY C 1 74 ? 95.804 30.839 -38.726 1.00 50.64 68 GLY C CA 1
ATOM 5581 C C . GLY C 1 74 ? 96.672 30.318 -39.852 1.00 59.30 68 GLY C C 1
ATOM 5582 O O . GLY C 1 74 ? 97.896 30.451 -39.812 1.00 65.44 68 GLY C O 1
ATOM 5583 N N . LEU C 1 75 ? 96.035 29.714 -40.860 1.00 62.43 69 LEU C N 1
ATOM 5584 C CA . LEU C 1 75 ? 96.775 29.292 -42.045 1.00 64.61 69 LEU C CA 1
ATOM 5585 C C . LEU C 1 75 ? 97.267 30.490 -42.845 1.00 64.77 69 LEU C C 1
ATOM 5586 O O . LEU C 1 75 ? 98.339 30.428 -43.457 1.00 65.04 69 LEU C O 1
ATOM 5588 N N . TRP C 1 76 ? 96.492 31.572 -42.867 1.00 64.80 70 TRP C N 1
ATOM 5589 C CA . TRP C 1 76 ? 96.915 32.832 -43.479 1.00 64.21 70 TRP C CA 1
ATOM 5590 C C . TRP C 1 76 ? 97.506 33.759 -42.418 1.00 65.38 70 TRP C C 1
ATOM 5591 O O . TRP C 1 76 ? 97.051 34.879 -42.204 1.00 67.10 70 TRP C O 1
ATOM 5602 N N . ASP C 1 77 ? 98.567 33.274 -41.768 1.00 65.60 71 ASP C N 1
ATOM 5603 C CA . ASP C 1 77 ? 99.053 33.908 -40.548 1.00 63.73 71 ASP C CA 1
ATOM 5604 C C . ASP C 1 77 ? 99.552 35.330 -40.772 1.00 65.98 71 ASP C C 1
ATOM 5605 O O . ASP C 1 77 ? 99.656 36.092 -39.806 1.00 70.04 71 ASP C O 1
ATOM 5607 N N . LYS C 1 78 ? 99.866 35.710 -42.014 1.00 63.82 72 LYS C N 1
ATOM 5608 C CA . LYS C 1 78 ? 100.311 37.074 -42.273 1.00 62.64 72 LYS C CA 1
ATOM 5609 C C . LYS C 1 78 ? 99.796 37.639 -43.592 1.00 58.66 72 LYS C C 1
ATOM 5610 O O . LYS C 1 78 ? 100.303 38.676 -44.039 1.00 46.32 72 LYS C O 1
ATOM 5612 N N . ARG C 1 79 ? 98.819 37.000 -44.231 1.00 54.04 73 ARG C N 1
ATOM 5613 C CA . ARG C 1 79 ? 98.311 37.461 -45.512 1.00 48.04 73 ARG C CA 1
ATOM 5614 C C . ARG C 1 79 ? 97.130 38.407 -45.302 1.00 45.77 73 ARG C C 1
ATOM 5615 O O . ARG C 1 79 ? 96.709 38.684 -44.177 1.00 42.90 73 ARG C O 1
ATOM 5617 N N . LYS C 1 80 ? 96.599 38.925 -46.402 1.00 48.65 74 LYS C N 1
ATOM 5618 C CA . LYS C 1 80 ? 95.505 39.883 -46.370 1.00 39.97 74 LYS C CA 1
ATOM 5619 C C . LYS C 1 80 ? 94.159 39.168 -46.284 1.00 38.52 74 LYS C C 1
ATOM 5620 O O . LYS C 1 80 ? 94.021 37.998 -46.648 1.00 47.44 74 LYS C O 1
ATOM 5626 N N . LEU C 1 81 ? 93.158 39.894 -45.779 1.00 39.86 75 LEU C N 1
ATOM 5627 C CA . LEU C 1 81 ? 91.784 39.408 -45.866 1.00 35.89 75 LEU C CA 1
ATOM 5628 C C . LEU C 1 81 ? 91.353 39.282 -47.319 1.00 44.30 75 LEU C C 1
ATOM 5629 O O . LEU C 1 81 ? 90.610 38.362 -47.681 1.00 46.76 75 LEU C O 1
ATOM 5634 N N . TYR C 1 82 ? 91.810 40.207 -48.165 1.00 44.00 76 TYR C N 1
ATOM 5635 C CA . TYR C 1 82 ? 91.498 40.156 -49.588 1.00 43.06 76 TYR C CA 1
ATOM 5636 C C . TYR C 1 82 ? 92.030 38.874 -50.219 1.00 47.66 76 TYR C C 1
ATOM 5637 O O . TYR C 1 82 ? 91.394 38.299 -51.110 1.00 49.57 76 TYR C O 1
ATOM 5646 N N . GLU C 1 83 ? 93.202 38.416 -49.768 1.00 53.97 77 GLU C N 1
ATOM 5647 C CA . GLU C 1 83 ? 93.786 37.195 -50.312 1.00 56.21 77 GLU C CA 1
ATOM 5648 C C . GLU C 1 83 ? 93.025 35.958 -49.846 1.00 60.77 77 GLU C C 1
ATOM 5649 O O . GLU C 1 83 ? 92.834 35.015 -50.623 1.00 68.16 77 GLU C O 1
ATOM 5651 N N . LEU C 1 84 ? 92.586 35.942 -48.584 1.00 53.77 78 LEU C N 1
ATOM 5652 C CA . LEU C 1 84 ? 91.823 34.802 -48.080 1.00 52.10 78 LEU C CA 1
ATOM 5653 C C . LEU C 1 84 ? 90.510 34.645 -48.835 1.00 51.00 78 LEU C C 1
ATOM 5654 O O . LEU C 1 84 ? 90.150 33.542 -49.262 1.00 53.28 78 LEU C O 1
ATOM 5659 N N . TYR C 1 85 ? 89.775 35.744 -48.998 1.00 46.11 79 TYR C N 1
ATOM 5660 C CA . TYR C 1 85 ? 88.503 35.698 -49.702 1.00 45.27 79 TYR C CA 1
ATOM 5661 C C . TYR C 1 85 ? 88.671 35.373 -51.179 1.00 52.06 79 TYR C C 1
ATOM 5662 O O . TYR C 1 85 ? 87.721 34.892 -51.804 1.00 57.24 79 TYR C O 1
ATOM 5671 N N . GLU C 1 86 ? 89.851 35.625 -51.751 1.00 56.86 80 GLU C N 1
ATOM 5672 C CA . GLU C 1 86 ? 90.072 35.292 -53.155 1.00 62.12 80 GLU C CA 1
ATOM 5673 C C . GLU C 1 86 ? 90.116 33.784 -53.370 1.00 64.39 80 GLU C C 1
ATOM 5674 O O . GLU C 1 86 ? 89.528 33.271 -54.329 1.00 66.44 80 GLU C O 1
ATOM 5680 N N . SER C 1 87 ? 90.800 33.057 -52.485 1.00 65.09 81 SER C N 1
ATOM 5681 C CA . SER C 1 87 ? 90.960 31.619 -52.667 1.00 68.84 81 SER C CA 1
ATOM 5682 C C . SER C 1 87 ? 89.715 30.835 -52.272 1.00 66.68 81 SER C C 1
ATOM 5683 O O . SER C 1 87 ? 89.440 29.784 -52.861 1.00 72.37 81 SER C O 1
ATOM 5686 N N . ALA C 1 88 ? 88.963 31.312 -51.284 1.00 59.92 82 ALA C N 1
ATOM 5687 C CA . ALA C 1 88 ? 87.782 30.607 -50.806 1.00 55.69 82 ALA C CA 1
ATOM 5688 C C . ALA C 1 88 ? 86.512 30.988 -51.555 1.00 52.89 82 ALA C C 1
ATOM 5689 O O . ALA C 1 88 ? 85.455 30.413 -51.277 1.00 39.08 82 ALA C O 1
ATOM 5691 N N . LYS C 1 89 ? 86.590 31.931 -52.493 1.00 48.73 83 LYS C N 1
ATOM 5692 C CA . LYS C 1 89 ? 85.402 32.401 -53.192 1.00 45.00 83 LYS C CA 1
ATOM 5693 C C . LYS C 1 89 ? 84.777 31.286 -54.025 1.00 47.89 83 LYS C C 1
ATOM 5694 O O . LYS C 1 89 ? 85.460 30.386 -54.523 1.00 47.69 83 LYS C O 1
ATOM 5700 N N . THR C 1 90 ? 83.452 31.356 -54.165 1.00 47.97 84 THR C N 1
ATOM 5701 C CA . THR C 1 90 ? 82.725 30.519 -55.104 1.00 47.74 84 THR C CA 1
ATOM 5702 C C . THR C 1 90 ? 82.518 31.291 -56.394 1.00 51.57 84 THR C C 1
ATOM 5703 O O . THR C 1 90 ? 81.829 32.324 -56.378 1.00 52.63 84 THR C O 1
ATOM 5707 N N . PRO C 1 91 ? 83.105 30.860 -57.511 1.00 53.41 85 PRO C N 1
ATOM 5708 C CA . PRO C 1 91 ? 83.042 31.663 -58.736 1.00 54.13 85 PRO C CA 1
ATOM 5709 C C . PRO C 1 91 ? 81.615 31.869 -59.221 1.00 56.24 85 PRO C C 1
ATOM 5710 O O . PRO C 1 91 ? 80.746 31.009 -59.062 1.00 54.63 85 PRO C O 1
ATOM 5714 N N . TYR C 1 92 ? 81.366 32.968 -59.905 1.00 58.81 86 TYR C N 1
ATOM 5715 C CA . TYR C 1 92 ? 80.012 33.169 -60.460 1.00 60.12 86 TYR C CA 1
ATOM 5716 C C . TYR C 1 92 ? 79.849 32.244 -61.656 1.00 62.27 86 TYR C C 1
ATOM 5717 O O . TYR C 1 92 ? 78.746 31.999 -62.081 1.00 63.65 86 TYR C O 1
ATOM 5726 N N . GLU C 1 93 ? 80.958 31.794 -62.221 1.00 64.20 87 GLU C N 1
ATOM 5727 C CA . GLU C 1 93 ? 80.860 30.891 -63.361 1.00 66.93 87 GLU C CA 1
ATOM 5728 C C . GLU C 1 93 ? 80.171 29.581 -62.993 1.00 67.57 87 GLU C C 1
ATOM 5729 O O . GLU C 1 93 ? 79.537 28.953 -63.849 1.00 70.04 87 GLU C O 1
ATOM 5735 N N . TRP C 1 94 ? 80.276 29.156 -61.730 1.00 66.82 88 TRP C N 1
ATOM 5736 C CA . TRP C 1 94 ? 79.687 27.892 -61.297 1.00 68.76 88 TRP C CA 1
ATOM 5737 C C . TRP C 1 94 ? 78.194 27.970 -61.007 1.00 68.75 88 TRP C C 1
ATOM 5738 O O . TRP C 1 94 ? 77.540 26.923 -60.950 1.00 69.74 88 TRP C O 1
ATOM 5749 N N . HIS C 1 95 ? 77.647 29.171 -60.811 1.00 66.46 89 HIS C N 1
ATOM 5750 C CA . HIS C 1 95 ? 76.312 29.286 -60.231 1.00 63.01 89 HIS C CA 1
ATOM 5751 C C . HIS C 1 95 ? 75.245 28.616 -61.092 1.00 66.32 89 HIS C C 1
ATOM 5752 O O . HIS C 1 95 ? 74.340 27.961 -60.561 1.00 64.90 89 HIS C O 1
ATOM 5759 N N . SER C 1 96 ? 75.329 28.759 -62.415 1.00 70.00 90 SER C N 1
ATOM 5760 C CA . SER C 1 96 ? 74.321 28.149 -63.278 1.00 76.96 90 SER C CA 1
ATOM 5761 C C . SER C 1 96 ? 74.264 26.638 -63.081 1.00 80.72 90 SER C C 1
ATOM 5762 O O . SER C 1 96 ? 73.181 26.063 -62.919 1.00 87.43 90 SER C O 1
ATOM 5765 N N . GLN C 1 97 ? 75.424 25.980 -63.066 1.00 78.39 91 GLN C N 1
ATOM 5766 C CA . GLN C 1 97 ? 75.447 24.533 -62.877 1.00 79.04 91 GLN C CA 1
ATOM 5767 C C . GLN C 1 97 ? 74.945 24.145 -61.494 1.00 76.33 91 GLN C C 1
ATOM 5768 O O . GLN C 1 97 ? 74.270 23.121 -61.338 1.00 76.02 91 GLN C O 1
ATOM 5774 N N . ILE C 1 98 ? 75.265 24.951 -60.480 1.00 81.23 92 ILE C N 1
ATOM 5775 C CA . ILE C 1 98 ? 74.890 24.619 -59.108 1.00 80.31 92 ILE C CA 1
ATOM 5776 C C . ILE C 1 98 ? 73.373 24.559 -58.966 1.00 80.23 92 ILE C C 1
ATOM 5777 O O . ILE C 1 98 ? 72.822 23.606 -58.403 1.00 85.40 92 ILE C O 1
ATOM 5782 N N . PHE C 1 99 ? 72.673 25.578 -59.474 1.00 76.01 93 PHE C N 1
ATOM 5783 C CA . PHE C 1 99 ? 71.218 25.606 -59.345 1.00 75.80 93 PHE C CA 1
ATOM 5784 C C . PHE C 1 99 ? 70.546 24.512 -60.170 1.00 76.90 93 PHE C C 1
ATOM 5785 O O . PHE C 1 99 ? 69.599 23.872 -59.697 1.00 77.01 93 PHE C O 1
ATOM 5793 N N . GLU C 1 100 ? 71.008 24.279 -61.402 1.00 75.86 94 GLU C N 1
ATOM 5794 C CA . GLU C 1 100 ? 70.381 23.233 -62.205 1.00 78.67 94 GLU C CA 1
ATOM 5795 C C . GLU C 1 100 ? 70.677 21.849 -61.642 1.00 79.99 94 GLU C C 1
ATOM 5796 O O . GLU C 1 100 ? 69.826 20.956 -61.722 1.00 79.58 94 GLU C O 1
ATOM 5802 N N . THR C 1 101 ? 71.868 21.650 -61.071 1.00 79.87 95 THR C N 1
ATOM 5803 C CA . THR C 1 101 ? 72.158 20.378 -60.418 1.00 79.86 95 THR C CA 1
ATOM 5804 C C . THR C 1 101 ? 71.319 20.212 -59.158 1.00 77.44 95 THR C C 1
ATOM 5805 O O . THR C 1 101 ? 70.826 19.114 -58.873 1.00 76.79 95 THR C O 1
ATOM 5809 N N . ALA C 1 102 ? 71.121 21.300 -58.407 1.00 80.13 96 ALA C N 1
ATOM 5810 C CA . ALA C 1 102 ? 70.320 21.234 -57.188 1.00 77.65 96 ALA C CA 1
ATOM 5811 C C . ALA C 1 102 ? 68.856 20.949 -57.494 1.00 79.45 96 ALA C C 1
ATOM 5812 O O . ALA C 1 102 ? 68.222 20.137 -56.811 1.00 78.61 96 ALA C O 1
ATOM 5814 N N . GLN C 1 103 ? 68.297 21.613 -58.508 1.00 71.65 97 GLN C N 1
ATOM 5815 C CA . GLN C 1 103 ? 66.907 21.358 -58.870 1.00 69.77 97 GLN C CA 1
ATOM 5816 C C . GLN C 1 103 ? 66.730 19.945 -59.413 1.00 72.73 97 GLN C C 1
ATOM 5817 O O . GLN C 1 103 ? 65.707 19.301 -59.155 1.00 76.26 97 GLN C O 1
ATOM 5823 N N . ASN C 1 104 ? 67.707 19.452 -60.178 1.00 74.07 98 ASN C N 1
ATOM 5824 C CA . ASN C 1 104 ? 67.613 18.094 -60.706 1.00 74.25 98 ASN C CA 1
ATOM 5825 C C . ASN C 1 104 ? 67.637 17.061 -59.587 1.00 70.45 98 ASN C C 1
ATOM 5826 O O . ASN C 1 104 ? 66.907 16.064 -59.636 1.00 73.28 98 ASN C O 1
ATOM 5831 N N . GLU C 1 105 ? 68.465 17.282 -58.566 1.00 65.00 99 GLU C N 1
ATOM 5832 C CA . GLU C 1 105 ? 68.543 16.368 -57.433 1.00 68.83 99 GLU C CA 1
ATOM 5833 C C . GLU C 1 105 ? 67.363 16.505 -56.483 1.00 69.26 99 GLU C C 1
ATOM 5834 O O . GLU C 1 105 ? 67.223 15.681 -55.573 1.00 67.03 99 GLU C O 1
ATOM 5840 N N . GLY C 1 106 ? 66.532 17.529 -56.658 1.00 71.98 100 GLY C N 1
ATOM 5841 C CA . GLY C 1 106 ? 65.356 17.714 -55.839 1.00 73.86 100 GLY C CA 1
ATOM 5842 C C . GLY C 1 106 ? 65.566 18.539 -54.593 1.00 55.02 100 GLY C C 1
ATOM 5843 O O . GLY C 1 106 ? 64.618 18.710 -53.819 1.00 53.54 100 GLY C O 1
ATOM 5844 N N . ILE C 1 107 ? 66.758 19.052 -54.376 1.00 53.41 101 ILE C N 1
ATOM 5845 C CA . ILE C 1 107 ? 67.051 19.874 -53.210 1.00 53.30 101 ILE C CA 1
ATOM 5846 C C . ILE C 1 107 ? 66.896 21.342 -53.587 1.00 54.26 101 ILE C C 1
ATOM 5847 O O . ILE C 1 107 ? 67.116 21.743 -54.735 1.00 60.17 101 ILE C O 1
ATOM 5852 N N . LEU C 1 108 ? 66.499 22.154 -52.614 1.00 53.49 102 LEU C N 1
ATOM 5853 C CA . LEU C 1 108 ? 66.369 23.581 -52.842 1.00 54.13 102 LEU C CA 1
ATOM 5854 C C . LEU C 1 108 ? 67.745 24.236 -52.862 1.00 55.72 102 LEU C C 1
ATOM 5855 O O . LEU C 1 108 ? 68.721 23.713 -52.317 1.00 54.75 102 LEU C O 1
ATOM 5860 N N . CYS C 1 109 ? 67.818 25.395 -53.508 1.00 57.54 103 CYS C N 1
ATOM 5861 C CA . CYS C 1 109 ? 69.077 26.115 -53.608 1.00 59.64 103 CYS C CA 1
ATOM 5862 C C . CYS C 1 109 ? 68.826 27.608 -53.508 1.00 56.78 103 CYS C C 1
ATOM 5863 O O . CYS C 1 109 ? 67.955 28.147 -54.198 1.00 57.36 103 CYS C O 1
ATOM 5866 N N . PHE C 1 110 ? 69.596 28.261 -52.645 1.00 55.91 104 PHE C N 1
ATOM 5867 C CA . PHE C 1 110 ? 69.634 29.711 -52.556 1.00 56.96 104 PHE C CA 1
ATOM 5868 C C . PHE C 1 110 ? 71.033 30.092 -52.097 1.00 60.98 104 PHE C C 1
ATOM 5869 O O . PHE C 1 110 ? 71.815 29.241 -51.666 1.00 62.01 104 PHE C O 1
ATOM 5877 N N . SER C 1 111 ? 71.347 31.381 -52.177 1.00 61.87 105 SER C N 1
ATOM 5878 C CA . SER C 1 111 ? 72.714 31.827 -51.961 1.00 59.43 105 SER C CA 1
ATOM 5879 C C . SER C 1 111 ? 72.758 32.970 -50.961 1.00 55.88 105 SER C C 1
ATOM 5880 O O . SER C 1 111 ? 71.756 33.635 -50.687 1.00 57.81 105 SER C O 1
ATOM 5883 N N . SER C 1 112 ? 73.951 33.171 -50.409 1.00 53.53 106 SER C N 1
ATOM 5884 C CA . SER C 1 112 ? 74.202 34.225 -49.444 1.00 52.18 106 SER C CA 1
ATOM 5885 C C . SER C 1 112 ? 75.000 35.336 -50.134 1.00 51.23 106 SER C C 1
ATOM 5886 O O . SER C 1 112 ? 76.205 35.170 -50.372 1.00 52.15 106 SER C O 1
ATOM 5889 N N . PRO C 1 113 ? 74.382 36.456 -50.511 1.00 48.30 107 PRO C N 1
ATOM 5890 C CA . PRO C 1 113 ? 75.140 37.549 -51.125 1.00 47.45 107 PRO C CA 1
ATOM 5891 C C . PRO C 1 113 ? 75.877 38.361 -50.074 1.00 49.00 107 PRO C C 1
ATOM 5892 O O . PRO C 1 113 ? 75.535 38.358 -48.891 1.00 50.70 107 PRO C O 1
ATOM 5896 N N . PHE C 1 114 ? 76.925 39.052 -50.524 1.00 47.77 108 PHE C N 1
ATOM 5897 C CA . PHE C 1 114 ? 77.739 39.855 -49.624 1.00 44.86 108 PHE C CA 1
ATOM 5898 C C . PHE C 1 114 ? 77.945 41.295 -50.080 1.00 45.82 108 PHE C C 1
ATOM 5899 O O . PHE C 1 114 ? 78.628 42.053 -49.382 1.00 45.94 108 PHE C O 1
ATOM 5907 N N . ALA C 1 115 ? 77.388 41.690 -51.221 1.00 47.23 109 ALA C N 1
ATOM 5908 C CA . ALA C 1 115 ? 77.444 43.072 -51.678 1.00 49.86 109 ALA C CA 1
ATOM 5909 C C . ALA C 1 115 ? 76.279 43.302 -52.627 1.00 52.86 109 ALA C C 1
ATOM 5910 O O . ALA C 1 115 ? 75.545 42.374 -52.973 1.00 50.22 109 ALA C O 1
ATOM 5912 N N . LYS C 1 116 ? 76.119 44.558 -53.048 1.00 57.89 110 LYS C N 1
ATOM 5913 C CA . LYS C 1 116 ? 75.052 44.878 -53.991 1.00 61.31 110 LYS C CA 1
ATOM 5914 C C . LYS C 1 116 ? 75.249 44.140 -55.309 1.00 63.46 110 LYS C C 1
ATOM 5915 O O . LYS C 1 116 ? 74.287 43.620 -55.883 1.00 65.81 110 LYS C O 1
ATOM 5917 N N . GLU C 1 117 ? 76.494 44.061 -55.790 1.00 65.05 111 GLU C N 1
ATOM 5918 C CA . GLU C 1 117 ? 76.758 43.380 -57.055 1.00 67.62 111 GLU C CA 1
ATOM 5919 C C . GLU C 1 117 ? 76.400 41.899 -56.984 1.00 67.19 111 GLU C C 1
ATOM 5920 O O . GLU C 1 117 ? 75.964 41.319 -57.985 1.00 69.39 111 GLU C O 1
ATOM 5926 N N . ASP C 1 118 ? 76.586 41.269 -55.820 1.00 65.37 112 ASP C N 1
ATOM 5927 C CA . ASP C 1 118 ? 76.235 39.860 -55.677 1.00 62.41 112 ASP C CA 1
ATOM 5928 C C . ASP C 1 118 ? 74.729 39.643 -55.745 1.00 63.80 112 ASP C C 1
ATOM 5929 O O . ASP C 1 118 ? 74.275 38.615 -56.257 1.00 63.58 112 ASP C O 1
ATOM 5934 N N . VAL C 1 119 ? 73.942 40.586 -55.226 1.00 63.88 113 VAL C N 1
ATOM 5935 C CA . VAL C 1 119 ? 72.491 40.441 -55.257 1.00 63.14 113 VAL C CA 1
ATOM 5936 C C . VAL C 1 119 ? 71.981 40.519 -56.691 1.00 69.19 113 VAL C C 1
ATOM 5937 O O . VAL C 1 119 ? 71.148 39.709 -57.114 1.00 74.83 113 VAL C O 1
ATOM 5941 N N . GLU C 1 120 ? 72.470 41.495 -57.463 1.00 72.59 114 GLU C N 1
ATOM 5942 C CA . GLU C 1 120 ? 72.037 41.617 -58.852 1.00 78.94 114 GLU C CA 1
ATOM 5943 C C . GLU C 1 120 ? 72.442 40.399 -59.671 1.00 77.23 114 GLU C C 1
ATOM 5944 O O . GLU C 1 120 ? 71.716 39.998 -60.589 1.00 81.41 114 GLU C O 1
ATOM 5950 N N . PHE C 1 121 ? 73.590 39.795 -59.355 1.00 68.10 115 PHE C N 1
ATOM 5951 C CA . PHE C 1 121 ? 73.988 38.573 -60.043 1.00 66.57 115 PHE C CA 1
ATOM 5952 C C . PHE C 1 121 ? 73.070 37.417 -59.672 1.00 65.89 115 PHE C C 1
ATOM 5953 O O . PHE C 1 121 ? 72.756 36.569 -60.515 1.00 70.06 115 PHE C O 1
ATOM 5961 N N . LEU C 1 122 ? 72.636 37.363 -58.412 1.00 63.15 116 LEU C N 1
ATOM 5962 C CA . LEU C 1 122 ? 71.757 36.290 -57.968 1.00 63.68 116 LEU C CA 1
ATOM 5963 C C . LEU C 1 122 ? 70.355 36.428 -58.545 1.00 67.09 116 LEU C C 1
ATOM 5964 O O . LEU C 1 122 ? 69.638 35.428 -58.647 1.00 67.00 116 LEU C O 1
ATOM 5969 N N . LYS C 1 123 ? 69.955 37.644 -58.926 1.00 74.07 117 LYS C N 1
ATOM 5970 C CA . LYS C 1 123 ? 68.601 37.878 -59.415 1.00 79.23 117 LYS C CA 1
ATOM 5971 C C . LYS C 1 123 ? 68.289 37.080 -60.674 1.00 82.92 117 LYS C C 1
ATOM 5972 O O . LYS C 1 123 ? 67.115 36.803 -60.943 1.00 87.38 117 LYS C O 1
ATOM 5974 N N . ARG C 1 124 ? 69.307 36.696 -61.449 1.00 80.87 118 ARG C N 1
ATOM 5975 C CA . ARG C 1 124 ? 69.059 35.919 -62.656 1.00 82.69 118 ARG C CA 1
ATOM 5976 C C . ARG C 1 124 ? 68.595 34.507 -62.339 1.00 79.51 118 ARG C C 1
ATOM 5977 O O . ARG C 1 124 ? 68.019 33.844 -63.207 1.00 82.45 118 ARG C O 1
ATOM 5985 N N . PHE C 1 125 ? 68.833 34.039 -61.116 1.00 76.71 119 PHE C N 1
ATOM 5986 C CA . PHE C 1 125 ? 68.430 32.709 -60.686 1.00 76.50 119 PHE C CA 1
ATOM 5987 C C . PHE C 1 125 ? 67.104 32.699 -59.937 1.00 76.89 119 PHE C C 1
ATOM 5988 O O . PHE C 1 125 ? 66.576 31.614 -59.665 1.00 78.28 119 PHE C O 1
ATOM 5996 N N . ASP C 1 126 ? 66.555 33.875 -59.613 1.00 77.87 120 ASP C N 1
ATOM 5997 C CA . ASP C 1 126 ? 65.324 34.022 -58.846 1.00 79.13 120 ASP C CA 1
ATOM 5998 C C . ASP C 1 126 ? 65.400 33.167 -57.588 1.00 75.06 120 ASP C C 1
ATOM 5999 O O . ASP C 1 126 ? 64.692 32.158 -57.481 1.00 75.05 120 ASP C O 1
ATOM 6004 N N . PRO C 1 127 ? 66.244 33.527 -56.626 1.00 75.44 121 PRO C N 1
ATOM 6005 C CA . PRO C 1 127 ? 66.438 32.653 -55.468 1.00 75.49 121 PRO C CA 1
ATOM 6006 C C . PRO C 1 127 ? 65.208 32.634 -54.577 1.00 74.29 121 PRO C C 1
ATOM 6007 O O . PRO C 1 127 ? 64.547 33.655 -54.367 1.00 74.71 121 PRO C O 1
ATOM 6011 N N . ILE C 1 128 ? 64.902 31.444 -54.060 1.00 64.32 122 ILE C N 1
ATOM 6012 C CA . ILE C 1 128 ? 63.739 31.273 -53.201 1.00 58.97 122 ILE C CA 1
ATOM 6013 C C . ILE C 1 128 ? 63.913 32.044 -51.902 1.00 52.65 122 ILE C C 1
ATOM 6014 O O . ILE C 1 128 ? 62.927 32.435 -51.265 1.00 52.61 122 ILE C O 1
ATOM 6019 N N . ALA C 1 129 ? 65.155 32.266 -51.480 1.00 47.91 123 ALA C N 1
ATOM 6020 C CA . ALA C 1 129 ? 65.433 32.946 -50.226 1.00 45.72 123 ALA C CA 1
ATOM 6021 C C . ALA C 1 129 ? 66.788 33.630 -50.324 1.00 43.13 123 ALA C C 1
ATOM 6022 O O . ALA C 1 129 ? 67.551 33.415 -51.269 1.00 43.88 123 ALA C O 1
ATOM 6024 N N . TYR C 1 130 ? 67.075 34.473 -49.333 1.00 41.39 124 TYR C N 1
ATOM 6025 C CA . TYR C 1 130 ? 68.380 35.097 -49.178 1.00 38.53 124 TYR C CA 1
ATOM 6026 C C . TYR C 1 130 ? 68.878 34.858 -47.760 1.00 34.25 124 TYR C C 1
ATOM 6027 O O . TYR C 1 130 ? 68.090 34.743 -46.818 1.00 32.51 124 TYR C O 1
ATOM 6036 N N . LYS C 1 131 ? 70.195 34.792 -47.610 1.00 33.86 125 LYS C N 1
ATOM 6037 C CA . LYS C 1 131 ? 70.816 34.598 -46.309 1.00 34.13 125 LYS C CA 1
ATOM 6038 C C . LYS C 1 131 ? 71.804 35.724 -46.073 1.00 37.30 125 LYS C C 1
ATOM 6039 O O . LYS C 1 131 ? 72.681 35.972 -46.908 1.00 40.37 125 LYS C O 1
ATOM 6045 N N . ILE C 1 132 ? 71.649 36.415 -44.952 1.00 34.76 126 ILE C N 1
ATOM 6046 C CA . ILE C 1 132 ? 72.564 37.472 -44.549 1.00 36.34 126 ILE C CA 1
ATOM 6047 C C . ILE C 1 132 ? 73.434 36.918 -43.434 1.00 38.46 126 ILE C C 1
ATOM 6048 O O . ILE C 1 132 ? 72.932 36.591 -42.351 1.00 35.29 126 ILE C O 1
ATOM 6053 N N . ALA C 1 133 ? 74.734 36.815 -43.696 1.00 39.22 127 ALA C N 1
ATOM 6054 C CA . ALA C 1 133 ? 75.651 36.285 -42.704 1.00 25.77 127 ALA C CA 1
ATOM 6055 C C . ALA C 1 133 ? 75.718 37.220 -41.504 1.00 39.43 127 ALA C C 1
ATOM 6056 O O . ALA C 1 133 ? 75.327 38.390 -41.568 1.00 43.66 127 ALA C O 1
ATOM 6058 N N . SER C 1 134 ? 76.217 36.682 -40.391 1.00 36.34 128 SER C N 1
ATOM 6059 C CA . SER C 1 134 ? 76.254 37.450 -39.152 1.00 36.15 128 SER C CA 1
ATOM 6060 C C . SER C 1 134 ? 77.047 38.740 -39.319 1.00 39.52 128 SER C C 1
ATOM 6061 O O . SER C 1 134 ? 76.655 39.789 -38.796 1.00 42.54 128 SER C O 1
ATOM 6064 N N . PHE C 1 135 ? 78.151 38.692 -40.065 1.00 37.63 129 PHE C N 1
ATOM 6065 C CA . PHE C 1 135 ? 79.024 39.856 -40.165 1.00 39.11 129 PHE C CA 1
ATOM 6066 C C . PHE C 1 135 ? 78.391 41.009 -40.933 1.00 41.67 129 PHE C C 1
ATOM 6067 O O . PHE C 1 135 ? 78.814 42.157 -40.759 1.00 45.19 129 PHE C O 1
ATOM 6075 N N . GLU C 1 136 ? 77.404 40.735 -41.781 1.00 40.99 130 GLU C N 1
ATOM 6076 C CA . GLU C 1 136 ? 76.725 41.771 -42.550 1.00 40.92 130 GLU C CA 1
ATOM 6077 C C . GLU C 1 136 ? 75.448 42.276 -41.891 1.00 40.60 130 GLU C C 1
ATOM 6078 O O . GLU C 1 136 ? 74.757 43.114 -42.479 1.00 43.16 130 GLU C O 1
ATOM 6084 N N . ALA C 1 137 ? 75.120 41.802 -40.689 1.00 37.77 131 ALA C N 1
ATOM 6085 C CA . ALA C 1 137 ? 73.848 42.165 -40.075 1.00 39.48 131 ALA C CA 1
ATOM 6086 C C . ALA C 1 137 ? 73.788 43.638 -39.680 1.00 43.17 131 ALA C C 1
ATOM 6087 O O . ALA C 1 137 ? 72.694 44.208 -39.602 1.00 48.99 131 ALA C O 1
ATOM 6089 N N . ASN C 1 138 ? 74.933 44.268 -39.427 1.00 40.37 132 ASN C N 1
ATOM 6090 C CA . ASN C 1 138 ? 74.966 45.655 -38.979 1.00 38.68 132 ASN C CA 1
ATOM 6091 C C . ASN C 1 138 ? 74.960 46.670 -40.119 1.00 41.01 132 ASN C C 1
ATOM 6092 O O . ASN C 1 138 ? 75.015 47.874 -39.853 1.00 42.61 132 ASN C O 1
ATOM 6097 N N . ASP C 1 139 ? 74.900 46.227 -41.372 1.00 41.15 133 ASP C N 1
ATOM 6098 C CA . ASP C 1 139 ? 74.894 47.126 -42.527 1.00 46.22 133 ASP C CA 1
ATOM 6099 C C . ASP C 1 139 ? 73.441 47.335 -42.952 1.00 50.89 133 ASP C C 1
ATOM 6100 O O . ASP C 1 139 ? 72.858 46.487 -43.632 1.00 52.50 133 ASP C O 1
ATOM 6105 N N . GLU C 1 140 ? 72.857 48.474 -42.557 1.00 57.35 134 GLU C N 1
ATOM 6106 C CA . GLU C 1 140 ? 71.437 48.712 -42.826 1.00 61.99 134 GLU C CA 1
ATOM 6107 C C . GLU C 1 140 ? 71.158 48.844 -44.317 1.00 59.92 134 GLU C C 1
ATOM 6108 O O . GLU C 1 140 ? 70.115 48.390 -44.803 1.00 57.81 134 GLU C O 1
ATOM 6114 N N . ASN C 1 141 ? 72.071 49.474 -45.057 1.00 55.27 135 ASN C N 1
ATOM 6115 C CA . ASN C 1 141 ? 71.875 49.640 -46.492 1.00 53.65 135 ASN C CA 1
ATOM 6116 C C . ASN C 1 141 ? 71.909 48.297 -47.207 1.00 50.22 135 ASN C C 1
ATOM 6117 O O . ASN C 1 141 ? 71.159 48.074 -48.164 1.00 50.78 135 ASN C O 1
ATOM 6122 N N . PHE C 1 142 ? 72.785 47.396 -46.761 1.00 46.13 136 PHE C N 1
ATOM 6123 C CA . PHE C 1 142 ? 72.799 46.045 -47.306 1.00 44.79 136 PHE C CA 1
ATOM 6124 C C . PHE C 1 142 ? 71.546 45.276 -46.896 1.00 46.46 136 PHE C C 1
ATOM 6125 O O . PHE C 1 142 ? 70.959 44.555 -47.712 1.00 44.56 136 PHE C O 1
ATOM 6133 N N . VAL C 1 143 ? 71.115 45.422 -45.638 1.00 35.58 137 VAL C N 1
ATOM 6134 C CA . VAL C 1 143 ? 69.916 44.723 -45.180 1.00 35.08 137 VAL C CA 1
ATOM 6135 C C . VAL C 1 143 ? 68.684 45.219 -45.929 1.00 48.73 137 VAL C C 1
ATOM 6136 O O . VAL C 1 143 ? 67.832 44.423 -46.344 1.00 52.40 137 VAL C O 1
ATOM 6140 N N . ARG C 1 144 ? 68.564 46.539 -46.117 1.00 48.07 138 ARG C N 1
ATOM 6141 C CA . ARG C 1 144 ? 67.447 47.069 -46.898 1.00 49.46 138 ARG C CA 1
ATOM 6142 C C . ARG C 1 144 ? 67.528 46.656 -48.364 1.00 49.03 138 ARG C C 1
ATOM 6143 O O . ARG C 1 144 ? 66.500 46.358 -48.985 1.00 44.63 138 ARG C O 1
ATOM 6151 N N . LEU C 1 145 ? 68.734 46.628 -48.938 1.00 49.05 139 LEU C N 1
ATOM 6152 C CA . LEU C 1 145 ? 68.864 46.207 -50.330 1.00 51.17 139 LEU C CA 1
ATOM 6153 C C . LEU C 1 145 ? 68.366 44.778 -50.507 1.00 48.74 139 LEU C C 1
ATOM 6154 O O . LEU C 1 145 ? 67.752 44.448 -51.529 1.00 47.80 139 LEU C O 1
ATOM 6156 N N . ILE C 1 146 ? 68.637 43.917 -49.525 1.00 46.53 140 ILE C N 1
ATOM 6157 C CA . ILE C 1 146 ? 68.163 42.537 -49.560 1.00 45.67 140 ILE C CA 1
ATOM 6158 C C . ILE C 1 146 ? 66.693 42.446 -49.157 1.00 46.22 140 ILE C C 1
ATOM 6159 O O . ILE C 1 146 ? 65.940 41.627 -49.698 1.00 40.93 140 ILE C O 1
ATOM 6164 N N . ALA C 1 147 ? 66.261 43.276 -48.202 1.00 44.90 141 ALA C N 1
ATOM 6165 C CA . ALA C 1 147 ? 64.873 43.217 -47.753 1.00 40.72 141 ALA C CA 1
ATOM 6166 C C . ALA C 1 147 ? 63.907 43.619 -48.855 1.00 47.41 141 ALA C C 1
ATOM 6167 O O . ALA C 1 147 ? 62.806 43.064 -48.944 1.00 44.59 141 ALA C O 1
ATOM 6169 N N . LYS C 1 148 ? 64.306 44.557 -49.715 1.00 53.05 142 LYS C N 1
ATOM 6170 C CA . LYS C 1 148 ? 63.462 44.991 -50.822 1.00 57.79 142 LYS C CA 1
ATOM 6171 C C . LYS C 1 148 ? 63.240 43.894 -51.855 1.00 60.08 142 LYS C C 1
ATOM 6172 O O . LYS C 1 148 ? 62.437 44.087 -52.771 1.00 65.63 142 LYS C O 1
ATOM 6174 N N . GLU C 1 149 ? 63.932 42.758 -51.735 1.00 60.25 143 GLU C N 1
ATOM 6175 C CA . GLU C 1 149 ? 63.747 41.648 -52.661 1.00 64.84 143 GLU C CA 1
ATOM 6176 C C . GLU C 1 149 ? 62.451 40.886 -52.416 1.00 69.62 143 GLU C C 1
ATOM 6177 O O . GLU C 1 149 ? 62.078 40.056 -53.252 1.00 72.97 143 GLU C O 1
ATOM 6183 N N . LYS C 1 150 ? 61.778 41.128 -51.289 1.00 74.14 144 LYS C N 1
ATOM 6184 C CA . LYS C 1 150 ? 60.470 40.544 -50.989 1.00 76.09 144 LYS C CA 1
ATOM 6185 C C . LYS C 1 150 ? 60.514 39.018 -50.937 1.00 74.28 144 LYS C C 1
ATOM 6186 O O . LYS C 1 150 ? 59.520 38.347 -51.223 1.00 78.40 144 LYS C O 1
ATOM 6188 N N . LYS C 1 151 ? 61.656 38.455 -50.566 1.00 69.11 145 LYS C N 1
ATOM 6189 C CA . LYS C 1 151 ? 61.816 37.022 -50.391 1.00 64.78 145 LYS C CA 1
ATOM 6190 C C . LYS C 1 151 ? 62.144 36.731 -48.933 1.00 54.93 145 LYS C C 1
ATOM 6191 O O . LYS C 1 151 ? 62.639 37.608 -48.216 1.00 38.77 145 LYS C O 1
ATOM 6193 N N . PRO C 1 152 ? 61.858 35.521 -48.453 1.00 49.08 146 PRO C N 1
ATOM 6194 C CA . PRO C 1 152 ? 62.255 35.165 -47.085 1.00 42.60 146 PRO C CA 1
ATOM 6195 C C . PRO C 1 152 ? 63.754 35.328 -46.892 1.00 39.22 146 PRO C C 1
ATOM 6196 O O . PRO C 1 152 ? 64.559 34.774 -47.642 1.00 40.40 146 PRO C O 1
ATOM 6200 N N . THR C 1 153 ? 64.126 36.101 -45.881 1.00 37.21 147 THR C N 1
ATOM 6201 C CA . THR C 1 153 ? 65.525 36.403 -45.615 1.00 36.99 147 THR C CA 1
ATOM 6202 C C . THR C 1 153 ? 65.904 35.865 -44.243 1.00 35.58 147 THR C C 1
ATOM 6203 O O . THR C 1 153 ? 65.286 36.227 -43.236 1.00 34.98 147 THR C O 1
ATOM 6207 N N . ILE C 1 154 ? 66.921 35.008 -44.210 1.00 33.50 148 ILE C N 1
ATOM 6208 C CA . ILE C 1 154 ? 67.459 34.449 -42.977 1.00 31.63 148 ILE C CA 1
ATOM 6209 C C . ILE C 1 154 ? 68.685 35.261 -42.576 1.00 34.28 148 ILE C C 1
ATOM 6210 O O . ILE C 1 154 ? 69.578 35.504 -43.399 1.00 33.87 148 ILE C O 1
ATOM 6215 N N . VAL C 1 155 ? 68.719 35.703 -41.318 1.00 34.93 149 VAL C N 1
ATOM 6216 C CA . VAL C 1 155 ? 69.781 36.565 -40.810 1.00 34.85 149 VAL C CA 1
ATOM 6217 C C . VAL C 1 155 ? 70.439 35.885 -39.619 1.00 29.89 149 VAL C C 1
ATOM 6218 O O . VAL C 1 155 ? 69.755 35.474 -38.673 1.00 23.39 149 VAL C O 1
ATOM 6222 N N . SER C 1 156 ? 71.765 35.792 -39.656 1.00 26.30 150 SER C N 1
ATOM 6223 C CA . SER C 1 156 ? 72.524 35.256 -38.537 1.00 26.76 150 SER C CA 1
ATOM 6224 C C . SER C 1 156 ? 72.777 36.365 -37.524 1.00 26.90 150 SER C C 1
ATOM 6225 O O . SER C 1 156 ? 73.295 37.430 -37.871 1.00 26.94 150 SER C O 1
ATOM 6228 N N . THR C 1 157 ? 72.412 36.115 -36.267 1.00 27.60 151 THR C N 1
ATOM 6229 C CA . THR C 1 157 ? 72.509 37.114 -35.212 1.00 29.06 151 THR C CA 1
ATOM 6230 C C . THR C 1 157 ? 73.769 36.960 -34.368 1.00 30.21 151 THR C C 1
ATOM 6231 O O . THR C 1 157 ? 73.793 37.415 -33.220 1.00 30.63 151 THR C O 1
ATOM 6235 N N . GLY C 1 158 ? 74.812 36.334 -34.918 1.00 32.43 152 GLY C N 1
ATOM 6236 C CA . GLY C 1 158 ? 75.979 35.993 -34.118 1.00 32.01 152 GLY C CA 1
ATOM 6237 C C . GLY C 1 158 ? 76.666 37.199 -33.505 1.00 32.28 152 GLY C C 1
ATOM 6238 O O . GLY C 1 158 ? 77.097 37.158 -32.351 1.00 31.89 152 GLY C O 1
ATOM 6239 N N . ILE C 1 159 ? 76.786 38.283 -34.266 1.00 34.26 153 ILE C N 1
ATOM 6240 C CA . ILE C 1 159 ? 77.470 39.483 -33.792 1.00 38.22 153 ILE C CA 1
ATOM 6241 C C . ILE C 1 159 ? 76.549 40.684 -33.641 1.00 40.04 153 ILE C C 1
ATOM 6242 O O . ILE C 1 159 ? 76.995 41.719 -33.121 1.00 40.46 153 ILE C O 1
ATOM 6247 N N . ALA C 1 160 ? 75.291 40.588 -34.060 1.00 39.06 154 ALA C N 1
ATOM 6248 C CA . ALA C 1 160 ? 74.415 41.751 -34.041 1.00 36.18 154 ALA C CA 1
ATOM 6249 C C . ALA C 1 160 ? 74.042 42.138 -32.618 1.00 33.37 154 ALA C C 1
ATOM 6250 O O . ALA C 1 160 ? 73.800 41.284 -31.765 1.00 33.07 154 ALA C O 1
ATOM 6252 N N . THR C 1 161 ? 73.995 43.440 -32.367 1.00 36.80 155 THR C N 1
ATOM 6253 C CA . THR C 1 161 ? 73.544 43.920 -31.075 1.00 39.92 155 THR C CA 1
ATOM 6254 C C . THR C 1 161 ? 72.023 43.986 -31.053 1.00 43.76 155 THR C C 1
ATOM 6255 O O . THR C 1 161 ? 71.354 43.915 -32.089 1.00 46.18 155 THR C O 1
ATOM 6259 N N . GLU C 1 162 ? 71.481 44.161 -29.847 1.00 45.39 156 GLU C N 1
ATOM 6260 C CA . GLU C 1 162 ? 70.033 44.246 -29.691 1.00 45.76 156 GLU C CA 1
ATOM 6261 C C . GLU C 1 162 ? 69.461 45.402 -30.497 1.00 45.09 156 GLU C C 1
ATOM 6262 O O . GLU C 1 162 ? 68.407 45.269 -31.127 1.00 43.18 156 GLU C O 1
ATOM 6268 N N . GLU C 1 163 ? 70.137 46.551 -30.467 1.00 47.04 157 GLU C N 1
ATOM 6269 C CA . GLU C 1 163 ? 69.696 47.717 -31.229 1.00 48.49 157 GLU C CA 1
ATOM 6270 C C . GLU C 1 163 ? 69.691 47.448 -32.731 1.00 45.91 157 GLU C C 1
ATOM 6271 O O . GLU C 1 163 ? 68.806 47.929 -33.449 1.00 48.35 157 GLU C O 1
ATOM 6277 N N . GLU C 1 164 ? 70.692 46.715 -33.232 1.00 40.45 158 GLU C N 1
ATOM 6278 C CA . GLU C 1 164 ? 70.757 46.429 -34.663 1.00 37.32 158 GLU C CA 1
ATOM 6279 C C . GLU C 1 164 ? 69.648 45.485 -35.104 1.00 35.96 158 GLU C C 1
ATOM 6280 O O . GLU C 1 164 ? 69.101 45.633 -36.203 1.00 37.87 158 GLU C O 1
ATOM 6286 N N . LEU C 1 165 ? 69.308 44.502 -34.270 1.00 29.02 159 LEU C N 1
ATOM 6287 C CA . LEU C 1 165 ? 68.233 43.586 -34.630 1.00 28.38 159 LEU C CA 1
ATOM 6288 C C . LEU C 1 165 ? 66.911 44.322 -34.774 1.00 34.20 159 LEU C C 1
ATOM 6289 O O . LEU C 1 165 ? 66.125 44.024 -35.681 1.00 30.24 159 LEU C O 1
ATOM 6294 N N . PHE C 1 166 ? 66.658 45.307 -33.909 1.00 37.66 160 PHE C N 1
ATOM 6295 C CA . PHE C 1 166 ? 65.427 46.082 -34.024 1.00 38.21 160 PHE C CA 1
ATOM 6296 C C . PHE C 1 166 ? 65.384 46.863 -35.330 1.00 40.39 160 PHE C C 1
ATOM 6297 O O . PHE C 1 166 ? 64.335 46.937 -35.979 1.00 43.72 160 PHE C O 1
ATOM 6305 N N . LYS C 1 167 ? 66.518 47.439 -35.743 1.00 40.67 161 LYS C N 1
ATOM 6306 C CA . LYS C 1 167 ? 66.542 48.179 -37.001 1.00 42.49 161 LYS C CA 1
ATOM 6307 C C . LYS C 1 167 ? 66.292 47.264 -38.191 1.00 40.87 161 LYS C C 1
ATOM 6308 O O . LYS C 1 167 ? 65.672 47.684 -39.175 1.00 40.85 161 LYS C O 1
ATOM 6314 N N . ILE C 1 168 ? 66.765 46.019 -38.124 1.00 38.94 162 ILE C N 1
ATOM 6315 C CA . ILE C 1 168 ? 66.451 45.056 -39.174 1.00 37.79 162 ILE C CA 1
ATOM 6316 C C . ILE C 1 168 ? 64.951 44.806 -39.224 1.00 39.85 162 ILE C C 1
ATOM 6317 O O . ILE C 1 168 ? 64.355 44.710 -40.304 1.00 43.95 162 ILE C O 1
ATOM 6322 N N . CYS C 1 169 ? 64.315 44.705 -38.057 1.00 40.53 163 CYS C N 1
ATOM 6323 C CA . CYS C 1 169 ? 62.874 44.487 -38.021 1.00 46.57 163 CYS C CA 1
ATOM 6324 C C . CYS C 1 169 ? 62.133 45.663 -38.638 1.00 53.55 163 CYS C C 1
ATOM 6325 O O . CYS C 1 169 ? 61.213 45.476 -39.443 1.00 59.10 163 CYS C O 1
ATOM 6328 N N . GLU C 1 170 ? 62.519 46.886 -38.267 1.00 56.32 164 GLU C N 1
ATOM 6329 C CA . GLU C 1 170 ? 61.885 48.068 -38.841 1.00 60.71 164 GLU C CA 1
ATOM 6330 C C . GLU C 1 170 ? 62.065 48.107 -40.352 1.00 58.16 164 GLU C C 1
ATOM 6331 O O . GLU C 1 170 ? 61.143 48.484 -41.083 1.00 58.74 164 GLU C O 1
ATOM 6337 N N . ILE C 1 171 ? 63.243 47.705 -40.837 1.00 55.28 165 ILE C N 1
ATOM 6338 C CA . ILE C 1 171 ? 63.514 47.741 -42.272 1.00 55.65 165 ILE C CA 1
ATOM 6339 C C . ILE C 1 171 ? 62.575 46.804 -43.018 1.00 53.69 165 ILE C C 1
ATOM 6340 O O . ILE C 1 171 ? 61.984 47.173 -44.039 1.00 57.00 165 ILE C O 1
ATOM 6345 N N . PHE C 1 172 ? 62.410 45.581 -42.513 1.00 49.59 166 PHE C N 1
ATOM 6346 C CA . PHE C 1 172 ? 61.531 44.635 -43.189 1.00 49.37 166 PHE C CA 1
ATOM 6347 C C . PHE C 1 172 ? 60.067 45.053 -43.101 1.00 51.83 166 PHE C C 1
ATOM 6348 O O . PHE C 1 172 ? 59.305 44.825 -44.047 1.00 54.01 166 PHE C O 1
ATOM 6356 N N . LYS C 1 173 ? 59.652 45.661 -41.987 1.00 51.65 167 LYS C N 1
ATOM 6357 C CA . LYS C 1 173 ? 58.311 46.233 -41.923 1.00 53.35 167 LYS C CA 1
ATOM 6358 C C . LYS C 1 173 ? 58.181 47.422 -42.865 1.00 59.67 167 LYS C C 1
ATOM 6359 O O . LYS C 1 173 ? 57.141 47.606 -43.511 1.00 62.70 167 LYS C O 1
ATOM 6365 N N . GLU C 1 174 ? 59.228 48.242 -42.943 1.00 61.33 168 GLU C N 1
ATOM 6366 C CA . GLU C 1 174 ? 59.236 49.384 -43.849 1.00 62.76 168 GLU C CA 1
ATOM 6367 C C . GLU C 1 174 ? 59.187 48.931 -45.305 1.00 60.04 168 GLU C C 1
ATOM 6368 O O . GLU C 1 174 ? 58.444 49.498 -46.114 1.00 62.61 168 GLU C O 1
ATOM 6374 N N . GLU C 1 175 ? 59.974 47.914 -45.657 1.00 55.14 169 GLU C N 1
ATOM 6375 C CA . GLU C 1 175 ? 60.026 47.381 -47.015 1.00 57.84 169 GLU C CA 1
ATOM 6376 C C . GLU C 1 175 ? 58.955 46.323 -47.282 1.00 56.31 169 GLU C C 1
ATOM 6377 O O . GLU C 1 175 ? 58.985 45.683 -48.338 1.00 52.45 169 GLU C O 1
ATOM 6383 N N . LYS C 1 176 ? 58.014 46.137 -46.351 1.00 57.56 170 LYS C N 1
ATOM 6384 C CA . LYS C 1 176 ? 56.854 45.254 -46.524 1.00 60.00 170 LYS C CA 1
ATOM 6385 C C . LYS C 1 176 ? 57.264 43.804 -46.799 1.00 57.89 170 LYS C C 1
ATOM 6386 O O . LYS C 1 176 ? 56.660 43.118 -47.626 1.00 60.58 170 LYS C O 1
ATOM 6392 N N . ASN C 1 177 ? 58.288 43.327 -46.093 1.00 55.28 171 ASN C N 1
ATOM 6393 C CA . ASN C 1 177 ? 58.701 41.928 -46.168 1.00 53.29 171 ASN C CA 1
ATOM 6394 C C . ASN C 1 177 ? 58.447 41.233 -44.837 1.00 49.23 171 ASN C C 1
ATOM 6395 O O . ASN C 1 177 ? 59.168 41.496 -43.862 1.00 44.50 171 ASN C O 1
ATOM 6400 N N . PRO C 1 178 ? 57.452 40.345 -44.742 1.00 51.28 172 PRO C N 1
ATOM 6401 C CA . PRO C 1 178 ? 57.117 39.727 -43.453 1.00 46.69 172 PRO C CA 1
ATOM 6402 C C . PRO C 1 178 ? 57.873 38.448 -43.130 1.00 41.46 172 PRO C C 1
ATOM 6403 O O . PRO C 1 178 ? 57.765 37.966 -41.994 1.00 38.43 172 PRO C O 1
ATOM 6407 N N . ASP C 1 179 ? 58.621 37.885 -44.079 1.00 43.19 173 ASP C N 1
ATOM 6408 C CA . ASP C 1 179 ? 59.293 36.600 -43.886 1.00 42.23 173 ASP C CA 1
ATOM 6409 C C . ASP C 1 179 ? 60.735 36.847 -43.452 1.00 42.30 173 ASP C C 1
ATOM 6410 O O . ASP C 1 179 ? 61.682 36.710 -44.225 1.00 47.40 173 ASP C O 1
ATOM 6415 N N . LEU C 1 180 ? 60.900 37.201 -42.184 1.00 38.23 174 LEU C N 1
ATOM 6416 C CA . LEU C 1 180 ? 62.213 37.423 -41.597 1.00 36.83 174 LEU C CA 1
ATOM 6417 C C . LEU C 1 180 ? 62.503 36.315 -40.596 1.00 31.29 174 LEU C C 1
ATOM 6418 O O . LEU C 1 180 ? 61.678 36.032 -39.721 1.00 30.39 174 LEU C O 1
ATOM 6423 N N . ILE C 1 181 ? 63.670 35.689 -40.726 1.00 29.18 175 ILE C N 1
ATOM 6424 C CA . ILE C 1 181 ? 64.089 34.610 -39.840 1.00 29.46 175 ILE C CA 1
ATOM 6425 C C . ILE C 1 181 ? 65.417 34.995 -39.201 1.00 29.31 175 ILE C C 1
ATOM 6426 O O . ILE C 1 181 ? 66.342 35.437 -39.892 1.00 27.14 175 ILE C O 1
ATOM 6431 N N . PHE C 1 182 ? 65.502 34.829 -37.885 1.00 25.45 176 PHE C N 1
ATOM 6432 C CA . PHE C 1 182 ? 66.710 35.097 -37.118 1.00 28.39 176 PHE C CA 1
ATOM 6433 C C . PHE C 1 182 ? 67.302 33.776 -36.648 1.00 29.10 176 PHE C C 1
ATOM 6434 O O . PHE C 1 182 ? 66.575 32.913 -36.147 1.00 31.67 176 PHE C O 1
ATOM 6442 N N . LEU C 1 183 ? 68.611 33.607 -36.818 1.00 29.94 177 LEU C N 1
ATOM 6443 C CA . LEU C 1 183 ? 69.296 32.414 -36.342 1.00 32.25 177 LEU C CA 1
ATOM 6444 C C . LEU C 1 183 ? 70.149 32.725 -35.121 1.00 38.66 177 LEU C C 1
ATOM 6445 O O . LEU C 1 183 ? 70.869 33.730 -35.090 1.00 39.87 177 LEU C O 1
ATOM 6450 N N . LYS C 1 184 ? 70.080 31.834 -34.132 1.00 40.46 178 LYS C N 1
ATOM 6451 C CA . LYS C 1 184 ? 71.056 31.805 -33.053 1.00 37.74 178 LYS C CA 1
ATOM 6452 C C . LYS C 1 184 ? 72.289 31.056 -33.526 1.00 38.93 178 LYS C C 1
ATOM 6453 O O . LYS C 1 184 ? 72.183 29.992 -34.143 1.00 40.21 178 LYS C O 1
ATOM 6459 N N . CYS C 1 185 ? 73.455 31.619 -33.248 1.00 38.49 179 CYS C N 1
ATOM 6460 C CA . CYS C 1 185 ? 74.716 31.022 -33.649 1.00 38.35 179 CYS C CA 1
ATOM 6461 C C . CYS C 1 185 ? 75.359 30.308 -32.470 1.00 37.79 179 CYS C C 1
ATOM 6462 O O . CYS C 1 185 ? 75.300 30.778 -31.330 1.00 38.86 179 CYS C O 1
ATOM 6465 N N . THR C 1 186 ? 75.951 29.155 -32.752 1.00 37.36 180 THR C N 1
ATOM 6466 C CA . THR C 1 186 ? 76.756 28.422 -31.790 1.00 42.05 180 THR C CA 1
ATOM 6467 C C . THR C 1 186 ? 78.174 28.333 -32.328 1.00 39.78 180 THR C C 1
ATOM 6468 O O . THR C 1 186 ? 78.372 28.019 -33.506 1.00 29.28 180 THR C O 1
ATOM 6472 N N . SER C 1 187 ? 79.149 28.668 -31.488 1.00 39.72 181 SER C N 1
ATOM 6473 C CA . SER C 1 187 ? 80.544 28.627 -31.897 1.00 41.05 181 SER C CA 1
ATOM 6474 C C . SER C 1 187 ? 81.057 27.187 -31.922 1.00 42.44 181 SER C C 1
ATOM 6475 O O . SER C 1 187 ? 80.514 26.290 -31.272 1.00 41.05 181 SER C O 1
ATOM 6478 N N . ALA C 1 1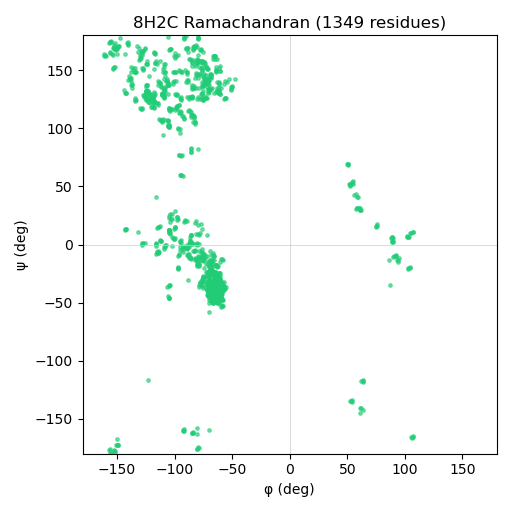88 ? 82.124 26.977 -32.687 1.00 46.03 182 ALA C N 1
ATOM 6479 C CA . ALA C 1 188 ? 82.712 25.658 -32.852 1.00 50.50 182 ALA C CA 1
ATOM 6480 C C . ALA C 1 188 ? 83.604 25.282 -31.668 1.00 48.82 182 ALA C C 1
ATOM 6481 O O . ALA C 1 188 ? 84.114 26.137 -30.940 1.00 37.64 182 ALA C O 1
ATOM 6483 N N . TYR C 1 189 ? 83.787 23.972 -31.498 1.00 47.56 183 TYR C N 1
ATOM 6484 C CA . TYR C 1 189 ? 84.754 23.432 -30.550 1.00 46.05 183 TYR C CA 1
ATOM 6485 C C . TYR C 1 189 ? 86.098 24.142 -30.716 1.00 46.25 183 TYR C C 1
ATOM 6486 O O . TYR C 1 189 ? 86.498 24.450 -31.848 1.00 45.86 183 TYR C O 1
ATOM 6495 N N . PRO C 1 190 ? 86.832 24.411 -29.624 1.00 43.39 184 PRO C N 1
ATOM 6496 C CA . PRO C 1 190 ? 86.613 24.042 -28.219 1.00 43.38 184 PRO C CA 1
ATOM 6497 C C . PRO C 1 190 ? 85.641 24.927 -27.438 1.00 41.37 184 PRO C C 1
ATOM 6498 O O . PRO C 1 190 ? 85.732 24.936 -26.209 1.00 54.93 184 PRO C O 1
ATOM 6502 N N . ALA C 1 191 ? 84.765 25.671 -28.115 1.00 39.31 185 ALA C N 1
ATOM 6503 C CA . ALA C 1 191 ? 83.801 26.506 -27.408 1.00 37.62 185 ALA C CA 1
ATOM 6504 C C . ALA C 1 191 ? 83.000 25.670 -26.423 1.00 46.53 185 ALA C C 1
ATOM 6505 O O . ALA C 1 191 ? 82.596 24.543 -26.718 1.00 50.47 185 ALA C O 1
ATOM 6507 N N . ALA C 1 192 ? 82.762 26.235 -25.247 1.00 44.02 186 ALA C N 1
ATOM 6508 C CA . ALA C 1 192 ? 82.117 25.458 -24.211 1.00 42.78 186 ALA C CA 1
ATOM 6509 C C . ALA C 1 192 ? 80.611 25.428 -24.427 1.00 44.80 186 ALA C C 1
ATOM 6510 O O . ALA C 1 192 ? 80.021 26.311 -25.057 1.00 44.78 186 ALA C O 1
ATOM 6512 N N . ILE C 1 193 ? 79.990 24.382 -23.881 1.00 48.33 187 ILE C N 1
ATOM 6513 C CA . ILE C 1 193 ? 78.543 24.243 -23.950 1.00 47.56 187 ILE C CA 1
ATOM 6514 C C . ILE C 1 193 ? 77.862 25.358 -23.164 1.00 47.12 187 ILE C C 1
ATOM 6515 O O . ILE C 1 193 ? 76.749 25.780 -23.504 1.00 40.21 187 ILE C O 1
ATOM 6520 N N . GLU C 1 194 ? 78.526 25.870 -22.121 1.00 46.80 188 GLU C N 1
ATOM 6521 C CA . GLU C 1 194 ? 77.969 26.969 -21.338 1.00 44.28 188 GLU C CA 1
ATOM 6522 C C . GLU C 1 194 ? 77.819 28.240 -22.165 1.00 41.50 188 GLU C C 1
ATOM 6523 O O . GLU C 1 194 ? 76.976 29.088 -21.847 1.00 40.49 188 GLU C O 1
ATOM 6525 N N . ASP C 1 195 ? 78.624 28.397 -23.213 1.00 41.33 189 ASP C N 1
ATOM 6526 C CA . ASP C 1 195 ? 78.589 29.595 -24.044 1.00 40.76 189 ASP C CA 1
ATOM 6527 C C . ASP C 1 195 ? 77.546 29.531 -25.156 1.00 35.75 189 ASP C C 1
ATOM 6528 O O . ASP C 1 195 ? 77.436 30.485 -25.933 1.00 32.76 189 ASP C O 1
ATOM 6530 N N . MET C 1 196 ? 76.788 28.438 -25.262 1.00 39.31 190 MET C N 1
ATOM 6531 C CA . MET C 1 196 ? 75.798 28.331 -26.331 1.00 39.59 190 MET C CA 1
ATOM 6532 C C . MET C 1 196 ? 74.671 29.336 -26.141 1.00 39.78 190 MET C C 1
ATOM 6533 O O . MET C 1 196 ? 74.318 30.069 -27.071 1.00 42.02 190 MET C O 1
ATOM 6538 N N . ASN C 1 197 ? 74.110 29.392 -24.932 1.00 39.66 191 ASN C N 1
ATOM 6539 C CA . ASN C 1 197 ? 72.985 30.267 -24.606 1.00 38.49 191 ASN C CA 1
ATOM 6540 C C . ASN C 1 197 ? 71.818 30.031 -25.564 1.00 39.48 191 ASN C C 1
ATOM 6541 O O . ASN C 1 197 ? 71.277 30.959 -26.169 1.00 42.60 191 ASN C O 1
ATOM 6546 N N . LEU C 1 198 ? 71.422 28.761 -25.694 1.00 39.24 192 LEU C N 1
ATOM 6547 C CA . LEU C 1 198 ? 70.376 28.383 -26.640 1.00 36.02 192 LEU C CA 1
ATOM 6548 C C . LEU C 1 198 ? 68.997 28.911 -26.264 1.00 36.87 192 LEU C C 1
ATOM 6549 O O . LEU C 1 198 ? 68.102 28.889 -27.114 1.00 38.13 192 LEU C O 1
ATOM 6554 N N . LYS C 1 199 ? 68.793 29.370 -25.027 1.00 37.42 193 LYS C N 1
ATOM 6555 C CA . LYS C 1 199 ? 67.506 29.959 -24.680 1.00 38.19 193 LYS C CA 1
ATOM 6556 C C . LYS C 1 199 ? 67.262 31.275 -25.402 1.00 40.29 193 LYS C C 1
ATOM 6557 O O . LYS C 1 199 ? 66.124 31.755 -25.404 1.00 45.26 193 LYS C O 1
ATOM 6559 N N . GLY C 1 200 ? 68.294 31.863 -26.012 1.00 40.56 194 GLY C N 1
ATOM 6560 C CA . GLY C 1 200 ? 68.115 33.049 -26.832 1.00 38.46 194 GLY C CA 1
ATOM 6561 C C . GLY C 1 200 ? 67.257 32.820 -28.056 1.00 34.69 194 GLY C C 1
ATOM 6562 O O . GLY C 1 200 ? 66.764 33.788 -28.645 1.00 32.48 194 GLY C O 1
ATOM 6563 N N . ILE C 1 201 ? 67.071 31.558 -28.455 1.00 30.78 195 ILE C N 1
ATOM 6564 C CA . ILE C 1 201 ? 66.143 31.246 -29.538 1.00 29.63 195 ILE C CA 1
ATOM 6565 C C . ILE C 1 201 ? 64.741 31.717 -29.177 1.00 29.90 195 ILE C C 1
ATOM 6566 O O . ILE C 1 201 ? 64.042 32.326 -29.998 1.00 30.41 195 ILE C O 1
ATOM 6571 N N . VAL C 1 202 ? 64.316 31.456 -27.938 1.00 29.06 196 VAL C N 1
ATOM 6572 C CA . VAL C 1 202 ? 63.015 31.927 -27.474 1.00 30.99 196 VAL C CA 1
ATOM 6573 C C . VAL C 1 202 ? 62.983 33.449 -27.426 1.00 28.79 196 VAL C C 1
ATOM 6574 O O . VAL C 1 202 ? 61.994 34.076 -27.825 1.00 28.03 196 VAL C O 1
ATOM 6578 N N . SER C 1 203 ? 64.061 34.066 -26.931 1.00 27.62 197 SER C N 1
ATOM 6579 C CA . SER C 1 203 ? 64.099 35.522 -26.818 1.00 26.92 197 SER C CA 1
ATOM 6580 C C . SER C 1 203 ? 63.989 36.186 -28.180 1.00 27.96 197 SER C C 1
ATOM 6581 O O . SER C 1 203 ? 63.316 37.212 -28.328 1.00 29.03 197 SER C O 1
ATOM 6584 N N . LEU C 1 204 ? 64.649 35.614 -29.187 1.00 29.91 198 LEU C N 1
ATOM 6585 C CA . LEU C 1 204 ? 64.578 36.170 -30.532 1.00 29.29 198 LEU C CA 1
ATOM 6586 C C . LEU C 1 204 ? 63.153 36.135 -31.077 1.00 31.67 198 LEU C C 1
ATOM 6587 O O . LEU C 1 204 ? 62.712 37.082 -31.738 1.00 32.19 198 LEU C O 1
ATOM 6592 N N . LYS C 1 205 ? 62.414 35.055 -30.808 1.00 34.99 199 LYS C N 1
ATOM 6593 C CA . LYS C 1 205 ? 61.038 34.971 -31.290 1.00 37.55 199 LYS C CA 1
ATOM 6594 C C . LYS C 1 205 ? 60.130 35.937 -30.543 1.00 40.58 199 LYS C C 1
ATOM 6595 O O . LYS C 1 205 ? 59.300 36.616 -31.157 1.00 45.99 199 LYS C O 1
ATOM 6601 N N . GLU C 1 206 ? 60.271 36.013 -29.219 1.00 39.77 200 GLU C N 1
ATOM 6602 C CA . GLU C 1 206 ? 59.378 36.844 -28.418 1.00 44.25 200 GLU C CA 1
ATOM 6603 C C . GLU C 1 206 ? 59.610 38.326 -28.688 1.00 46.30 200 GLU C C 1
ATOM 6604 O O . GLU C 1 206 ? 58.659 39.082 -28.919 1.00 50.74 200 GLU C O 1
ATOM 6610 N N . LYS C 1 207 ? 60.872 38.760 -28.666 1.00 41.97 201 LYS C N 1
ATOM 6611 C CA . LYS C 1 207 ? 61.165 40.189 -28.725 1.00 36.43 201 LYS C CA 1
ATOM 6612 C C . LYS C 1 207 ? 60.844 40.775 -30.093 1.00 33.66 201 LYS C C 1
ATOM 6613 O O . LYS C 1 207 ? 60.288 41.875 -30.183 1.00 36.12 201 LYS C O 1
ATOM 6619 N N . PHE C 1 208 ? 61.180 40.065 -31.167 1.00 32.99 202 PHE C N 1
ATOM 6620 C CA . PHE C 1 208 ? 61.096 40.627 -32.506 1.00 39.07 202 PHE C CA 1
ATOM 6621 C C . PHE C 1 208 ? 59.973 40.037 -33.342 1.00 42.35 202 PHE C C 1
ATOM 6622 O O . PHE C 1 208 ? 59.753 40.498 -34.467 1.00 46.64 202 PHE C O 1
ATOM 6630 N N . ASN C 1 209 ? 59.250 39.048 -32.819 1.00 41.83 203 ASN C N 1
ATOM 6631 C CA . ASN C 1 209 ? 58.107 38.451 -33.504 1.00 46.26 203 ASN C CA 1
ATOM 6632 C C . ASN C 1 209 ? 58.481 38.023 -34.923 1.00 46.88 203 ASN C C 1
ATOM 6633 O O . ASN C 1 209 ? 57.839 38.396 -35.908 1.00 49.68 203 ASN C O 1
ATOM 6638 N N . VAL C 1 210 ? 59.563 37.250 -35.019 1.00 46.48 204 VAL C N 1
ATOM 6639 C CA . VAL C 1 210 ? 60.037 36.691 -36.276 1.00 44.22 204 VAL C CA 1
ATOM 6640 C C . VAL C 1 210 ? 60.167 35.187 -36.088 1.00 40.65 204 VAL C C 1
ATOM 6641 O O . VAL C 1 210 ? 60.086 34.671 -34.974 1.00 38.14 204 VAL C O 1
ATOM 6645 N N . GLU C 1 211 ? 60.364 34.481 -37.195 1.00 43.41 205 GLU C N 1
ATOM 6646 C CA . GLU C 1 211 ? 60.691 33.069 -37.095 1.00 45.81 205 GLU C CA 1
ATOM 6647 C C . GLU C 1 211 ? 62.149 32.918 -36.677 1.00 44.12 205 GLU C C 1
ATOM 6648 O O . GLU C 1 211 ? 62.996 33.756 -36.992 1.00 44.88 205 GLU C O 1
ATOM 6654 N N . VAL C 1 212 ? 62.438 31.843 -35.951 1.00 38.55 206 VAL C N 1
ATOM 6655 C CA . VAL C 1 212 ? 63.751 31.666 -35.351 1.00 38.64 206 VAL C CA 1
ATOM 6656 C C . VAL C 1 212 ? 64.333 30.330 -35.785 1.00 39.59 206 VAL C C 1
ATOM 6657 O O . VAL C 1 212 ? 63.616 29.385 -36.122 1.00 41.31 206 VAL C O 1
ATOM 6661 N N . GLY C 1 213 ? 65.660 30.261 -35.750 1.00 39.27 207 GLY C N 1
ATOM 6662 C CA . GLY C 1 213 ? 66.370 29.062 -36.141 1.00 35.17 207 GLY C CA 1
ATOM 6663 C C . GLY C 1 213 ? 67.735 29.017 -35.493 1.00 32.13 207 GLY C C 1
ATOM 6664 O O . GLY C 1 213 ? 68.098 29.876 -34.687 1.00 26.80 207 GLY C O 1
ATOM 6665 N N . LEU C 1 214 ? 68.490 27.984 -35.857 1.00 36.72 208 LEU C N 1
ATOM 6666 C CA . LEU C 1 214 ? 69.800 27.713 -35.283 1.00 35.92 208 LEU C CA 1
ATOM 6667 C C . LEU C 1 214 ? 70.830 27.571 -36.389 1.00 35.95 208 LEU C C 1
ATOM 6668 O O . LEU C 1 214 ? 70.626 26.804 -37.334 1.00 36.41 208 LEU C O 1
ATOM 6673 N N . SER C 1 215 ? 71.927 28.313 -36.270 1.00 39.28 209 SER C N 1
ATOM 6674 C CA . SER C 1 215 ? 73.111 28.142 -37.110 1.00 41.75 209 SER C CA 1
ATOM 6675 C C . SER C 1 215 ? 74.159 27.456 -36.240 1.00 42.87 209 SER C C 1
ATOM 6676 O O . SER C 1 215 ? 74.795 28.097 -35.399 1.00 44.16 209 SER C O 1
ATOM 6679 N N . ASP C 1 216 ? 74.331 26.153 -36.438 1.00 44.00 210 ASP C N 1
ATOM 6680 C CA . ASP C 1 216 ? 75.112 25.327 -35.526 1.00 46.38 210 ASP C CA 1
ATOM 6681 C C . ASP C 1 216 ? 76.478 25.013 -36.123 1.00 48.56 210 ASP C C 1
ATOM 6682 O O . ASP C 1 216 ? 76.573 24.349 -37.161 1.00 51.26 210 ASP C O 1
ATOM 6687 N N . HIS C 1 217 ? 77.529 25.489 -35.460 1.00 48.57 211 HIS C N 1
ATOM 6688 C CA . HIS C 1 217 ? 78.899 25.116 -35.775 1.00 49.93 211 HIS C CA 1
ATOM 6689 C C . HIS C 1 217 ? 79.466 24.145 -34.748 1.00 46.57 211 HIS C C 1
ATOM 6690 O O . HIS C 1 217 ? 80.677 23.907 -34.730 1.00 52.39 211 HIS C O 1
ATOM 6697 N N . SER C 1 218 ? 78.617 23.578 -33.900 1.00 40.46 212 SER C N 1
ATOM 6698 C CA . SER C 1 218 ? 79.040 22.652 -32.862 1.00 39.65 212 SER C CA 1
ATOM 6699 C C . SER C 1 218 ? 78.820 21.212 -33.308 1.00 42.64 212 SER C C 1
ATOM 6700 O O . SER C 1 218 ? 78.070 20.931 -34.244 1.00 47.00 212 SER C O 1
ATOM 6703 N N . PHE C 1 219 ? 79.496 20.300 -32.622 1.00 42.79 213 PHE C N 1
ATOM 6704 C CA . PHE C 1 219 ? 79.406 18.882 -32.923 1.00 46.91 213 PHE C CA 1
ATOM 6705 C C . PHE C 1 219 ? 78.472 18.203 -31.931 1.00 46.53 213 PHE C C 1
ATOM 6706 O O . PHE C 1 219 ? 78.357 18.612 -30.772 1.00 46.75 213 PHE C O 1
ATOM 6708 N N . GLY C 1 220 ? 77.796 17.173 -32.400 1.00 45.40 214 GLY C N 1
ATOM 6709 C CA . GLY C 1 220 ? 76.881 16.420 -31.574 1.00 44.91 214 GLY C CA 1
ATOM 6710 C C . GLY C 1 220 ? 75.439 16.735 -31.920 1.00 40.81 214 GLY C C 1
ATOM 6711 O O . GLY C 1 220 ? 75.124 17.337 -32.950 1.00 39.27 214 GLY C O 1
ATOM 6712 N N . PHE C 1 221 ? 74.555 16.315 -31.023 1.00 39.59 215 PHE C N 1
ATOM 6713 C CA . PHE C 1 221 ? 73.126 16.504 -31.197 1.00 37.06 215 PHE C CA 1
ATOM 6714 C C . PHE C 1 221 ? 72.505 17.423 -30.158 1.00 33.29 215 PHE C C 1
ATOM 6715 O O . PHE C 1 221 ? 71.326 17.767 -30.294 1.00 30.75 215 PHE C O 1
ATOM 6723 N N . LEU C 1 222 ? 73.266 17.851 -29.149 1.00 32.57 216 LEU C N 1
ATOM 6724 C CA . LEU C 1 222 ? 72.702 18.660 -28.076 1.00 29.53 216 LEU C CA 1
ATOM 6725 C C . LEU C 1 222 ? 72.079 19.937 -28.627 1.00 33.46 216 LEU C C 1
ATOM 6726 O O . LEU C 1 222 ? 70.911 20.238 -28.361 1.00 36.24 216 LEU C O 1
ATOM 6731 N N . ALA C 1 223 ? 72.846 20.695 -29.414 1.00 32.44 217 ALA C N 1
ATOM 6732 C CA . ALA C 1 223 ? 72.319 21.951 -29.951 1.00 32.66 217 ALA C CA 1
ATOM 6733 C C . ALA C 1 223 ? 71.186 21.730 -30.944 1.00 37.91 217 ALA C C 1
ATOM 6734 O O . ALA C 1 223 ? 70.135 22.383 -30.801 1.00 42.29 217 ALA C O 1
ATOM 6736 N N . PRO C 1 224 ? 71.298 20.854 -31.951 1.00 37.45 218 PRO C N 1
ATOM 6737 C CA . PRO C 1 224 ? 70.184 20.734 -32.905 1.00 36.59 218 PRO C CA 1
ATOM 6738 C C . PRO C 1 224 ? 68.923 20.151 -32.294 1.00 36.18 218 PRO C C 1
ATOM 6739 O O . PRO C 1 224 ? 67.821 20.618 -32.608 1.00 32.91 218 PRO C O 1
ATOM 6743 N N . VAL C 1 225 ? 69.051 19.149 -31.422 1.00 39.79 219 VAL C N 1
ATOM 6744 C CA . VAL C 1 225 ? 67.868 18.529 -30.829 1.00 42.31 219 VAL C CA 1
ATOM 6745 C C . VAL C 1 225 ? 67.160 19.507 -29.898 1.00 39.78 219 VAL C C 1
ATOM 6746 O O . VAL C 1 225 ? 65.925 19.573 -29.868 1.00 37.48 219 VAL C O 1
ATOM 6750 N N . MET C 1 226 ? 67.928 20.287 -29.130 1.00 37.75 220 MET C N 1
ATOM 6751 C CA . MET C 1 226 ? 67.326 21.277 -28.243 1.00 31.39 220 MET C CA 1
ATOM 6752 C C . MET C 1 226 ? 66.723 22.445 -29.007 1.00 30.51 220 MET C C 1
ATOM 6753 O O . MET C 1 226 ? 65.689 22.982 -28.593 1.00 31.40 220 MET C O 1
ATOM 6758 N N . ALA C 1 227 ? 67.333 22.842 -30.125 1.00 29.93 221 ALA C N 1
ATOM 6759 C CA . ALA C 1 227 ? 66.793 23.958 -30.892 1.00 31.82 221 ALA C CA 1
ATOM 6760 C C . ALA C 1 227 ? 65.384 23.655 -31.381 1.00 34.90 221 ALA C C 1
ATOM 6761 O O . ALA C 1 227 ? 64.515 24.537 -31.376 1.00 36.13 221 ALA C O 1
ATOM 6763 N N . VAL C 1 228 ? 65.137 22.413 -31.805 1.00 33.77 222 VAL C N 1
ATOM 6764 C CA . VAL C 1 228 ? 63.791 22.024 -32.218 1.00 32.04 222 VAL C CA 1
ATOM 6765 C C . VAL C 1 228 ? 62.816 22.211 -31.064 1.00 29.45 222 VAL C C 1
ATOM 6766 O O . VAL C 1 228 ? 61.744 22.808 -31.223 1.00 27.79 222 VAL C O 1
ATOM 6770 N N . ALA C 1 229 ? 63.193 21.734 -29.874 1.00 28.36 223 ALA C N 1
ATOM 6771 C CA . ALA C 1 229 ? 62.330 21.897 -28.711 1.00 28.62 223 ALA C CA 1
ATOM 6772 C C . ALA C 1 229 ? 62.122 23.365 -28.371 1.00 30.17 223 ALA C C 1
ATOM 6773 O O . ALA C 1 229 ? 61.033 23.749 -27.931 1.00 31.25 223 ALA C O 1
ATOM 6775 N N . LEU C 1 230 ? 63.139 24.199 -28.584 1.00 29.38 224 LEU C N 1
ATOM 6776 C CA . LEU C 1 230 ? 63.052 25.621 -28.273 1.00 29.68 224 LEU C CA 1
ATOM 6777 C C . LEU C 1 230 ? 62.326 26.430 -29.344 1.00 36.12 224 LEU C C 1
ATOM 6778 O O . LEU C 1 230 ? 62.220 27.653 -29.203 1.00 41.93 224 LEU C O 1
ATOM 6783 N N . GLY C 1 231 ? 61.837 25.792 -30.404 1.00 33.96 225 GLY C N 1
ATOM 6784 C CA . GLY C 1 231 ? 61.017 26.457 -31.395 1.00 30.30 225 GLY C CA 1
ATOM 6785 C C . GLY C 1 231 ? 61.692 26.810 -32.700 1.00 28.00 225 GLY C C 1
ATOM 6786 O O . GLY C 1 231 ? 61.068 27.476 -33.534 1.00 29.32 225 GLY C O 1
ATOM 6787 N N . ALA C 1 232 ? 62.929 26.376 -32.914 1.00 26.35 226 ALA C N 1
ATOM 6788 C CA . ALA C 1 232 ? 63.623 26.680 -34.158 1.00 25.66 226 ALA C CA 1
ATOM 6789 C C . ALA C 1 232 ? 63.013 25.890 -35.305 1.00 27.84 226 ALA C C 1
ATOM 6790 O O . ALA C 1 232 ? 62.783 24.684 -35.186 1.00 34.59 226 ALA C O 1
ATOM 6792 N N . ARG C 1 233 ? 62.736 26.566 -36.416 1.00 27.63 227 ARG C N 1
ATOM 6793 C CA . ARG C 1 233 ? 62.206 25.893 -37.590 1.00 29.59 227 ARG C CA 1
ATOM 6794 C C . ARG C 1 233 ? 63.202 25.876 -38.739 1.00 28.48 227 ARG C C 1
ATOM 6795 O O . ARG C 1 233 ? 62.869 25.397 -39.827 1.00 28.72 227 ARG C O 1
ATOM 6803 N N . VAL C 1 234 ? 64.410 26.394 -38.529 1.00 28.75 228 VAL C N 1
ATOM 6804 C CA . VAL C 1 234 ? 65.481 26.351 -39.515 1.00 30.45 228 VAL C CA 1
ATOM 6805 C C . VAL C 1 234 ? 66.756 25.915 -38.804 1.00 31.20 228 VAL C C 1
ATOM 6806 O O . VAL C 1 234 ? 67.158 26.531 -37.812 1.00 32.30 228 VAL C O 1
ATOM 6810 N N . ILE C 1 235 ? 67.384 24.852 -39.298 1.00 32.62 229 ILE C N 1
ATOM 6811 C CA . ILE C 1 235 ? 68.650 24.367 -38.762 1.00 32.43 229 ILE C CA 1
ATOM 6812 C C . ILE C 1 235 ? 69.687 24.445 -39.870 1.00 34.72 229 ILE C C 1
ATOM 6813 O O . ILE C 1 235 ? 69.474 23.910 -40.964 1.00 37.75 229 ILE C O 1
ATOM 6818 N N . GLU C 1 236 ? 70.803 25.112 -39.591 1.00 38.05 230 GLU C N 1
ATOM 6819 C CA . GLU C 1 236 ? 71.849 25.348 -40.576 1.00 43.18 230 GLU C CA 1
ATOM 6820 C C . GLU C 1 236 ? 73.155 24.743 -40.080 1.00 42.41 230 GLU C C 1
ATOM 6821 O O . GLU C 1 236 ? 73.614 25.064 -38.979 1.00 36.81 230 GLU C O 1
ATOM 6827 N N . LYS C 1 237 ? 73.753 23.877 -40.897 1.00 37.85 231 LYS C N 1
ATOM 6828 C CA . LYS C 1 237 ? 75.001 23.215 -40.551 1.00 34.03 231 LYS C CA 1
ATOM 6829 C C . LYS C 1 237 ? 75.919 23.170 -41.762 1.00 34.59 231 LYS C C 1
ATOM 6830 O O . LYS C 1 237 ? 75.458 22.995 -42.893 1.00 35.66 231 LYS C O 1
ATOM 6836 N N . HIS C 1 238 ? 77.219 23.326 -41.513 1.00 37.14 232 HIS C N 1
ATOM 6837 C CA . HIS C 1 238 ? 78.206 23.262 -42.582 1.00 37.62 232 HIS C CA 1
ATOM 6838 C C . HIS C 1 238 ? 78.430 21.823 -43.027 1.00 42.47 232 HIS C C 1
ATOM 6839 O O . HIS C 1 238 ? 78.566 20.911 -42.207 1.00 44.35 232 HIS C O 1
ATOM 6846 N N . PHE C 1 239 ? 78.492 21.629 -44.338 1.00 50.21 233 PHE C N 1
ATOM 6847 C CA . PHE C 1 239 ? 78.527 20.311 -44.953 1.00 55.83 233 PHE C CA 1
ATOM 6848 C C . PHE C 1 239 ? 79.754 20.197 -45.843 1.00 61.47 233 PHE C C 1
ATOM 6849 O O . PHE C 1 239 ? 80.076 21.123 -46.594 1.00 63.04 233 PHE C O 1
ATOM 6857 N N . MET C 1 240 ? 80.432 19.056 -45.766 1.00 66.29 234 MET C N 1
ATOM 6858 C CA . MET C 1 240 ? 81.530 18.765 -46.673 1.00 73.52 234 MET C CA 1
ATOM 6859 C C . MET C 1 240 ? 81.415 17.316 -47.110 1.00 76.91 234 MET C C 1
ATOM 6860 O O . MET C 1 240 ? 81.021 16.449 -46.323 1.00 81.92 234 MET C O 1
ATOM 6865 N N . LEU C 1 241 ? 81.753 17.060 -48.372 1.00 90.30 235 LEU C N 1
ATOM 6866 C CA . LEU C 1 241 ? 81.563 15.726 -48.925 1.00 90.36 235 LEU C CA 1
ATOM 6867 C C . LEU C 1 241 ? 82.538 14.737 -48.303 1.00 85.96 235 LEU C C 1
ATOM 6868 O O . LEU C 1 241 ? 82.129 13.732 -47.710 1.00 91.98 235 LEU C O 1
ATOM 6873 N N . ASP C 1 242 ? 83.831 15.010 -48.418 1.00 86.20 236 ASP C N 1
ATOM 6874 C CA . ASP C 1 242 ? 84.863 14.152 -47.860 1.00 92.00 236 ASP C CA 1
ATOM 6875 C C . ASP C 1 242 ? 85.725 14.954 -46.897 1.00 93.50 236 ASP C C 1
ATOM 6876 O O . ASP C 1 242 ? 85.968 16.147 -47.110 1.00 91.14 236 ASP C O 1
ATOM 6878 N N . LYS C 1 243 ? 86.183 14.291 -45.836 1.00 91.50 237 LYS C N 1
ATOM 6879 C CA . LYS C 1 243 ? 87.079 14.902 -44.865 1.00 88.08 237 LYS C CA 1
ATOM 6880 C C . LYS C 1 243 ? 88.510 15.016 -45.376 1.00 89.10 237 LYS C C 1
ATOM 6881 O O . LYS C 1 243 ? 89.416 15.273 -44.577 1.00 87.76 237 LYS C O 1
ATOM 6883 N N . SER C 1 244 ? 88.730 14.831 -46.678 1.00 104.09 238 SER C N 1
ATOM 6884 C CA . SER C 1 244 ? 90.058 14.957 -47.265 1.00 111.28 238 SER C CA 1
ATOM 6885 C C . SER C 1 244 ? 90.381 16.382 -47.693 1.00 103.83 238 SER C C 1
ATOM 6886 O O . SER C 1 244 ? 91.551 16.780 -47.659 1.00 99.37 238 SER C O 1
ATOM 6888 N N . ILE C 1 245 ? 89.370 17.160 -48.090 1.00 97.16 239 ILE C N 1
ATOM 6889 C CA . ILE C 1 245 ? 89.608 18.522 -48.549 1.00 98.33 239 ILE C CA 1
ATOM 6890 C C . ILE C 1 245 ? 89.958 19.416 -47.365 1.00 98.81 239 ILE C C 1
ATOM 6891 O O . ILE C 1 245 ? 89.455 19.240 -46.247 1.00 96.92 239 ILE C O 1
ATOM 6893 N N . GLU C 1 246 ? 90.829 20.390 -47.613 1.00 105.26 240 GLU C N 1
ATOM 6894 C CA . GLU C 1 246 ? 91.301 21.322 -46.592 1.00 107.48 240 GLU C CA 1
ATOM 6895 C C . GLU C 1 246 ? 90.714 22.701 -46.895 1.00 105.42 240 GLU C C 1
ATOM 6896 O O . GLU C 1 246 ? 91.273 23.475 -47.673 1.00 108.24 240 GLU C O 1
ATOM 6898 N N . SER C 1 247 ? 89.584 23.001 -46.269 1.00 102.04 241 SER C N 1
ATOM 6899 C CA . SER C 1 247 ? 88.906 24.280 -46.412 1.00 99.96 241 SER C CA 1
ATOM 6900 C C . SER C 1 247 ? 89.104 25.109 -45.148 1.00 96.58 241 SER C C 1
ATOM 6901 O O . SER C 1 247 ? 89.734 24.676 -44.178 1.00 98.63 241 SER C O 1
ATOM 6903 N N . GLU C 1 248 ? 88.557 26.321 -45.165 1.00 88.71 242 GLU C N 1
ATOM 6904 C CA . GLU C 1 248 ? 88.565 27.182 -43.993 1.00 83.29 242 GLU C CA 1
ATOM 6905 C C . GLU C 1 248 ? 87.384 26.919 -43.077 1.00 81.24 242 GLU C C 1
ATOM 6906 O O . GLU C 1 248 ? 87.228 27.619 -42.071 1.00 84.30 242 GLU C O 1
ATOM 6912 N N . ASP 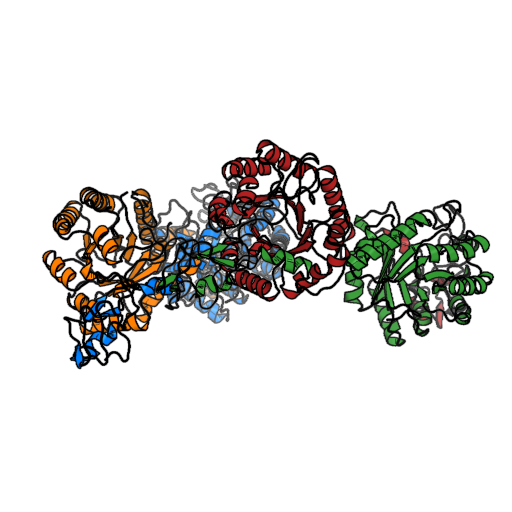C 1 249 ? 86.551 25.931 -43.407 1.00 78.79 243 ASP C N 1
ATOM 6913 C CA . ASP C 1 249 ? 85.427 25.539 -42.573 1.00 73.02 243 ASP C CA 1
ATOM 6914 C C . ASP C 1 249 ? 85.433 24.055 -42.239 1.00 69.02 243 ASP C C 1
ATOM 6915 O O . ASP C 1 249 ? 84.525 23.593 -41.543 1.00 63.33 243 ASP C O 1
ATOM 6920 N N . SER C 1 250 ? 86.433 23.300 -42.705 1.00 68.55 244 SER C N 1
ATOM 6921 C CA . SER C 1 250 ? 86.415 21.849 -42.543 1.00 68.92 244 SER C CA 1
ATOM 6922 C C . SER C 1 250 ? 86.546 21.428 -41.084 1.00 66.60 244 SER C C 1
ATOM 6923 O O . SER C 1 250 ? 86.091 20.339 -40.715 1.00 67.82 244 SER C O 1
ATOM 6926 N N . LYS C 1 251 ? 87.159 22.266 -40.244 1.00 63.61 245 LYS C N 1
ATOM 6927 C CA . LYS C 1 251 ? 87.362 21.893 -38.847 1.00 59.18 245 LYS C CA 1
ATOM 6928 C C . LYS C 1 251 ? 86.041 21.736 -38.103 1.00 55.25 245 LYS C C 1
ATOM 6929 O O . LYS C 1 251 ? 85.929 20.880 -37.218 1.00 54.90 245 LYS C O 1
ATOM 6931 N N . PHE C 1 252 ? 85.033 22.539 -38.443 1.00 51.79 246 PHE C N 1
ATOM 6932 C CA . PHE C 1 252 ? 83.731 22.466 -37.792 1.00 48.97 246 PHE C CA 1
ATOM 6933 C C . PHE C 1 252 ? 82.624 21.985 -38.723 1.00 47.03 246 PHE C C 1
ATOM 6934 O O . PHE C 1 252 ? 81.444 22.137 -38.394 1.00 46.65 246 PHE C O 1
ATOM 6942 N N . SER C 1 253 ? 82.969 21.415 -39.871 1.00 48.53 247 SER C N 1
ATOM 6943 C CA . SER C 1 253 ? 81.967 20.910 -40.796 1.00 51.86 247 SER C CA 1
ATOM 6944 C C . SER C 1 253 ? 81.624 19.454 -40.488 1.00 55.64 247 SER C C 1
ATOM 6945 O O . SER C 1 253 ? 82.290 18.776 -39.702 1.00 55.31 247 SER C O 1
ATOM 6948 N N . LEU C 1 254 ? 80.561 18.974 -41.127 1.00 51.71 248 LEU C N 1
ATOM 6949 C CA . LEU C 1 254 ? 80.118 17.597 -40.994 1.00 50.18 248 LEU C CA 1
ATOM 6950 C C . LEU C 1 254 ? 80.306 16.872 -42.317 1.00 50.27 248 LEU C C 1
ATOM 6951 O O . LEU C 1 254 ? 80.017 17.424 -43.384 1.00 49.53 248 LEU C O 1
ATOM 6956 N N . ASP C 1 255 ? 80.773 15.630 -42.240 1.00 49.92 249 ASP C N 1
ATOM 6957 C CA . ASP C 1 255 ? 80.848 14.788 -43.420 1.00 51.58 249 ASP C CA 1
ATOM 6958 C C . ASP C 1 255 ? 79.469 14.200 -43.711 1.00 62.44 249 ASP C C 1
ATOM 6959 O O . ASP C 1 255 ? 78.479 14.513 -43.045 1.00 61.91 249 ASP C O 1
ATOM 6964 N N . PHE C 1 256 ? 79.399 13.335 -44.723 1.00 45.15 250 PHE C N 1
ATOM 6965 C CA . PHE C 1 256 ? 78.116 12.750 -45.099 1.00 47.44 250 PHE C CA 1
ATOM 6966 C C . PHE C 1 256 ? 77.488 11.974 -43.947 1.00 51.55 250 PHE C C 1
ATOM 6967 O O . PHE C 1 256 ? 76.281 12.085 -43.701 1.00 53.46 250 PHE C O 1
ATOM 6975 N N . ASP C 1 257 ? 78.290 11.188 -43.226 1.00 55.38 251 ASP C N 1
ATOM 6976 C CA . ASP C 1 257 ? 77.739 10.341 -42.172 1.00 57.74 251 ASP C CA 1
ATOM 6977 C C . ASP C 1 257 ? 77.200 11.171 -41.013 1.00 55.68 251 ASP C C 1
ATOM 6978 O O . ASP C 1 257 ? 76.078 10.946 -40.547 1.00 56.39 251 ASP C O 1
ATOM 6983 N N . GLU C 1 258 ? 77.984 12.139 -40.535 1.00 54.48 252 GLU C N 1
ATOM 6984 C CA . GLU C 1 258 ? 77.553 12.926 -39.383 1.00 54.05 252 GLU C CA 1
ATOM 6985 C C . GLU C 1 258 ? 76.379 13.835 -39.730 1.00 49.59 252 GLU C C 1
ATOM 6986 O O . GLU C 1 258 ? 75.492 14.050 -38.895 1.00 47.77 252 GLU C O 1
ATOM 6992 N N . PHE C 1 259 ? 76.351 14.378 -40.951 1.00 48.05 253 PHE C N 1
ATOM 6993 C CA . PHE C 1 259 ? 75.227 15.223 -41.345 1.00 45.06 253 PHE C CA 1
ATOM 6994 C C . PHE C 1 259 ? 73.956 14.400 -41.505 1.00 44.72 253 PHE C C 1
ATOM 6995 O O . PHE C 1 259 ? 72.873 14.838 -41.103 1.00 45.46 253 PHE C O 1
ATOM 7003 N N . LYS C 1 260 ? 74.065 13.216 -42.107 1.00 43.76 254 LYS C N 1
ATOM 7004 C CA . LYS C 1 260 ? 72.912 12.328 -42.191 1.00 43.43 254 LYS C CA 1
ATOM 7005 C C . LYS C 1 260 ? 72.431 11.953 -40.797 1.00 44.28 254 LYS C C 1
ATOM 7006 O O . LYS C 1 260 ? 71.223 11.888 -40.542 1.00 44.18 254 LYS C O 1
ATOM 7012 N N . ALA C 1 261 ? 73.369 11.722 -39.877 1.00 44.07 255 ALA C N 1
ATOM 7013 C CA . ALA C 1 261 ? 73.007 11.417 -38.498 1.00 42.44 255 ALA C CA 1
ATOM 7014 C C . ALA C 1 261 ? 72.354 12.613 -37.821 1.00 40.48 255 ALA C C 1
ATOM 7015 O O . ALA C 1 261 ? 71.450 12.447 -36.996 1.00 42.50 255 ALA C O 1
ATOM 7017 N N . MET C 1 262 ? 72.803 13.826 -38.146 1.00 39.48 256 MET C N 1
ATOM 7018 C CA . MET C 1 262 ? 72.204 15.015 -37.548 1.00 39.88 256 MET C CA 1
ATOM 7019 C C . MET C 1 262 ? 70.764 15.196 -38.013 1.00 40.30 256 MET C C 1
ATOM 7020 O O . MET C 1 262 ? 69.894 15.567 -37.218 1.00 38.00 256 MET C O 1
ATOM 7025 N N . VAL C 1 263 ? 70.497 14.946 -39.298 1.00 42.85 257 VAL C N 1
ATOM 7026 C CA . VAL C 1 263 ? 69.138 15.075 -39.819 1.00 43.50 257 VAL C CA 1
ATOM 7027 C C . VAL C 1 263 ? 68.205 14.109 -39.102 1.00 44.90 257 VAL C C 1
ATOM 7028 O O . VAL C 1 263 ? 67.101 14.476 -38.683 1.00 44.32 257 VAL C O 1
ATOM 7032 N N . ASP C 1 264 ? 68.645 12.859 -38.936 1.00 47.53 258 ASP C N 1
ATOM 7033 C CA . ASP C 1 264 ? 67.808 11.867 -38.271 1.00 48.21 258 ASP C CA 1
ATOM 7034 C C . ASP C 1 264 ? 67.530 12.257 -36.826 1.00 41.28 258 ASP C C 1
ATOM 7035 O O . ASP C 1 264 ? 66.417 12.059 -36.325 1.00 40.92 258 ASP C O 1
ATOM 7040 N N . ALA C 1 265 ? 68.523 12.834 -36.146 1.00 38.77 259 ALA C N 1
ATOM 7041 C CA . ALA C 1 265 ? 68.326 13.254 -34.762 1.00 40.43 259 ALA C CA 1
ATOM 7042 C C . ALA C 1 265 ? 67.321 14.395 -34.666 1.00 41.27 259 ALA C C 1
ATOM 7043 O O . ALA C 1 265 ? 66.504 14.436 -33.738 1.00 41.69 259 ALA C O 1
ATOM 7045 N N . VAL C 1 266 ? 67.373 15.333 -35.613 1.00 39.49 260 VAL C N 1
ATOM 7046 C CA . VAL C 1 266 ? 66.441 16.453 -35.598 1.00 36.07 260 VAL C CA 1
ATOM 7047 C C . VAL C 1 266 ? 65.021 15.971 -35.869 1.00 35.76 260 VAL C C 1
ATOM 7048 O O . VAL C 1 266 ? 64.068 16.410 -35.213 1.00 33.89 260 VAL C O 1
ATOM 7052 N N . ARG C 1 267 ? 64.856 15.046 -36.822 1.00 35.07 261 ARG C N 1
ATOM 7053 C CA . ARG C 1 267 ? 63.521 14.545 -37.129 1.00 36.22 261 ARG C CA 1
ATOM 7054 C C . ARG C 1 267 ? 62.931 13.762 -35.960 1.00 36.26 261 ARG C C 1
ATOM 7055 O O . ARG C 1 267 ? 61.712 13.790 -35.753 1.00 36.02 261 ARG C O 1
ATOM 7063 N N . GLN C 1 268 ? 63.767 13.046 -35.201 1.00 36.08 262 GLN C N 1
ATOM 7064 C CA . GLN C 1 268 ? 63.284 12.409 -33.980 1.00 35.65 262 GLN C CA 1
ATOM 7065 C C . GLN C 1 268 ? 62.783 13.449 -32.989 1.00 32.87 262 GLN C C 1
ATOM 7066 O O . GLN C 1 268 ? 61.747 13.256 -32.343 1.00 29.97 262 GLN C O 1
ATOM 7072 N N . ALA C 1 269 ? 63.511 14.559 -32.852 1.00 34.11 263 ALA C N 1
ATOM 7073 C CA . ALA C 1 269 ? 63.061 15.618 -31.959 1.00 35.52 263 ALA C CA 1
ATOM 7074 C C . ALA C 1 269 ? 61.734 16.193 -32.432 1.00 37.59 263 ALA C C 1
ATOM 7075 O O . ALA C 1 269 ? 60.853 16.494 -31.619 1.00 38.48 263 ALA C O 1
ATOM 7077 N N . GLU C 1 270 ? 61.568 16.329 -33.750 1.00 41.29 264 GLU C N 1
ATOM 7078 C CA . GLU C 1 270 ? 60.312 16.829 -34.298 1.00 47.17 264 GLU C CA 1
ATOM 7079 C C . GLU C 1 270 ? 59.158 15.901 -33.948 1.00 49.18 264 GLU C C 1
ATOM 7080 O O . GLU C 1 270 ? 58.104 16.345 -33.479 1.00 50.66 264 GLU C O 1
ATOM 7086 N N . SER C 1 271 ? 59.341 14.599 -34.175 1.00 51.53 265 SER C N 1
ATOM 7087 C CA . SER C 1 271 ? 58.257 13.655 -33.947 1.00 50.05 265 SER C CA 1
ATOM 7088 C C . SER C 1 271 ? 57.944 13.523 -32.465 1.00 47.26 265 SER C C 1
ATOM 7089 O O . SER C 1 271 ? 56.777 13.381 -32.081 1.00 49.17 265 SER C O 1
ATOM 7092 N N . ALA C 1 272 ? 58.964 13.597 -31.615 1.00 41.00 266 ALA C N 1
ATOM 7093 C CA . ALA C 1 272 ? 58.746 13.536 -30.178 1.00 39.65 266 ALA C CA 1
ATOM 7094 C C . ALA C 1 272 ? 58.196 14.836 -29.610 1.00 39.08 266 ALA C C 1
ATOM 7095 O O . ALA C 1 272 ? 57.772 14.854 -28.450 1.00 39.56 266 ALA C O 1
ATOM 7097 N N . LEU C 1 273 ? 58.211 15.922 -30.389 1.00 38.67 267 LEU C N 1
ATOM 7098 C CA . LEU C 1 273 ? 57.585 17.162 -29.939 1.00 37.66 267 LEU C CA 1
ATOM 7099 C C . LEU C 1 273 ? 56.068 17.026 -29.900 1.00 39.69 267 LEU C C 1
ATOM 7100 O O . LEU C 1 273 ? 55.429 17.444 -28.929 1.00 40.01 267 LEU C O 1
ATOM 7105 N N . GLY C 1 274 ? 55.480 16.430 -30.935 1.00 41.41 268 GLY C N 1
ATOM 7106 C CA . GLY C 1 274 ? 54.065 16.107 -30.911 1.00 48.44 268 GLY C CA 1
ATOM 7107 C C . GLY C 1 274 ? 53.168 17.322 -30.769 1.00 52.04 268 GLY C C 1
ATOM 7108 O O . GLY C 1 274 ? 53.415 18.388 -31.344 1.00 52.67 268 GLY C O 1
ATOM 7109 N N . ASP C 1 275 ? 52.110 17.161 -29.978 1.00 56.08 269 ASP C N 1
ATOM 7110 C CA . ASP C 1 275 ? 51.074 18.167 -29.821 1.00 62.12 269 ASP C CA 1
ATOM 7111 C C . ASP C 1 275 ? 51.164 18.810 -28.445 1.00 57.86 269 ASP C C 1
ATOM 7112 O O . ASP C 1 275 ? 51.686 18.228 -27.490 1.00 55.86 269 ASP C O 1
ATOM 7117 N N . ASP C 1 276 ? 50.646 20.035 -28.360 1.00 53.01 270 ASP C N 1
ATOM 7118 C CA . ASP C 1 276 ? 50.418 20.645 -27.058 1.00 50.82 270 ASP C CA 1
ATOM 7119 C C . ASP C 1 276 ? 49.209 20.028 -26.367 1.00 52.36 270 ASP C C 1
ATOM 7120 O O . ASP C 1 276 ? 49.140 20.020 -25.132 1.00 57.33 270 ASP C O 1
ATOM 7122 N N . LYS C 1 277 ? 48.251 19.527 -27.150 1.00 50.40 271 LYS C N 1
ATOM 7123 C CA . LYS C 1 277 ? 47.001 18.978 -26.630 1.00 49.20 271 LYS C CA 1
ATOM 7124 C C . LYS C 1 277 ? 47.239 17.946 -25.534 1.00 46.19 271 LYS C C 1
ATOM 7125 O O . LYS C 1 277 ? 48.072 17.047 -25.677 1.00 43.01 271 LYS C O 1
ATOM 7131 N N . LEU C 1 278 ? 46.492 18.083 -24.437 1.00 49.57 272 LEU C N 1
ATOM 7132 C CA . LEU C 1 278 ? 46.625 17.220 -23.273 1.00 51.12 272 LEU C CA 1
ATOM 7133 C C . LEU C 1 278 ? 45.502 16.194 -23.149 1.00 55.45 272 LEU C C 1
ATOM 7134 O O . LEU C 1 278 ? 45.214 15.738 -22.037 1.00 51.41 272 LEU C O 1
ATOM 7139 N N . ASP C 1 279 ? 44.854 15.830 -24.252 1.00 66.94 273 ASP C N 1
ATOM 7140 C CA . ASP C 1 279 ? 43.860 14.769 -24.204 1.00 69.71 273 ASP C CA 1
ATOM 7141 C C . ASP C 1 279 ? 44.550 13.414 -24.096 1.00 65.82 273 ASP C C 1
ATOM 7142 O O . ASP C 1 279 ? 45.702 13.244 -24.507 1.00 61.66 273 ASP C O 1
ATOM 7147 N N . LEU C 1 280 ? 43.829 12.445 -23.538 1.00 58.82 274 LEU C N 1
ATOM 7148 C CA . LEU C 1 280 ? 44.387 11.121 -23.303 1.00 54.85 274 LEU C CA 1
ATOM 7149 C C . LEU C 1 280 ? 44.434 10.327 -24.600 1.00 54.58 274 LEU C C 1
ATOM 7150 O O . LEU C 1 280 ? 43.418 10.181 -25.286 1.00 57.88 274 LEU C O 1
ATOM 7155 N N . ASP C 1 281 ? 45.615 9.809 -24.932 1.00 51.56 275 ASP C N 1
ATOM 7156 C CA . ASP C 1 281 ? 45.780 9.020 -26.141 1.00 53.75 275 ASP C CA 1
ATOM 7157 C C . ASP C 1 281 ? 45.289 7.591 -25.909 1.00 55.51 275 ASP C C 1
ATOM 7158 O O . ASP C 1 281 ? 44.884 7.211 -24.805 1.00 52.95 275 ASP C O 1
ATOM 7163 N N . GLU C 1 282 ? 45.337 6.784 -26.973 1.00 58.86 276 GLU C N 1
ATOM 7164 C CA . GLU C 1 282 ? 44.898 5.394 -26.884 1.00 57.60 276 GLU C CA 1
ATOM 7165 C C . GLU C 1 282 ? 45.715 4.616 -25.860 1.00 52.73 276 GLU C C 1
ATOM 7166 O O . GLU C 1 282 ? 45.181 3.749 -25.160 1.00 53.12 276 GLU C O 1
ATOM 7168 N N . LYS C 1 283 ? 47.018 4.894 -25.773 1.00 52.30 277 LYS C N 1
ATOM 7169 C CA . LYS C 1 283 ? 47.849 4.217 -24.782 1.00 52.61 277 LYS C CA 1
ATOM 7170 C C . LYS C 1 283 ? 47.520 4.686 -23.368 1.00 51.37 277 LYS C C 1
ATOM 7171 O O . LYS C 1 283 ? 47.534 3.886 -22.424 1.00 52.70 277 LYS C O 1
ATOM 7173 N N . ALA C 1 284 ? 47.237 5.980 -23.197 1.00 45.94 278 ALA C N 1
ATOM 7174 C CA . ALA C 1 284 ? 46.863 6.481 -21.878 1.00 41.57 278 ALA C CA 1
ATOM 7175 C C . ALA C 1 284 ? 45.503 5.944 -21.451 1.00 41.65 278 ALA C C 1
ATOM 7176 O O . ALA C 1 284 ? 45.286 5.654 -20.269 1.00 42.59 278 ALA C O 1
ATOM 7178 N N . LEU C 1 285 ? 44.577 5.796 -22.403 1.00 39.88 279 LEU C N 1
ATOM 7179 C CA . LEU C 1 285 ? 43.264 5.258 -22.070 1.00 36.85 279 LEU C CA 1
ATOM 7180 C C . LEU C 1 285 ? 43.345 3.792 -21.683 1.00 39.69 279 LEU C C 1
ATOM 7181 O O . LEU C 1 285 ? 42.536 3.322 -20.877 1.00 40.91 279 LEU C O 1
ATOM 7186 N N . LYS C 1 286 ? 44.301 3.053 -22.247 1.00 43.89 280 LYS C N 1
ATOM 7187 C CA . LYS C 1 286 ? 44.481 1.665 -21.837 1.00 45.55 280 LYS C CA 1
ATOM 7188 C C . LYS C 1 286 ? 45.047 1.583 -20.425 1.00 41.38 280 LYS C C 1
ATOM 7189 O O . LYS C 1 286 ? 44.687 0.686 -19.656 1.00 40.93 280 LYS C O 1
ATOM 7191 N N . ASN C 1 287 ? 45.923 2.522 -20.063 1.00 41.66 281 ASN C N 1
ATOM 7192 C CA . ASN C 1 287 ? 46.497 2.555 -18.723 1.00 42.26 281 ASN C CA 1
ATOM 7193 C C . ASN C 1 287 ? 45.567 3.196 -17.699 1.00 39.67 281 ASN C C 1
ATOM 7194 O O . ASN C 1 287 ? 45.778 3.018 -16.495 1.00 41.50 281 ASN C O 1
ATOM 7199 N N . ARG C 1 288 ? 44.537 3.918 -18.148 1.00 39.01 282 ARG C N 1
ATOM 7200 C CA . ARG C 1 288 ? 43.584 4.551 -17.243 1.00 39.50 282 ARG C CA 1
ATOM 7201 C C . ARG C 1 288 ? 42.671 3.534 -16.567 1.00 39.07 282 ARG C C 1
ATOM 7202 O O . ARG C 1 288 ? 41.997 3.872 -15.587 1.00 36.86 282 ARG C O 1
ATOM 7210 N N . VAL C 1 289 ? 42.698 2.279 -17.018 1.00 40.45 283 VAL C N 1
ATOM 7211 C CA . VAL C 1 289 ? 41.947 1.216 -16.357 1.00 43.35 283 VAL C CA 1
ATOM 7212 C C . VAL C 1 289 ? 42.360 1.093 -14.894 1.00 44.56 283 VAL C C 1
ATOM 7213 O O . VAL C 1 289 ? 41.524 0.847 -14.016 1.00 45.09 283 VAL C O 1
ATOM 7217 N N . PHE C 1 290 ? 43.642 1.297 -14.600 1.00 46.04 284 PHE C N 1
ATOM 7218 C CA . PHE C 1 290 ? 44.161 1.147 -13.248 1.00 48.09 284 PHE C CA 1
ATOM 7219 C C . PHE C 1 290 ? 44.085 2.433 -12.437 1.00 46.53 284 PHE C C 1
ATOM 7220 O O . PHE C 1 290 ? 44.820 2.580 -11.454 1.00 49.10 284 PHE C O 1
ATOM 7228 N N . ALA C 1 291 ? 43.228 3.369 -12.832 1.00 45.31 285 ALA C N 1
ATOM 7229 C CA . ALA C 1 291 ? 42.996 4.562 -12.039 1.00 42.44 285 ALA C CA 1
ATOM 7230 C C . ALA C 1 291 ? 42.085 4.239 -10.853 1.00 43.64 285 ALA C C 1
ATOM 7231 O O . ALA C 1 291 ? 41.483 3.164 -10.766 1.00 46.19 285 ALA C O 1
ATOM 7233 N N . ARG C 1 292 ? 41.996 5.184 -9.924 1.00 38.79 286 ARG C N 1
ATOM 7234 C CA . ARG C 1 292 ? 41.183 4.993 -8.732 1.00 33.13 286 ARG C CA 1
ATOM 7235 C C . ARG C 1 292 ? 39.697 4.958 -9.077 1.00 28.98 286 ARG C C 1
ATOM 7236 O O . ARG C 1 292 ? 39.233 5.620 -10.009 1.00 28.05 286 ARG C O 1
ATOM 7244 N N . SER C 1 293 ? 38.955 4.148 -8.328 1.00 28.73 287 SER C N 1
ATOM 7245 C CA . SER C 1 293 ? 37.500 4.139 -8.415 1.00 30.58 287 SER C CA 1
ATOM 7246 C C . SER C 1 293 ? 36.943 3.613 -7.101 1.00 32.01 287 SER C C 1
ATOM 7247 O O . SER C 1 293 ? 37.667 3.037 -6.283 1.00 32.25 287 SER C O 1
ATOM 7250 N N . LEU C 1 294 ? 35.646 3.832 -6.905 1.00 33.71 288 LEU C N 1
ATOM 7251 C CA . LEU C 1 294 ? 34.979 3.459 -5.665 1.00 35.09 288 LEU C CA 1
ATOM 7252 C C . LEU C 1 294 ? 34.499 2.015 -5.723 1.00 37.34 288 LEU C C 1
ATOM 7253 O O . LEU C 1 294 ? 33.803 1.618 -6.664 1.00 37.90 288 LEU C O 1
ATOM 7258 N N . TYR C 1 295 ? 34.878 1.235 -4.716 1.00 37.61 289 TYR C N 1
ATOM 7259 C CA . TYR C 1 295 ? 34.479 -0.156 -4.601 1.00 35.79 289 TYR C CA 1
ATOM 7260 C C . TYR C 1 295 ? 33.923 -0.394 -3.204 1.00 27.68 289 TYR C C 1
ATOM 7261 O O . TYR C 1 295 ? 34.138 0.398 -2.283 1.00 27.81 289 TYR C O 1
ATOM 7270 N N . ALA C 1 296 ? 33.205 -1.503 -3.055 1.00 27.82 290 ALA C N 1
ATOM 7271 C CA . ALA C 1 296 ? 32.688 -1.923 -1.760 1.00 27.96 290 ALA C CA 1
ATOM 7272 C C . ALA C 1 296 ? 33.728 -2.789 -1.060 1.00 29.83 290 ALA C C 1
ATOM 7273 O O . ALA C 1 296 ? 34.047 -3.888 -1.528 1.00 31.05 290 ALA C O 1
ATOM 7275 N N . SER C 1 297 ? 34.249 -2.299 0.060 1.00 30.59 291 SER C N 1
ATOM 7276 C CA . SER C 1 297 ? 35.244 -3.021 0.839 1.00 40.65 291 SER C CA 1
ATOM 7277 C C . SER C 1 297 ? 34.618 -3.978 1.846 1.00 39.67 291 SER C C 1
ATOM 7278 O O . SER C 1 297 ? 35.345 -4.627 2.604 1.00 42.36 291 SER C O 1
ATOM 7281 N N . LYS C 1 298 ? 33.293 -4.093 1.844 1.00 37.59 292 LYS C N 1
ATOM 7282 C CA . LYS C 1 298 ? 32.546 -4.994 2.707 1.00 33.20 292 LYS C CA 1
ATOM 7283 C C . LYS C 1 298 ? 31.297 -5.426 1.960 1.00 31.28 292 LYS C C 1
ATOM 7284 O O . LYS C 1 298 ? 30.973 -4.900 0.893 1.00 29.68 292 LYS C O 1
ATOM 7290 N N . ASP C 1 299 ? 30.589 -6.393 2.531 1.00 34.05 293 ASP C N 1
ATOM 7291 C CA . ASP C 1 299 ? 29.253 -6.702 2.052 1.00 32.48 293 ASP C CA 1
ATOM 7292 C C . ASP C 1 299 ? 28.311 -5.622 2.562 1.00 29.48 293 ASP C C 1
ATOM 7293 O O . ASP C 1 299 ? 28.439 -5.161 3.699 1.00 30.96 293 ASP C O 1
ATOM 7298 N N . ILE C 1 300 ? 27.383 -5.194 1.711 1.00 28.93 294 ILE C N 1
ATOM 7299 C CA . ILE C 1 300 ? 26.469 -4.106 2.042 1.00 26.11 294 ILE C CA 1
ATOM 7300 C C . ILE C 1 300 ? 25.045 -4.572 1.776 1.00 24.98 294 ILE C C 1
ATOM 7301 O O . ILE C 1 300 ? 24.685 -4.852 0.625 1.00 24.84 294 ILE C O 1
ATOM 7306 N N . LYS C 1 301 ? 24.233 -4.636 2.829 1.00 24.68 295 LYS C N 1
ATOM 7307 C CA . LYS C 1 301 ? 22.841 -5.021 2.670 1.00 27.18 295 LYS C CA 1
ATOM 7308 C C . LYS C 1 301 ? 22.026 -3.830 2.177 1.00 30.64 295 LYS C C 1
ATOM 7309 O O . LYS C 1 301 ? 22.412 -2.668 2.343 1.00 32.87 295 LYS C O 1
ATOM 7311 N N . LYS C 1 302 ? 20.889 -4.126 1.555 1.00 32.02 296 LYS C N 1
ATOM 7312 C CA . LYS C 1 302 ? 20.032 -3.060 1.053 1.00 31.36 296 LYS C CA 1
ATOM 7313 C C . LYS C 1 302 ? 19.526 -2.205 2.209 1.00 29.79 296 LYS C C 1
ATOM 7314 O O . LYS C 1 302 ? 19.062 -2.722 3.228 1.00 27.25 296 LYS C O 1
ATOM 7320 N N . GLY C 1 303 ? 19.638 -0.889 2.053 1.00 32.22 297 GLY C N 1
ATOM 7321 C CA . GLY C 1 303 ? 19.264 0.055 3.079 1.00 29.94 297 GLY C CA 1
ATOM 7322 C C . GLY C 1 303 ? 20.382 0.462 4.011 1.00 30.31 297 GLY C C 1
ATOM 7323 O O . GLY C 1 303 ? 20.210 1.417 4.774 1.00 33.81 297 GLY C O 1
ATOM 7324 N N . GLU C 1 304 ? 21.529 -0.203 3.956 1.00 31.57 298 GLU C N 1
ATOM 7325 C CA . GLU C 1 304 ? 22.673 0.205 4.756 1.00 32.28 298 GLU C CA 1
ATOM 7326 C C . GLU C 1 304 ? 23.282 1.459 4.141 1.00 32.24 298 GLU C C 1
ATOM 7327 O O . GLU C 1 304 ? 23.295 1.619 2.917 1.00 35.33 298 GLU C O 1
ATOM 7333 N N . ILE C 1 305 ? 23.761 2.358 4.980 1.00 31.60 299 ILE C N 1
ATOM 7334 C CA . ILE C 1 305 ? 24.315 3.600 4.457 1.00 38.54 299 ILE C CA 1
ATOM 7335 C C . ILE C 1 305 ? 25.809 3.417 4.226 1.00 39.81 299 ILE C C 1
ATOM 7336 O O . ILE C 1 305 ? 26.477 2.624 4.899 1.00 41.21 299 ILE C O 1
ATOM 7341 N N . PHE C 1 306 ? 26.335 4.146 3.246 1.00 37.37 300 PHE C N 1
ATOM 7342 C CA . PHE C 1 306 ? 27.738 4.039 2.886 1.00 34.98 300 PHE C CA 1
ATOM 7343 C C . PHE C 1 306 ? 28.607 4.829 3.857 1.00 34.95 300 PHE C C 1
ATOM 7344 O O . PHE C 1 306 ? 28.215 5.887 4.359 1.00 36.80 300 PHE C O 1
ATOM 7352 N N . SER C 1 307 ? 29.808 4.311 4.105 1.00 35.75 301 SER C N 1
ATOM 7353 C CA . SER C 1 307 ? 30.718 4.902 5.074 1.00 37.45 301 SER C CA 1
ATOM 7354 C C . SER C 1 307 ? 32.156 4.592 4.676 1.00 40.46 301 SER C C 1
ATOM 7355 O O . SER C 1 307 ? 32.423 3.990 3.632 1.00 37.66 301 SER C O 1
ATOM 7358 N N . GLU C 1 308 ? 33.089 5.035 5.523 1.00 44.92 302 GLU C N 1
ATOM 7359 C CA . GLU C 1 308 ? 34.500 4.726 5.322 1.00 44.13 302 GLU C CA 1
ATOM 7360 C C . GLU C 1 308 ? 34.785 3.234 5.438 1.00 42.10 302 GLU C C 1
ATOM 7361 O O . GLU C 1 308 ? 35.732 2.735 4.820 1.00 42.08 302 GLU C O 1
ATOM 7363 N N . GLU C 1 309 ? 33.991 2.506 6.227 1.00 43.22 303 GLU C N 1
ATOM 7364 C CA . GLU C 1 309 ? 34.288 1.101 6.486 1.00 47.62 303 GLU C CA 1
ATOM 7365 C C . GLU C 1 309 ? 33.933 0.193 5.314 1.00 51.42 303 GLU C C 1
ATOM 7366 O O . GLU C 1 309 ? 34.580 -0.845 5.125 1.00 58.62 303 GLU C O 1
ATOM 7372 N N . ASN C 1 310 ? 32.931 0.554 4.514 1.00 44.94 304 ASN C N 1
ATOM 7373 C CA . ASN C 1 310 ? 32.472 -0.303 3.430 1.00 43.97 304 ASN C CA 1
ATOM 7374 C C . ASN C 1 310 ? 32.679 0.293 2.044 1.00 38.33 304 ASN C C 1
ATOM 7375 O O . ASN C 1 310 ? 32.296 -0.343 1.055 1.00 35.83 304 ASN C O 1
ATOM 7380 N N . VAL C 1 311 ? 33.262 1.485 1.940 1.00 37.79 305 VAL C N 1
ATOM 7381 C CA . VAL C 1 311 ? 33.587 2.105 0.660 1.00 35.75 305 VAL C CA 1
ATOM 7382 C C . VAL C 1 311 ? 35.076 2.412 0.649 1.00 36.15 305 VAL C C 1
ATOM 7383 O O . VAL C 1 311 ? 35.601 2.993 1.605 1.00 34.72 305 VAL C O 1
ATOM 7387 N N . LYS C 1 312 ? 35.751 2.032 -0.433 1.00 39.48 306 LYS C N 1
ATOM 7388 C CA . LYS C 1 312 ? 37.186 2.242 -0.549 1.00 44.98 306 LYS C CA 1
ATOM 7389 C C . LYS C 1 312 ? 37.528 2.738 -1.945 1.00 42.63 306 LYS C C 1
ATOM 7390 O O . LYS C 1 312 ? 36.983 2.251 -2.939 1.00 29.48 306 LYS C O 1
ATOM 7394 N N . SER C 1 313 ? 38.421 3.722 -2.006 1.00 39.00 307 SER C N 1
ATOM 7395 C CA . SER C 1 313 ? 38.954 4.219 -3.268 1.00 31.91 307 SER C CA 1
ATOM 7396 C C . SER C 1 313 ? 40.130 3.335 -3.657 1.00 33.03 307 SER C C 1
ATOM 7397 O O . SER C 1 313 ? 41.185 3.380 -3.016 1.00 33.86 307 SER C O 1
ATOM 7400 N N . VAL C 1 314 ? 39.951 2.523 -4.699 1.00 34.36 308 VAL C N 1
ATOM 7401 C CA . VAL C 1 314 ? 40.946 1.542 -5.112 1.00 32.25 308 VAL C CA 1
ATOM 7402 C C . VAL C 1 314 ? 40.998 1.487 -6.633 1.00 46.85 308 VAL C C 1
ATOM 7403 O O . VAL C 1 314 ? 40.193 2.102 -7.336 1.00 29.91 308 VAL C O 1
ATOM 7407 N N . ARG C 1 315 ? 41.972 0.732 -7.130 1.00 43.95 309 ARG C N 1
ATOM 7408 C CA . ARG C 1 315 ? 42.235 0.235 -8.472 1.00 38.73 309 ARG C CA 1
ATOM 7409 C C . ARG C 1 315 ? 41.553 -1.118 -8.655 1.00 40.85 309 ARG C C 1
ATOM 7410 O O . ARG C 1 315 ? 41.561 -1.942 -7.737 1.00 45.36 309 ARG C O 1
ATOM 7418 N N . PRO C 1 316 ? 40.951 -1.395 -9.819 1.00 40.19 310 PRO C N 1
ATOM 7419 C CA . PRO C 1 316 ? 40.973 -0.571 -11.030 1.00 42.27 310 PRO C CA 1
ATOM 7420 C C . PRO C 1 316 ? 39.921 0.536 -11.037 1.00 41.24 310 PRO C C 1
ATOM 7421 O O . PRO C 1 316 ? 39.398 0.903 -9.983 1.00 39.54 310 PRO C O 1
ATOM 7425 N N . SER C 1 317 ? 39.623 1.062 -12.225 1.00 41.66 311 SER C N 1
ATOM 7426 C CA . SER C 1 317 ? 38.754 2.219 -12.390 1.00 39.87 311 SER C CA 1
ATOM 7427 C C . SER C 1 317 ? 37.326 1.847 -12.778 1.00 41.58 311 SER C C 1
ATOM 7428 O O . SER C 1 317 ? 36.568 2.718 -13.216 1.00 47.89 311 SER C O 1
ATOM 7431 N N . PHE C 1 318 ? 36.940 0.581 -12.633 1.00 39.36 312 PHE C N 1
ATOM 7432 C CA . PHE C 1 318 ? 35.625 0.144 -13.085 1.00 37.15 312 PHE C CA 1
ATOM 7433 C C . PHE C 1 318 ? 34.493 0.598 -12.171 1.00 36.26 312 PHE C C 1
ATOM 7434 O O . PHE C 1 318 ? 33.323 0.407 -12.520 1.00 40.69 312 PHE C O 1
ATOM 7442 N N . GLY C 1 319 ? 34.799 1.177 -11.018 1.00 32.77 313 GLY C N 1
ATOM 7443 C CA . GLY C 1 319 ? 33.785 1.622 -10.088 1.00 29.90 313 GLY C CA 1
ATOM 7444 C C . GLY C 1 319 ? 33.404 3.071 -10.297 1.00 29.63 313 GLY C C 1
ATOM 7445 O O . GLY C 1 319 ? 33.626 3.660 -11.359 1.00 28.70 313 GLY C O 1
ATOM 7446 N N . LEU C 1 320 ? 32.816 3.650 -9.256 1.00 29.09 314 LEU C N 1
ATOM 7447 C CA . LEU C 1 320 ? 32.445 5.056 -9.279 1.00 30.31 314 LEU C CA 1
ATOM 7448 C C . LEU C 1 320 ? 33.690 5.934 -9.268 1.00 29.22 314 LEU C C 1
ATOM 7449 O O . LEU C 1 320 ? 34.703 5.605 -8.644 1.00 27.41 314 LEU C O 1
ATOM 7454 N N . HIS C 1 321 ? 33.607 7.063 -9.963 1.00 30.41 315 HIS C N 1
ATOM 7455 C CA . HIS C 1 321 ? 34.706 8.014 -9.933 1.00 31.59 315 HIS C CA 1
ATOM 7456 C C . HIS C 1 321 ? 34.914 8.508 -8.504 1.00 32.53 315 HIS C C 1
ATOM 7457 O O . HIS C 1 321 ? 33.939 8.793 -7.799 1.00 34.52 315 HIS C O 1
ATOM 7464 N N . PRO C 1 322 ? 36.163 8.637 -8.048 1.00 34.04 316 PRO C N 1
ATOM 7465 C CA . PRO C 1 322 ? 36.402 9.022 -6.647 1.00 34.91 316 PRO C CA 1
ATOM 7466 C C . PRO C 1 322 ? 35.797 10.359 -6.252 1.00 37.20 316 PRO C C 1
ATOM 7467 O O . PRO C 1 322 ? 35.743 10.651 -5.052 1.00 40.69 316 PRO C O 1
ATOM 7471 N N . LYS C 1 323 ? 35.349 11.173 -7.213 1.00 37.70 317 LYS C N 1
ATOM 7472 C CA . LYS C 1 323 ? 34.700 12.437 -6.881 1.00 39.35 317 LYS C CA 1
ATOM 7473 C C . LYS C 1 323 ? 33.394 12.224 -6.123 1.00 38.63 317 LYS C C 1
ATOM 7474 O O . LYS C 1 323 ? 32.978 13.095 -5.350 1.00 41.07 317 LYS C O 1
ATOM 7480 N N . PHE C 1 324 ? 32.751 11.072 -6.306 1.00 34.40 318 PHE C N 1
ATOM 7481 C CA . PHE C 1 324 ? 31.497 10.769 -5.628 1.00 32.91 318 PHE C CA 1
ATOM 7482 C C . PHE C 1 324 ? 31.680 10.386 -4.166 1.00 32.30 318 PHE C C 1
ATOM 7483 O O . PHE C 1 324 ? 30.679 10.167 -3.477 1.00 32.21 318 PHE C O 1
ATOM 7491 N N . TYR C 1 325 ? 32.917 10.288 -3.679 1.00 32.30 319 TYR C N 1
ATOM 7492 C CA . TYR C 1 325 ? 33.147 9.695 -2.366 1.00 32.66 319 TYR C CA 1
ATOM 7493 C C . TYR C 1 325 ? 32.412 10.463 -1.272 1.00 34.20 319 TYR C C 1
ATOM 7494 O O . TYR C 1 325 ? 31.747 9.864 -0.420 1.00 33.63 319 TYR C O 1
ATOM 7503 N N . GLN C 1 326 ? 32.498 11.795 -1.296 1.00 37.45 320 GLN C N 1
ATOM 7504 C CA . GLN C 1 326 ? 31.804 12.599 -0.292 1.00 40.83 320 GLN C CA 1
ATOM 7505 C C . GLN C 1 326 ? 30.295 12.568 -0.506 1.00 39.69 320 GLN C C 1
ATOM 7506 O O . GLN C 1 326 ? 29.525 12.483 0.459 1.00 38.26 320 GLN C O 1
ATOM 7512 N N . GLU C 1 327 ? 29.855 12.658 -1.763 1.00 42.48 321 GLU C N 1
ATOM 7513 C CA . GLU C 1 327 ? 28.426 12.615 -2.055 1.00 44.57 321 GLU C CA 1
ATOM 7514 C C . GLU C 1 327 ? 27.831 11.249 -1.731 1.00 41.50 321 GLU C C 1
ATOM 7515 O O . GLU C 1 327 ? 26.696 11.160 -1.247 1.00 43.36 321 GLU C O 1
ATOM 7521 N N . LEU C 1 328 ? 28.575 10.174 -2.001 1.00 38.78 322 LEU C N 1
ATOM 7522 C CA . LEU C 1 328 ? 28.066 8.834 -1.728 1.00 37.85 322 LEU C CA 1
ATOM 7523 C C . LEU C 1 328 ? 28.007 8.551 -0.231 1.00 37.20 322 LEU C C 1
ATOM 7524 O O . LEU C 1 328 ? 27.070 7.899 0.246 1.00 35.02 322 LEU C O 1
ATOM 7529 N N . LEU C 1 329 ? 29.000 9.023 0.522 1.00 39.19 323 LEU C N 1
ATOM 7530 C CA . LEU C 1 329 ? 29.039 8.753 1.952 1.00 40.34 323 LEU C CA 1
ATOM 7531 C C . LEU C 1 329 ? 27.805 9.334 2.628 1.00 37.75 323 LEU C C 1
ATOM 7532 O O . LEU C 1 329 ? 27.455 10.497 2.421 1.00 40.83 323 LEU C O 1
ATOM 7537 N N . GLY C 1 330 ? 27.137 8.509 3.426 1.00 34.55 324 GLY C N 1
ATOM 7538 C CA . GLY C 1 330 ? 25.913 8.894 4.089 1.00 38.59 324 GLY C CA 1
ATOM 7539 C C . GLY C 1 330 ? 24.651 8.548 3.332 1.00 39.77 324 GLY C C 1
ATOM 7540 O O . GLY C 1 330 ? 23.566 8.566 3.929 1.00 39.70 324 GLY C O 1
ATOM 7541 N N . LYS C 1 331 ? 24.764 8.187 2.056 1.00 39.26 325 LYS C N 1
ATOM 7542 C CA . LYS C 1 331 ? 23.614 7.783 1.269 1.00 39.41 325 LYS C CA 1
ATOM 7543 C C . LYS C 1 331 ? 23.272 6.322 1.551 1.00 39.66 325 LYS C C 1
ATOM 7544 O O . LYS C 1 331 ? 24.019 5.597 2.208 1.00 40.93 325 LYS C O 1
ATOM 7550 N N . LYS C 1 332 ? 22.134 5.883 1.028 1.00 37.99 326 LYS C N 1
ATOM 7551 C CA . LYS C 1 332 ? 21.600 4.562 1.321 1.00 32.82 326 LYS C CA 1
ATOM 7552 C C . LYS C 1 332 ? 21.764 3.643 0.118 1.00 28.49 326 LYS C C 1
ATOM 7553 O O . LYS C 1 332 ? 21.574 4.063 -1.027 1.00 26.59 326 LYS C O 1
ATOM 7556 N N . ALA C 1 333 ? 22.108 2.385 0.389 1.00 28.01 327 ALA C N 1
ATOM 7557 C CA . ALA C 1 333 ? 22.205 1.385 -0.666 1.00 24.98 327 ALA C CA 1
ATOM 7558 C C . ALA C 1 333 ? 20.816 1.006 -1.160 1.00 29.14 327 ALA C C 1
ATOM 7559 O O . ALA C 1 333 ? 19.899 0.782 -0.366 1.00 30.88 327 ALA C O 1
ATOM 7561 N N . THR C 1 334 ? 20.664 0.915 -2.477 1.00 31.80 328 THR C N 1
ATOM 7562 C CA . THR C 1 334 ? 19.391 0.540 -3.076 1.00 32.65 328 THR C CA 1
ATOM 7563 C C . THR C 1 334 ? 19.300 -0.945 -3.397 1.00 33.65 328 THR C C 1
ATOM 7564 O O . THR C 1 334 ? 18.236 -1.415 -3.812 1.00 34.21 328 THR C O 1
ATOM 7568 N N . LYS C 1 335 ? 20.383 -1.689 -3.204 1.00 34.06 329 LYS C N 1
ATOM 7569 C CA . LYS C 1 335 ? 20.440 -3.108 -3.515 1.00 36.54 329 LYS C CA 1
ATOM 7570 C C . LYS C 1 335 ? 21.470 -3.743 -2.595 1.00 41.86 329 LYS C C 1
ATOM 7571 O O . LYS C 1 335 ? 22.202 -3.052 -1.885 1.00 44.46 329 LYS C O 1
ATOM 7577 N N . ASP C 1 336 ? 21.513 -5.070 -2.595 1.00 48.46 330 ASP C N 1
ATOM 7578 C CA . ASP C 1 336 ? 22.559 -5.787 -1.879 1.00 47.98 330 ASP C CA 1
ATOM 7579 C C . ASP C 1 336 ? 23.858 -5.690 -2.667 1.00 45.92 330 ASP C C 1
ATOM 7580 O O . ASP C 1 336 ? 23.887 -5.994 -3.863 1.00 48.38 330 ASP C O 1
ATOM 7585 N N . ILE C 1 337 ? 24.923 -5.233 -2.013 1.00 38.32 331 ILE C N 1
ATOM 7586 C CA . ILE C 1 337 ? 26.222 -5.046 -2.652 1.00 35.32 331 ILE C CA 1
ATOM 7587 C C . ILE C 1 337 ? 27.236 -5.946 -1.956 1.00 33.64 331 ILE C C 1
ATOM 7588 O O . ILE C 1 337 ? 27.442 -5.833 -0.741 1.00 33.25 331 ILE C O 1
ATOM 7593 N N . LYS C 1 338 ? 27.874 -6.826 -2.723 1.00 33.86 332 LYS C N 1
ATOM 7594 C CA . LYS C 1 338 ? 28.857 -7.750 -2.177 1.00 38.58 332 LYS C CA 1
ATOM 7595 C C . LYS C 1 338 ? 30.248 -7.122 -2.148 1.00 40.56 332 LYS C C 1
ATOM 7596 O O . LYS C 1 338 ? 30.539 -6.158 -2.853 1.00 40.21 332 LYS C O 1
ATOM 7602 N N . PHE C 1 339 ? 31.109 -7.692 -1.308 1.00 41.96 333 PHE C N 1
ATOM 7603 C CA . PHE C 1 339 ? 32.482 -7.220 -1.200 1.00 42.73 333 PHE C CA 1
ATOM 7604 C C . PHE C 1 339 ? 33.212 -7.418 -2.521 1.00 41.90 333 PHE C C 1
ATOM 7605 O O . PHE C 1 339 ? 33.138 -8.488 -3.132 1.00 45.72 333 PHE C O 1
ATOM 7613 N N . GLY C 1 340 ? 33.920 -6.382 -2.960 1.00 38.57 334 GLY C N 1
ATOM 7614 C CA . GLY C 1 340 ? 34.586 -6.411 -4.244 1.00 34.58 334 GLY C CA 1
ATOM 7615 C C . GLY C 1 340 ? 33.741 -5.942 -5.406 1.00 33.22 334 GLY C C 1
ATOM 7616 O O . GLY C 1 340 ? 34.188 -6.039 -6.556 1.00 34.00 334 GLY C O 1
ATOM 7617 N N . ASP C 1 341 ? 32.542 -5.430 -5.146 1.00 31.55 335 ASP C N 1
ATOM 7618 C CA . ASP C 1 341 ? 31.657 -4.975 -6.204 1.00 30.86 335 ASP C CA 1
ATOM 7619 C C . ASP C 1 341 ? 32.019 -3.558 -6.614 1.00 31.25 335 ASP C C 1
ATOM 7620 O O . ASP C 1 341 ? 32.262 -2.696 -5.765 1.00 33.07 335 ASP C O 1
ATOM 7625 N N . ALA C 1 342 ? 32.052 -3.318 -7.921 1.00 32.28 336 ALA C N 1
ATOM 7626 C CA . ALA C 1 342 ? 32.258 -1.964 -8.415 1.00 30.26 336 ALA C CA 1
ATOM 7627 C C . ALA C 1 342 ? 30.996 -1.143 -8.180 1.00 29.72 336 ALA C C 1
ATOM 7628 O O . ALA C 1 342 ? 29.895 -1.540 -8.576 1.00 29.57 336 ALA C O 1
ATOM 7630 N N . LEU C 1 343 ? 31.151 -0.008 -7.512 1.00 27.11 337 LEU C N 1
ATOM 7631 C CA . LEU C 1 343 ? 30.012 0.847 -7.224 1.00 32.52 337 LEU C CA 1
ATOM 7632 C C . LEU C 1 343 ? 29.561 1.585 -8.478 1.00 36.34 337 LEU C C 1
ATOM 7633 O O . LEU C 1 343 ? 30.374 1.974 -9.320 1.00 40.42 337 LEU C O 1
ATOM 7638 N N . LYS C 1 344 ? 28.250 1.738 -8.626 1.00 40.26 338 LYS C N 1
ATOM 7639 C CA . LYS C 1 344 ? 27.678 2.456 -9.754 1.00 47.31 338 LYS C CA 1
ATOM 7640 C C . LYS C 1 344 ? 26.642 3.450 -9.254 1.00 51.43 338 LYS C C 1
ATOM 7641 O O . LYS C 1 344 ? 26.192 3.393 -8.107 1.00 49.63 338 LYS C O 1
ATOM 7647 N N . GLN C 1 345 ? 26.260 4.365 -10.138 1.00 60.82 339 GLN C N 1
ATOM 7648 C CA . GLN C 1 345 ? 25.119 5.218 -9.856 1.00 62.99 339 GLN C CA 1
ATOM 7649 C C . GLN C 1 345 ? 23.873 4.348 -9.922 1.00 65.02 339 GLN C C 1
ATOM 7650 O O . GLN C 1 345 ? 23.722 3.529 -10.831 1.00 68.82 339 GLN C O 1
ATOM 7652 N N . GLY C 1 346 ? 23.000 4.488 -8.945 1.00 61.57 340 GLY C N 1
ATOM 7653 C CA . GLY C 1 346 ? 21.907 3.566 -8.773 1.00 62.46 340 GLY C CA 1
ATOM 7654 C C . GLY C 1 346 ? 22.143 2.576 -7.658 1.00 60.67 340 GLY C C 1
ATOM 7655 O O . GLY C 1 346 ? 21.182 1.993 -7.146 1.00 64.10 340 GLY C O 1
ATOM 7656 N N . ASP C 1 347 ? 23.406 2.362 -7.283 1.00 55.26 341 ASP C N 1
ATOM 7657 C CA . ASP C 1 347 ? 23.696 1.634 -6.060 1.00 49.04 341 ASP C CA 1
ATOM 7658 C C . ASP C 1 347 ? 23.347 2.473 -4.838 1.00 41.47 341 ASP C C 1
ATOM 7659 O O . ASP C 1 347 ? 23.279 1.932 -3.730 1.00 38.45 341 ASP C O 1
ATOM 7664 N N . PHE C 1 348 ? 23.140 3.780 -5.017 1.00 40.21 342 PHE C N 1
ATOM 7665 C CA . PHE C 1 348 ? 22.683 4.654 -3.940 1.00 40.27 342 PHE C CA 1
ATOM 7666 C C . PHE C 1 348 ? 21.619 5.597 -4.492 1.00 41.01 342 PHE C C 1
ATOM 7667 O O . PHE C 1 348 ? 21.129 6.483 -3.784 1.00 40.75 342 PHE C O 1
ATOM 7675 N N . GLN D 1 8 ? 61.460 25.776 -3.731 1.00 57.29 2 GLN D N 1
ATOM 7676 C CA . GLN D 1 8 ? 62.551 25.011 -3.137 1.00 58.09 2 GLN D CA 1
ATOM 7677 C C . GLN D 1 8 ? 62.048 23.676 -2.591 1.00 60.22 2 GLN D C 1
ATOM 7678 O O . GLN D 1 8 ? 61.072 23.629 -1.843 1.00 61.10 2 GLN D O 1
ATOM 7680 N N . ILE D 1 9 ? 62.722 22.593 -2.962 1.00 64.23 3 ILE D N 1
ATOM 7681 C CA . ILE D 1 9 ? 62.432 21.260 -2.446 1.00 66.51 3 ILE D CA 1
ATOM 7682 C C . ILE D 1 9 ? 63.541 20.895 -1.468 1.00 66.68 3 ILE D C 1
ATOM 7683 O O . ILE D 1 9 ? 64.672 20.605 -1.877 1.00 62.76 3 ILE D O 1
ATOM 7688 N N . GLY D 1 10 ? 63.217 20.897 -0.181 1.00 74.27 4 GLY D N 1
ATOM 7689 C CA . GLY D 1 10 ? 64.236 20.710 0.839 1.00 77.00 4 GLY D CA 1
ATOM 7690 C C . GLY D 1 10 ? 65.235 21.851 0.818 1.00 78.00 4 GLY D C 1
ATOM 7691 O O . GLY D 1 10 ? 64.891 23.015 1.058 1.00 77.68 4 GLY D O 1
ATOM 7692 N N . ASN D 1 11 ? 66.494 21.526 0.533 1.00 70.01 5 ASN D N 1
ATOM 7693 C CA . ASN D 1 11 ? 67.545 22.519 0.371 1.00 67.66 5 ASN D CA 1
ATOM 7694 C C . ASN D 1 11 ? 67.835 22.816 -1.094 1.00 60.93 5 ASN D C 1
ATOM 7695 O O . ASN D 1 11 ? 68.771 23.561 -1.394 1.00 60.03 5 ASN D O 1
ATOM 7697 N N . PHE D 1 12 ? 67.045 22.255 -2.006 1.00 55.90 6 PHE D N 1
ATOM 7698 C CA . PHE D 1 12 ? 67.306 22.320 -3.438 1.00 52.64 6 PHE D CA 1
ATOM 7699 C C . PHE D 1 12 ? 66.551 23.480 -4.083 1.00 56.14 6 PHE D C 1
ATOM 7700 O O . PHE D 1 12 ? 65.330 23.597 -3.930 1.00 56.87 6 PHE D O 1
ATOM 7708 N N . ASN D 1 13 ? 67.282 24.328 -4.809 1.00 57.38 7 ASN D N 1
ATOM 7709 C CA . ASN D 1 13 ? 66.688 25.421 -5.573 1.00 56.12 7 ASN D CA 1
ATOM 7710 C C . ASN D 1 13 ? 66.398 24.921 -6.982 1.00 51.03 7 ASN D C 1
ATOM 7711 O O . ASN D 1 13 ? 67.320 24.717 -7.778 1.00 48.49 7 ASN D O 1
ATOM 7716 N N . THR D 1 14 ? 65.116 24.751 -7.300 1.00 49.78 8 THR D N 1
ATOM 7717 C CA . THR D 1 14 ? 64.737 24.175 -8.581 1.00 49.95 8 THR D CA 1
ATOM 7718 C C . THR D 1 14 ? 64.716 25.193 -9.711 1.00 52.38 8 THR D C 1
ATOM 7719 O O . THR D 1 14 ? 64.511 24.806 -10.867 1.00 53.63 8 THR D O 1
ATOM 7723 N N . ASP D 1 15 ? 64.913 26.475 -9.415 1.00 53.01 9 ASP D N 1
ATOM 7724 C CA . ASP D 1 15 ? 65.073 27.475 -10.460 1.00 55.22 9 ASP D CA 1
ATOM 7725 C C . ASP D 1 15 ? 66.516 27.622 -10.917 1.00 54.24 9 ASP D C 1
ATOM 7726 O O . ASP D 1 15 ? 66.762 28.271 -11.938 1.00 55.59 9 ASP D O 1
ATOM 7731 N N . LYS D 1 16 ? 67.469 27.034 -10.194 1.00 55.18 10 LYS D N 1
ATOM 7732 C CA . LYS D 1 16 ? 68.884 27.082 -10.547 1.00 53.03 10 LYS D CA 1
ATOM 7733 C C . LYS D 1 16 ? 69.387 25.774 -11.141 1.00 50.25 10 LYS D C 1
ATOM 7734 O O . LYS D 1 16 ? 70.249 25.790 -12.025 1.00 48.60 10 LYS D O 1
ATOM 7737 N N . LYS D 1 17 ? 68.874 24.641 -10.669 1.00 52.35 11 LYS D N 1
ATOM 7738 C CA . LYS D 1 17 ? 69.305 23.329 -11.124 1.00 38.32 11 LYS D CA 1
ATOM 7739 C C . LYS D 1 17 ? 68.078 22.467 -11.392 1.00 42.96 11 LYS D C 1
ATOM 7740 O O . LYS D 1 17 ? 67.040 22.622 -10.742 1.00 41.82 11 LYS D O 1
ATOM 7746 N N . VAL D 1 18 ? 68.196 21.562 -12.359 1.00 37.21 12 VAL D N 1
ATOM 7747 C CA . VAL D 1 18 ? 67.120 20.617 -12.639 1.00 36.50 12 VAL D CA 1
ATOM 7748 C C . VAL D 1 18 ? 67.125 19.540 -11.565 1.00 40.30 12 VAL D C 1
ATOM 7749 O O . VAL D 1 18 ? 68.174 18.968 -11.245 1.00 43.51 12 VAL D O 1
ATOM 7753 N N . PHE D 1 19 ? 65.953 19.276 -10.993 1.00 37.91 13 PHE D N 1
ATOM 7754 C CA . PHE D 1 19 ? 65.807 18.292 -9.923 1.00 37.02 13 PHE D CA 1
ATOM 7755 C C . PHE D 1 19 ? 65.694 16.907 -10.550 1.00 39.58 13 PHE D C 1
ATOM 7756 O O . PHE D 1 19 ? 64.642 16.533 -11.075 1.00 41.35 13 PHE D O 1
ATOM 7764 N N . ILE D 1 20 ? 66.773 16.132 -10.481 1.00 38.09 14 ILE D N 1
ATOM 7765 C CA . ILE D 1 20 ? 66.825 14.797 -11.065 1.00 37.01 14 ILE D CA 1
ATOM 7766 C C . ILE D 1 20 ? 66.517 13.784 -9.970 1.00 35.90 14 ILE D C 1
ATOM 7767 O O . ILE D 1 20 ? 67.225 13.711 -8.959 1.00 35.55 14 ILE D O 1
ATOM 7772 N N . ILE D 1 21 ? 65.460 13.003 -10.173 1.00 34.56 15 ILE D N 1
ATOM 7773 C CA . ILE D 1 21 ? 64.982 12.036 -9.193 1.00 34.05 15 ILE D CA 1
ATOM 7774 C C . ILE D 1 21 ? 65.258 10.631 -9.707 1.00 35.43 15 ILE D C 1
ATOM 7775 O O . ILE D 1 21 ? 64.922 10.305 -10.853 1.00 34.15 15 ILE D O 1
ATOM 7780 N N . ALA D 1 22 ? 65.877 9.806 -8.868 1.00 36.61 16 ALA D N 1
ATOM 7781 C CA . ALA D 1 22 ? 66.069 8.391 -9.155 1.00 33.17 16 ALA D CA 1
ATOM 7782 C C . ALA D 1 22 ? 65.007 7.600 -8.403 1.00 32.63 16 ALA D C 1
ATOM 7783 O O . ALA D 1 22 ? 64.990 7.602 -7.167 1.00 32.74 16 ALA D O 1
ATOM 7785 N N . GLU D 1 23 ? 64.129 6.926 -9.146 1.00 34.89 17 GLU D N 1
ATOM 7786 C CA . GLU D 1 23 ? 63.021 6.170 -8.563 1.00 36.37 17 GLU D CA 1
ATOM 7787 C C . GLU D 1 23 ? 63.503 4.776 -8.179 1.00 37.59 17 GLU D C 1
ATOM 7788 O O . GLU D 1 23 ? 63.817 3.960 -9.051 1.00 34.44 17 GLU D O 1
ATOM 7794 N N . LEU D 1 24 ? 63.568 4.504 -6.874 1.00 42.87 18 LEU D N 1
ATOM 7795 C CA . LEU D 1 24 ? 63.930 3.163 -6.431 1.00 49.94 18 LEU D CA 1
ATOM 7796 C C . LEU D 1 24 ? 62.859 2.154 -6.820 1.00 60.27 18 LEU D C 1
ATOM 7797 O O . LEU D 1 24 ? 63.176 1.019 -7.198 1.00 62.31 18 LEU D O 1
ATOM 7802 N N . SER D 1 25 ? 61.589 2.563 -6.757 1.00 69.35 19 SER D N 1
ATOM 7803 C CA . SER D 1 25 ? 60.443 1.764 -7.207 1.00 70.82 19 SER D CA 1
ATOM 7804 C C . SER D 1 25 ? 60.510 0.405 -6.509 1.00 72.15 19 SER D C 1
ATOM 7805 O O . SER D 1 25 ? 60.739 0.361 -5.292 1.00 72.78 19 SER D O 1
ATOM 7808 N N . ALA D 1 26 ? 60.321 -0.707 -7.220 1.00 65.79 20 ALA D N 1
ATOM 7809 C CA . ALA D 1 26 ? 60.486 -2.039 -6.660 1.00 62.51 20 ALA D CA 1
ATOM 7810 C C . ALA D 1 26 ? 61.808 -2.676 -7.078 1.00 59.45 20 ALA D C 1
ATOM 7811 O O . ALA D 1 26 ? 61.941 -3.904 -7.038 1.00 63.13 20 ALA D O 1
ATOM 7813 N N . ASN D 1 27 ? 62.788 -1.863 -7.466 1.00 54.39 21 ASN D N 1
ATOM 7814 C CA . ASN D 1 27 ? 64.073 -2.349 -7.945 1.00 51.35 21 ASN D CA 1
ATOM 7815 C C . ASN D 1 27 ? 65.010 -2.764 -6.815 1.00 52.92 21 ASN D C 1
ATOM 7816 O O . ASN D 1 27 ? 66.190 -3.028 -7.074 1.00 55.76 21 ASN D O 1
ATOM 7821 N N . HIS D 1 28 ? 64.527 -2.815 -5.572 1.00 53.33 22 HIS D N 1
ATOM 7822 C CA . HIS D 1 28 ? 65.301 -3.420 -4.494 1.00 55.51 22 HIS D CA 1
ATOM 7823 C C . HIS D 1 28 ? 65.167 -4.936 -4.452 1.00 56.16 22 HIS D C 1
ATOM 7824 O O . HIS D 1 28 ? 65.947 -5.589 -3.749 1.00 58.46 22 HIS D O 1
ATOM 7831 N N . ALA D 1 29 ? 64.194 -5.499 -5.170 1.00 52.23 23 ALA D N 1
ATOM 7832 C CA . ALA D 1 29 ? 63.991 -6.945 -5.263 1.00 51.61 23 ALA D CA 1
ATOM 7833 C 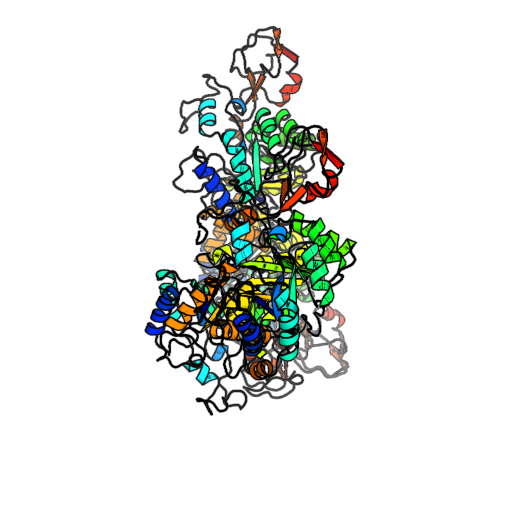C . ALA D 1 29 ? 63.780 -7.588 -3.895 1.00 42.97 23 ALA D C 1
ATOM 7834 O O . ALA D 1 29 ? 64.130 -8.751 -3.689 1.00 54.58 23 ALA D O 1
ATOM 7836 N N . GLY D 1 30 ? 63.192 -6.847 -2.958 1.00 41.86 24 GLY D N 1
ATOM 7837 C CA . GLY D 1 30 ? 62.894 -7.383 -1.643 1.00 43.78 24 GLY D CA 1
ATOM 7838 C C . GLY D 1 30 ? 64.072 -7.517 -0.706 1.00 47.67 24 GLY D C 1
ATOM 7839 O O . GLY D 1 30 ? 63.969 -8.222 0.303 1.00 46.56 24 GLY D O 1
ATOM 7840 N N . SER D 1 31 ? 65.193 -6.863 -0.999 1.00 51.46 25 SER D N 1
ATOM 7841 C CA . SER D 1 31 ? 66.380 -6.921 -0.154 1.00 55.26 25 SER D CA 1
ATOM 7842 C C . SER D 1 31 ? 66.747 -5.508 0.264 1.00 54.79 25 SER D C 1
ATOM 7843 O O . SER D 1 31 ? 66.970 -4.645 -0.591 1.00 57.00 25 SER D O 1
ATOM 7846 N N . LEU D 1 32 ? 66.805 -5.275 1.578 1.00 54.55 26 LEU D N 1
ATOM 7847 C CA . LEU D 1 32 ? 67.145 -3.951 2.091 1.00 52.45 26 LEU D CA 1
ATOM 7848 C C . LEU D 1 32 ? 68.579 -3.556 1.757 1.00 56.12 26 LEU D C 1
ATOM 7849 O O . LEU D 1 32 ? 68.857 -2.379 1.498 1.00 57.75 26 LEU D O 1
ATOM 7854 N N . GLU D 1 33 ? 69.502 -4.517 1.750 1.00 57.04 27 GLU D N 1
ATOM 7855 C CA . GLU D 1 33 ? 70.889 -4.185 1.442 1.00 58.37 27 GLU D CA 1
ATOM 7856 C C . GLU D 1 33 ? 71.020 -3.653 0.019 1.00 55.40 27 GLU D C 1
ATOM 7857 O O . GLU D 1 33 ? 71.768 -2.702 -0.228 1.00 54.51 27 GLU D O 1
ATOM 7863 N N . MET D 1 34 ? 70.291 -4.245 -0.931 1.00 54.43 28 MET D N 1
ATOM 7864 C CA . MET D 1 34 ? 70.328 -3.732 -2.296 1.00 56.81 28 MET D CA 1
ATOM 7865 C C . MET D 1 34 ? 69.676 -2.360 -2.382 1.00 55.03 28 MET D C 1
ATOM 7866 O O . MET D 1 34 ? 70.113 -1.505 -3.164 1.00 54.21 28 MET D O 1
ATOM 7871 N N . ALA D 1 35 ? 68.623 -2.138 -1.593 1.00 52.00 29 ALA D N 1
ATOM 7872 C CA . ALA D 1 35 ? 67.988 -0.827 -1.561 1.00 47.99 29 ALA D CA 1
ATOM 7873 C C . ALA D 1 35 ? 68.970 0.225 -1.065 1.00 52.14 29 ALA D C 1
ATOM 7874 O O . ALA D 1 35 ? 69.113 1.296 -1.666 1.00 55.58 29 ALA D O 1
ATOM 7876 N N . LEU D 1 36 ? 69.668 -0.075 0.034 1.00 53.00 30 LEU D N 1
ATOM 7877 C CA . LEU D 1 36 ? 70.656 0.854 0.568 1.00 52.61 30 LEU D CA 1
ATOM 7878 C C . LEU D 1 36 ? 71.848 1.005 -0.372 1.00 53.05 30 LEU D C 1
ATOM 7879 O O . LEU D 1 36 ? 72.418 2.097 -0.473 1.00 52.29 30 LEU D O 1
ATOM 7884 N N . LYS D 1 37 ? 72.241 -0.069 -1.064 1.00 53.33 31 LYS D N 1
ATOM 7885 C CA . LYS D 1 37 ? 73.288 0.061 -2.072 1.00 53.94 31 LYS D CA 1
ATOM 7886 C C . LYS D 1 37 ? 72.818 0.918 -3.240 1.00 51.04 31 LYS D C 1
ATOM 7887 O O . LYS D 1 37 ? 73.622 1.632 -3.850 1.00 50.97 31 LYS D O 1
ATOM 7893 N N . SER D 1 38 ? 71.520 0.872 -3.554 1.00 48.31 32 SER D N 1
ATOM 7894 C CA . SER D 1 38 ? 70.994 1.687 -4.642 1.00 45.24 32 SER D CA 1
ATOM 7895 C C . SER D 1 38 ? 71.033 3.169 -4.295 1.00 47.04 32 SER D C 1
ATOM 7896 O O . SER D 1 38 ? 71.247 4.007 -5.178 1.00 43.85 32 SER D O 1
ATOM 7899 N N . ILE D 1 39 ? 70.838 3.509 -3.018 1.00 52.06 33 ILE D N 1
ATOM 7900 C CA . ILE D 1 39 ? 70.885 4.906 -2.598 1.00 55.58 33 ILE D CA 1
ATOM 7901 C C . ILE D 1 39 ? 72.282 5.479 -2.802 1.00 42.09 33 ILE D C 1
ATOM 7902 O O . ILE D 1 39 ? 72.441 6.627 -3.231 1.00 47.64 33 ILE D O 1
ATOM 7907 N N . LYS D 1 40 ? 73.317 4.694 -2.494 1.00 44.09 34 LYS D N 1
ATOM 7908 C CA . LYS D 1 40 ? 74.683 5.179 -2.668 1.00 58.61 34 LYS D CA 1
ATOM 7909 C C . LYS D 1 40 ? 75.033 5.335 -4.144 1.00 55.82 34 LYS D C 1
ATOM 7910 O O . LYS D 1 40 ? 75.767 6.258 -4.518 1.00 58.48 34 LYS D O 1
ATOM 7913 N N . ALA D 1 41 ? 74.502 4.455 -5.000 1.00 51.62 35 ALA D N 1
ATOM 7914 C CA . ALA D 1 41 ? 74.799 4.542 -6.427 1.00 47.40 35 ALA D CA 1
ATOM 7915 C C . ALA D 1 41 ? 74.050 5.683 -7.094 1.00 42.65 35 ALA D C 1
ATOM 7916 O O . ALA D 1 41 ? 74.546 6.263 -8.067 1.00 42.19 35 ALA D O 1
ATOM 7918 N N . ALA D 1 42 ? 72.857 6.012 -6.598 1.00 40.73 36 ALA D N 1
ATOM 7919 C CA . ALA D 1 42 ? 72.124 7.144 -7.150 1.00 39.13 36 ALA D CA 1
ATOM 7920 C C . ALA D 1 42 ? 72.889 8.443 -6.932 1.00 39.36 36 ALA D C 1
ATOM 7921 O O . ALA D 1 42 ? 72.882 9.330 -7.794 1.00 50.27 36 ALA D O 1
ATOM 7923 N N . LYS D 1 43 ? 73.572 8.565 -5.792 1.00 40.39 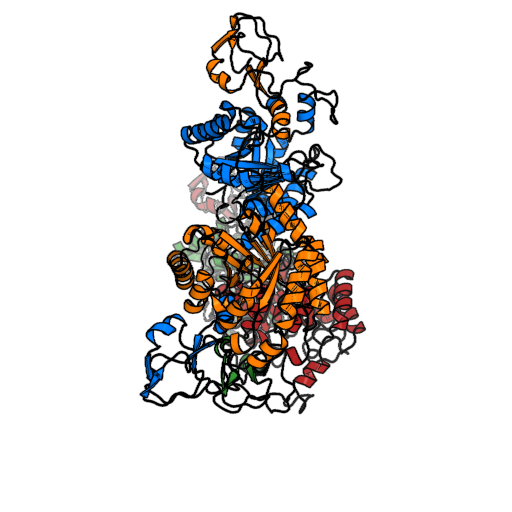37 LYS D N 1
ATOM 7924 C CA . LYS D 1 43 ? 74.393 9.746 -5.552 1.00 40.83 37 LYS D CA 1
ATOM 7925 C C . LYS D 1 43 ? 75.598 9.774 -6.485 1.00 41.83 37 LYS D C 1
ATOM 7926 O O . LYS D 1 43 ? 75.949 10.831 -7.023 1.00 41.58 37 LYS D O 1
ATOM 7932 N N . LYS D 1 44 ? 76.224 8.617 -6.717 1.00 46.81 38 LYS D N 1
ATOM 7933 C CA . LYS D 1 44 ? 77.353 8.563 -7.640 1.00 47.42 38 LYS D CA 1
ATOM 7934 C C . LYS D 1 44 ? 76.916 8.824 -9.075 1.00 45.70 38 LYS D C 1
ATOM 7935 O O . LYS D 1 44 ? 77.669 9.425 -9.850 1.00 43.76 38 LYS D O 1
ATOM 7938 N N . ALA D 1 45 ? 75.712 8.382 -9.446 1.00 42.06 39 ALA D N 1
ATOM 7939 C CA . ALA D 1 45 ? 75.218 8.611 -10.798 1.00 41.34 39 ALA D CA 1
ATOM 7940 C C . ALA D 1 45 ? 74.940 10.081 -11.068 1.00 41.09 39 ALA D C 1
ATOM 7941 O O . ALA D 1 45 ? 74.852 10.479 -12.234 1.00 40.51 39 ALA D O 1
ATOM 7943 N N . GLY D 1 46 ? 74.776 10.886 -10.024 1.00 41.01 40 GLY D N 1
ATOM 7944 C CA . GLY D 1 46 ? 74.485 12.292 -10.173 1.00 43.32 40 GLY D CA 1
ATOM 7945 C C . GLY D 1 46 ? 73.056 12.682 -9.876 1.00 45.14 40 GLY D C 1
ATOM 7946 O O . GLY D 1 46 ? 72.680 13.830 -10.143 1.00 46.18 40 GLY D O 1
ATOM 7947 N N . ALA D 1 47 ? 72.254 11.775 -9.328 1.00 45.02 41 ALA D N 1
ATOM 7948 C CA . ALA D 1 47 ? 70.889 12.110 -8.962 1.00 44.96 41 ALA D CA 1
ATOM 7949 C C . ALA D 1 47 ? 70.882 13.018 -7.740 1.00 43.40 41 ALA D C 1
ATOM 7950 O O . ALA D 1 47 ? 71.775 12.964 -6.891 1.00 45.50 41 ALA D O 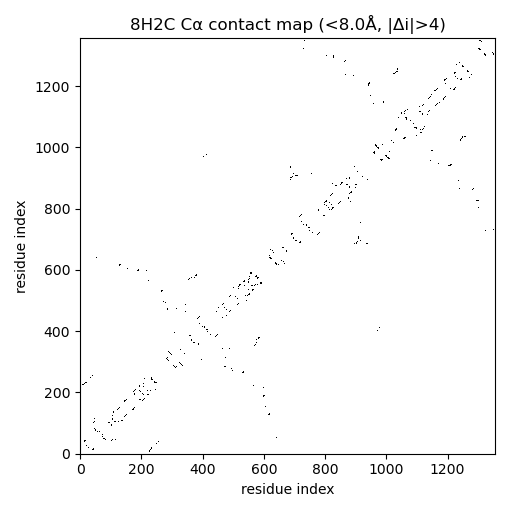1
ATOM 7952 N N . ASP D 1 48 ? 69.851 13.854 -7.653 1.00 43.08 42 ASP D N 1
ATOM 7953 C CA . ASP D 1 48 ? 69.705 14.781 -6.540 1.00 45.88 42 ASP D CA 1
ATOM 7954 C C . ASP D 1 48 ? 68.786 14.263 -5.445 1.00 45.34 42 ASP D C 1
ATOM 7955 O O . ASP D 1 48 ? 68.859 14.754 -4.312 1.00 48.79 42 ASP D O 1
ATOM 7960 N N . ALA D 1 49 ? 67.931 13.293 -5.752 1.00 41.86 43 ALA D N 1
ATOM 7961 C CA . ALA D 1 49 ? 67.053 12.705 -4.757 1.00 42.03 43 ALA D CA 1
ATOM 7962 C C . ALA D 1 49 ? 66.719 11.285 -5.173 1.00 45.28 43 ALA D C 1
ATOM 7963 O O . ALA D 1 49 ? 66.685 10.963 -6.363 1.00 48.89 43 ALA D O 1
ATOM 7965 N N . ILE D 1 50 ? 66.445 10.447 -4.179 1.00 44.83 44 ILE D N 1
ATOM 7966 C CA . ILE D 1 50 ? 65.963 9.090 -4.391 1.00 38.98 44 ILE D CA 1
ATOM 7967 C C . ILE D 1 50 ? 64.513 9.063 -3.930 1.00 35.78 44 ILE D C 1
ATOM 7968 O O . ILE D 1 50 ? 64.173 9.643 -2.889 1.00 35.74 44 ILE D O 1
ATOM 7973 N N . LYS D 1 51 ? 63.651 8.446 -4.731 1.00 35.28 45 LYS D N 1
ATOM 7974 C CA . LYS D 1 51 ? 62.222 8.415 -4.454 1.00 35.58 45 LYS D CA 1
ATOM 7975 C C . LYS D 1 51 ? 61.801 6.966 -4.271 1.00 39.85 45 LYS D C 1
ATOM 7976 O O . LYS D 1 51 ? 61.939 6.153 -5.191 1.00 44.30 45 LYS D O 1
ATOM 7982 N N . ILE D 1 52 ? 61.288 6.650 -3.090 1.00 38.45 46 ILE D N 1
ATOM 7983 C CA . ILE D 1 52 ? 60.797 5.325 -2.787 1.00 39.16 46 ILE D CA 1
ATOM 7984 C C . ILE D 1 52 ? 59.279 5.333 -2.823 1.00 36.76 46 ILE D C 1
ATOM 7985 O O . ILE D 1 52 ? 58.635 6.381 -2.903 1.00 35.62 46 ILE D O 1
ATOM 7990 N N . GLN D 1 53 ? 58.683 4.141 -2.796 1.00 33.90 47 GLN D N 1
ATOM 7991 C CA . GLN D 1 53 ? 57.240 3.956 -2.784 1.00 31.07 47 GLN D CA 1
ATOM 7992 C C . GLN D 1 53 ? 56.823 3.452 -1.412 1.00 33.45 47 GLN D C 1
ATOM 7993 O O . GLN D 1 53 ? 57.408 2.494 -0.901 1.00 39.76 47 GLN D O 1
ATOM 7999 N N . THR D 1 54 ? 55.854 4.118 -0.799 1.00 32.90 48 THR D N 1
ATOM 8000 C CA . THR D 1 54 ? 55.355 3.724 0.515 1.00 34.46 48 THR D CA 1
ATOM 8001 C C . THR D 1 54 ? 53.919 3.232 0.377 1.00 37.99 48 THR D C 1
ATOM 8002 O O . THR D 1 54 ? 53.003 4.038 0.172 1.00 38.99 48 THR D O 1
ATOM 8006 N N . TYR D 1 55 ? 53.719 1.918 0.488 1.00 38.57 49 TYR D N 1
ATOM 8007 C CA . TYR D 1 55 ? 52.366 1.380 0.451 1.00 38.27 49 TYR D CA 1
ATOM 8008 C C . TYR D 1 55 ? 52.325 -0.022 1.041 1.00 40.04 49 TYR D C 1
ATOM 8009 O O . TYR D 1 55 ? 53.351 -0.684 1.215 1.00 42.66 49 TYR D O 1
ATOM 8018 N N . THR D 1 56 ? 51.109 -0.452 1.348 1.00 40.05 50 THR D N 1
ATOM 8019 C CA . THR D 1 56 ? 50.733 -1.833 1.586 1.00 40.05 50 THR D CA 1
ATOM 8020 C C . THR D 1 56 ? 49.726 -2.213 0.511 1.00 40.90 50 THR D C 1
ATOM 8021 O O . THR D 1 56 ? 49.199 -1.338 -0.184 1.00 45.78 50 THR D O 1
ATOM 8025 N N . PRO D 1 57 ? 49.460 -3.504 0.310 1.00 42.21 51 PRO D N 1
ATOM 8026 C CA . PRO D 1 57 ? 48.446 -3.870 -0.691 1.00 45.48 51 PRO D CA 1
ATOM 8027 C C . PRO D 1 57 ? 47.078 -3.272 -0.402 1.00 47.59 51 PRO D C 1
ATOM 8028 O O . PRO D 1 57 ? 46.344 -2.953 -1.346 1.00 46.14 51 PRO D O 1
ATOM 8032 N N . ASP D 1 58 ? 46.721 -3.097 0.877 1.00 53.27 52 ASP D N 1
ATOM 8033 C CA . ASP D 1 58 ? 45.464 -2.438 1.220 1.00 56.53 52 ASP D CA 1
ATOM 8034 C C . ASP D 1 58 ? 45.417 -1.012 0.693 1.00 52.57 52 ASP D C 1
ATOM 8035 O O . ASP D 1 58 ? 44.342 -0.510 0.347 1.00 52.33 52 ASP D O 1
ATOM 8040 N N . SER D 1 59 ? 46.572 -0.353 0.619 1.00 46.27 53 SER D N 1
ATOM 8041 C CA . SER D 1 59 ? 46.625 1.024 0.148 1.00 41.32 53 SER D CA 1
ATOM 8042 C C . SER D 1 59 ? 46.161 1.148 -1.296 1.00 35.33 53 SER D C 1
ATOM 8043 O O . SER D 1 59 ? 45.646 2.200 -1.694 1.00 33.50 53 SER D O 1
ATOM 8046 N N . LEU D 1 60 ? 46.335 0.094 -2.092 1.00 33.16 54 LEU D N 1
ATOM 8047 C CA . LEU D 1 60 ? 46.158 0.159 -3.536 1.00 34.08 54 LEU D CA 1
ATOM 8048 C C . LEU D 1 60 ? 44.876 -0.490 -4.034 1.00 33.13 54 LEU D C 1
ATOM 8049 O O . LEU D 1 60 ? 44.171 0.099 -4.858 1.00 33.67 54 LEU D O 1
ATOM 8054 N N . THR D 1 61 ? 44.553 -1.692 -3.566 1.00 31.14 55 THR D N 1
ATOM 8055 C CA . THR D 1 61 ? 43.502 -2.487 -4.190 1.00 29.51 55 THR D CA 1
ATOM 8056 C C . THR D 1 61 ? 42.848 -3.352 -3.118 1.00 27.04 55 THR D C 1
ATOM 8057 O O . THR D 1 61 ? 43.140 -3.222 -1.926 1.00 29.98 55 THR D O 1
ATOM 8061 N N . LEU D 1 62 ? 41.969 -4.251 -3.543 1.00 27.12 56 LEU D N 1
ATOM 8062 C CA . LEU D 1 62 ? 41.238 -5.113 -2.629 1.00 31.03 56 LEU D CA 1
ATOM 8063 C C . LEU D 1 62 ? 41.749 -6.543 -2.724 1.00 34.16 56 LEU D C 1
ATOM 8064 O O . LEU D 1 62 ? 42.186 -7.001 -3.784 1.00 34.72 56 LEU D O 1
ATOM 8069 N N . ASN D 1 63 ? 41.689 -7.244 -1.592 1.00 34.26 57 ASN D N 1
ATOM 8070 C CA . ASN D 1 63 ? 42.066 -8.653 -1.528 1.00 28.67 57 ASN D CA 1
ATOM 8071 C C . ASN D 1 63 ? 40.839 -9.473 -1.912 1.00 39.55 57 ASN D C 1
ATOM 8072 O O . ASN D 1 63 ? 40.115 -10.007 -1.070 1.00 42.43 57 ASN D O 1
ATOM 8077 N N . SER D 1 64 ? 40.602 -9.561 -3.221 1.00 38.91 58 SER D N 1
ATOM 8078 C CA . SER D 1 64 ? 39.410 -10.201 -3.759 1.00 39.38 58 SER D CA 1
ATOM 8079 C C . SER D 1 64 ? 39.767 -11.055 -4.966 1.00 41.45 58 SER D C 1
ATOM 8080 O O . SER D 1 64 ? 40.735 -10.774 -5.673 1.00 41.84 58 SER D O 1
ATOM 8083 N N . ASP D 1 65 ? 38.956 -12.088 -5.205 1.00 46.84 59 ASP D N 1
ATOM 8084 C CA . ASP D 1 65 ? 39.127 -12.988 -6.340 1.00 49.41 59 ASP D CA 1
ATOM 8085 C C . ASP D 1 65 ? 38.351 -12.553 -7.579 1.00 47.66 59 ASP D C 1
ATOM 8086 O O . ASP D 1 65 ? 38.443 -13.226 -8.613 1.00 51.09 59 ASP D O 1
ATOM 8091 N N . LYS D 1 66 ? 37.605 -11.451 -7.511 1.00 41.03 60 LYS D N 1
ATOM 8092 C CA . LYS D 1 66 ? 36.767 -11.033 -8.627 1.00 37.30 60 LYS D CA 1
ATOM 8093 C C . LYS D 1 66 ? 37.611 -10.695 -9.856 1.00 34.12 60 LYS D C 1
ATOM 8094 O O . LYS D 1 66 ? 38.814 -10.433 -9.767 1.00 29.93 60 LYS D O 1
ATOM 8100 N N . GLU D 1 67 ? 36.952 -10.715 -11.022 1.00 37.22 61 GLU D N 1
ATOM 8101 C CA . GLU D 1 67 ? 37.659 -10.517 -12.286 1.00 43.01 61 GLU D CA 1
ATOM 8102 C C . GLU D 1 67 ? 38.407 -9.189 -12.298 1.00 42.61 61 GLU D C 1
ATOM 8103 O O . GLU D 1 67 ? 39.511 -9.093 -12.851 1.00 42.01 61 GLU D O 1
ATOM 8109 N N . ASP D 1 68 ? 37.816 -8.153 -11.697 1.00 41.98 62 ASP D N 1
ATOM 8110 C CA . ASP D 1 68 ? 38.450 -6.840 -11.695 1.00 43.19 62 ASP D CA 1
ATOM 8111 C C . ASP D 1 68 ? 39.802 -6.871 -10.991 1.00 42.58 62 ASP D C 1
ATOM 8112 O O . ASP D 1 68 ? 40.697 -6.090 -11.329 1.00 42.39 62 ASP D O 1
ATOM 8117 N N . PHE D 1 69 ? 39.972 -7.763 -10.018 1.00 42.18 63 PHE D N 1
ATOM 8118 C CA . PHE D 1 69 ? 41.155 -7.781 -9.171 1.00 42.02 63 PHE D CA 1
ATOM 8119 C C . PHE D 1 69 ? 42.130 -8.903 -9.517 1.00 43.17 63 PHE D C 1
ATOM 8120 O O . PHE D 1 69 ? 43.063 -9.149 -8.748 1.00 43.95 63 PHE D O 1
ATOM 8128 N N . ILE D 1 70 ? 41.939 -9.594 -10.639 1.00 43.79 64 ILE D N 1
ATOM 8129 C CA . ILE D 1 70 ? 42.874 -10.619 -11.094 1.00 45.85 64 ILE D CA 1
ATOM 8130 C C . ILE D 1 70 ? 43.660 -10.084 -12.283 1.00 48.57 64 ILE D C 1
ATOM 8131 O O . ILE D 1 70 ? 43.111 -9.392 -13.148 1.00 47.37 64 ILE D O 1
ATOM 8136 N N . ILE D 1 71 ? 44.953 -10.407 -12.320 1.00 52.00 65 ILE D N 1
ATOM 8137 C CA . ILE D 1 71 ? 45.850 -9.932 -13.367 1.00 53.25 65 ILE D CA 1
ATOM 8138 C C . ILE D 1 71 ? 45.616 -10.757 -14.625 1.00 57.57 65 ILE D C 1
ATOM 8139 O O . ILE D 1 71 ? 45.284 -11.947 -14.561 1.00 55.83 65 ILE D O 1
ATOM 8144 N N . LYS D 1 72 ? 45.776 -10.123 -15.784 1.00 66.24 66 LYS D N 1
ATOM 8145 C CA . LYS D 1 72 ? 45.530 -10.766 -17.069 1.00 73.07 66 LYS D CA 1
ATOM 8146 C C . LYS D 1 72 ? 46.825 -10.889 -17.862 1.00 79.96 66 LYS D C 1
ATOM 8147 O O . LYS D 1 72 ? 47.485 -9.883 -18.142 1.00 79.89 66 LYS D O 1
ATOM 8149 N N . GLY D 1 73 ? 47.184 -12.125 -18.211 1.00 88.91 67 GLY D N 1
ATOM 8150 C CA . GLY D 1 73 ? 48.155 -12.388 -19.255 1.00 97.55 67 GLY D CA 1
ATOM 8151 C C . GLY D 1 73 ? 49.623 -12.415 -18.875 1.00 103.65 67 GLY D C 1
ATOM 8152 O O . GLY D 1 73 ? 50.388 -13.198 -19.445 1.00 107.28 67 GLY D O 1
ATOM 8153 N N . GLY D 1 74 ? 50.038 -11.574 -17.930 1.00 107.45 68 GLY D N 1
ATOM 8154 C CA . GLY D 1 74 ? 51.454 -11.413 -17.642 1.00 106.62 68 GLY D CA 1
ATOM 8155 C C . GLY D 1 74 ? 52.126 -12.593 -16.964 1.00 107.42 68 GLY D C 1
ATOM 8156 O O . GLY D 1 74 ? 51.644 -13.728 -17.046 1.00 108.74 68 GLY D O 1
ATOM 8157 N N . LEU D 1 75 ? 53.264 -12.339 -16.311 1.00 93.26 69 LEU D N 1
ATOM 8158 C CA . LEU D 1 75 ? 53.865 -13.360 -15.458 1.00 84.69 69 LEU D CA 1
ATOM 8159 C C . LEU D 1 75 ? 52.906 -13.772 -14.350 1.00 80.14 69 LEU D C 1
ATOM 8160 O O . LEU D 1 75 ? 52.894 -14.939 -13.938 1.00 85.87 69 LEU D O 1
ATOM 8162 N N . TRP D 1 76 ? 52.094 -12.832 -13.867 1.00 67.57 70 TRP D N 1
ATOM 8163 C CA . TRP D 1 76 ? 51.032 -13.123 -12.906 1.00 57.56 70 TRP D CA 1
ATOM 8164 C C . TRP D 1 76 ? 49.723 -13.389 -13.654 1.00 54.92 70 TRP D C 1
ATOM 8165 O O . TRP D 1 76 ? 48.709 -12.725 -13.461 1.00 55.77 70 TRP D O 1
ATOM 8176 N N . ASP D 1 77 ? 49.764 -14.408 -14.516 1.00 54.13 71 ASP D N 1
ATOM 8177 C CA . ASP D 1 77 ? 48.715 -14.604 -15.513 1.00 53.59 71 ASP D CA 1
ATOM 8178 C C . ASP D 1 77 ? 47.354 -14.892 -14.895 1.00 55.30 71 ASP D C 1
ATOM 8179 O O . ASP D 1 77 ? 46.339 -14.777 -15.590 1.00 58.24 71 ASP D O 1
ATOM 8181 N N . LYS D 1 78 ? 47.301 -15.295 -13.625 1.00 53.92 72 LYS D N 1
ATOM 8182 C CA . LYS D 1 78 ? 46.011 -15.530 -12.988 1.00 52.48 72 LYS D CA 1
ATOM 8183 C C . LYS D 1 78 ? 45.977 -15.116 -11.523 1.00 52.41 72 LYS D C 1
ATOM 8184 O O . LYS D 1 78 ? 45.026 -15.485 -10.823 1.00 55.29 72 LYS D O 1
ATOM 8186 N N . ARG D 1 79 ? 46.970 -14.373 -11.033 1.00 49.76 73 ARG D N 1
ATOM 8187 C CA . ARG D 1 79 ? 47.015 -14.009 -9.625 1.00 47.29 73 ARG D CA 1
ATOM 8188 C C . ARG D 1 79 ? 46.320 -12.664 -9.394 1.00 45.32 73 ARG D C 1
ATOM 8189 O O . ARG D 1 79 ? 45.859 -12.001 -10.327 1.00 43.76 73 ARG D O 1
ATOM 8197 N N . LYS D 1 80 ? 46.235 -12.258 -8.130 1.00 44.02 74 LYS D N 1
ATOM 8198 C CA . LYS D 1 80 ? 45.521 -11.047 -7.756 1.00 39.70 74 LYS D CA 1
ATOM 8199 C C . LYS D 1 80 ? 46.411 -9.814 -7.881 1.00 39.81 74 LYS D C 1
ATOM 8200 O O . LYS D 1 80 ? 47.642 -9.895 -7.880 1.00 42.81 74 LYS D O 1
ATOM 8206 N N . LEU D 1 81 ? 45.756 -8.656 -7.998 1.00 37.09 75 LEU D N 1
ATOM 8207 C CA . LEU D 1 81 ? 46.458 -7.382 -7.872 1.00 34.92 75 LEU D CA 1
ATOM 8208 C C . LEU D 1 81 ? 47.071 -7.242 -6.486 1.00 30.84 75 LEU D C 1
ATOM 8209 O O . LEU D 1 81 ? 48.158 -6.672 -6.329 1.00 29.65 75 LEU D O 1
ATOM 8214 N N . TYR D 1 82 ? 46.376 -7.752 -5.468 1.00 29.93 76 TYR D N 1
ATOM 8215 C CA . TYR D 1 82 ? 46.874 -7.708 -4.097 1.00 30.33 76 TYR D CA 1
ATOM 8216 C C . TYR D 1 82 ? 48.188 -8.472 -3.955 1.00 33.64 76 TYR D C 1
ATOM 8217 O O . TYR D 1 82 ? 49.073 -8.062 -3.194 1.00 32.11 76 TYR D O 1
ATOM 8226 N N . GLU D 1 83 ? 48.330 -9.588 -4.679 1.00 36.85 77 GLU D N 1
ATOM 8227 C CA . GLU D 1 83 ? 49.553 -10.384 -4.598 1.00 41.06 77 GLU D CA 1
ATOM 8228 C C . GLU D 1 83 ? 50.724 -9.685 -5.274 1.00 40.76 77 GLU D C 1
ATOM 8229 O O . GLU D 1 83 ? 51.857 -9.738 -4.779 1.00 33.03 77 GLU D O 1
ATOM 8235 N N . LEU D 1 84 ? 50.476 -9.038 -6.413 1.00 41.03 78 LEU D N 1
ATOM 8236 C CA . LEU D 1 84 ? 51.548 -8.325 -7.096 1.00 42.86 78 LEU D CA 1
ATOM 8237 C C . LEU D 1 84 ? 52.076 -7.190 -6.229 1.00 45.17 78 LEU D C 1
ATOM 8238 O O . LEU D 1 84 ? 53.287 -7.066 -6.012 1.00 46.61 78 LEU D O 1
ATOM 8243 N N . TYR D 1 85 ? 51.171 -6.368 -5.697 1.00 44.58 79 TYR D N 1
ATOM 8244 C CA . TYR D 1 85 ? 51.578 -5.257 -4.849 1.00 43.92 79 TYR D CA 1
ATOM 8245 C C . TYR D 1 85 ? 52.176 -5.731 -3.532 1.00 45.77 79 TYR D C 1
ATOM 8246 O O . TYR D 1 85 ? 52.963 -5.000 -2.924 1.00 46.91 79 TYR D O 1
ATOM 8255 N N . GLU D 1 86 ? 51.822 -6.936 -3.083 1.00 49.60 80 GLU D N 1
ATOM 8256 C CA . GLU D 1 86 ? 52.378 -7.458 -1.841 1.00 51.40 80 GLU D CA 1
ATOM 8257 C C . GLU D 1 86 ? 53.848 -7.815 -2.009 1.00 52.74 80 GLU D C 1
ATOM 8258 O O . GLU D 1 86 ? 54.659 -7.576 -1.108 1.00 53.79 80 GLU D O 1
ATOM 8264 N N . SER D 1 87 ? 54.208 -8.404 -3.152 1.00 53.97 81 SER D N 1
ATOM 8265 C CA . SER D 1 87 ? 55.587 -8.821 -3.374 1.00 56.59 81 SER D CA 1
ATOM 8266 C C . SER D 1 87 ? 56.493 -7.647 -3.716 1.00 58.48 81 SER D C 1
ATOM 8267 O O . SER D 1 87 ? 57.680 -7.668 -3.373 1.00 64.69 81 SER D O 1
ATOM 8270 N N . ALA D 1 88 ? 55.962 -6.626 -4.386 1.00 52.00 82 ALA D N 1
ATOM 8271 C CA . ALA D 1 88 ? 56.751 -5.479 -4.812 1.00 46.30 82 ALA D CA 1
ATOM 8272 C C . ALA D 1 88 ? 56.815 -4.364 -3.778 1.00 42.03 82 ALA D C 1
ATOM 8273 O O . ALA D 1 88 ? 57.530 -3.382 -3.999 1.00 32.79 82 ALA D O 1
ATOM 8275 N N . LYS D 1 89 ? 56.114 -4.497 -2.655 1.00 37.33 83 LYS D N 1
ATOM 8276 C CA . LYS D 1 89 ? 56.055 -3.418 -1.679 1.00 34.95 83 LYS D CA 1
ATOM 8277 C C . LYS D 1 89 ? 57.430 -3.135 -1.083 1.00 38.19 83 LYS D C 1
ATOM 8278 O O . LYS D 1 89 ? 58.293 -4.013 -1.000 1.00 41.81 83 LYS D O 1
ATOM 8284 N N . THR D 1 90 ? 57.638 -1.874 -0.699 1.00 35.70 84 THR D N 1
ATOM 8285 C CA . THR D 1 90 ? 58.795 -1.493 0.097 1.00 34.84 84 THR D CA 1
ATOM 8286 C C . THR D 1 90 ? 58.388 -1.496 1.564 1.00 37.97 84 THR D C 1
ATOM 8287 O O . THR D 1 90 ? 57.557 -0.665 1.963 1.00 37.97 84 THR D O 1
ATOM 8291 N N . PRO D 1 91 ? 58.931 -2.388 2.390 1.00 42.38 85 PRO D N 1
ATOM 8292 C CA . PRO D 1 91 ? 58.444 -2.522 3.769 1.00 44.50 85 PRO D CA 1
ATOM 8293 C C . PRO D 1 91 ? 58.602 -1.242 4.577 1.00 45.27 85 PRO D C 1
ATOM 8294 O O . PRO D 1 91 ? 59.514 -0.445 4.351 1.00 48.85 85 PRO D O 1
ATOM 8298 N N . TYR D 1 92 ? 57.676 -1.045 5.522 1.00 46.14 86 TYR D N 1
ATOM 8299 C CA . TYR D 1 92 ? 57.783 0.079 6.450 1.00 48.14 86 TYR D CA 1
ATOM 8300 C C . TYR D 1 92 ? 59.025 -0.033 7.326 1.00 51.38 86 TYR D C 1
ATOM 8301 O O . TYR D 1 92 ? 59.581 0.985 7.751 1.00 52.23 86 TYR D O 1
ATOM 8310 N N . GLU D 1 93 ? 59.465 -1.259 7.613 1.00 53.75 87 GLU D N 1
ATOM 8311 C CA . GLU D 1 93 ? 60.624 -1.458 8.477 1.00 58.73 87 GLU D CA 1
ATOM 8312 C C . GLU D 1 93 ? 61.896 -0.894 7.856 1.00 59.51 87 GLU D C 1
ATOM 8313 O O . GLU D 1 93 ? 62.826 -0.518 8.579 1.00 63.73 87 GLU D O 1
ATOM 8319 N N . TRP D 1 94 ? 61.958 -0.822 6.527 1.00 56.62 88 TRP D N 1
ATOM 8320 C CA . TRP D 1 94 ? 63.156 -0.331 5.858 1.00 55.62 88 TRP D CA 1
ATOM 8321 C C . TRP D 1 94 ? 63.273 1.186 5.865 1.00 52.31 88 TRP D C 1
ATOM 8322 O O . TRP D 1 94 ? 64.368 1.704 5.618 1.00 51.32 88 TRP D O 1
ATOM 8333 N N . HIS D 1 95 ? 62.176 1.902 6.123 1.00 50.60 89 HIS D N 1
ATOM 8334 C CA . HIS D 1 95 ? 62.151 3.343 5.882 1.00 48.57 89 HIS D CA 1
ATOM 8335 C C . HIS D 1 95 ? 63.175 4.081 6.737 1.00 52.29 89 HIS D C 1
ATOM 8336 O O . HIS D 1 95 ? 63.852 4.996 6.252 1.00 51.41 89 HIS D O 1
ATOM 8343 N N . SER D 1 96 ? 63.313 3.692 8.006 1.00 56.16 90 SER D N 1
ATOM 8344 C CA . SER D 1 96 ? 64.268 4.362 8.883 1.00 57.66 90 SER D CA 1
ATOM 8345 C C . SER D 1 96 ? 65.686 4.261 8.334 1.00 57.82 90 SER D C 1
ATOM 8346 O O . SER D 1 96 ? 66.404 5.264 8.251 1.00 57.73 90 SER D O 1
ATOM 8349 N N . GLN D 1 97 ? 66.101 3.055 7.938 1.00 58.42 91 GLN D N 1
ATOM 8350 C CA . GLN D 1 97 ? 67.443 2.875 7.393 1.00 58.36 91 GLN D CA 1
ATOM 8351 C C . GLN D 1 97 ? 67.595 3.575 6.048 1.00 55.66 91 GLN D C 1
ATOM 8352 O O . GLN D 1 97 ? 68.653 4.146 5.758 1.00 53.43 91 GLN D O 1
ATOM 8358 N N . ILE D 1 98 ? 66.553 3.541 5.215 1.00 53.91 92 ILE D N 1
ATOM 8359 C CA . ILE D 1 98 ? 66.632 4.167 3.898 1.00 52.79 92 ILE D CA 1
ATOM 8360 C C . ILE D 1 98 ? 66.845 5.670 4.038 1.00 53.13 92 ILE D C 1
ATOM 8361 O O . ILE D 1 98 ? 67.722 6.254 3.390 1.00 56.76 92 ILE D O 1
ATOM 8366 N N . PHE D 1 99 ? 66.047 6.317 4.892 1.00 50.06 93 PHE D N 1
ATOM 8367 C CA . PHE D 1 99 ? 66.181 7.758 5.082 1.00 48.25 93 PHE D CA 1
ATOM 8368 C C . PHE D 1 99 ? 67.513 8.108 5.734 1.00 51.30 93 PHE D C 1
ATOM 8369 O O . PHE D 1 99 ? 68.146 9.105 5.370 1.00 54.24 93 PHE D O 1
ATOM 8377 N N . GLU D 1 100 ? 67.952 7.301 6.701 1.00 51.81 94 GLU D N 1
ATOM 8378 C CA . GLU D 1 100 ? 69.227 7.558 7.360 1.00 51.69 94 GLU D CA 1
ATOM 8379 C C . GLU D 1 100 ? 70.396 7.337 6.408 1.00 50.49 94 GLU D C 1
ATOM 8380 O O . GLU D 1 100 ? 71.398 8.058 6.470 1.00 48.49 94 GLU D O 1
ATOM 8386 N N . THR D 1 101 ? 70.283 6.353 5.514 1.00 50.36 95 THR D N 1
ATOM 8387 C CA . THR D 1 101 ? 71.330 6.131 4.522 1.00 47.01 95 THR D CA 1
ATOM 8388 C C . THR D 1 101 ? 71.375 7.259 3.499 1.00 45.29 95 THR D C 1
ATOM 8389 O O . THR D 1 101 ? 72.457 7.667 3.063 1.00 54.34 95 THR D O 1
ATOM 8393 N N . ALA D 1 102 ? 70.212 7.785 3.113 1.00 43.35 96 ALA D N 1
ATOM 8394 C CA . ALA D 1 102 ? 70.191 8.873 2.143 1.00 41.93 96 ALA D CA 1
ATOM 8395 C C . ALA D 1 102 ? 70.834 10.134 2.708 1.00 49.00 96 ALA D C 1
ATOM 8396 O O . ALA D 1 102 ? 71.626 10.791 2.023 1.00 51.35 96 ALA D O 1
ATOM 8398 N N . GLN D 1 103 ? 70.524 10.478 3.960 1.00 49.60 97 GLN D N 1
ATOM 8399 C CA . GLN D 1 103 ? 71.128 11.661 4.564 1.00 54.20 97 GLN D CA 1
ATOM 8400 C C . GLN D 1 103 ? 72.629 11.490 4.738 1.00 54.41 97 GLN D C 1
ATOM 8401 O O . GLN D 1 103 ? 73.394 12.436 4.519 1.00 52.68 97 GLN D O 1
ATOM 8407 N N . ASN D 1 104 ? 73.070 10.290 5.122 1.00 56.39 98 ASN D N 1
ATOM 8408 C CA . ASN D 1 104 ? 74.498 10.051 5.296 1.00 59.13 98 ASN D CA 1
ATOM 8409 C C . ASN D 1 104 ? 75.240 10.191 3.974 1.00 60.63 98 ASN D C 1
ATOM 8410 O O . ASN D 1 104 ? 76.344 10.748 3.929 1.00 62.40 98 ASN D O 1
ATOM 8415 N N . GLU D 1 105 ? 74.654 9.686 2.887 1.00 63.17 99 GLU D N 1
ATOM 8416 C CA . GLU D 1 105 ? 75.253 9.799 1.563 1.00 62.33 99 GLU D CA 1
ATOM 8417 C C . GLU D 1 105 ? 75.042 11.168 0.931 1.00 59.53 99 GLU D C 1
ATOM 8418 O O . GLU D 1 105 ? 75.646 11.453 -0.109 1.00 58.78 99 GLU D O 1
ATOM 8424 N N . GLY D 1 106 ? 74.190 12.008 1.512 1.00 57.82 100 GLY D N 1
ATOM 8425 C CA . GLY D 1 106 ? 73.986 13.348 1.012 1.00 56.14 100 GLY D CA 1
ATOM 8426 C C . GLY D 1 106 ? 72.910 13.487 -0.038 1.00 51.69 100 GLY D C 1
ATOM 8427 O O . GLY D 1 106 ? 72.702 14.596 -0.542 1.00 54.16 100 GLY D O 1
ATOM 8428 N N . ILE D 1 107 ? 72.217 12.420 -0.374 1.00 48.22 101 ILE D N 1
ATOM 8429 C CA . ILE D 1 107 ? 71.168 12.485 -1.382 1.00 48.76 101 ILE D CA 1
ATOM 8430 C C . ILE D 1 107 ? 69.838 12.722 -0.685 1.00 46.06 101 ILE D C 1
ATOM 8431 O O . ILE D 1 107 ? 69.615 12.288 0.449 1.00 44.13 101 ILE D O 1
ATOM 8436 N N . LEU D 1 108 ? 68.944 13.429 -1.366 1.00 45.67 102 LEU D N 1
ATOM 8437 C CA . LEU D 1 108 ? 67.632 13.687 -0.809 1.00 45.11 102 LEU D CA 1
ATOM 8438 C C . LEU D 1 108 ? 66.761 12.443 -0.927 1.00 46.37 102 LEU D C 1
ATOM 8439 O O . LEU D 1 108 ? 67.008 11.551 -1.743 1.00 47.00 102 LEU D O 1
ATOM 8444 N N . CYS D 1 109 ? 65.739 12.382 -0.081 1.00 45.49 103 CYS D N 1
ATOM 8445 C CA . CYS D 1 109 ? 64.839 11.240 -0.056 1.00 40.47 103 CYS D CA 1
ATOM 8446 C C . CYS D 1 109 ? 63.420 11.713 0.197 1.00 37.68 103 CYS D C 1
ATOM 8447 O O . CYS D 1 109 ? 63.170 12.480 1.131 1.00 38.62 103 CYS D O 1
ATOM 8450 N N . PHE D 1 110 ? 62.498 11.245 -0.635 1.00 33.63 104 PHE D N 1
ATOM 8451 C CA . PHE D 1 110 ? 61.076 11.435 -0.409 1.00 44.41 104 PHE D CA 1
ATOM 8452 C C . PHE D 1 110 ? 60.362 10.236 -1.010 1.00 42.06 104 PHE D C 1
ATOM 8453 O O . PHE D 1 110 ? 60.964 9.419 -1.709 1.00 40.06 104 PHE D O 1
ATOM 8461 N N . SER D 1 111 ? 59.073 10.125 -0.724 1.00 41.48 105 SER D N 1
ATOM 8462 C CA . SER D 1 111 ? 58.350 8.905 -1.033 1.00 40.34 105 SER D CA 1
ATOM 8463 C C . SER D 1 111 ? 57.064 9.198 -1.791 1.00 39.03 105 SER D C 1
ATOM 8464 O O . SER D 1 111 ? 56.538 10.315 -1.773 1.00 37.08 105 SER D O 1
ATOM 8467 N N . SER D 1 112 ? 56.576 8.159 -2.470 1.00 39.84 106 SER D N 1
ATOM 8468 C CA . SER D 1 112 ? 55.298 8.181 -3.171 1.00 39.23 106 SER D CA 1
ATOM 8469 C C . SER D 1 112 ? 54.285 7.387 -2.354 1.00 37.36 106 SER D C 1
ATOM 8470 O O . SER D 1 112 ? 54.298 6.147 -2.389 1.00 35.13 106 SER D O 1
ATOM 8473 N N . PRO D 1 113 ? 53.410 8.041 -1.596 1.00 37.48 107 PRO D N 1
ATOM 8474 C CA . PRO D 1 113 ? 52.378 7.319 -0.846 1.00 34.51 107 PRO D CA 1
ATOM 8475 C C . PRO D 1 113 ? 51.189 6.965 -1.726 1.00 33.30 107 PRO D C 1
ATOM 8476 O O . PRO D 1 113 ? 50.938 7.581 -2.763 1.00 35.93 107 PRO D O 1
ATOM 8480 N N . PHE D 1 114 ? 50.444 5.949 -1.288 1.00 30.38 108 PHE D N 1
ATOM 8481 C CA . PHE D 1 114 ? 49.282 5.500 -2.042 1.00 30.79 108 PHE D CA 1
ATOM 8482 C C . PHE D 1 114 ? 47.996 5.406 -1.231 1.00 33.85 108 PHE D C 1
ATOM 8483 O O . PHE D 1 114 ? 46.968 5.006 -1.788 1.00 34.55 108 PHE D O 1
ATOM 8491 N N . ALA D 1 115 ? 48.014 5.751 0.054 1.00 34.76 109 ALA D N 1
ATOM 8492 C CA . ALA D 1 115 ? 46.784 5.804 0.832 1.00 38.80 109 ALA D CA 1
ATOM 8493 C C . ALA D 1 115 ? 46.982 6.748 2.007 1.00 43.47 109 ALA D C 1
ATOM 8494 O O . ALA D 1 115 ? 48.082 7.245 2.254 1.00 43.65 109 ALA D O 1
ATOM 8496 N N . LYS D 1 116 ? 45.886 6.985 2.733 1.00 47.66 110 LYS D N 1
ATOM 8497 C CA . LYS D 1 116 ? 45.950 7.833 3.918 1.00 50.62 110 LYS D CA 1
ATOM 8498 C C . LYS D 1 116 ? 46.877 7.233 4.967 1.00 52.01 110 LYS D C 1
ATOM 8499 O O . LYS D 1 116 ? 47.599 7.960 5.660 1.00 50.40 110 LYS D O 1
ATOM 8501 N N . GLU D 1 117 ? 46.847 5.905 5.115 1.00 57.90 111 GLU D N 1
ATOM 8502 C CA . GLU D 1 117 ? 47.698 5.243 6.098 1.00 57.16 111 GLU D CA 1
ATOM 8503 C C . GLU D 1 117 ? 49.178 5.453 5.788 1.00 56.25 111 GLU D C 1
ATOM 8504 O O . GLU D 1 117 ? 50.001 5.567 6.706 1.00 59.65 111 GLU D O 1
ATOM 8510 N N . ASP D 1 118 ? 49.539 5.502 4.503 1.00 47.09 112 ASP D N 1
ATOM 8511 C CA . ASP D 1 118 ? 50.936 5.721 4.142 1.00 44.80 112 ASP D CA 1
ATOM 8512 C C . ASP D 1 118 ? 51.386 7.131 4.499 1.00 46.20 112 ASP D C 1
ATOM 8513 O O . ASP D 1 118 ? 52.533 7.338 4.910 1.00 49.32 112 ASP D O 1
ATOM 8518 N N . VAL D 1 119 ? 50.496 8.113 4.353 1.00 46.20 113 VAL D N 1
ATOM 8519 C CA . VAL D 1 119 ? 50.855 9.494 4.656 1.00 44.63 113 VAL D CA 1
ATOM 8520 C C . VAL D 1 119 ? 51.099 9.668 6.150 1.00 47.62 113 VAL D C 1
ATOM 8521 O O . VAL D 1 119 ? 52.093 10.276 6.563 1.00 52.81 113 VAL D O 1
ATOM 8525 N N . GLU D 1 120 ? 50.206 9.124 6.983 1.00 47.23 114 GLU D N 1
ATOM 8526 C CA . GLU D 1 120 ? 50.377 9.246 8.428 1.00 48.48 114 GLU D CA 1
ATOM 8527 C C . GLU D 1 120 ? 51.655 8.565 8.900 1.00 47.46 114 GLU D C 1
ATOM 8528 O O . GLU D 1 120 ? 52.300 9.040 9.842 1.00 47.59 114 GLU D O 1
ATOM 8530 N N . PHE D 1 121 ? 52.044 7.465 8.253 1.00 44.81 115 PHE D N 1
ATOM 8531 C CA . PHE D 1 121 ? 53.315 6.829 8.580 1.00 45.48 115 PHE D CA 1
ATOM 8532 C C . PHE D 1 121 ? 54.498 7.684 8.148 1.00 46.66 115 PHE D C 1
ATOM 8533 O O . PHE D 1 121 ? 55.502 7.766 8.863 1.00 47.23 115 PHE D O 1
ATOM 8541 N N . LEU D 1 122 ? 54.396 8.328 6.984 1.00 49.29 116 LEU D N 1
ATOM 8542 C CA . LEU D 1 122 ? 55.498 9.129 6.465 1.00 51.47 116 LEU D CA 1
ATOM 8543 C C . LEU D 1 122 ? 55.699 10.432 7.226 1.00 55.13 116 LEU D C 1
ATOM 8544 O O . LEU D 1 122 ? 56.807 10.977 7.204 1.00 55.61 116 LEU D O 1
ATOM 8549 N N . LYS D 1 123 ? 54.661 10.940 7.899 1.00 60.07 117 LYS D N 1
ATOM 8550 C CA . LYS D 1 123 ? 54.757 12.250 8.541 1.00 63.54 117 LYS D CA 1
ATOM 8551 C C . LYS D 1 123 ? 55.849 12.301 9.605 1.00 65.96 117 LYS D C 1
ATOM 8552 O O . LYS D 1 123 ? 56.376 13.380 9.896 1.00 67.02 117 LYS D O 1
ATOM 8554 N N . ARG D 1 124 ? 56.196 11.159 10.201 1.00 67.69 118 ARG D N 1
ATOM 8555 C CA . ARG D 1 124 ? 57.241 11.123 11.219 1.00 72.20 118 ARG D CA 1
ATOM 8556 C C . ARG D 1 124 ? 58.639 11.304 10.642 1.00 72.33 118 ARG D C 1
ATOM 8557 O O . ARG D 1 124 ? 59.571 11.602 11.395 1.00 71.55 118 ARG D O 1
ATOM 8565 N N . PHE D 1 125 ? 58.809 11.130 9.334 1.00 71.95 119 PHE D N 1
ATOM 8566 C CA . PHE D 1 125 ? 60.108 11.327 8.710 1.00 73.86 119 PHE D CA 1
ATOM 8567 C C . PHE D 1 125 ? 60.294 12.739 8.173 1.00 77.50 119 PHE D C 1
ATOM 8568 O O . PHE D 1 125 ? 61.400 13.075 7.736 1.00 78.03 119 PHE D O 1
ATOM 8576 N N . ASP D 1 126 ? 59.245 13.566 8.207 1.00 84.53 120 ASP D N 1
ATOM 8577 C CA . ASP D 1 126 ? 59.241 14.929 7.687 1.00 85.21 120 ASP D CA 1
ATOM 8578 C C . ASP D 1 126 ? 59.782 14.959 6.265 1.00 82.64 120 ASP D C 1
ATOM 8579 O O . ASP D 1 126 ? 60.871 15.498 6.026 1.00 84.55 120 ASP D O 1
ATOM 8581 N N . PRO D 1 127 ? 59.060 14.392 5.300 1.00 69.94 121 PRO D N 1
ATOM 8582 C CA . PRO D 1 127 ? 59.599 14.305 3.940 1.00 62.05 121 PRO D CA 1
ATOM 8583 C C . PRO D 1 127 ? 59.625 15.671 3.276 1.00 54.62 121 PRO D C 1
ATOM 8584 O O . PRO D 1 127 ? 58.716 16.486 3.450 1.00 56.15 121 PRO D O 1
ATOM 8588 N N . ILE D 1 128 ? 60.690 15.919 2.514 1.00 48.54 122 ILE D N 1
ATOM 8589 C CA . ILE D 1 128 ? 60.832 17.206 1.844 1.00 43.25 122 ILE D CA 1
ATOM 8590 C C . ILE D 1 128 ? 59.746 17.397 0.798 1.00 42.92 122 ILE D C 1
ATOM 8591 O O . ILE D 1 128 ? 59.362 18.532 0.495 1.00 46.61 122 ILE D O 1
ATOM 8596 N N . ALA D 1 129 ? 59.232 16.310 0.231 1.00 41.01 123 ALA D N 1
ATOM 8597 C CA . ALA D 1 129 ? 58.243 16.414 -0.830 1.00 41.64 123 ALA D CA 1
ATOM 8598 C C . ALA D 1 129 ? 57.364 15.173 -0.840 1.00 41.52 123 ALA D C 1
ATOM 8599 O O . ALA D 1 129 ? 57.645 14.177 -0.171 1.00 44.77 123 ALA D O 1
ATOM 8601 N N . TYR D 1 130 ? 56.285 15.251 -1.617 1.00 39.75 124 TYR D N 1
ATOM 8602 C CA . TYR D 1 130 ? 55.410 14.116 -1.873 1.00 38.39 124 TYR D CA 1
ATOM 8603 C C . TYR D 1 130 ? 55.244 13.938 -3.374 1.00 36.90 124 TYR D C 1
ATOM 8604 O O . TYR D 1 130 ? 55.347 14.894 -4.149 1.00 37.16 124 TYR D O 1
ATOM 8613 N N . LYS D 1 131 ? 55.003 12.696 -3.772 1.00 34.17 125 LYS D N 1
ATOM 8614 C CA . LYS D 1 131 ? 54.784 12.334 -5.163 1.00 34.08 125 LYS D CA 1
ATOM 8615 C C . LYS D 1 131 ? 53.453 11.610 -5.276 1.00 37.80 125 LYS D C 1
ATOM 8616 O O . LYS D 1 131 ? 53.227 10.605 -4.593 1.00 39.93 125 LYS D O 1
ATOM 8622 N N . ILE D 1 132 ? 52.580 12.114 -6.138 1.00 38.51 126 ILE D N 1
ATOM 8623 C CA . ILE D 1 132 ? 51.302 11.479 -6.415 1.00 39.80 126 ILE D CA 1
ATOM 8624 C C . ILE D 1 132 ? 51.422 10.793 -7.766 1.00 37.61 126 ILE D C 1
ATOM 8625 O O . ILE D 1 132 ? 51.595 11.457 -8.795 1.00 37.72 126 ILE D O 1
ATOM 8630 N N . ALA D 1 133 ? 51.330 9.466 -7.762 1.00 35.58 127 ALA D N 1
ATOM 8631 C CA . ALA D 1 133 ? 51.452 8.702 -8.991 1.00 32.84 127 ALA D CA 1
ATOM 8632 C C . ALA D 1 133 ? 50.280 8.998 -9.923 1.00 33.09 127 ALA D C 1
ATOM 8633 O O . ALA D 1 133 ? 49.234 9.514 -9.514 1.00 33.05 127 ALA D O 1
ATOM 8635 N N . SER D 1 134 ? 50.470 8.661 -11.201 1.00 34.38 128 SER D N 1
ATOM 8636 C CA . SER D 1 134 ? 49.460 8.969 -12.208 1.00 40.27 128 SER D CA 1
ATOM 8637 C C . SER D 1 134 ? 48.117 8.338 -11.859 1.00 42.63 128 SER D C 1
ATOM 8638 O O . SER D 1 134 ? 47.063 8.946 -12.073 1.00 45.74 128 SER D O 1
ATOM 8641 N N . PHE D 1 135 ? 48.136 7.119 -11.320 1.00 41.09 129 PHE D N 1
ATOM 8642 C CA . PHE D 1 135 ? 46.895 6.406 -11.039 1.00 41.39 129 PHE D CA 1
ATOM 8643 C C . PHE D 1 135 ? 46.101 7.033 -9.900 1.00 38.50 129 PHE D C 1
ATOM 8644 O O . PHE D 1 135 ? 44.891 6.801 -9.810 1.00 37.86 129 PHE D O 1
ATOM 8652 N N . GLU D 1 136 ? 46.747 7.801 -9.027 1.00 36.64 130 GLU D N 1
ATOM 8653 C CA . GLU D 1 136 ? 46.058 8.463 -7.927 1.00 37.39 130 GLU D CA 1
ATOM 8654 C C . GLU D 1 136 ? 45.656 9.893 -8.249 1.00 37.62 130 GLU D C 1
ATOM 8655 O O . GLU D 1 136 ? 45.090 10.569 -7.384 1.00 31.09 130 GLU D O 1
ATOM 8661 N N . ALA D 1 137 ? 45.920 10.364 -9.470 1.00 37.11 131 ALA D N 1
ATOM 8662 C CA . ALA D 1 137 ? 45.669 11.764 -9.797 1.00 38.98 131 ALA D CA 1
ATOM 8663 C C . ALA D 1 137 ? 44.182 12.089 -9.839 1.00 41.09 131 ALA D C 1
ATOM 8664 O O . ALA D 1 137 ? 43.805 13.254 -9.670 1.00 41.16 131 ALA D O 1
ATOM 8666 N N . ASN D 1 138 ? 43.331 11.101 -10.101 1.00 39.04 132 ASN D N 1
ATOM 8667 C CA . ASN D 1 138 ? 41.897 11.345 -10.184 1.00 41.01 132 ASN D CA 1
ATOM 8668 C C . ASN D 1 138 ? 41.173 11.230 -8.843 1.00 34.14 132 ASN D C 1
ATOM 8669 O O . ASN D 1 138 ? 39.954 11.420 -8.805 1.00 35.18 132 ASN D O 1
ATOM 8674 N N . ASP D 1 139 ? 41.874 10.937 -7.746 1.00 33.15 133 ASP D N 1
ATOM 8675 C CA . ASP D 1 139 ? 41.253 10.810 -6.422 1.00 43.98 133 ASP D CA 1
ATOM 8676 C C . ASP D 1 139 ? 41.413 12.127 -5.670 1.00 42.21 133 ASP D C 1
ATOM 8677 O O . ASP D 1 139 ? 42.461 12.388 -5.077 1.00 44.81 133 ASP D O 1
ATOM 8682 N N . GLU D 1 140 ? 40.353 12.941 -5.662 1.00 38.78 134 GLU D N 1
ATOM 8683 C CA . GLU D 1 140 ? 40.437 14.274 -5.068 1.00 37.94 134 GLU D CA 1
ATOM 8684 C C . GLU D 1 140 ? 40.621 14.220 -3.555 1.00 35.94 134 GLU D C 1
ATOM 8685 O O . GLU D 1 140 ? 41.306 15.075 -2.982 1.00 35.98 134 GLU D O 1
ATOM 8691 N N . ASN D 1 141 ? 40.002 13.249 -2.881 1.00 36.47 135 ASN D N 1
ATOM 8692 C CA . ASN D 1 141 ? 40.179 13.155 -1.434 1.00 39.64 135 ASN D CA 1
ATOM 8693 C C . ASN D 1 141 ? 41.610 12.779 -1.076 1.00 38.96 135 ASN D C 1
ATOM 8694 O O . ASN D 1 141 ? 42.165 13.287 -0.095 1.00 40.69 135 ASN D O 1
ATOM 8699 N N . PHE D 1 142 ? 42.224 11.890 -1.859 1.00 37.03 136 PHE D N 1
ATOM 8700 C CA . PHE D 1 142 ? 43.634 11.579 -1.650 1.00 32.83 136 PHE D CA 1
ATOM 8701 C C . PHE D 1 142 ? 44.514 12.774 -1.993 1.00 31.19 136 PHE D C 1
ATOM 8702 O O . PHE D 1 142 ? 45.485 13.060 -1.282 1.00 32.16 136 PHE D O 1
ATOM 8710 N N . VAL D 1 143 ? 44.194 13.481 -3.081 1.00 30.79 137 VAL D N 1
ATOM 8711 C CA . VAL D 1 143 ? 44.970 14.659 -3.468 1.00 34.30 137 VAL D CA 1
ATOM 8712 C C . VAL D 1 143 ? 44.844 15.754 -2.415 1.00 35.22 137 VAL D C 1
ATOM 8713 O O . VAL D 1 143 ? 45.826 16.427 -2.080 1.00 29.98 137 VAL D O 1
ATOM 8717 N N . ARG D 1 144 ? 43.637 15.950 -1.875 1.00 31.61 138 ARG D N 1
ATOM 8718 C CA . ARG D 1 144 ? 43.448 16.954 -0.832 1.00 39.08 138 ARG D CA 1
ATOM 8719 C C . ARG D 1 144 ? 44.242 16.600 0.419 1.00 38.21 138 ARG D C 1
ATOM 8720 O O . ARG D 1 144 ? 44.803 17.480 1.081 1.00 37.86 138 ARG D O 1
ATOM 8728 N N . LEU D 1 145 ? 44.293 15.312 0.761 1.00 39.89 139 LEU D N 1
ATOM 8729 C CA . LEU D 1 145 ? 45.051 14.877 1.928 1.00 43.04 139 LEU D CA 1
ATOM 8730 C C . LEU D 1 145 ? 46.533 15.193 1.777 1.00 42.15 139 LEU D C 1
ATOM 8731 O O . LEU D 1 145 ? 47.197 15.571 2.748 1.00 44.04 139 LEU D O 1
ATOM 8736 N N . ILE D 1 146 ? 47.066 15.049 0.564 1.00 41.46 140 ILE D N 1
ATOM 8737 C CA . ILE D 1 146 ? 48.482 15.310 0.333 1.00 38.17 140 ILE D CA 1
ATOM 8738 C C . ILE D 1 146 ? 48.762 16.809 0.304 1.00 40.04 140 ILE D C 1
ATOM 8739 O O . ILE D 1 146 ? 49.794 17.270 0.805 1.00 39.58 140 ILE D O 1
ATOM 8744 N N . ALA D 1 147 ? 47.843 17.594 -0.262 1.00 39.56 141 ALA D N 1
ATOM 8745 C CA . ALA D 1 147 ? 48.043 19.037 -0.323 1.00 39.50 141 ALA D CA 1
ATOM 8746 C C . ALA D 1 147 ? 48.032 19.664 1.064 1.00 41.41 141 ALA D C 1
ATOM 8747 O O . ALA D 1 147 ? 48.733 20.656 1.298 1.00 40.74 141 ALA D O 1
ATOM 8749 N N . LYS D 1 148 ? 47.257 19.103 1.997 1.00 42.60 142 LYS D N 1
ATOM 8750 C CA . LYS D 1 148 ? 47.209 19.648 3.349 1.00 46.13 142 LYS D CA 1
ATOM 8751 C C . LYS D 1 148 ? 48.529 19.507 4.094 1.00 48.45 142 LYS D C 1
ATOM 8752 O O . LYS D 1 148 ? 48.676 20.102 5.167 1.00 50.52 142 LYS D O 1
ATOM 8758 N N . GLU D 1 149 ? 49.489 18.751 3.560 1.00 50.80 143 GLU D N 1
ATOM 8759 C CA . GLU D 1 149 ? 50.788 18.592 4.202 1.00 54.76 143 GLU D CA 1
ATOM 8760 C C . GLU D 1 149 ? 51.709 19.794 4.031 1.00 56.17 143 GLU D C 1
ATOM 8761 O O . GLU D 1 149 ? 52.747 19.848 4.701 1.00 55.45 143 GLU D O 1
ATOM 8767 N N . LYS D 1 150 ? 51.363 20.740 3.151 1.00 61.90 144 LYS D N 1
ATOM 8768 C CA . LYS D 1 150 ? 52.115 21.984 2.963 1.00 61.38 144 LYS D CA 1
ATOM 8769 C C . LYS D 1 150 ? 53.547 21.734 2.489 1.00 57.25 144 LYS D C 1
ATOM 8770 O O . LYS D 1 150 ? 54.455 22.515 2.787 1.00 58.14 144 LYS D O 1
ATOM 8776 N N . LYS D 1 151 ? 53.759 20.652 1.750 1.00 51.30 145 LYS D N 1
ATOM 8777 C CA . LYS D 1 151 ? 55.046 20.310 1.172 1.00 44.44 145 LYS D CA 1
ATOM 8778 C C . LYS D 1 151 ? 54.965 20.312 -0.350 1.00 38.78 145 LYS D C 1
ATOM 8779 O O . LYS D 1 151 ? 53.882 20.154 -0.927 1.00 38.27 145 LYS D O 1
ATOM 8785 N N . PRO D 1 152 ? 56.092 20.502 -1.032 1.00 36.07 146 PRO D N 1
ATOM 8786 C CA . PRO D 1 152 ? 56.098 20.400 -2.497 1.00 32.89 146 PRO D CA 1
ATOM 8787 C C . PRO D 1 152 ? 55.571 19.049 -2.951 1.00 30.57 146 PRO D C 1
ATOM 8788 O O . PRO D 1 152 ? 56.043 18.000 -2.514 1.00 30.44 146 PRO D O 1
ATOM 8792 N N . THR D 1 153 ? 54.575 19.075 -3.829 1.00 32.60 147 THR D N 1
ATOM 8793 C CA . THR D 1 153 ? 53.932 17.852 -4.290 1.00 32.29 147 THR D CA 1
ATOM 8794 C C . THR D 1 153 ? 54.131 17.701 -5.792 1.00 33.48 147 THR D C 1
ATOM 8795 O O . THR D 1 153 ? 53.780 18.600 -6.564 1.00 32.76 147 THR D O 1
ATOM 8799 N N . ILE D 1 154 ? 54.706 16.572 -6.196 1.00 34.78 148 ILE D N 1
ATOM 8800 C CA . ILE D 1 154 ? 54.891 16.230 -7.600 1.00 34.31 148 ILE D CA 1
ATOM 8801 C C . ILE D 1 154 ? 53.782 15.272 -8.024 1.00 38.61 148 ILE D C 1
ATOM 8802 O O . ILE D 1 154 ? 53.529 14.265 -7.352 1.00 41.62 148 ILE D O 1
ATOM 8807 N N . VAL D 1 155 ? 53.101 15.595 -9.122 1.00 38.27 149 VAL D N 1
ATOM 8808 C CA . VAL D 1 155 ? 51.976 14.803 -9.607 1.00 36.92 149 VAL D CA 1
ATOM 8809 C C . VAL D 1 155 ? 52.248 14.389 -11.047 1.00 40.23 149 VAL D C 1
ATOM 8810 O O . VAL D 1 155 ? 52.565 15.233 -11.894 1.00 42.73 149 VAL D O 1
ATOM 8814 N N . SER D 1 156 ? 52.110 13.094 -11.323 1.00 39.99 150 SER D N 1
ATOM 8815 C CA . SER D 1 156 ? 52.232 12.562 -12.674 1.00 38.48 150 SER D CA 1
ATOM 8816 C C . SER D 1 156 ? 50.890 12.684 -13.386 1.00 35.23 150 SER D C 1
ATOM 8817 O O . SER D 1 156 ? 49.862 12.247 -12.861 1.00 39.47 150 SER D O 1
ATOM 8820 N N . THR D 1 157 ? 50.901 13.275 -14.581 1.00 31.86 151 THR D N 1
ATOM 8821 C CA . THR D 1 157 ? 49.680 13.543 -15.334 1.00 29.93 151 THR D CA 1
ATOM 8822 C C . THR D 1 157 ? 49.393 12.486 -16.392 1.00 30.49 151 THR D C 1
ATOM 8823 O O . THR D 1 157 ? 48.685 12.775 -17.362 1.00 35.62 151 THR D O 1
ATOM 8827 N N . GLY D 1 158 ? 49.918 11.271 -16.224 1.00 28.95 152 GLY D N 1
ATOM 8828 C CA . GLY D 1 158 ? 49.845 10.284 -17.290 1.00 27.36 152 GLY D CA 1
ATOM 8829 C C . GLY D 1 158 ? 48.429 9.926 -17.708 1.00 28.04 152 GLY D C 1
ATOM 8830 O O . GLY D 1 158 ? 48.138 9.817 -18.902 1.00 30.17 152 GLY D O 1
ATOM 8831 N N . ILE D 1 159 ? 47.527 9.748 -16.741 1.00 27.65 153 ILE D N 1
ATOM 8832 C CA . ILE D 1 159 ? 46.156 9.335 -17.039 1.00 29.99 153 ILE D CA 1
ATOM 8833 C C . ILE D 1 159 ? 45.113 10.380 -16.675 1.00 29.78 153 ILE D C 1
ATOM 8834 O O . ILE D 1 159 ? 43.926 10.167 -16.965 1.00 30.27 153 ILE D O 1
ATOM 8839 N N . ALA D 1 160 ? 45.497 11.471 -16.017 1.00 30.99 154 ALA D N 1
ATOM 8840 C CA . ALA D 1 160 ? 44.520 12.460 -15.579 1.00 28.70 154 ALA D CA 1
ATOM 8841 C C . ALA D 1 160 ? 43.994 13.278 -16.751 1.00 31.24 154 ALA D C 1
ATOM 8842 O O . ALA D 1 160 ? 44.741 13.648 -17.663 1.00 34.86 154 ALA D O 1
ATOM 8844 N N . THR D 1 161 ? 42.696 13.571 -16.710 1.00 31.95 155 THR D N 1
ATOM 8845 C CA . THR D 1 161 ? 42.080 14.441 -17.697 1.00 37.25 155 THR D CA 1
ATOM 8846 C C . THR D 1 161 ? 42.281 15.902 -17.307 1.00 37.59 155 THR D C 1
ATOM 8847 O O . THR D 1 161 ? 42.732 16.225 -16.203 1.00 39.97 155 THR D O 1
ATOM 8851 N N . GLU D 1 162 ? 41.947 16.795 -18.244 1.00 38.42 156 GLU D N 1
ATOM 8852 C CA . GLU D 1 162 ? 42.062 18.224 -17.971 1.00 39.01 156 GLU D CA 1
ATOM 8853 C C . GLU D 1 162 ? 41.186 18.634 -16.796 1.00 40.62 156 GLU D C 1
ATOM 8854 O O . GLU D 1 162 ? 41.621 19.404 -15.933 1.00 41.77 156 GLU D O 1
ATOM 8860 N N . GLU D 1 163 ? 39.954 18.116 -16.732 1.00 40.34 157 GLU D N 1
ATOM 8861 C CA . GLU D 1 163 ? 39.083 18.436 -15.605 1.00 39.52 157 GLU D CA 1
ATOM 8862 C C . GLU D 1 163 ? 39.711 17.999 -14.289 1.00 38.57 157 GLU D C 1
ATOM 8863 O O . GLU D 1 163 ? 39.657 18.729 -13.292 1.00 40.15 157 GLU D O 1
ATOM 8869 N N . GLU D 1 164 ? 40.341 16.822 -14.276 1.00 37.58 158 GLU D N 1
ATOM 8870 C CA . GLU D 1 164 ? 40.972 16.339 -13.053 1.00 36.71 158 GLU D CA 1
ATOM 8871 C C . GLU D 1 164 ? 42.179 17.191 -12.686 1.00 36.67 158 GLU D C 1
ATOM 8872 O O . GLU D 1 164 ? 42.425 17.452 -11.503 1.00 37.24 158 GLU D O 1
ATOM 8878 N N . LEU D 1 165 ? 42.943 17.636 -13.688 1.00 36.29 159 LEU D N 1
ATOM 8879 C CA . LEU D 1 165 ? 44.088 18.499 -13.417 1.00 33.10 159 LEU D CA 1
ATOM 8880 C C . LEU D 1 165 ? 43.649 19.838 -12.835 1.00 33.85 159 LEU D C 1
ATOM 8881 O O . LEU D 1 165 ? 44.308 20.379 -11.939 1.00 33.06 159 LEU D O 1
ATOM 8886 N N . PHE D 1 166 ? 42.530 20.384 -13.323 1.00 34.40 160 PHE D N 1
ATOM 8887 C CA . PHE D 1 166 ? 42.035 21.646 -12.785 1.00 32.94 160 PHE D CA 1
ATOM 8888 C C . PHE D 1 166 ? 41.624 21.505 -11.325 1.00 38.46 160 PHE D C 1
ATOM 8889 O O . PHE D 1 166 ? 41.915 22.382 -10.503 1.00 40.65 160 PHE D O 1
ATOM 8897 N N . LYS D 1 167 ? 40.972 20.392 -10.977 1.00 37.25 161 LYS D N 1
ATOM 8898 C CA . LYS D 1 167 ? 40.568 20.179 -9.591 1.00 38.27 161 LYS D CA 1
ATOM 8899 C C . LYS D 1 167 ? 41.772 20.054 -8.669 1.00 39.97 161 LYS D C 1
ATOM 8900 O O . LYS D 1 167 ? 41.716 20.494 -7.515 1.00 43.45 161 LYS D O 1
ATOM 8906 N N . ILE D 1 168 ? 42.867 19.466 -9.156 1.00 38.90 162 ILE D N 1
ATOM 8907 C CA . ILE D 1 168 ? 44.086 19.408 -8.356 1.00 39.84 162 ILE D CA 1
ATOM 8908 C C . ILE D 1 168 ? 44.605 20.812 -8.080 1.00 41.85 162 ILE D C 1
ATOM 8909 O O . ILE D 1 168 ? 45.028 21.126 -6.960 1.00 43.66 162 ILE D O 1
ATOM 8914 N N . CYS D 1 169 ? 44.562 21.687 -9.088 1.00 40.82 163 CYS D N 1
ATOM 8915 C CA . CYS D 1 169 ? 45.034 23.054 -8.897 1.00 39.83 163 CYS D CA 1
ATOM 8916 C C . CYS D 1 169 ? 44.190 23.784 -7.863 1.00 43.13 163 CYS D C 1
ATOM 8917 O O . CYS D 1 169 ? 44.723 24.416 -6.944 1.00 44.27 163 CYS D O 1
ATOM 8920 N N . GLU D 1 170 ? 42.864 23.699 -7.996 1.00 45.36 164 GLU D N 1
ATOM 8921 C CA . GLU D 1 170 ? 41.978 24.354 -7.040 1.00 50.24 164 GLU D CA 1
ATOM 8922 C C . GLU D 1 170 ? 42.178 23.811 -5.632 1.00 49.68 164 GLU D C 1
ATOM 8923 O O . GLU D 1 170 ? 42.134 24.571 -4.658 1.00 50.13 164 GLU D O 1
ATOM 8929 N N . ILE D 1 171 ? 42.395 22.497 -5.505 1.00 48.09 165 ILE D N 1
ATOM 8930 C CA . ILE D 1 171 ? 42.608 21.899 -4.187 1.00 49.70 165 ILE D CA 1
ATOM 8931 C C . ILE D 1 171 ? 43.883 22.444 -3.556 1.00 50.14 165 ILE D C 1
ATOM 8932 O O . ILE D 1 171 ? 43.906 22.814 -2.375 1.00 50.65 165 ILE D O 1
ATOM 8937 N N . PHE D 1 172 ? 44.965 22.507 -4.337 1.00 50.14 166 PHE D N 1
ATOM 8938 C CA . PHE D 1 172 ? 46.210 23.059 -3.814 1.00 49.48 166 PHE D CA 1
ATOM 8939 C C . PHE D 1 172 ? 46.068 24.549 -3.535 1.00 50.63 166 PHE D C 1
ATOM 8940 O O . PHE D 1 172 ? 46.657 25.067 -2.578 1.00 53.79 166 PHE D O 1
ATOM 8948 N N . LYS D 1 173 ? 45.294 25.255 -4.364 1.00 46.70 167 LYS D N 1
ATOM 8949 C CA . LYS D 1 173 ? 44.977 26.650 -4.077 1.00 45.35 167 LYS D CA 1
ATOM 8950 C C . LYS D 1 173 ? 44.088 26.775 -2.845 1.00 47.96 167 LYS D C 1
ATOM 8951 O O . LYS D 1 173 ? 44.262 27.698 -2.039 1.00 52.92 167 LYS D O 1
ATOM 8953 N N . GLU D 1 174 ? 43.130 25.859 -2.678 1.00 46.81 168 GLU D N 1
ATOM 8954 C CA . GLU D 1 174 ? 42.276 25.894 -1.495 1.00 49.90 168 GLU D CA 1
ATOM 8955 C C . GLU D 1 174 ? 43.087 25.688 -0.222 1.00 50.30 168 GLU D C 1
ATOM 8956 O O . GLU D 1 174 ? 42.905 26.404 0.769 1.00 54.35 168 GLU D O 1
ATOM 8962 N N . GLU D 1 175 ? 43.991 24.714 -0.228 1.00 49.22 169 GLU D N 1
ATOM 8963 C CA . GLU D 1 175 ? 44.795 24.412 0.946 1.00 48.87 169 GLU D CA 1
ATOM 8964 C C . GLU D 1 175 ? 46.040 25.284 1.037 1.00 49.87 169 GLU D C 1
ATOM 8965 O O . GLU D 1 175 ? 46.890 25.037 1.897 1.00 48.60 169 GLU D O 1
ATOM 8971 N N . LYS D 1 176 ? 46.158 26.295 0.171 1.00 50.74 170 LYS D N 1
ATOM 8972 C CA . LYS D 1 176 ? 47.258 27.260 0.208 1.00 49.16 170 LYS D CA 1
ATOM 8973 C C . LYS D 1 176 ? 48.613 26.566 0.105 1.00 47.39 170 LYS D C 1
ATOM 8974 O O . LYS D 1 176 ? 49.558 26.894 0.825 1.00 50.39 170 LYS D O 1
ATOM 8980 N N . ASN D 1 177 ? 48.704 25.592 -0.794 1.00 43.09 171 ASN D N 1
ATOM 8981 C CA . ASN D 1 177 ? 49.973 24.943 -1.088 1.00 43.71 171 ASN D CA 1
ATOM 8982 C C . ASN D 1 177 ? 50.398 25.350 -2.492 1.00 46.82 171 ASN D C 1
ATOM 8983 O O . ASN D 1 177 ? 49.835 24.847 -3.479 1.00 44.27 171 ASN D O 1
ATOM 8988 N N . PRO D 1 178 ? 51.389 26.234 -2.635 1.00 49.90 172 PRO D N 1
ATOM 8989 C CA . PRO D 1 178 ? 51.751 26.745 -3.959 1.00 50.12 172 PRO D CA 1
ATOM 8990 C C . PRO D 1 178 ? 52.781 25.916 -4.704 1.00 51.63 172 PRO D C 1
ATOM 8991 O O . PRO D 1 178 ? 53.037 26.200 -5.883 1.00 53.68 172 PRO D O 1
ATOM 8995 N N . ASP D 1 179 ? 53.382 24.914 -4.063 1.00 54.83 173 ASP D N 1
ATOM 8996 C CA . ASP D 1 179 ? 54.456 24.142 -4.686 1.00 55.62 173 ASP D CA 1
ATOM 8997 C C . ASP D 1 179 ? 53.848 22.900 -5.330 1.00 52.10 173 ASP D C 1
ATOM 8998 O O . ASP D 1 179 ? 53.952 21.778 -4.831 1.00 55.78 173 ASP D O 1
ATOM 9003 N N . LEU D 1 180 ? 53.210 23.113 -6.475 1.00 46.76 174 LEU D N 1
ATOM 9004 C CA . LEU D 1 180 ? 52.605 22.042 -7.249 1.00 39.75 174 LEU D CA 1
ATOM 9005 C C . LEU D 1 180 ? 53.391 21.858 -8.537 1.00 36.32 174 LEU D C 1
ATOM 9006 O O . LEU D 1 180 ? 53.623 22.826 -9.269 1.00 35.67 174 LEU D O 1
ATOM 9011 N N . ILE D 1 181 ? 53.791 20.620 -8.812 1.00 34.75 175 ILE D N 1
ATOM 9012 C CA . ILE D 1 181 ? 54.548 20.278 -10.009 1.00 29.54 175 ILE D CA 1
ATOM 9013 C C . ILE D 1 181 ? 53.786 19.201 -10.764 1.00 23.92 175 ILE D C 1
ATOM 9014 O O . ILE D 1 181 ? 53.366 18.200 -10.171 1.00 26.01 175 ILE D O 1
ATOM 9019 N N . PHE D 1 182 ? 53.613 19.405 -12.064 1.00 23.78 176 PHE D N 1
ATOM 9020 C CA . PHE D 1 182 ? 52.964 18.444 -12.943 1.00 30.44 176 PHE D CA 1
ATOM 9021 C C . PHE D 1 182 ? 54.020 17.825 -13.842 1.00 31.18 176 PHE D C 1
ATOM 9022 O O . PHE D 1 182 ? 54.809 18.544 -14.462 1.00 35.08 176 PHE D O 1
ATOM 9030 N N . LEU D 1 183 ? 54.013 16.503 -13.944 1.00 26.46 177 LEU D N 1
ATOM 9031 C CA . LEU D 1 183 ? 54.951 15.805 -14.807 1.00 23.31 177 LEU D CA 1
ATOM 9032 C C . LEU D 1 183 ? 54.231 15.329 -16.057 1.00 23.58 177 LEU D C 1
ATOM 9033 O O . LEU D 1 183 ? 53.103 14.833 -15.987 1.00 22.71 177 LEU D O 1
ATOM 9038 N N . LYS D 1 184 ? 54.883 15.496 -17.200 1.00 22.56 178 LYS D N 1
ATOM 9039 C CA . LYS D 1 184 ? 54.441 14.849 -18.422 1.00 26.71 178 LYS D CA 1
ATOM 9040 C C . LYS D 1 184 ? 55.039 13.446 -18.429 1.00 31.80 178 LYS D C 1
ATOM 9041 O O . LYS D 1 184 ? 56.226 13.272 -18.133 1.00 34.22 178 LYS D O 1
ATOM 9047 N N . CYS D 1 185 ? 54.219 12.447 -18.739 1.00 34.26 179 CYS D N 1
ATOM 9048 C CA . CYS D 1 185 ? 54.655 11.057 -18.748 1.00 32.87 179 CYS D CA 1
ATOM 9049 C C . CYS D 1 185 ? 54.922 10.581 -20.166 1.00 38.67 179 CYS D C 1
ATOM 9050 O O . CYS D 1 185 ? 54.180 10.910 -21.097 1.00 42.80 179 CYS D O 1
ATOM 9053 N N . THR D 1 186 ? 55.987 9.804 -20.322 1.00 45.00 180 THR D N 1
ATOM 9054 C CA . THR D 1 186 ? 56.276 9.105 -21.565 1.00 45.80 180 THR D CA 1
ATOM 9055 C C . THR D 1 186 ? 56.254 7.613 -21.272 1.00 45.75 180 THR D C 1
ATOM 9056 O O . THR D 1 186 ? 56.919 7.152 -20.338 1.00 47.81 180 THR D O 1
ATOM 9060 N N . SER D 1 187 ? 55.479 6.866 -22.053 1.00 41.94 181 SER D N 1
ATOM 9061 C CA . SER D 1 187 ? 55.339 5.438 -21.815 1.00 42.54 181 SER D CA 1
ATOM 9062 C C . SER D 1 187 ? 56.563 4.673 -22.318 1.00 41.36 181 SER D C 1
ATOM 9063 O O . SER D 1 187 ? 57.316 5.136 -23.179 1.00 42.46 181 SER D O 1
ATOM 9066 N N . ALA D 1 188 ? 56.761 3.485 -21.755 1.00 40.44 182 ALA D N 1
ATOM 9067 C CA . ALA D 1 188 ? 57.866 2.636 -22.165 1.00 44.28 182 ALA D CA 1
ATOM 9068 C C . ALA D 1 188 ? 57.505 1.894 -23.450 1.00 32.10 182 ALA D C 1
ATOM 9069 O O . ALA D 1 188 ? 56.359 1.904 -23.901 1.00 35.64 182 ALA D O 1
ATOM 9071 N N . TYR D 1 189 ? 58.499 1.240 -24.038 1.00 33.43 183 TYR D N 1
ATOM 9072 C CA . TYR D 1 189 ? 58.247 0.414 -25.209 1.00 40.76 183 TYR D CA 1
ATOM 9073 C C . TYR D 1 189 ? 57.114 -0.567 -24.904 1.00 39.91 183 TYR D C 1
ATOM 9074 O O . TYR D 1 189 ? 57.024 -1.070 -23.777 1.00 41.11 183 TYR D O 1
ATOM 9083 N N . PRO D 1 190 ? 56.227 -0.862 -25.870 1.00 39.14 184 PRO D N 1
ATOM 9084 C CA . PRO D 1 190 ? 56.268 -0.482 -27.288 1.00 39.97 184 PRO D CA 1
ATOM 9085 C C . PRO D 1 190 ? 55.822 0.937 -27.650 1.00 40.89 184 PRO D C 1
ATOM 9086 O O . PRO D 1 190 ? 55.529 1.167 -28.825 1.00 39.39 184 PRO D O 1
ATOM 9090 N N . ALA D 1 191 ? 55.745 1.854 -26.686 1.00 47.07 185 ALA D N 1
ATOM 9091 C CA . ALA D 1 191 ? 55.405 3.232 -27.021 1.00 54.66 185 ALA D CA 1
ATOM 9092 C C . ALA D 1 191 ? 56.432 3.820 -27.982 1.00 60.00 185 ALA D C 1
ATOM 9093 O O . ALA D 1 191 ? 57.644 3.679 -27.794 1.00 64.77 185 ALA D O 1
ATOM 9095 N N . ALA D 1 192 ? 55.935 4.496 -29.007 1.00 60.69 186 ALA D N 1
ATOM 9096 C CA . ALA D 1 192 ? 56.761 5.085 -30.046 1.00 62.89 186 ALA D CA 1
ATOM 9097 C C . ALA D 1 192 ? 57.222 6.478 -29.629 1.00 62.10 186 ALA D C 1
ATOM 9098 O O . ALA D 1 192 ? 56.631 7.119 -28.756 1.00 63.30 186 ALA D O 1
ATOM 9100 N N . ILE D 1 193 ? 58.297 6.948 -30.268 1.00 51.00 187 ILE D N 1
ATOM 9101 C CA . ILE D 1 193 ? 58.779 8.294 -29.978 1.00 42.38 187 ILE D CA 1
ATOM 9102 C C . ILE D 1 193 ? 57.738 9.331 -30.378 1.00 40.86 187 ILE D C 1
ATOM 9103 O O . ILE D 1 193 ? 57.643 10.398 -29.759 1.00 38.53 187 ILE D O 1
ATOM 9108 N N . GLU D 1 194 ? 56.936 9.033 -31.406 1.00 41.76 188 GLU D N 1
ATOM 9109 C CA . GLU D 1 194 ? 55.875 9.938 -31.839 1.00 40.34 188 GLU D CA 1
ATOM 9110 C C . GLU D 1 194 ? 54.792 10.106 -30.783 1.00 38.22 188 GLU D C 1
ATOM 9111 O O . GLU D 1 194 ? 54.075 11.113 -30.798 1.00 37.07 188 GLU D O 1
ATOM 9117 N N . ASP D 1 195 ? 54.638 9.137 -29.886 1.00 41.52 189 ASP D N 1
ATOM 9118 C CA . ASP D 1 195 ? 53.616 9.214 -28.853 1.00 46.18 189 ASP D CA 1
ATOM 9119 C C . ASP D 1 195 ? 54.072 10.014 -27.642 1.00 44.39 189 ASP D C 1
ATOM 9120 O O . ASP D 1 195 ? 53.305 10.152 -26.683 1.00 45.24 189 ASP D O 1
ATOM 9125 N N . MET D 1 196 ? 55.297 10.542 -27.664 1.00 41.98 190 MET D N 1
ATOM 9126 C CA . MET D 1 196 ? 55.810 11.273 -26.511 1.00 38.72 190 MET D CA 1
ATOM 9127 C C . MET D 1 196 ? 55.044 12.572 -26.298 1.00 38.00 190 MET D C 1
ATOM 9128 O O . MET D 1 196 ? 54.589 12.853 -25.184 1.00 36.65 190 MET D O 1
ATOM 9133 N N . ASN D 1 197 ? 54.881 13.368 -27.358 1.00 39.35 191 ASN D N 1
ATOM 9134 C CA . ASN D 1 197 ? 54.177 14.652 -27.297 1.00 35.70 191 ASN D CA 1
ATOM 9135 C C . ASN D 1 197 ? 54.763 15.542 -26.207 1.00 35.93 191 ASN D C 1
ATOM 9136 O O . ASN D 1 197 ? 54.058 16.044 -25.330 1.00 37.71 191 ASN D O 1
ATOM 9141 N N . LEU D 1 198 ? 56.081 15.739 -26.270 1.00 36.50 192 LEU D N 1
ATOM 9142 C CA . LEU D 1 198 ? 56.761 16.485 -25.219 1.00 34.14 192 LEU D CA 1
ATOM 9143 C C . LEU D 1 198 ? 56.379 17.959 -25.196 1.00 36.89 192 LEU D C 1
ATOM 9144 O O . LEU D 1 198 ? 56.605 18.620 -24.178 1.00 41.30 192 LEU D O 1
ATOM 9149 N N . LYS D 1 199 ? 55.780 18.488 -26.265 1.00 34.72 193 LYS D N 1
ATOM 9150 C CA . LYS D 1 199 ? 55.361 19.884 -26.231 1.00 31.86 193 LYS D CA 1
ATOM 9151 C C . LYS D 1 199 ? 54.229 20.119 -25.243 1.00 30.83 193 LYS D C 1
ATOM 9152 O O . LYS D 1 199 ? 53.942 21.277 -24.920 1.00 32.48 193 LYS D O 1
ATOM 9154 N N . GLY D 1 200 ? 53.589 19.053 -24.756 1.00 29.88 194 GLY D N 1
ATOM 9155 C CA . GLY D 1 200 ? 52.613 19.182 -23.691 1.00 28.25 194 GLY D CA 1
ATOM 9156 C C . GLY D 1 200 ? 53.203 19.687 -22.394 1.00 28.48 194 GLY D C 1
ATOM 9157 O O . GLY D 1 200 ? 52.458 20.142 -21.522 1.00 28.64 194 GLY D O 1
ATOM 9158 N N . ILE D 1 201 ? 54.530 19.608 -22.243 1.00 30.74 195 ILE D N 1
ATOM 9159 C CA . ILE D 1 201 ? 55.196 20.203 -21.087 1.00 30.70 195 ILE D CA 1
ATOM 9160 C C . ILE D 1 201 ? 54.945 21.703 -21.045 1.00 30.19 195 ILE D C 1
ATOM 9161 O O . ILE D 1 201 ? 54.667 22.273 -19.983 1.00 29.47 195 ILE D O 1
ATOM 9166 N N . VAL D 1 202 ? 55.040 22.367 -22.198 1.00 30.80 196 VAL D N 1
ATOM 9167 C CA . VAL D 1 202 ? 54.727 23.791 -22.250 1.00 32.35 196 VAL D CA 1
ATOM 9168 C C . VAL D 1 202 ? 53.261 24.011 -21.913 1.00 31.23 196 VAL D C 1
ATOM 9169 O O . VAL D 1 202 ? 52.911 24.872 -21.097 1.00 28.07 196 VAL D O 1
ATOM 9173 N N . SER D 1 203 ? 52.386 23.195 -22.504 1.00 29.69 197 SER D N 1
ATOM 9174 C CA . SER D 1 203 ? 50.955 23.347 -22.276 1.00 28.32 197 SER D CA 1
ATOM 9175 C C . SER D 1 203 ? 50.610 23.129 -20.810 1.00 34.91 197 SER D C 1
ATOM 9176 O O . SER D 1 203 ? 49.760 23.832 -20.252 1.00 28.68 197 SER D O 1
ATOM 9179 N N . LEU D 1 204 ? 51.270 22.164 -20.168 1.00 33.93 198 LEU D N 1
ATOM 9180 C CA . LEU D 1 204 ? 51.043 21.924 -18.747 1.00 31.13 198 LEU D CA 1
ATOM 9181 C C . LEU D 1 204 ? 51.418 23.141 -17.910 1.00 32.48 198 LEU D C 1
ATOM 9182 O O . LEU D 1 204 ? 50.716 23.480 -16.950 1.00 31.15 198 LEU D O 1
ATOM 9187 N N . LYS D 1 205 ? 52.518 23.813 -18.260 1.00 37.38 199 LYS D N 1
ATOM 9188 C CA . LYS D 1 205 ? 52.935 24.993 -17.506 1.00 41.26 199 LYS D CA 1
ATOM 9189 C C . LYS D 1 205 ? 51.995 26.168 -17.747 1.00 41.48 199 LYS D C 1
ATOM 9190 O O . LYS D 1 205 ? 51.617 26.874 -16.804 1.00 41.62 199 LYS D O 1
ATOM 9196 N N . GLU D 1 206 ? 51.618 26.401 -19.003 1.00 43.06 200 GLU D N 1
ATOM 9197 C CA . GLU D 1 206 ? 50.791 27.559 -19.321 1.00 47.84 200 GLU D CA 1
ATOM 9198 C C . GLU D 1 206 ? 49.373 27.397 -18.786 1.00 49.14 200 GLU D C 1
ATOM 9199 O O . GLU D 1 206 ? 48.836 28.304 -18.139 1.00 53.23 200 GLU D O 1
ATOM 9205 N N . LYS D 1 207 ? 48.755 26.241 -19.030 1.00 46.24 201 LYS D N 1
ATOM 9206 C CA . LYS D 1 207 ? 47.328 26.093 -18.756 1.00 44.87 201 LYS D CA 1
ATOM 9207 C C . LYS D 1 207 ? 47.033 26.090 -17.259 1.00 43.36 201 LYS D C 1
ATOM 9208 O O . LYS D 1 207 ? 46.043 26.685 -16.817 1.00 43.99 201 LYS D O 1
ATOM 9214 N N . PHE D 1 208 ? 47.869 25.428 -16.461 1.00 39.61 202 PHE D N 1
ATOM 9215 C CA . PHE D 1 208 ? 47.586 25.234 -15.046 1.00 37.44 202 PHE D CA 1
ATOM 9216 C C . PHE D 1 208 ? 48.472 26.063 -14.128 1.00 39.12 202 PHE D C 1
ATOM 9217 O O . PHE D 1 208 ? 48.313 25.980 -12.904 1.00 42.29 202 PHE D O 1
ATOM 9225 N N . ASN D 1 209 ? 49.395 26.851 -14.681 1.00 38.82 203 ASN D N 1
ATOM 9226 C CA . ASN D 1 209 ? 50.247 27.753 -13.904 1.00 40.71 203 ASN D CA 1
ATOM 9227 C C . ASN D 1 209 ? 50.951 27.001 -12.774 1.00 40.14 203 ASN D C 1
ATOM 9228 O O . ASN D 1 209 ? 50.900 27.381 -11.601 1.00 36.37 203 ASN D O 1
ATOM 9233 N N . VAL D 1 210 ? 51.592 25.892 -13.140 1.00 42.84 204 VAL D N 1
ATOM 9234 C CA . VAL D 1 210 ? 52.369 25.081 -12.215 1.00 44.62 204 VAL D CA 1
ATOM 9235 C C . VAL D 1 210 ? 53.756 24.885 -12.805 1.00 40.01 204 VAL D C 1
ATOM 9236 O O . VAL D 1 210 ? 53.997 25.155 -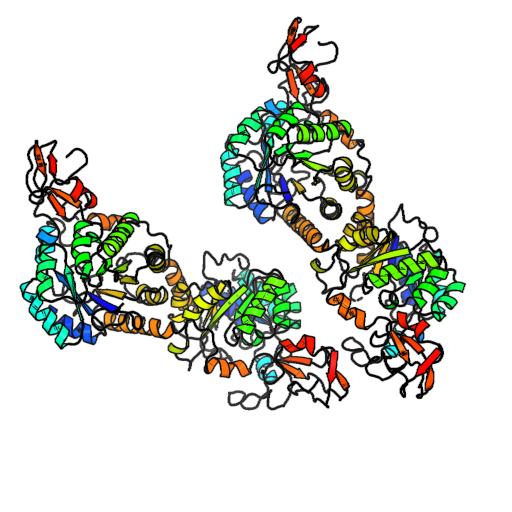13.980 1.00 38.79 204 VAL D O 1
ATOM 9240 N N . GLU D 1 211 ? 54.672 24.408 -11.971 1.00 40.12 205 GLU D N 1
ATOM 9241 C CA . GLU D 1 211 ? 55.960 23.961 -12.476 1.00 41.61 205 GLU D CA 1
ATOM 9242 C C . GLU D 1 211 ? 55.801 22.588 -13.115 1.00 42.54 205 GLU D C 1
ATOM 9243 O O . GLU D 1 211 ? 54.922 21.806 -12.746 1.00 44.47 205 GLU D O 1
ATOM 9249 N N . VAL D 1 212 ? 56.654 22.303 -14.090 1.00 38.90 206 VAL D N 1
ATOM 9250 C CA . VAL D 1 212 ? 56.502 21.116 -14.912 1.00 36.81 206 VAL D CA 1
ATOM 9251 C C . VAL D 1 212 ? 57.773 20.284 -14.852 1.00 37.40 206 VAL D C 1
ATOM 9252 O O . VAL D 1 212 ? 58.859 20.772 -14.533 1.00 39.66 206 VAL D O 1
ATOM 9256 N N . GLY D 1 213 ? 57.613 19.001 -15.158 1.00 38.31 207 GLY D N 1
ATOM 9257 C CA . GLY D 1 213 ? 58.727 18.078 -15.191 1.00 35.59 207 GLY D CA 1
ATOM 9258 C C . GLY D 1 213 ? 58.404 16.915 -16.103 1.00 33.47 207 GLY D C 1
ATOM 9259 O O . GLY D 1 213 ? 57.334 16.853 -16.714 1.00 35.01 207 GLY D O 1
ATOM 9260 N N . LEU D 1 214 ? 59.343 15.977 -16.183 1.00 30.31 208 LEU D N 1
ATOM 9261 C CA . LEU D 1 214 ? 59.219 14.839 -17.082 1.00 29.90 208 LEU D CA 1
ATOM 9262 C C . LEU D 1 214 ? 59.394 13.555 -16.292 1.00 33.13 208 LEU D C 1
ATOM 9263 O O . LEU D 1 214 ? 60.378 13.399 -15.564 1.00 37.78 208 LEU D O 1
ATOM 9268 N N . SER D 1 215 ? 58.439 12.644 -16.436 1.00 32.58 209 SER D N 1
ATOM 9269 C CA . SER D 1 215 ? 58.535 11.289 -15.902 1.00 31.02 209 SER D CA 1
ATOM 9270 C C . SER D 1 215 ? 58.803 10.368 -17.087 1.00 31.30 209 SER D C 1
ATOM 9271 O O . SER D 1 215 ? 57.893 10.054 -17.858 1.00 33.69 209 SER D O 1
ATOM 9274 N N . ASP D 1 216 ? 60.053 9.952 -17.244 1.00 32.12 210 ASP D N 1
ATOM 9275 C CA . ASP D 1 216 ? 60.500 9.278 -18.456 1.00 33.74 210 ASP D CA 1
ATOM 9276 C C . ASP D 1 216 ? 60.663 7.782 -18.209 1.00 35.39 210 ASP D C 1
ATOM 9277 O O . ASP D 1 216 ? 61.488 7.369 -17.388 1.00 35.49 210 ASP D O 1
ATOM 9282 N N . HIS D 1 217 ? 59.875 6.979 -18.921 1.00 40.11 211 HIS D N 1
ATOM 9283 C CA . HIS D 1 217 ? 60.039 5.531 -18.957 1.00 44.03 211 HIS D CA 1
ATOM 9284 C C . HIS D 1 217 ? 60.662 5.061 -20.268 1.00 42.19 211 HIS D C 1
ATOM 9285 O O . HIS D 1 217 ? 60.663 3.858 -20.551 1.00 43.89 211 HIS D O 1
ATOM 9292 N N . SER D 1 218 ? 61.195 5.983 -21.066 1.00 37.32 212 SER D N 1
ATOM 9293 C CA . SER D 1 218 ? 61.807 5.697 -22.354 1.00 36.92 212 SER D CA 1
ATOM 9294 C C . SER D 1 218 ? 63.329 5.655 -22.242 1.00 39.45 212 SER D C 1
ATOM 9295 O O . SER D 1 218 ? 63.919 6.104 -21.258 1.00 41.87 212 SER D O 1
ATOM 9298 N N . PHE D 1 219 ? 63.958 5.096 -23.272 1.00 39.12 213 PHE D N 1
ATOM 9299 C CA . PHE D 1 219 ? 65.405 4.954 -23.324 1.00 38.27 213 PHE D CA 1
ATOM 9300 C C . PHE D 1 219 ? 66.021 6.060 -24.168 1.00 40.40 213 PHE D C 1
ATOM 9301 O O . PHE D 1 219 ? 65.409 6.564 -25.113 1.00 41.96 213 PHE D O 1
ATOM 9309 N N . GLY D 1 220 ? 67.236 6.443 -23.804 1.00 40.42 214 GLY D N 1
ATOM 9310 C CA . GLY D 1 220 ? 67.981 7.451 -24.528 1.00 39.85 214 GLY D CA 1
ATOM 9311 C C . GLY D 1 220 ? 68.031 8.775 -23.788 1.00 37.78 214 GLY D C 1
ATOM 9312 O O . GLY D 1 220 ? 67.713 8.883 -22.599 1.00 31.12 214 GLY D O 1
ATOM 9313 N N . PHE D 1 221 ? 68.446 9.802 -24.530 1.00 35.66 215 PHE D N 1
ATOM 9314 C CA . PHE D 1 221 ? 68.569 11.151 -24.006 1.00 33.39 215 PHE D CA 1
ATOM 9315 C C . PHE D 1 221 ? 67.593 12.126 -24.642 1.00 32.37 215 PHE D C 1
ATOM 9316 O O . PHE D 1 221 ? 67.482 13.260 -24.167 1.00 33.85 215 PHE D O 1
ATOM 9324 N N . LEU D 1 222 ? 66.865 11.704 -25.678 1.00 35.87 216 LEU D N 1
ATOM 9325 C CA . LEU D 1 222 ? 65.986 12.613 -26.408 1.00 34.94 216 LEU D CA 1
ATOM 9326 C C . LEU D 1 222 ? 64.940 13.231 -25.489 1.00 36.23 216 LEU D C 1
ATOM 9327 O O . LEU D 1 222 ? 64.786 14.456 -25.441 1.00 38.59 216 LEU D O 1
ATOM 9332 N N . ALA D 1 223 ? 64.220 12.400 -24.741 1.00 35.00 217 ALA D N 1
ATOM 9333 C CA . ALA D 1 223 ? 63.164 12.934 -23.886 1.00 34.61 217 ALA D CA 1
ATOM 9334 C C . ALA D 1 223 ? 63.713 13.837 -22.791 1.00 31.04 217 ALA D C 1
ATOM 9335 O O . ALA D 1 223 ? 63.201 14.960 -22.641 1.00 31.64 217 ALA D O 1
ATOM 9337 N N . PRO D 1 224 ? 64.734 13.452 -22.016 1.00 30.93 218 PRO D N 1
ATOM 9338 C CA . PRO D 1 224 ? 65.206 14.376 -20.970 1.00 31.25 218 PRO D CA 1
ATOM 9339 C C . PRO D 1 224 ? 65.856 15.630 -21.530 1.00 30.17 218 PRO D C 1
ATOM 9340 O O . PRO D 1 224 ? 65.666 16.720 -20.974 1.00 27.93 218 PRO D O 1
ATOM 9344 N N . VAL D 1 225 ? 66.616 15.510 -22.621 1.00 30.27 219 VAL D N 1
ATOM 9345 C CA . VAL D 1 225 ? 67.300 16.673 -23.178 1.00 34.20 219 VAL D CA 1
ATOM 9346 C C . VAL D 1 225 ? 66.295 17.668 -23.748 1.00 34.04 219 VAL D C 1
ATOM 9347 O O . VAL D 1 225 ? 66.446 18.885 -23.586 1.00 32.93 219 VAL D O 1
ATOM 9351 N N . MET D 1 226 ? 65.256 17.175 -24.423 1.00 34.39 220 MET D N 1
ATOM 9352 C CA . MET D 1 226 ? 64.225 18.075 -24.928 1.00 33.09 220 MET D CA 1
ATOM 9353 C C . MET D 1 226 ? 63.368 18.633 -23.800 1.00 31.74 220 MET D C 1
ATOM 9354 O O . MET D 1 226 ? 62.874 19.761 -23.902 1.00 32.63 220 MET D O 1
ATOM 9359 N N . ALA D 1 227 ? 63.160 17.855 -22.735 1.00 29.48 221 ALA D N 1
ATOM 9360 C CA . ALA D 1 227 ? 62.391 18.352 -21.599 1.00 24.94 221 ALA D CA 1
ATOM 9361 C C . ALA D 1 227 ? 63.074 19.552 -20.958 1.00 25.31 221 ALA D C 1
ATOM 9362 O O . ALA D 1 227 ? 62.406 20.509 -20.549 1.00 32.86 221 ALA D O 1
ATOM 9364 N N . VAL D 1 228 ? 64.405 19.515 -20.854 1.00 33.13 222 VAL D N 1
ATOM 9365 C CA . VAL D 1 228 ? 65.146 20.656 -20.321 1.00 26.60 222 VAL D CA 1
ATOM 9366 C C . VAL D 1 228 ? 64.884 21.894 -21.166 1.00 34.76 222 VAL D C 1
ATOM 9367 O O . VAL D 1 228 ? 64.583 22.974 -20.643 1.00 27.33 222 VAL D O 1
ATOM 9371 N N . ALA D 1 229 ? 64.973 21.749 -22.490 1.00 33.11 223 ALA D N 1
ATOM 9372 C CA . ALA D 1 229 ? 64.709 22.876 -23.378 1.00 35.36 223 ALA D CA 1
ATOM 9373 C C . ALA D 1 229 ? 63.270 23.357 -23.266 1.00 35.67 223 ALA D C 1
ATOM 9374 O O . ALA D 1 229 ? 63.006 24.558 -23.391 1.00 37.63 223 ALA D O 1
ATOM 9376 N N . LEU D 1 230 ? 62.332 22.443 -23.032 1.00 34.09 224 LEU D N 1
ATOM 9377 C CA . LEU D 1 230 ? 60.923 22.792 -22.935 1.00 31.07 224 LEU D CA 1
ATOM 9378 C C . LEU D 1 230 ? 60.534 23.346 -21.570 1.00 31.08 224 LEU D C 1
ATOM 9379 O O . LEU D 1 230 ? 59.356 23.655 -21.361 1.00 32.87 224 LEU D O 1
ATOM 9384 N N . GLY D 1 231 ? 61.470 23.463 -20.637 1.00 26.34 225 GLY D N 1
ATOM 9385 C CA . GLY D 1 231 ? 61.194 24.089 -19.365 1.00 26.45 225 GLY D CA 1
ATOM 9386 C C . GLY D 1 231 ? 60.986 23.147 -18.202 1.00 29.82 225 GLY D C 1
ATOM 9387 O O . GLY D 1 231 ? 60.610 23.609 -17.118 1.00 33.56 225 GLY D O 1
ATOM 9388 N N . ALA D 1 232 ? 61.215 21.851 -18.383 1.00 26.22 226 ALA D N 1
ATOM 9389 C CA . ALA D 1 232 ? 61.032 20.913 -17.289 1.00 25.43 226 ALA D CA 1
ATOM 9390 C C . ALA D 1 232 ? 62.121 21.132 -16.254 1.00 29.22 226 ALA D C 1
ATOM 9391 O O . ALA D 1 232 ? 63.302 21.240 -16.595 1.00 34.63 226 ALA D O 1
ATOM 9393 N N . ARG D 1 233 ? 61.725 21.234 -14.989 1.00 27.87 227 ARG D N 1
ATOM 9394 C CA . ARG D 1 233 ? 62.687 21.417 -13.919 1.00 28.09 227 ARG D CA 1
ATOM 9395 C C . ARG D 1 233 ? 62.757 20.215 -12.991 1.00 29.41 227 ARG D C 1
ATOM 9396 O O . ARG D 1 233 ? 63.483 20.259 -11.992 1.00 30.19 227 ARG D O 1
ATOM 9404 N N . VAL D 1 234 ? 62.005 19.152 -13.283 1.00 27.90 228 VAL D N 1
ATOM 9405 C CA . VAL D 1 234 ? 62.063 17.896 -12.541 1.00 25.62 228 VAL D CA 1
ATOM 9406 C C . VAL D 1 234 ? 62.100 16.758 -13.553 1.00 26.54 228 VAL D C 1
ATOM 9407 O O . VAL D 1 234 ? 61.203 16.645 -14.393 1.00 27.54 228 VAL D O 1
ATOM 9411 N N . ILE D 1 235 ? 63.120 15.910 -13.472 1.00 27.13 229 ILE D N 1
ATOM 9412 C CA . ILE D 1 235 ? 63.238 14.745 -14.340 1.00 26.28 229 ILE D CA 1
ATOM 9413 C C . ILE D 1 235 ? 63.227 13.501 -13.468 1.00 28.73 229 ILE D C 1
ATOM 9414 O O . ILE D 1 235 ? 64.019 13.389 -12.526 1.00 32.48 229 ILE D O 1
ATOM 9419 N N . GLU D 1 236 ? 62.333 12.571 -13.788 1.00 30.88 230 GLU D N 1
ATOM 9420 C CA . GLU D 1 236 ? 62.122 11.361 -13.006 1.00 33.72 230 GLU D CA 1
ATOM 9421 C C . GLU D 1 236 ? 62.413 10.157 -13.887 1.00 36.27 230 GLU D C 1
ATOM 9422 O O . GLU D 1 236 ? 61.825 10.015 -14.965 1.00 41.06 230 GLU D O 1
ATOM 9428 N N . LYS D 1 237 ? 63.320 9.298 -13.431 1.00 34.36 231 LYS D N 1
ATOM 9429 C CA . LYS D 1 237 ? 63.686 8.090 -14.152 1.00 32.77 231 LYS D CA 1
ATOM 9430 C C . LYS D 1 237 ? 63.834 6.940 -13.169 1.00 32.41 231 LYS D C 1
ATOM 9431 O O . LYS D 1 237 ? 64.330 7.125 -12.055 1.00 33.90 231 LYS D O 1
ATOM 9437 N N . HIS D 1 238 ? 63.408 5.754 -13.592 1.00 30.79 232 HIS D N 1
ATOM 9438 C CA . HIS D 1 238 ? 63.521 4.574 -12.751 1.00 33.54 232 HIS D CA 1
ATOM 9439 C C . HIS D 1 238 ? 64.959 4.072 -12.721 1.00 34.88 232 HIS D C 1
ATOM 9440 O O . HIS D 1 238 ? 65.642 4.027 -13.748 1.00 36.91 232 HIS D O 1
ATOM 9447 N N . PHE D 1 239 ? 65.413 3.693 -11.532 1.00 35.69 233 PHE D N 1
ATOM 9448 C CA . PHE D 1 239 ? 66.809 3.371 -11.283 1.00 38.28 233 PHE D CA 1
ATOM 9449 C C . PHE D 1 239 ? 66.928 1.964 -10.716 1.00 42.60 233 PHE D C 1
ATOM 9450 O O . PHE D 1 239 ? 66.158 1.570 -9.835 1.00 43.49 233 PHE D O 1
ATOM 9458 N N . MET D 1 240 ? 67.908 1.218 -11.220 1.00 48.29 234 MET D N 1
ATOM 9459 C CA . MET D 1 240 ? 68.233 -0.114 -10.728 1.00 51.60 234 MET D CA 1
ATOM 9460 C C . MET D 1 240 ? 69.745 -0.249 -10.653 1.00 56.56 234 MET D C 1
ATOM 9461 O O . MET D 1 240 ? 70.477 0.365 -11.432 1.00 55.22 234 MET D O 1
ATOM 9466 N N . LEU D 1 241 ? 70.207 -1.044 -9.688 1.00 62.13 235 LEU D N 1
ATOM 9467 C CA . LEU D 1 241 ? 71.639 -1.132 -9.428 1.00 64.85 235 LEU D CA 1
ATOM 9468 C C . LEU D 1 241 ? 72.377 -1.798 -10.584 1.00 64.63 235 LEU D C 1
ATOM 9469 O O . LEU D 1 241 ? 73.399 -1.285 -11.055 1.00 67.70 235 LEU D O 1
ATOM 9474 N N . ASP D 1 242 ? 71.877 -2.935 -11.060 1.00 62.68 236 ASP D N 1
ATOM 9475 C CA . ASP D 1 242 ? 72.521 -3.655 -12.149 1.00 64.06 236 ASP D CA 1
ATOM 9476 C C . ASP D 1 242 ? 71.457 -4.260 -13.054 1.00 66.53 236 ASP D C 1
ATOM 9477 O O . ASP D 1 242 ? 70.287 -4.376 -12.681 1.00 67.47 236 ASP D O 1
ATOM 9479 N N . LYS D 1 243 ? 71.882 -4.651 -14.258 1.00 72.26 237 LYS D N 1
ATOM 9480 C CA . LYS D 1 243 ? 70.983 -5.317 -15.193 1.00 71.09 237 LYS D CA 1
ATOM 9481 C C . LYS D 1 243 ? 70.590 -6.714 -14.731 1.00 72.97 237 LYS D C 1
ATOM 9482 O O . LYS D 1 243 ? 69.747 -7.347 -15.375 1.00 72.07 237 LYS D O 1
ATOM 9484 N N . SER D 1 244 ? 71.180 -7.204 -13.639 1.00 75.21 238 SER D N 1
ATOM 9485 C CA . SER D 1 244 ? 70.792 -8.473 -13.040 1.00 77.42 238 SER D CA 1
ATOM 9486 C C . SER D 1 244 ? 69.496 -8.381 -12.245 1.00 74.73 238 SER D C 1
ATOM 9487 O O . SER D 1 244 ? 68.925 -9.422 -11.902 1.00 75.51 238 SER D O 1
ATOM 9489 N N . ILE D 1 245 ? 69.021 -7.171 -11.952 1.00 71.16 239 ILE D N 1
ATOM 9490 C CA . ILE D 1 245 ? 67.849 -6.978 -11.106 1.00 67.90 239 ILE D CA 1
ATOM 9491 C C . ILE D 1 245 ? 66.583 -7.229 -11.913 1.00 68.49 239 ILE D C 1
ATOM 9492 O O . ILE D 1 245 ? 66.441 -6.752 -13.047 1.00 68.28 239 ILE D O 1
ATOM 9497 N N . GLU D 1 246 ? 65.653 -7.983 -11.326 1.00 69.02 240 GLU D N 1
ATOM 9498 C CA . GLU D 1 246 ? 64.372 -8.297 -11.947 1.00 66.87 240 GLU D CA 1
ATOM 9499 C C . GLU D 1 246 ? 63.250 -7.731 -11.088 1.00 66.31 240 GLU D C 1
ATOM 9500 O O . GLU D 1 246 ? 63.087 -8.129 -9.929 1.00 66.53 240 GLU D O 1
ATOM 9502 N N . SER D 1 247 ? 62.481 -6.806 -11.657 1.00 65.69 241 SER D N 1
ATOM 9503 C CA . SER D 1 247 ? 61.342 -6.206 -10.977 1.00 64.46 241 SER D CA 1
ATOM 9504 C C . SER D 1 247 ? 60.277 -5.892 -12.018 1.00 64.07 241 SER D C 1
ATOM 9505 O O . SER D 1 247 ? 60.467 -6.113 -13.216 1.00 66.64 241 SER D O 1
ATOM 9507 N N . GLU D 1 248 ? 59.142 -5.370 -11.550 1.00 63.54 242 GLU D N 1
ATOM 9508 C CA . GLU D 1 248 ? 58.080 -4.984 -12.471 1.00 65.22 242 GLU D CA 1
ATOM 9509 C C . GLU D 1 248 ? 58.474 -3.793 -13.334 1.00 64.72 242 GLU D C 1
ATOM 9510 O O . GLU D 1 248 ? 57.901 -3.605 -14.413 1.00 64.07 242 GLU D O 1
ATOM 9512 N N . ASP D 1 249 ? 59.443 -2.995 -12.889 1.00 65.34 243 ASP D N 1
ATOM 9513 C CA . ASP D 1 249 ? 59.886 -1.810 -13.607 1.00 63.51 243 ASP D CA 1
ATOM 9514 C C . ASP D 1 249 ? 61.251 -1.986 -14.255 1.00 60.90 243 ASP D C 1
ATOM 9515 O O . ASP D 1 249 ? 61.735 -1.059 -14.912 1.00 57.21 243 ASP D O 1
ATOM 9520 N N . SER D 1 250 ? 61.879 -3.152 -14.092 1.00 60.48 244 SER D N 1
ATOM 9521 C CA . SER D 1 250 ? 63.234 -3.351 -14.595 1.00 59.06 244 SER D CA 1
ATOM 9522 C C . SER D 1 250 ? 63.310 -3.199 -16.107 1.00 55.09 244 SER D C 1
ATOM 9523 O O . SER D 1 250 ? 64.341 -2.767 -16.633 1.00 57.08 244 SER D O 1
ATOM 9526 N N . LYS D 1 251 ? 62.233 -3.543 -16.818 1.00 52.86 245 LYS D N 1
ATOM 9527 C CA . LYS D 1 251 ? 62.254 -3.519 -18.278 1.00 51.35 245 LYS D CA 1
ATOM 9528 C C . LYS D 1 251 ? 62.523 -2.120 -18.827 1.00 48.38 245 LYS D C 1
ATOM 9529 O O . LYS D 1 251 ? 63.158 -1.983 -19.878 1.00 50.85 245 LYS D O 1
ATOM 9535 N N . PHE D 1 252 ? 62.052 -1.074 -18.148 1.00 41.68 246 PHE D N 1
ATOM 9536 C CA . PHE D 1 252 ? 62.278 0.293 -18.600 1.00 39.90 246 PHE D CA 1
ATOM 9537 C C . PHE D 1 252 ? 63.158 1.109 -17.657 1.00 37.53 246 PHE D C 1
ATOM 9538 O O . PHE D 1 252 ? 63.194 2.338 -17.773 1.00 33.74 246 PHE D O 1
ATOM 9546 N N . SER D 1 253 ? 63.858 0.469 -16.726 1.00 39.28 247 SER D N 1
ATOM 9547 C CA . SER D 1 253 ? 64.745 1.188 -15.826 1.00 39.01 247 SER D CA 1
ATOM 9548 C C . SER D 1 253 ? 66.152 1.288 -16.413 1.00 44.10 247 SER D C 1
ATOM 9549 O O . SER D 1 253 ? 66.491 0.649 -17.411 1.00 46.90 247 SER D O 1
ATOM 9552 N N . LEU D 1 254 ? 66.972 2.122 -15.781 1.00 45.70 248 LEU D N 1
ATOM 9553 C CA . LEU D 1 254 ? 68.361 2.319 -16.168 1.00 47.60 248 LEU D CA 1
ATOM 9554 C C . LEU D 1 254 ? 69.270 1.816 -15.057 1.00 49.08 248 LEU D C 1
ATOM 9555 O O . LEU D 1 254 ? 68.978 2.013 -13.874 1.00 50.28 248 LEU D O 1
ATOM 9560 N N . ASP D 1 255 ? 70.373 1.173 -15.434 1.00 49.79 249 ASP D N 1
ATOM 9561 C CA . ASP D 1 255 ? 71.363 0.764 -14.446 1.00 52.62 249 ASP D CA 1
ATOM 9562 C C . ASP D 1 255 ? 72.222 1.974 -14.080 1.00 51.12 249 ASP D C 1
ATOM 9563 O O . ASP D 1 255 ? 71.962 3.102 -14.506 1.00 51.29 249 ASP D O 1
ATOM 9568 N N . PHE D 1 256 ? 73.260 1.747 -13.271 1.00 50.56 250 PHE D N 1
ATOM 9569 C CA . PHE D 1 256 ? 74.109 2.850 -12.832 1.00 49.04 250 PHE D CA 1
ATOM 9570 C C . PHE D 1 256 ? 74.745 3.576 -14.014 1.00 51.15 250 PHE D C 1
ATOM 9571 O O . PHE D 1 256 ? 74.786 4.812 -14.042 1.00 51.95 250 PHE D O 1
ATOM 9579 N N . ASP D 1 257 ? 75.234 2.826 -15.003 1.00 45.23 251 ASP D N 1
ATOM 9580 C CA . ASP D 1 257 ? 75.910 3.443 -16.141 1.00 45.59 251 ASP D CA 1
ATOM 9581 C C . ASP D 1 257 ? 74.936 4.246 -16.998 1.00 43.10 251 ASP D C 1
ATOM 9582 O O . ASP D 1 257 ? 75.223 5.388 -17.374 1.00 42.40 251 ASP D O 1
ATOM 9587 N N . GLU D 1 258 ? 73.779 3.664 -17.322 1.00 41.94 252 GLU D N 1
ATOM 9588 C CA . GLU D 1 258 ? 72.821 4.361 -18.176 1.00 56.94 252 GLU D CA 1
ATOM 9589 C C . GLU D 1 258 ? 72.234 5.574 -17.466 1.00 37.78 252 GLU D C 1
ATOM 9590 O O . GLU D 1 258 ? 71.960 6.599 -18.100 1.00 36.54 252 GLU D O 1
ATOM 9596 N N . PHE D 1 259 ? 72.022 5.470 -16.152 1.00 41.68 253 PHE D N 1
ATOM 9597 C CA . PHE D 1 259 ? 71.485 6.599 -15.400 1.00 35.85 253 PHE D CA 1
ATOM 9598 C C . PHE D 1 259 ? 72.506 7.721 -15.277 1.00 37.58 253 PHE D C 1
ATOM 9599 O O . PHE D 1 259 ? 72.168 8.897 -15.461 1.00 35.06 253 PHE D O 1
ATOM 9607 N N . LYS D 1 260 ? 73.763 7.378 -14.979 1.00 39.46 254 LYS D N 1
ATOM 9608 C CA . LYS D 1 260 ? 74.808 8.393 -14.906 1.00 39.30 254 LYS D CA 1
ATOM 9609 C C . LYS D 1 260 ? 74.974 9.099 -16.244 1.00 38.95 254 LYS D C 1
ATOM 9610 O O . LYS D 1 260 ? 75.133 10.324 -16.290 1.00 38.43 254 LYS D O 1
ATOM 9616 N N . ALA D 1 261 ? 74.897 8.349 -17.345 1.00 39.33 255 ALA D N 1
ATOM 9617 C CA . ALA D 1 261 ? 74.999 8.963 -18.663 1.00 39.10 255 ALA D CA 1
ATOM 9618 C C . ALA D 1 261 ? 73.825 9.897 -18.919 1.00 46.90 255 ALA D C 1
ATOM 9619 O O . ALA D 1 261 ? 73.984 10.943 -19.558 1.00 49.83 255 ALA D O 1
ATOM 9621 N N . MET D 1 262 ? 72.638 9.533 -18.430 1.00 43.03 256 MET D N 1
ATOM 9622 C CA . MET D 1 262 ? 71.481 10.407 -18.579 1.00 38.17 256 MET D CA 1
ATOM 9623 C C . MET D 1 262 ? 71.642 11.675 -17.751 1.00 38.15 256 MET D C 1
ATOM 9624 O O . MET D 1 262 ? 71.316 12.772 -18.219 1.00 38.58 256 MET D O 1
ATOM 9629 N N . VAL D 1 263 ? 72.151 11.546 -16.522 1.00 38.62 257 VAL D N 1
ATOM 9630 C CA . VAL D 1 263 ? 72.351 12.719 -15.674 1.00 39.68 257 VAL D CA 1
ATOM 9631 C C . VAL D 1 263 ? 73.307 13.692 -16.346 1.00 38.46 257 VAL D C 1
ATOM 9632 O O . VAL D 1 263 ? 73.054 14.900 -16.404 1.00 38.41 257 VAL D O 1
ATOM 9636 N N . ASP D 1 264 ? 74.413 13.175 -16.882 1.00 38.51 258 ASP D N 1
ATOM 9637 C CA . ASP D 1 264 ? 75.361 14.035 -17.578 1.00 40.53 258 ASP D CA 1
ATOM 9638 C C . ASP D 1 264 ? 74.718 14.671 -18.802 1.00 38.84 258 ASP D C 1
ATOM 9639 O O . ASP D 1 264 ? 75.007 15.826 -19.135 1.00 36.79 258 ASP D O 1
ATOM 9644 N N . ALA D 1 265 ? 73.834 13.934 -19.479 1.00 39.96 259 ALA D N 1
ATOM 9645 C CA . ALA D 1 265 ? 73.134 14.495 -20.630 1.00 41.77 259 ALA D CA 1
ATOM 9646 C C . ALA D 1 265 ? 72.204 15.624 -20.209 1.00 40.49 259 ALA D C 1
ATOM 9647 O O . ALA D 1 265 ? 72.096 16.641 -20.902 1.00 43.96 259 ALA D O 1
ATOM 9649 N N . VAL D 1 266 ? 71.523 15.464 -19.076 1.00 36.83 260 VAL D N 1
ATOM 9650 C CA . VAL D 1 266 ? 70.629 16.515 -18.610 1.00 34.79 260 VAL D CA 1
ATOM 9651 C C . VAL D 1 266 ? 71.418 17.747 -18.190 1.00 35.13 260 VAL D C 1
ATOM 9652 O O . VAL D 1 266 ? 71.046 18.879 -18.522 1.00 36.33 260 VAL D O 1
ATOM 9656 N N . ARG D 1 267 ? 72.532 17.553 -17.482 1.00 35.03 261 ARG D N 1
ATOM 9657 C CA . ARG D 1 267 ? 73.312 18.703 -17.043 1.00 33.81 261 ARG D CA 1
ATOM 9658 C C . ARG D 1 267 ? 73.913 19.441 -18.226 1.00 34.64 261 ARG D C 1
ATOM 9659 O O . ARG D 1 267 ? 74.032 20.670 -18.194 1.00 35.05 261 ARG D O 1
ATOM 9667 N N . GLN D 1 268 ? 74.294 18.709 -19.275 1.00 35.07 262 GLN D N 1
ATOM 9668 C CA . GLN D 1 268 ? 74.763 19.347 -20.499 1.00 35.86 262 GLN D CA 1
ATOM 9669 C C . GLN D 1 268 ? 73.667 20.193 -21.130 1.00 35.28 262 GLN D C 1
ATOM 9670 O O . GLN D 1 268 ? 73.929 21.300 -21.616 1.00 41.00 262 GLN D O 1
ATOM 9676 N N . ALA D 1 269 ? 72.433 19.682 -21.142 1.00 33.00 263 ALA D N 1
ATOM 9677 C CA . ALA D 1 269 ? 71.320 20.449 -21.694 1.00 31.99 263 ALA D CA 1
ATOM 9678 C C . ALA D 1 269 ? 71.066 21.716 -20.889 1.00 31.95 263 ALA D C 1
ATOM 9679 O O . ALA D 1 269 ? 70.754 22.768 -21.458 1.00 34.61 263 ALA D O 1
ATOM 9681 N N . GLU D 1 270 ? 71.205 21.637 -19.564 1.00 31.94 264 GLU D N 1
ATOM 9682 C CA . GLU D 1 270 ? 70.997 22.809 -18.719 1.00 33.39 264 GLU D CA 1
ATOM 9683 C C . GLU D 1 270 ? 71.982 23.921 -19.054 1.00 35.65 264 GLU D C 1
ATOM 9684 O O . GLU D 1 270 ? 71.594 25.082 -19.227 1.00 34.94 264 GLU D O 1
ATOM 9690 N N . SER D 1 271 ? 73.271 23.584 -19.134 1.00 38.76 265 SER D N 1
ATOM 9691 C CA . SER D 1 271 ? 74.280 24.608 -19.365 1.00 42.30 265 SER D CA 1
ATOM 9692 C C . SER D 1 271 ? 74.175 25.190 -20.765 1.00 45.34 265 SER D C 1
ATOM 9693 O O . SER D 1 271 ? 74.447 26.381 -20.960 1.00 49.28 265 SER D O 1
ATOM 9696 N N . ALA D 1 272 ? 73.774 24.382 -21.747 1.00 43.84 266 ALA D N 1
ATOM 9697 C CA . ALA D 1 272 ? 73.611 24.900 -23.098 1.00 36.62 266 ALA D CA 1
ATOM 9698 C C . ALA D 1 272 ? 72.370 25.762 -23.248 1.00 40.06 266 ALA D C 1
ATOM 9699 O O . ALA D 1 272 ? 72.235 26.451 -24.265 1.00 36.31 266 ALA D O 1
ATOM 9701 N N . LEU D 1 273 ? 71.459 25.725 -22.277 1.00 38.30 267 LEU D N 1
ATOM 9702 C CA . LEU D 1 273 ? 70.299 26.605 -22.315 1.00 38.98 267 LEU D CA 1
ATOM 9703 C C . LEU D 1 273 ? 70.698 28.048 -22.027 1.00 47.38 267 LEU D C 1
ATOM 9704 O O . LEU D 1 273 ? 70.246 28.971 -22.709 1.00 47.48 267 LEU D O 1
ATOM 9709 N N . GLY D 1 274 ? 71.561 28.256 -21.038 1.00 54.11 268 GLY D N 1
ATOM 9710 C CA . GLY D 1 274 ? 72.118 29.568 -20.741 1.00 60.72 268 GLY D CA 1
ATOM 9711 C C . GLY D 1 274 ? 71.038 30.566 -20.373 1.00 62.56 268 GLY D C 1
ATOM 9712 O O . GLY D 1 274 ? 70.030 30.220 -19.746 1.00 63.73 268 GLY D O 1
ATOM 9713 N N . ASP D 1 275 ? 71.238 31.822 -20.774 1.00 64.41 269 ASP D N 1
ATOM 9714 C CA . ASP D 1 275 ? 70.324 32.906 -20.433 1.00 67.11 269 ASP D CA 1
ATOM 9715 C C . ASP D 1 275 ? 69.604 33.421 -21.676 1.00 61.83 269 ASP D C 1
ATOM 9716 O O . ASP D 1 275 ? 70.079 33.286 -22.809 1.00 57.88 269 ASP D O 1
ATOM 9721 N N . ASP D 1 276 ? 68.451 34.049 -21.433 1.00 56.68 270 ASP D N 1
ATOM 9722 C CA . ASP D 1 276 ? 67.700 34.701 -22.501 1.00 52.17 270 ASP D CA 1
ATOM 9723 C C . ASP D 1 276 ? 68.387 35.963 -23.012 1.00 49.59 270 ASP D C 1
ATOM 9724 O O . ASP D 1 276 ? 68.201 36.330 -24.178 1.00 46.80 270 ASP D O 1
ATOM 9726 N N . LYS D 1 277 ? 69.169 36.635 -22.164 1.00 49.56 271 LYS D N 1
ATOM 9727 C CA . LYS D 1 277 ? 69.813 37.894 -22.530 1.00 49.74 271 LYS D CA 1
ATOM 9728 C C . LYS D 1 277 ? 70.552 37.785 -23.861 1.00 47.74 271 LYS D C 1
ATOM 9729 O O . LYS D 1 277 ? 71.251 36.805 -24.126 1.00 51.50 271 LYS D O 1
ATOM 9731 N N . LEU D 1 278 ? 70.379 38.804 -24.706 1.00 45.21 272 LEU D N 1
ATOM 9732 C CA . LEU D 1 278 ? 70.969 38.840 -26.039 1.00 46.05 272 LEU D CA 1
ATOM 9733 C C . LEU D 1 278 ? 72.207 39.735 -26.119 1.00 48.41 272 LEU D C 1
ATOM 9734 O O . LEU D 1 278 ? 72.521 40.263 -27.192 1.00 44.60 272 LEU D O 1
ATOM 9739 N N . ASP D 1 279 ? 72.914 39.925 -25.006 1.00 58.15 273 ASP D N 1
ATOM 9740 C CA . ASP D 1 279 ? 74.171 40.660 -25.049 1.00 61.49 273 ASP D CA 1
ATOM 9741 C C . ASP D 1 279 ? 75.281 39.832 -25.687 1.00 58.16 273 ASP D C 1
ATOM 9742 O O . ASP D 1 279 ? 75.248 38.598 -25.721 1.00 57.19 273 ASP D O 1
ATOM 9747 N N . LEU D 1 280 ? 76.271 40.550 -26.206 1.00 52.23 274 LEU D N 1
ATOM 9748 C CA . LEU D 1 280 ? 77.377 39.946 -26.929 1.00 48.04 274 LEU D CA 1
ATOM 9749 C C . LEU D 1 280 ? 78.378 39.338 -25.954 1.00 46.98 274 LEU D C 1
ATOM 9750 O O . LEU D 1 280 ? 78.882 40.022 -25.057 1.00 47.32 274 LEU D O 1
ATOM 9755 N N . ASP D 1 281 ? 78.678 38.055 -26.144 1.00 45.10 275 ASP D N 1
ATOM 9756 C CA . ASP D 1 281 ? 79.611 37.334 -25.293 1.00 47.29 275 ASP D CA 1
ATOM 9757 C C . ASP D 1 281 ? 81.051 37.664 -25.688 1.00 47.98 275 ASP D C 1
ATOM 9758 O O . ASP D 1 281 ? 81.310 38.415 -26.632 1.00 32.69 275 ASP D O 1
ATOM 9760 N N . GLU D 1 282 ? 82.007 37.095 -24.946 1.00 48.47 276 GLU D N 1
ATOM 9761 C CA . GLU D 1 282 ? 83.415 37.323 -25.260 1.00 44.63 276 GLU D CA 1
ATOM 9762 C C . GLU D 1 282 ? 83.753 36.830 -26.661 1.00 43.45 276 GLU D C 1
ATOM 9763 O O . GLU D 1 282 ? 84.510 37.481 -27.390 1.00 43.77 276 GLU D O 1
ATOM 9765 N N . LYS D 1 283 ? 83.199 35.680 -27.056 1.00 42.38 277 LYS D N 1
ATOM 9766 C CA . LYS D 1 283 ? 83.422 35.178 -28.407 1.00 41.24 277 LYS D CA 1
ATOM 9767 C C . LYS D 1 283 ? 82.678 36.020 -29.435 1.00 39.56 277 LYS D C 1
ATOM 9768 O O . LYS D 1 283 ? 83.178 36.242 -30.544 1.00 30.88 277 LYS D O 1
ATOM 9770 N N . ALA D 1 284 ? 81.482 36.499 -29.085 1.00 37.20 278 ALA D N 1
ATOM 9771 C CA . ALA D 1 284 ? 80.725 37.325 -30.018 1.00 33.48 278 ALA D CA 1
ATOM 9772 C C . ALA D 1 284 ? 81.432 38.648 -30.283 1.00 40.62 278 ALA D C 1
ATOM 9773 O O . ALA D 1 284 ? 81.400 39.161 -31.408 1.00 39.02 278 ALA D O 1
ATOM 9775 N N . LEU D 1 285 ? 82.079 39.217 -29.262 1.00 47.31 279 LEU D N 1
ATOM 9776 C CA . LEU D 1 285 ? 82.828 40.448 -29.483 1.00 31.04 279 LEU D CA 1
ATOM 9777 C C . LEU D 1 285 ? 84.069 40.193 -30.325 1.00 37.30 279 LEU D C 1
ATOM 9778 O O . LEU D 1 285 ? 84.472 41.057 -31.112 1.00 31.26 279 LEU D O 1
ATOM 9783 N N . LYS D 1 286 ? 84.662 39.001 -30.203 1.00 37.34 280 LYS D N 1
ATOM 9784 C CA . LYS D 1 286 ? 85.818 38.664 -31.025 1.00 33.12 280 LYS D CA 1
ATOM 9785 C C . LYS D 1 286 ? 85.420 38.507 -32.485 1.00 49.87 280 LYS D C 1
ATOM 9786 O O . LYS D 1 286 ? 86.183 38.876 -33.384 1.00 54.32 280 LYS D O 1
ATOM 9792 N N . ASN D 1 287 ? 84.223 37.981 -32.745 1.00 45.75 281 ASN D N 1
ATOM 9793 C CA . ASN D 1 287 ? 83.777 37.846 -34.123 1.00 39.34 281 ASN D CA 1
ATOM 9794 C C . ASN D 1 287 ? 83.245 39.151 -34.687 1.00 35.72 281 ASN D C 1
ATOM 9795 O O . ASN D 1 287 ? 83.121 39.274 -35.911 1.00 34.99 281 ASN D O 1
ATOM 9800 N N . ARG D 1 288 ? 82.935 40.129 -33.830 1.00 36.08 282 ARG D N 1
ATOM 9801 C CA . ARG D 1 288 ? 82.452 41.402 -34.345 1.00 36.96 282 ARG D CA 1
ATOM 9802 C C . ARG D 1 288 ? 83.583 42.202 -34.967 1.00 40.27 282 ARG D C 1
ATOM 9803 O O . ARG D 1 288 ? 83.324 43.198 -35.652 1.00 40.50 282 ARG D O 1
ATOM 9811 N N . VAL D 1 289 ? 84.826 41.756 -34.782 1.00 41.62 283 VAL D N 1
ATOM 9812 C CA . VAL D 1 289 ? 85.949 42.406 -35.439 1.00 40.98 283 VAL D CA 1
ATOM 9813 C C . VAL D 1 289 ? 85.730 42.429 -36.943 1.00 42.24 283 VAL D C 1
ATOM 9814 O O . VAL D 1 289 ? 85.985 43.441 -37.604 1.00 44.55 283 VAL D O 1
ATOM 9818 N N . PHE D 1 290 ? 85.176 41.353 -37.494 1.00 41.62 284 PHE D N 1
ATOM 9819 C CA . PHE D 1 290 ? 84.931 41.261 -38.924 1.00 42.16 284 PHE D CA 1
ATOM 9820 C C . PHE D 1 290 ? 83.540 41.743 -39.322 1.00 40.46 284 PHE D C 1
ATOM 9821 O O . PHE D 1 290 ? 83.064 41.402 -40.410 1.00 43.32 284 PHE D O 1
ATOM 9829 N N . ALA D 1 291 ? 82.883 42.529 -38.477 1.00 37.02 285 ALA D N 1
ATOM 9830 C CA . ALA D 1 291 ? 81.616 43.119 -38.870 1.00 35.62 285 ALA D CA 1
ATOM 9831 C C . ALA D 1 291 ? 81.865 44.296 -39.809 1.00 38.17 285 ALA D C 1
ATOM 9832 O O . ALA D 1 291 ? 82.991 44.777 -39.960 1.00 43.84 285 ALA D O 1
ATOM 9834 N N . ARG D 1 292 ? 80.798 44.761 -40.451 1.00 34.26 286 ARG D N 1
ATOM 9835 C CA . ARG D 1 292 ? 80.924 45.855 -41.402 1.00 32.14 286 ARG D CA 1
ATOM 9836 C C . ARG D 1 292 ? 81.279 47.159 -40.697 1.00 34.81 286 ARG D C 1
ATOM 9837 O O . ARG D 1 292 ? 80.876 47.412 -39.559 1.00 33.13 286 ARG D O 1
ATOM 9845 N N . SER D 1 293 ? 82.055 47.985 -41.393 1.00 35.78 287 SER D N 1
ATOM 9846 C CA . SER D 1 293 ? 82.360 49.332 -40.939 1.00 35.20 287 SER D CA 1
ATOM 9847 C C . SER D 1 293 ? 82.674 50.184 -42.156 1.00 34.67 287 SER D C 1
ATOM 9848 O O . SER D 1 293 ? 82.922 49.670 -43.251 1.00 28.30 287 SER D O 1
ATOM 9850 N N . LEU D 1 294 ? 82.637 51.497 -41.962 1.00 31.44 288 LEU D N 1
ATOM 9851 C CA . LEU D 1 294 ? 82.879 52.428 -43.052 1.00 31.91 288 LEU D CA 1
ATOM 9852 C C . LEU D 1 294 ? 84.366 52.740 -43.149 1.00 33.76 288 LEU D C 1
ATOM 9853 O O . LEU D 1 294 ? 84.993 53.140 -42.162 1.00 35.24 288 LEU D O 1
ATOM 9858 N N . TYR D 1 295 ? 84.919 52.558 -44.343 1.00 34.82 289 TYR D N 1
ATOM 9859 C CA . TYR D 1 295 ? 86.325 52.797 -44.613 1.00 34.66 289 TYR D CA 1
ATOM 9860 C C . TYR D 1 295 ? 86.453 53.696 -45.831 1.00 34.79 289 TYR D C 1
ATOM 9861 O O . TYR D 1 295 ? 85.515 53.847 -46.620 1.00 33.51 289 TYR D O 1
ATOM 9870 N N . ALA D 1 296 ? 87.638 54.276 -45.986 1.00 37.11 290 ALA D N 1
ATOM 9871 C CA . ALA D 1 296 ? 87.961 55.078 -47.156 1.00 35.18 290 ALA D CA 1
ATOM 9872 C C . ALA D 1 296 ? 88.492 54.144 -48.233 1.00 36.92 290 ALA D C 1
ATOM 9873 O O . ALA D 1 296 ? 89.533 53.505 -48.048 1.00 36.99 290 ALA D O 1
ATOM 9875 N N . SER D 1 297 ? 87.764 54.039 -49.339 1.00 39.98 291 SER D N 1
ATOM 9876 C CA . SER D 1 297 ? 88.165 53.159 -50.426 1.00 47.03 291 SER D CA 1
ATOM 9877 C C . SER D 1 297 ? 89.115 53.826 -51.415 1.00 54.21 291 SER D C 1
ATOM 9878 O O . SER D 1 297 ? 89.535 53.183 -52.383 1.00 57.52 291 SER D O 1
ATOM 9881 N N . LYS D 1 298 ? 89.455 55.091 -51.196 1.00 58.46 292 LYS D N 1
ATOM 9882 C CA . LYS D 1 298 ? 90.481 55.795 -51.955 1.00 64.33 292 LYS D CA 1
ATOM 9883 C C . LYS D 1 298 ? 91.001 56.922 -51.070 1.00 67.02 292 LYS D C 1
ATOM 9884 O O . LYS D 1 298 ? 90.497 57.152 -49.967 1.00 66.86 292 LYS D O 1
ATOM 9890 N N . ASP D 1 299 ? 92.019 57.624 -51.555 1.00 72.86 293 ASP D N 1
ATOM 9891 C CA . ASP D 1 299 ? 92.504 58.794 -50.839 1.00 73.65 293 ASP D CA 1
ATOM 9892 C C . ASP D 1 299 ? 91.519 59.953 -50.965 1.00 68.34 293 ASP D C 1
ATOM 9893 O O . ASP D 1 299 ? 90.931 60.180 -52.027 1.00 67.27 293 ASP D O 1
ATOM 9895 N N . ILE D 1 300 ? 91.317 60.668 -49.859 1.00 60.37 294 ILE D N 1
ATOM 9896 C CA . ILE D 1 300 ? 90.378 61.784 -49.785 1.00 55.86 294 ILE D CA 1
ATOM 9897 C C . ILE D 1 300 ? 91.108 62.974 -49.176 1.00 54.21 294 ILE D C 1
ATOM 9898 O O . ILE D 1 300 ? 91.533 62.915 -48.016 1.00 53.40 294 ILE D O 1
ATOM 9900 N N . LYS D 1 301 ? 91.239 64.052 -49.945 1.00 54.37 295 LYS D N 1
ATOM 9901 C CA . LYS D 1 301 ? 91.901 65.256 -49.466 1.00 44.83 295 LYS D CA 1
ATOM 9902 C C . LYS D 1 301 ? 90.956 66.095 -48.609 1.00 56.38 295 LYS D C 1
ATOM 9903 O O . LYS D 1 301 ? 89.730 65.970 -48.682 1.00 43.21 295 LYS D O 1
ATOM 9905 N N . LYS D 1 302 ? 91.548 66.958 -47.783 1.00 54.02 296 LYS D N 1
ATOM 9906 C CA . LYS D 1 302 ? 90.760 67.841 -46.933 1.00 47.98 296 LYS D CA 1
ATOM 9907 C C . LYS D 1 302 ? 89.900 68.764 -47.788 1.00 48.23 296 LYS D C 1
ATOM 9908 O O . LYS D 1 302 ? 90.377 69.364 -48.754 1.00 48.31 296 LYS D O 1
ATOM 9914 N N . GLY D 1 303 ? 88.620 68.855 -47.441 1.00 51.22 297 GLY D N 1
ATOM 9915 C CA . GLY D 1 303 ? 87.671 69.638 -48.194 1.00 56.06 297 GLY D CA 1
ATOM 9916 C C . GLY D 1 303 ? 86.958 68.877 -49.286 1.00 56.62 297 GLY D C 1
ATOM 9917 O O . GLY D 1 303 ? 86.003 69.406 -49.865 1.00 45.37 297 GLY D O 1
ATOM 9918 N N . GLU D 1 304 ? 87.394 67.659 -49.590 1.00 55.87 298 GLU D N 1
ATOM 9919 C CA . GLU D 1 304 ? 86.695 66.812 -50.540 1.00 58.32 298 GLU D CA 1
ATOM 9920 C C . GLU D 1 304 ? 85.451 66.222 -49.889 1.00 60.20 298 GLU D C 1
ATOM 9921 O O . GLU D 1 304 ? 85.430 65.931 -48.689 1.00 63.05 298 GLU D O 1
ATOM 9927 N N . ILE D 1 305 ? 84.407 66.060 -50.681 1.00 64.22 299 ILE D N 1
ATOM 9928 C CA . ILE D 1 305 ? 83.152 65.537 -50.154 1.00 65.47 299 ILE D CA 1
ATOM 9929 C C . ILE D 1 305 ? 83.157 64.019 -50.260 1.00 64.46 299 ILE D C 1
ATOM 9930 O O . ILE D 1 305 ? 83.778 63.431 -51.153 1.00 65.77 299 ILE D O 1
ATOM 9935 N N . PHE D 1 306 ? 82.484 63.378 -49.309 1.00 59.19 300 PHE D N 1
ATOM 9936 C CA . PHE D 1 306 ? 82.367 61.928 -49.290 1.00 53.78 300 PHE D CA 1
ATOM 9937 C C . PHE D 1 306 ? 81.262 61.476 -50.236 1.00 52.71 300 PHE D C 1
ATOM 9938 O O . PHE D 1 306 ? 80.266 62.175 -50.441 1.00 52.62 300 PHE D O 1
ATOM 9946 N N . SER D 1 307 ? 81.450 60.299 -50.824 1.00 52.80 301 SER D N 1
ATOM 9947 C CA . SER D 1 307 ? 80.493 59.773 -51.784 1.00 56.24 301 SER D CA 1
ATOM 9948 C C . SER D 1 307 ? 80.541 58.253 -51.749 1.00 60.51 301 SER D C 1
ATOM 9949 O O . SER D 1 307 ? 81.299 57.649 -50.984 1.00 65.11 301 SER D O 1
ATOM 9952 N N . GLU D 1 308 ? 79.712 57.634 -52.592 1.00 60.11 302 GLU D N 1
ATOM 9953 C CA . GLU D 1 308 ? 79.760 56.185 -52.744 1.00 55.65 302 GLU D CA 1
ATOM 9954 C C . GLU D 1 308 ? 81.095 55.739 -53.326 1.00 57.38 302 GLU D C 1
ATOM 9955 O O . GLU D 1 308 ? 81.542 54.614 -53.070 1.00 60.20 302 GLU D O 1
ATOM 9957 N N . GLU D 1 309 ? 81.745 56.611 -54.101 1.00 54.51 303 GLU D N 1
ATOM 9958 C CA . GLU D 1 309 ? 82.964 56.227 -54.803 1.00 51.97 303 GLU D CA 1
ATOM 9959 C C . GLU D 1 309 ? 84.166 56.139 -53.870 1.00 51.40 303 GLU D C 1
ATOM 9960 O O . GLU D 1 309 ? 85.106 55.388 -54.152 1.00 55.79 303 GLU D O 1
ATOM 9962 N N . ASN D 1 310 ? 84.172 56.892 -52.769 1.00 46.43 304 ASN D N 1
ATOM 9963 C CA . ASN D 1 310 ? 85.321 56.904 -51.873 1.00 44.68 304 ASN D CA 1
ATOM 9964 C C . ASN D 1 310 ? 85.032 56.362 -50.481 1.00 41.90 304 ASN D C 1
ATOM 9965 O O . ASN D 1 310 ? 85.940 56.346 -49.643 1.00 41.57 304 ASN D O 1
ATOM 9970 N N . VAL D 1 311 ? 83.806 55.928 -50.203 1.00 41.32 305 VAL D N 1
ATOM 9971 C CA . VAL D 1 311 ? 83.453 55.298 -48.935 1.00 37.86 305 VAL D CA 1
ATOM 9972 C C . VAL D 1 311 ? 82.837 53.940 -49.238 1.00 38.86 305 VAL D C 1
ATOM 9973 O O . VAL D 1 311 ? 81.965 53.828 -50.107 1.00 39.32 305 VAL D O 1
ATOM 9977 N N . LYS D 1 312 ? 83.298 52.911 -48.533 1.00 41.14 306 LYS D N 1
ATOM 9978 C CA . LYS D 1 312 ? 82.794 51.560 -48.729 1.00 40.81 306 LYS D CA 1
ATOM 9979 C C . LYS D 1 312 ? 82.584 50.889 -47.383 1.00 39.48 306 LYS D C 1
ATOM 9980 O O . LYS D 1 312 ? 83.413 51.014 -46.478 1.00 38.30 306 LYS D O 1
ATOM 9986 N N . SER D 1 313 ? 81.468 50.178 -47.263 1.00 39.59 307 SER D N 1
ATOM 9987 C CA . SER D 1 313 ? 81.176 49.382 -46.077 1.00 35.93 307 SER D CA 1
ATOM 9988 C C . SER D 1 313 ? 81.869 48.038 -46.232 1.00 31.75 307 SER D C 1
ATOM 9989 O O . SER D 1 313 ? 81.512 47.244 -47.107 1.00 29.99 307 SER D O 1
ATOM 9992 N N . VAL D 1 314 ? 82.883 47.792 -45.406 1.00 30.50 308 VAL D N 1
ATOM 9993 C CA . VAL D 1 314 ? 83.713 46.603 -45.516 1.00 35.37 308 VAL D CA 1
ATOM 9994 C C . VAL D 1 314 ? 84.039 46.081 -44.122 1.00 37.57 308 VAL D C 1
ATOM 9995 O O . VAL D 1 314 ? 83.701 46.689 -43.103 1.00 34.72 308 VAL D O 1
ATOM 9999 N N . ARG D 1 315 ? 84.694 44.924 -44.096 1.00 39.32 309 ARG D N 1
ATOM 10000 C CA . ARG D 1 315 ? 85.340 44.289 -42.958 1.00 37.98 309 ARG D CA 1
ATOM 10001 C C . ARG D 1 315 ? 86.777 44.787 -42.854 1.00 36.54 309 ARG D C 1
ATOM 10002 O O . ARG D 1 315 ? 87.456 44.925 -43.876 1.00 37.47 309 ARG D O 1
ATOM 10010 N N . PRO D 1 316 ? 87.302 45.053 -41.649 1.00 37.66 310 PRO D N 1
ATOM 10011 C CA . PRO D 1 316 ? 86.742 44.808 -40.317 1.00 39.15 310 PRO D CA 1
ATOM 10012 C C . PRO D 1 316 ? 85.793 45.894 -39.821 1.00 43.35 310 PRO D C 1
ATOM 10013 O O . PRO D 1 316 ? 85.275 46.684 -40.613 1.00 45.18 310 PRO D O 1
ATOM 10017 N N . SER D 1 317 ? 85.559 45.915 -38.507 1.00 44.25 311 SER D N 1
ATOM 10018 C CA . SER D 1 317 ? 84.593 46.812 -37.886 1.00 43.97 311 SER D CA 1
ATOM 10019 C C . SER D 1 317 ? 85.237 48.030 -37.231 1.00 43.93 311 SER D C 1
ATOM 10020 O O . SER D 1 317 ? 84.565 48.736 -36.470 1.00 43.43 311 SER D O 1
ATOM 10023 N N . PHE D 1 318 ? 86.513 48.302 -37.513 1.00 44.31 312 PHE D N 1
ATOM 10024 C CA . PHE D 1 318 ? 87.221 49.377 -36.828 1.00 44.51 312 PHE D CA 1
ATOM 10025 C C . PHE D 1 318 ? 86.833 50.765 -37.321 1.00 43.54 312 PHE D C 1
ATOM 10026 O O . PHE D 1 318 ? 87.251 51.757 -36.712 1.00 40.33 312 PHE D O 1
ATOM 10034 N N . GLY D 1 319 ? 86.059 50.865 -38.394 1.00 45.74 313 GLY D N 1
ATOM 10035 C CA . GLY D 1 319 ? 85.663 52.143 -38.941 1.00 51.58 313 GLY D CA 1
ATOM 10036 C C . GLY D 1 319 ? 84.343 52.620 -38.379 1.00 50.25 313 GLY D C 1
ATOM 10037 O O . GLY D 1 319 ? 83.879 52.165 -37.331 1.00 53.58 313 GLY D O 1
ATOM 10038 N N . LEU D 1 320 ? 83.725 53.547 -39.102 1.00 48.09 314 LEU D N 1
ATOM 10039 C CA . LEU D 1 320 ? 82.427 54.067 -38.700 1.00 48.01 314 LEU D CA 1
ATOM 10040 C C . LEU D 1 320 ? 81.362 52.989 -38.840 1.00 45.55 314 LEU D C 1
ATOM 10041 O O . LEU D 1 320 ? 81.420 52.143 -39.737 1.00 47.30 314 LEU D O 1
ATOM 10046 N N . HIS D 1 321 ? 80.388 53.024 -37.938 1.00 37.38 315 HIS D N 1
ATOM 10047 C CA . HIS D 1 321 ? 79.278 52.088 -38.023 1.00 33.55 315 HIS D CA 1
ATOM 10048 C C . HIS D 1 321 ? 78.538 52.304 -39.341 1.00 31.48 315 HIS D C 1
ATOM 10049 O O . HIS D 1 321 ? 78.379 53.449 -39.781 1.00 29.95 315 HIS D O 1
ATOM 10056 N N . PRO D 1 322 ? 78.114 51.235 -40.021 1.00 33.42 316 PRO D N 1
ATOM 10057 C CA . PRO D 1 322 ? 77.444 51.417 -41.319 1.00 35.73 316 PRO D CA 1
ATOM 10058 C C . PRO D 1 322 ? 76.173 52.244 -41.241 1.00 37.05 316 PRO D C 1
ATOM 10059 O O . PRO D 1 322 ? 75.690 52.706 -42.283 1.00 39.27 316 PRO D O 1
ATOM 10063 N N . LYS D 1 323 ? 75.617 52.455 -40.044 1.00 38.11 317 LYS D N 1
ATOM 10064 C CA . LYS D 1 323 ? 74.451 53.323 -39.909 1.00 38.69 317 LYS D CA 1
ATOM 10065 C C . LYS D 1 323 ? 74.775 54.767 -40.266 1.00 42.05 317 LYS D C 1
ATOM 10066 O O . LYS D 1 323 ? 73.871 55.521 -40.640 1.00 46.34 317 LYS D O 1
ATOM 10070 N N . PHE D 1 324 ? 76.043 55.164 -40.163 1.00 41.51 318 PHE D N 1
ATOM 10071 C CA . PHE D 1 324 ? 76.461 56.528 -40.453 1.00 43.65 318 PHE D CA 1
ATOM 10072 C C . PHE D 1 324 ? 76.545 56.809 -41.947 1.00 44.79 318 PHE D C 1
ATOM 10073 O O . PHE D 1 324 ? 76.770 57.963 -42.330 1.00 44.97 318 PHE D O 1
ATOM 10081 N N . TYR D 1 325 ? 76.351 55.787 -42.787 1.00 43.85 319 TYR D N 1
ATOM 10082 C CA . TYR D 1 325 ? 76.645 55.904 -44.213 1.00 43.85 319 TYR D CA 1
ATOM 10083 C C . TYR D 1 325 ? 75.808 56.988 -44.881 1.00 50.38 319 TYR D C 1
ATOM 10084 O O . TYR D 1 325 ? 76.328 57.781 -45.674 1.00 54.10 319 TYR D O 1
ATOM 10093 N N . GLN D 1 326 ? 74.510 57.044 -44.572 1.00 54.63 320 GLN D N 1
ATOM 10094 C CA . GLN D 1 326 ? 73.658 58.053 -45.195 1.00 57.00 320 GLN D CA 1
ATOM 10095 C C . GLN D 1 326 ? 73.996 59.451 -44.694 1.00 58.99 320 GLN D C 1
ATOM 10096 O O . GLN D 1 326 ? 74.090 60.394 -45.489 1.00 60.28 320 GLN D O 1
ATOM 10098 N N . GLU D 1 327 ? 74.197 59.601 -43.381 1.00 57.48 321 GLU D N 1
ATOM 10099 C CA . GLU D 1 327 ? 74.541 60.909 -42.828 1.00 57.27 321 GLU D CA 1
ATOM 10100 C C . GLU D 1 327 ? 75.917 61.363 -43.293 1.00 57.11 321 GLU D C 1
ATOM 10101 O O . GLU D 1 327 ? 76.139 62.559 -43.519 1.00 59.44 321 GLU D O 1
ATOM 10103 N N . LEU D 1 328 ? 76.858 60.425 -43.425 1.00 53.94 322 LEU D N 1
ATOM 10104 C CA . LEU D 1 328 ? 78.214 60.788 -43.826 1.00 49.27 322 LEU D CA 1
ATOM 10105 C C . LEU D 1 328 ? 78.270 61.221 -45.285 1.00 45.34 322 LEU D C 1
ATOM 10106 O O . LEU D 1 328 ? 79.015 62.145 -45.632 1.00 45.29 322 LEU D O 1
ATOM 10111 N N . LEU D 1 329 ? 77.503 60.563 -46.152 1.00 42.18 323 LEU D N 1
ATOM 10112 C CA . LEU D 1 329 ? 77.540 60.883 -47.572 1.00 43.23 323 LEU D CA 1
ATOM 10113 C C . LEU D 1 329 ? 77.115 62.329 -47.800 1.00 48.22 323 LEU D C 1
ATOM 10114 O O . LEU D 1 329 ? 76.080 62.772 -47.296 1.00 51.79 323 LEU D O 1
ATOM 10119 N N . GLY D 1 330 ? 77.923 63.065 -48.565 1.00 48.83 324 GLY D N 1
ATOM 10120 C CA . GLY D 1 330 ? 77.694 64.470 -48.835 1.00 51.04 324 GLY D CA 1
ATOM 10121 C C . GLY D 1 330 ? 78.433 65.435 -47.927 1.00 51.03 324 GLY D C 1
ATOM 10122 O O . GLY D 1 330 ? 78.481 66.631 -48.238 1.00 53.71 324 GLY D O 1
ATOM 10123 N N . LYS D 1 331 ? 79.020 64.956 -46.832 1.00 50.07 325 LYS D N 1
ATOM 10124 C CA . LYS D 1 331 ? 79.792 65.807 -45.937 1.00 49.37 325 LYS D CA 1
ATOM 10125 C C . LYS D 1 331 ? 81.216 65.988 -46.458 1.00 52.73 325 LYS D C 1
ATOM 10126 O O . LYS D 1 331 ? 81.648 65.339 -47.413 1.00 54.41 325 LYS D O 1
ATOM 10132 N N . LYS D 1 332 ? 81.952 66.891 -45.817 1.00 59.72 326 LYS D N 1
ATOM 10133 C CA . LYS D 1 332 ? 83.300 67.244 -46.237 1.00 61.96 326 LYS D CA 1
ATOM 10134 C C . LYS D 1 332 ? 84.322 66.700 -45.245 1.00 61.38 326 LYS D C 1
ATOM 10135 O O . LYS D 1 332 ? 84.083 66.683 -44.032 1.00 62.47 326 LYS D O 1
ATOM 10137 N N . ALA D 1 333 ? 85.455 66.246 -45.775 1.00 58.43 327 ALA D N 1
ATOM 10138 C CA . ALA D 1 333 ? 86.545 65.763 -44.940 1.00 55.78 327 ALA D CA 1
ATOM 10139 C C . ALA D 1 333 ? 87.236 66.913 -44.220 1.00 52.74 327 ALA D C 1
ATOM 10140 O O . ALA D 1 333 ? 87.484 67.973 -44.802 1.00 42.71 327 ALA D O 1
ATOM 10142 N N . THR D 1 334 ? 87.634 66.670 -42.986 1.00 41.49 328 THR D N 1
ATOM 10143 C CA . THR D 1 334 ? 88.311 67.723 -42.208 1.00 54.36 328 THR D CA 1
ATOM 10144 C C . THR D 1 334 ? 89.807 67.472 -42.188 1.00 57.13 328 THR D C 1
ATOM 10145 O O . THR D 1 334 ? 90.513 68.237 -41.569 1.00 58.45 328 THR D O 1
ATOM 10149 N N . LYS D 1 335 ? 90.241 66.394 -42.817 1.00 59.49 329 LYS D N 1
ATOM 10150 C CA . LYS D 1 335 ? 91.657 66.063 -42.881 1.00 60.38 329 LYS D CA 1
ATOM 10151 C C . LYS D 1 335 ? 91.915 65.283 -44.160 1.00 58.18 329 LYS D C 1
ATOM 10152 O O . LYS D 1 335 ? 90.985 64.846 -44.844 1.00 58.04 329 LYS D O 1
ATOM 10154 N N . ASP D 1 336 ? 93.195 65.112 -44.478 1.00 60.05 330 ASP D N 1
ATOM 10155 C CA . ASP D 1 336 ? 93.573 64.226 -45.566 1.00 61.98 330 ASP D CA 1
ATOM 10156 C C . ASP D 1 336 ? 93.425 62.781 -45.109 1.00 60.77 330 ASP D C 1
ATOM 10157 O O . ASP D 1 336 ? 93.997 62.384 -44.089 1.00 63.45 330 ASP D O 1
ATOM 10162 N N . ILE D 1 337 ? 92.651 62.000 -45.858 1.00 57.35 331 ILE D N 1
ATOM 10163 C CA . ILE D 1 337 ? 92.387 60.600 -45.537 1.00 54.44 331 ILE D CA 1
ATOM 10164 C C . ILE D 1 337 ? 92.924 59.751 -46.679 1.00 52.40 331 ILE D C 1
ATOM 10165 O O . ILE D 1 337 ? 92.533 59.940 -47.838 1.00 50.90 331 ILE D O 1
ATOM 10170 N N . LYS D 1 338 ? 93.815 58.822 -46.359 1.00 52.21 332 LYS D N 1
ATOM 10171 C CA . LYS D 1 338 ? 94.408 57.951 -47.360 1.00 51.44 332 LYS D CA 1
ATOM 10172 C C . LYS D 1 338 ? 93.686 56.609 -47.409 1.00 50.38 332 LYS D C 1
ATOM 10173 O O . LYS D 1 338 ? 92.956 56.226 -46.491 1.00 45.89 332 LYS D O 1
ATOM 10179 N N . PHE D 1 339 ? 93.908 55.898 -48.509 1.00 54.14 333 PHE D N 1
ATOM 10180 C CA . PHE D 1 339 ? 93.215 54.644 -48.761 1.00 53.99 333 PHE D CA 1
ATOM 10181 C C . PHE D 1 339 ? 93.524 53.606 -47.687 1.00 54.07 333 PHE D C 1
ATOM 10182 O O . PHE D 1 339 ? 94.675 53.429 -47.277 1.00 54.31 333 PHE D O 1
ATOM 10190 N N . GLY D 1 340 ? 92.478 52.923 -47.229 1.00 52.85 334 GLY D N 1
ATOM 10191 C CA . GLY D 1 340 ? 92.580 51.936 -46.174 1.00 52.91 334 GLY D CA 1
ATOM 10192 C C . GLY D 1 340 ? 92.413 52.465 -44.768 1.00 50.92 334 GLY D C 1
ATOM 10193 O O . GLY D 1 340 ? 92.558 51.692 -43.811 1.00 50.90 334 GLY D O 1
ATOM 10194 N N . ASP D 1 341 ? 92.083 53.742 -44.608 1.00 51.81 335 ASP D N 1
ATOM 10195 C CA . ASP D 1 341 ? 91.922 54.338 -43.292 1.00 52.12 335 ASP D CA 1
ATOM 10196 C C . ASP D 1 341 ? 90.518 54.084 -42.761 1.00 48.66 335 ASP D C 1
ATOM 10197 O O . ASP D 1 341 ? 89.528 54.225 -43.486 1.00 51.58 335 ASP D O 1
ATOM 10202 N N . ALA D 1 342 ? 90.438 53.702 -41.490 1.00 44.38 336 ALA D N 1
ATOM 10203 C CA . ALA D 1 342 ? 89.144 53.569 -40.838 1.00 43.49 336 ALA D CA 1
ATOM 10204 C C . ALA D 1 342 ? 88.575 54.954 -40.559 1.00 42.39 336 ALA D C 1
ATOM 10205 O O . ALA D 1 342 ? 89.250 55.807 -39.974 1.00 42.59 336 ALA D O 1
ATOM 10207 N N . LEU D 1 343 ? 87.342 55.190 -40.997 1.00 32.82 337 LEU D N 1
ATOM 10208 C CA . LEU D 1 343 ? 86.729 56.489 -40.769 1.00 45.40 337 LEU D CA 1
ATOM 10209 C C . LEU D 1 343 ? 86.348 56.632 -39.300 1.00 45.41 337 LEU D C 1
ATOM 10210 O O . LEU D 1 343 ? 85.866 55.686 -38.670 1.00 45.08 337 LEU D O 1
ATOM 10215 N N . LYS D 1 344 ? 86.583 57.823 -38.753 1.00 45.94 338 LYS D N 1
ATOM 10216 C CA . LYS D 1 344 ? 86.343 58.111 -37.347 1.00 46.88 338 LYS D CA 1
ATOM 10217 C C . LYS D 1 344 ? 85.586 59.424 -37.197 1.00 48.22 338 LYS D C 1
ATOM 10218 O O . LYS D 1 344 ? 85.404 60.185 -38.152 1.00 46.06 338 LYS D O 1
ATOM 10220 N N . GLN D 1 345 ? 85.154 59.686 -35.966 1.00 53.34 339 GLN D N 1
ATOM 10221 C CA . GLN D 1 345 ? 84.548 60.966 -35.640 1.00 55.13 339 GLN D CA 1
ATOM 10222 C C . GLN D 1 345 ? 85.610 62.053 -35.738 1.00 56.16 339 GLN D C 1
ATOM 10223 O O . GLN D 1 345 ? 86.746 61.874 -35.282 1.00 57.62 339 GLN D O 1
ATOM 10229 N N . GLY D 1 346 ? 85.261 63.163 -36.380 1.00 54.70 340 GLY D N 1
ATOM 10230 C CA . GLY D 1 346 ? 86.213 64.200 -36.686 1.00 54.87 340 GLY D CA 1
ATOM 10231 C C . GLY D 1 346 ? 86.678 64.207 -38.127 1.00 53.46 340 GLY D C 1
ATOM 10232 O O . GLY D 1 346 ? 87.183 65.232 -38.594 1.00 56.15 340 GLY D O 1
ATOM 10233 N N . ASP D 1 347 ? 86.532 63.086 -38.840 1.00 49.97 341 ASP D N 1
ATOM 10234 C CA . ASP D 1 347 ? 86.838 63.074 -40.265 1.00 49.79 341 ASP D CA 1
ATOM 10235 C C . ASP D 1 347 ? 85.813 63.841 -41.087 1.00 48.59 341 ASP D C 1
ATOM 10236 O O . ASP D 1 347 ? 86.092 64.174 -42.243 1.00 48.14 341 ASP D O 1
ATOM 10241 N N . PHE D 1 348 ? 84.640 64.126 -40.529 1.00 48.59 342 PHE D N 1
ATOM 10242 C CA . PHE D 1 348 ? 83.625 64.894 -41.243 1.00 50.08 342 PHE D CA 1
ATOM 10243 C C . PHE D 1 348 ? 82.938 65.903 -40.327 1.00 52.91 342 PHE D C 1
ATOM 10244 O O . PHE D 1 348 ? 82.708 65.628 -39.149 1.00 55.27 342 PHE D O 1
#